Protein AF-0000000086076358 (afdb_homodimer)

Nearest PDB structures (foldseek):
  7lru-assembly1_B-2  TM=8.942E-01  e=3.822E-33  Homo sapiens
  3sde-assembly1_B  TM=8.745E-01  e=1.181E-32  Homo sapiens
  5ifm-assembly5_J  TM=8.689E-01  e=1.425E-32  Homo sapiens
  7lrq-assembly1_B  TM=8.935E-01  e=2.111E-31  Homo sapiens
  5wpa-assembly1_A  TM=8.953E-01  e=1.300E-30  Homo sapiens

Organism: Haemaphysalis longicornis (NCBI:txid44386)

Sequence (820 aa):
MAQSVDPVLEQLSYLRGPTTGLETRTVEPKKFTGRCRLFVGNLPNNFTEEQFRKLFENYGEVAEIFLNTAKGFGFVKLDTRQNAEAAKAALDFMPMQQKPLRVRFATHGAALKVKNFSQWVTNELLELAFSVFGEVERAVVIVDDRGRSVGEGIVEFSRKQAAQQALKRCSEECFILTSSAVARKAETWEQPLAAGPVNSSVPFLHPNGDSTPRPVVVEPLEQRDEDDGLPEMNFQPNNKQFQKEREAGPRLAEPGSFEYEFAMRWKKLYEDERARREQLDQDVLSCRRSLEDQMEALLYEHEANMLREKLRRMEEQSTLMAREREMRREEERRREEERRRREEALFQQQRQEEEMRSRRREEEFRSAGVPPPPPPPGLLAMGGWRYHWEWPPEQGGPGKKKEGAGEAVAMAQSVDPVLEQLSYLRGPTTGLETRTVEPKKFTGRCRLFVGNLPNNFTEEQFRKLFENYGEVAEIFLNTAKGFGFVKLDTRQNAEAAKAALDFMPMQQKPLRVRFATHGAALKVKNFSQWVTNELLELAFSVFGEVERAVVIVDDRGRSVGEGIVEFSRKQAAQQALKRCSEECFILTSSAVARKAETWEQPLAAGPVNSSVPFLHPNGDSTPRPVVVEPLEQRDEDDGLPEMNFQPNNKQFQKEREAGPRLAEPGSFEYEFAMRWKKLYEDERARREQLDQDVLSCRRSLEDQMEALLYEHEANMLREKLRRMEEQSTLMAREREMRREEERRREEERRRREEALFQQQRQEEEMRSRRREEEFRSAGVPPPPPPPGLLAMGGWRYHWEWPPEQGGPGKKKEGAGEAVA

Radius of gyration: 56.45 Å; Cα contacts (8 Å, |Δi|>4): 1031; chains: 2; bounding box: 111×238×135 Å

pLDDT: mean 79.59, std 21.57, range [21.05, 97.69]

Structure (mmCIF, N/CA/C/O backbone):
data_AF-0000000086076358-model_v1
#
loop_
_entity.id
_entity.type
_entity.pdbx_description
1 polymer 'RRM domain-containing protein'
#
loop_
_atom_site.group_PDB
_atom_site.id
_atom_site.type_symbol
_atom_site.label_atom_id
_atom_site.label_alt_id
_atom_site.label_comp_id
_atom_site.label_asym_id
_atom_site.label_entity_id
_atom_site.label_seq_id
_atom_site.pdbx_PDB_ins_code
_atom_site.Cartn_x
_atom_site.Cartn_y
_atom_site.Cartn_z
_atom_site.occupancy
_atom_site.B_iso_or_equiv
_atom_site.auth_seq_id
_atom_site.auth_comp_id
_atom_site.auth_asym_id
_atom_site.auth_atom_id
_atom_site.pdbx_PDB_model_num
ATOM 1 N N . MET A 1 1 ? -32.625 -35.938 -9.281 1 32.25 1 MET A N 1
ATOM 2 C CA . MET A 1 1 ? -32.344 -34.5 -9.086 1 32.25 1 MET A CA 1
ATOM 3 C C . MET A 1 1 ? -31.062 -34.094 -9.82 1 32.25 1 MET A C 1
ATOM 5 O O . MET A 1 1 ? -30 -34.688 -9.594 1 32.25 1 MET A O 1
ATOM 9 N N . ALA A 1 2 ? -31.078 -33.625 -10.922 1 42.53 2 ALA A N 1
ATOM 10 C CA . ALA A 1 2 ? -30.016 -33.375 -11.898 1 42.53 2 ALA A CA 1
ATOM 11 C C . ALA A 1 2 ? -28.906 -32.5 -11.312 1 42.53 2 ALA A C 1
ATOM 13 O O . ALA A 1 2 ? -29.172 -31.438 -10.758 1 42.53 2 ALA A O 1
ATOM 14 N N . GLN A 1 3 ? -27.859 -32.938 -10.703 1 45.66 3 GLN A N 1
ATOM 15 C CA . GLN A 1 3 ? -26.75 -32.25 -10.023 1 45.66 3 GLN A CA 1
ATOM 16 C C . GLN A 1 3 ? -26.344 -31 -10.773 1 45.66 3 GLN A C 1
ATOM 18 O O . GLN A 1 3 ? -25.938 -31.062 -11.938 1 45.66 3 GLN A O 1
ATOM 23 N N . SER A 1 4 ? -27.109 -29.953 -10.727 1 55.5 4 SER A N 1
ATOM 24 C CA . SER A 1 4 ? -26.891 -28.625 -11.281 1 55.5 4 SER A CA 1
ATOM 25 C C . SER A 1 4 ? -25.391 -28.312 -11.367 1 55.5 4 SER A C 1
ATOM 27 O O . SER A 1 4 ? -24.688 -28.359 -10.359 1 55.5 4 SER A O 1
ATOM 29 N N . VAL A 1 5 ? -24.797 -28.656 -12.438 1 67.44 5 VAL A N 1
ATOM 30 C CA . VAL A 1 5 ? -23.375 -28.547 -12.742 1 67.44 5 VAL A CA 1
ATOM 31 C C . VAL A 1 5 ? -22.891 -27.125 -12.453 1 67.44 5 VAL A C 1
ATOM 33 O O . VAL A 1 5 ? -23.469 -26.156 -12.945 1 67.44 5 VAL A O 1
ATOM 36 N N . ASP A 1 6 ? -22.234 -26.844 -11.383 1 82.94 6 ASP A N 1
ATOM 37 C CA . ASP A 1 6 ? -21.562 -25.594 -11.039 1 82.94 6 ASP A CA 1
ATOM 38 C C . ASP A 1 6 ? -20.703 -25.094 -12.195 1 82.94 6 ASP A C 1
ATOM 40 O O . ASP A 1 6 ? -19.75 -25.766 -12.602 1 82.94 6 ASP A O 1
ATOM 44 N N . PRO A 1 7 ? -21.219 -24.031 -12.852 1 85.75 7 PRO A N 1
ATOM 45 C CA . PRO A 1 7 ? -20.5 -23.516 -14.016 1 85.75 7 PRO A CA 1
ATOM 46 C C . PRO A 1 7 ? -19.016 -23.266 -13.719 1 85.75 7 PRO A C 1
ATOM 48 O O . PRO A 1 7 ? -18.172 -23.438 -14.602 1 85.75 7 PRO A O 1
ATOM 51 N N . VAL A 1 8 ? -18.688 -22.875 -12.609 1 87.5 8 VAL A N 1
ATOM 52 C CA . VAL A 1 8 ? -17.312 -22.594 -12.242 1 87.5 8 VAL A CA 1
ATOM 53 C C . VAL A 1 8 ? -16.484 -23.875 -12.281 1 87.5 8 VAL A C 1
ATOM 55 O O . VAL A 1 8 ? -15.383 -23.891 -12.828 1 87.5 8 VAL A O 1
ATOM 58 N N . LEU A 1 9 ? -17.031 -24.906 -11.742 1 86.88 9 LEU A N 1
ATOM 59 C CA . LEU A 1 9 ? -16.328 -26.188 -11.703 1 86.88 9 LEU A CA 1
ATOM 60 C C . LEU A 1 9 ? -16.125 -26.75 -13.109 1 86.88 9 LEU A C 1
ATOM 62 O O . LEU A 1 9 ? -15.102 -27.359 -13.406 1 86.88 9 LEU A O 1
ATOM 66 N N . GLU A 1 10 ? -17.094 -26.484 -13.891 1 84.62 10 GLU A N 1
ATOM 67 C CA . GLU A 1 10 ? -17 -26.922 -15.281 1 84.62 10 GLU A CA 1
ATOM 68 C C . GLU A 1 10 ? -15.867 -26.203 -16.016 1 84.62 10 GLU A C 1
ATOM 70 O O . GLU A 1 10 ? -15.07 -26.828 -16.703 1 84.62 10 GLU A O 1
ATOM 75 N N . GLN A 1 11 ? -15.812 -24.984 -15.836 1 86.12 11 GLN A N 1
ATOM 76 C CA . GLN A 1 11 ? -14.773 -24.203 -16.5 1 86.12 11 GLN A CA 1
ATOM 77 C C . GLN A 1 11 ? -13.391 -24.562 -15.969 1 86.12 11 GLN A C 1
ATOM 79 O O . GLN A 1 11 ? -12.422 -24.625 -16.719 1 86.12 11 GLN A O 1
ATOM 84 N N . LEU A 1 12 ? -13.344 -24.844 -14.789 1 88.25 12 LEU A N 1
ATOM 85 C CA . LEU A 1 12 ? -12.07 -25.188 -14.164 1 88.25 12 LEU A CA 1
ATOM 86 C C . LEU A 1 12 ? -11.555 -26.531 -14.672 1 88.25 12 LEU A C 1
ATOM 88 O O . LEU A 1 12 ? -10.344 -26.75 -14.734 1 88.25 12 LEU A O 1
ATOM 92 N N . SER A 1 13 ? -12.461 -27.453 -14.984 1 85.06 13 SER A N 1
ATOM 93 C CA . SER A 1 13 ? -12.078 -28.766 -15.484 1 85.06 13 SER A CA 1
ATOM 94 C C . SER A 1 13 ? -11.312 -28.641 -16.797 1 85.06 13 SER A C 1
ATOM 96 O O . SER A 1 13 ? -10.438 -29.469 -17.094 1 85.06 13 SER A O 1
ATOM 98 N N . TYR A 1 14 ? -11.602 -27.5 -17.5 1 82.69 14 TYR A N 1
ATOM 99 C CA . TYR A 1 14 ? -10.914 -27.266 -18.766 1 82.69 14 TYR A CA 1
ATOM 100 C C . TYR A 1 14 ? -9.539 -26.656 -18.531 1 82.69 14 TYR A C 1
ATOM 102 O O . TYR A 1 14 ? -8.68 -26.672 -19.422 1 82.69 14 TYR A O 1
ATOM 110 N N . LEU A 1 15 ? -9.305 -26.203 -17.375 1 82.75 15 LEU A N 1
ATOM 111 C CA . LEU A 1 15 ? -8.078 -25.469 -17.094 1 82.75 15 LEU A CA 1
ATOM 112 C C . LEU A 1 15 ? -7.109 -26.328 -16.281 1 82.75 15 LEU A C 1
ATOM 114 O O . LEU A 1 15 ? -6.051 -25.859 -15.867 1 82.75 15 LEU A O 1
ATOM 118 N N . ARG A 1 16 ? -7.363 -27.516 -16.031 1 77.44 16 ARG A N 1
ATOM 119 C CA . ARG A 1 16 ? -6.574 -28.375 -15.164 1 77.44 16 ARG A CA 1
ATOM 120 C C . ARG A 1 16 ? -5.227 -28.719 -15.797 1 77.44 16 ARG A C 1
ATOM 122 O O . ARG A 1 16 ? -4.266 -29.031 -15.094 1 77.44 16 ARG A O 1
ATOM 129 N N . GLY A 1 17 ? -5.082 -28.453 -17.078 1 78.06 17 GLY A N 1
ATOM 130 C CA . GLY A 1 17 ? -3.857 -28.781 -17.797 1 78.06 17 GLY A CA 1
ATOM 131 C C . GLY A 1 17 ? -2.77 -27.734 -17.625 1 78.06 17 GLY A C 1
ATOM 132 O O . GLY A 1 17 ? -2.9 -26.828 -16.812 1 78.06 17 GLY A O 1
ATOM 133 N N . PRO A 1 18 ? -1.634 -28 -18.219 1 79.44 18 PRO A N 1
ATOM 134 C CA . PRO A 1 18 ? -0.514 -27.062 -18.141 1 79.44 18 PRO A CA 1
ATOM 135 C C . PRO A 1 18 ? -0.871 -25.672 -18.641 1 79.44 18 PRO A C 1
ATOM 137 O O . PRO A 1 18 ? -1.595 -25.547 -19.641 1 79.44 18 PRO A O 1
ATOM 140 N N . THR A 1 19 ? -0.526 -24.719 -17.969 1 84.31 19 THR A N 1
ATOM 141 C CA . THR A 1 19 ? -0.86 -23.344 -18.328 1 84.31 19 THR A CA 1
ATOM 142 C C . THR A 1 19 ? 0.38 -22.594 -18.797 1 84.31 19 THR A C 1
ATOM 144 O O . THR A 1 19 ? 0.574 -21.422 -18.453 1 84.31 19 THR A O 1
ATOM 147 N N . THR A 1 20 ? 1.261 -23.266 -19.453 1 81.75 20 THR A N 1
ATOM 148 C CA . THR A 1 20 ? 2.426 -22.609 -20.047 1 81.75 20 THR A CA 1
ATOM 149 C C . THR A 1 20 ? 2.117 -22.094 -21.453 1 81.75 20 THR A C 1
ATOM 151 O O . THR A 1 20 ? 1.219 -22.609 -22.109 1 81.75 20 THR A O 1
ATOM 154 N N . GLY A 1 21 ? 2.734 -21.047 -21.875 1 79 21 GLY A N 1
ATOM 155 C CA . GLY A 1 21 ? 2.625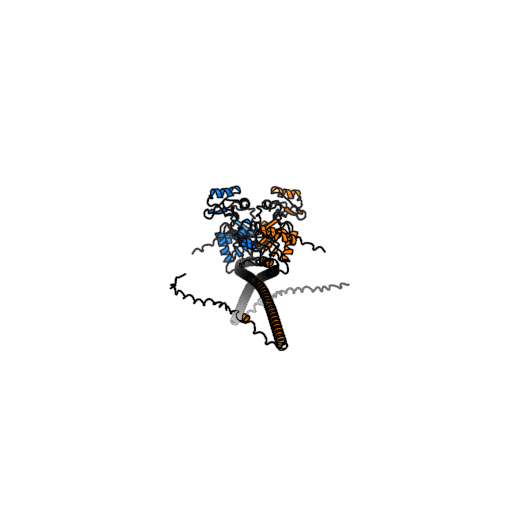 -20.547 -23.234 1 79 21 GLY A CA 1
ATOM 156 C C . GLY A 1 21 ? 1.402 -19.672 -23.453 1 79 21 GLY A C 1
ATOM 157 O O . GLY A 1 21 ? 0.792 -19.703 -24.516 1 79 21 GLY A O 1
ATOM 158 N N . LEU A 1 22 ? 0.99 -19.125 -22.375 1 81.5 22 LEU A N 1
ATOM 159 C CA . LEU A 1 22 ? -0.149 -18.219 -22.5 1 81.5 22 LEU A CA 1
ATOM 160 C C . LEU A 1 22 ? 0.22 -16.984 -23.312 1 81.5 22 LEU A C 1
ATOM 162 O O . LEU A 1 22 ? 1.326 -16.453 -23.188 1 81.5 22 LEU A O 1
ATOM 166 N N . GLU A 1 23 ? -0.474 -16.75 -24.266 1 71.75 23 GLU A N 1
ATOM 167 C CA . GLU A 1 23 ? -0.171 -15.633 -25.172 1 71.75 23 GLU A CA 1
ATOM 168 C C . GLU A 1 23 ? -0.369 -14.289 -24.469 1 71.75 23 GLU A C 1
ATOM 170 O O . GLU A 1 23 ? -1.381 -14.078 -23.797 1 71.75 23 GLU A O 1
ATOM 175 N N . THR A 1 24 ? 0.747 -13.617 -24.375 1 64.5 24 THR A N 1
ATOM 176 C CA . THR A 1 24 ? 0.686 -12.266 -23.828 1 64.5 24 THR A CA 1
ATOM 177 C C . THR A 1 24 ? -0.07 -11.336 -24.781 1 64.5 24 THR A C 1
ATOM 179 O O . THR A 1 24 ? 0.242 -11.266 -25.969 1 64.5 24 THR A O 1
ATOM 182 N N . ARG A 1 25 ? -1.309 -11.242 -24.688 1 53.06 25 ARG A N 1
ATOM 183 C CA . ARG A 1 25 ? -2.088 -10.398 -25.578 1 53.06 25 ARG A CA 1
ATOM 184 C C . ARG A 1 25 ? -1.543 -8.969 -25.609 1 53.06 25 ARG A C 1
ATOM 186 O O . ARG A 1 25 ? -1.414 -8.336 -24.547 1 53.06 25 ARG A O 1
ATOM 193 N N . THR A 1 26 ? -0.491 -8.609 -26.344 1 55.56 26 THR A N 1
ATOM 194 C CA . THR A 1 26 ? -0.33 -7.191 -26.625 1 55.56 26 THR A CA 1
ATOM 195 C C . THR A 1 26 ? -1.688 -6.508 -26.766 1 55.56 26 THR A C 1
ATOM 197 O O . THR A 1 26 ? -2.146 -6.242 -27.891 1 55.56 26 THR A O 1
ATOM 200 N N . VAL A 1 27 ? -2.695 -7.145 -26.172 1 53.31 27 VAL A N 1
ATOM 201 C CA . VAL A 1 27 ? -4.113 -6.875 -26.391 1 53.31 27 VAL A CA 1
ATOM 202 C C . VAL A 1 27 ? -4.402 -5.395 -26.156 1 53.31 27 VAL A C 1
ATOM 204 O O . VAL A 1 27 ? -3.826 -4.781 -25.25 1 53.31 27 VAL A O 1
ATOM 207 N N . GLU A 1 28 ? -4.723 -4.75 -27.203 1 61.31 28 GLU A N 1
ATOM 208 C CA . GLU A 1 28 ? -5.363 -3.443 -27.094 1 61.31 28 GLU A CA 1
ATOM 209 C C . GLU A 1 28 ? -6.145 -3.318 -25.797 1 61.31 28 GLU A C 1
ATOM 211 O O . GLU A 1 28 ? -6.895 -4.223 -25.422 1 61.31 28 GLU A O 1
ATOM 216 N N . PRO A 1 29 ? -5.613 -2.5 -25.016 1 68.81 29 PRO A N 1
ATOM 217 C CA . PRO A 1 29 ? -6.355 -2.318 -23.766 1 68.81 29 PRO A CA 1
ATOM 218 C C . PRO A 1 29 ? -7.867 -2.258 -23.984 1 68.81 29 PRO A C 1
ATOM 220 O O . PRO A 1 29 ? -8.336 -1.673 -24.969 1 68.81 29 PRO A O 1
ATOM 223 N N . LYS A 1 30 ? -8.57 -3.152 -23.297 1 81.94 30 LYS A N 1
ATOM 224 C CA . LYS A 1 30 ? -10.031 -3.121 -23.344 1 81.94 30 LYS A CA 1
ATOM 225 C C . LYS A 1 30 ? -10.555 -1.707 -23.125 1 81.94 30 LYS A C 1
ATOM 227 O O . LYS A 1 30 ? -10.023 -0.96 -22.297 1 81.94 30 LYS A O 1
ATOM 232 N N . LYS A 1 31 ? -11.492 -1.392 -23.891 1 86.81 31 LYS A N 1
ATOM 233 C CA . LYS A 1 31 ? -12.07 -0.056 -23.812 1 86.81 31 LYS A CA 1
ATOM 234 C C . LYS A 1 31 ? -13.188 -0.014 -22.766 1 86.81 31 LYS A C 1
ATOM 236 O O . LYS A 1 31 ? -13.797 -1.043 -22.453 1 86.81 31 LYS A O 1
ATOM 241 N N . PHE A 1 32 ? -13.438 1.08 -22.25 1 89.38 32 PHE A N 1
ATOM 242 C CA . PHE A 1 32 ? -14.531 1.368 -21.328 1 89.38 32 PHE A CA 1
ATOM 243 C C . PHE A 1 32 ? -14.469 0.458 -20.109 1 89.38 32 PHE A C 1
ATOM 245 O O . PHE A 1 32 ? -15.469 -0.162 -19.734 1 89.38 32 PHE A O 1
ATOM 252 N N . THR A 1 33 ? -13.336 0.467 -19.594 1 88.88 33 THR A N 1
ATOM 253 C CA . THR A 1 33 ? -13.133 -0.351 -18.406 1 88.88 33 THR A CA 1
ATOM 254 C C . THR A 1 33 ? -13.562 0.408 -17.156 1 88.88 33 THR A C 1
ATOM 256 O O . THR A 1 33 ? -13.805 1.615 -17.203 1 88.88 33 THR A O 1
ATOM 259 N N . GLY A 1 34 ? -13.758 -0.283 -16.078 1 88 34 GLY A N 1
ATOM 260 C CA . GLY A 1 34 ? -14.148 0.322 -14.82 1 88 34 GLY A CA 1
ATOM 261 C C . GLY A 1 34 ? -13.148 1.352 -14.32 1 88 34 GLY A C 1
ATOM 262 O O . GLY A 1 34 ? -13.508 2.256 -13.562 1 88 34 GLY A O 1
ATOM 263 N N . ARG A 1 35 ? -11.93 1.271 -14.766 1 88.75 35 ARG A N 1
ATOM 264 C CA . ARG A 1 35 ? -10.883 2.193 -14.352 1 88.75 35 ARG A CA 1
ATOM 265 C C . ARG A 1 35 ? -11 3.525 -15.078 1 88.75 35 ARG A C 1
ATOM 267 O O . ARG A 1 35 ? -10.344 4.504 -14.703 1 88.75 35 ARG A O 1
ATOM 274 N N . CYS A 1 36 ? -11.797 3.598 -16.062 1 92.19 36 CYS A N 1
ATOM 275 C CA . CYS A 1 36 ? -11.938 4.801 -16.875 1 92.19 36 CYS A CA 1
ATOM 276 C C . CYS A 1 36 ? -13.211 5.559 -16.516 1 92.19 36 CYS A C 1
ATOM 278 O O . CYS A 1 36 ? -13.656 6.426 -17.266 1 92.19 36 CYS A O 1
ATOM 280 N N . ARG A 1 37 ? -13.773 5.195 -15.391 1 93.38 37 ARG A N 1
ATOM 281 C CA . ARG A 1 37 ? -14.992 5.848 -14.922 1 93.38 37 ARG A CA 1
ATOM 282 C C . ARG A 1 37 ? -14.664 7.047 -14.039 1 93.38 37 ARG A C 1
ATOM 284 O O . ARG A 1 37 ? -13.867 6.938 -13.102 1 93.38 37 ARG A O 1
ATOM 291 N N . LEU A 1 38 ? -15.305 8.18 -14.344 1 94.62 38 LEU A N 1
ATOM 292 C CA . LEU A 1 38 ? -15.031 9.406 -13.609 1 94.62 38 LEU A CA 1
ATOM 293 C C . LEU A 1 38 ? -16.266 9.859 -12.82 1 94.62 38 LEU A C 1
ATOM 295 O O . LEU A 1 38 ? -17.391 9.719 -13.289 1 94.62 38 LEU A O 1
ATOM 299 N N . PHE A 1 39 ? -16.062 10.32 -11.594 1 94.31 39 PHE A N 1
ATOM 300 C CA . PHE A 1 39 ? -17.047 11 -10.766 1 94.31 39 PHE A CA 1
ATOM 301 C C . PHE A 1 39 ? -16.906 12.516 -10.891 1 94.31 39 PHE A C 1
ATOM 303 O O . PHE A 1 39 ? -15.812 13.055 -10.727 1 94.31 39 PHE A O 1
ATOM 310 N N . VAL A 1 40 ? -17.969 13.148 -11.203 1 94.12 40 VAL A N 1
ATOM 311 C CA . VAL A 1 40 ? -17.984 14.602 -11.328 1 94.12 40 VAL A CA 1
ATOM 312 C C . VAL A 1 40 ? -18.922 15.203 -10.281 1 94.12 40 VAL A C 1
ATOM 314 O O . VAL A 1 40 ? -20.109 14.883 -10.25 1 94.12 40 VAL A O 1
ATOM 317 N N . GLY A 1 41 ? -18.344 16.031 -9.438 1 91.44 41 GLY A N 1
ATOM 318 C CA . GLY A 1 41 ? -19.125 16.656 -8.391 1 91.44 41 GLY A CA 1
ATOM 319 C C . GLY A 1 41 ? -19.25 18.156 -8.578 1 91.44 41 GLY A C 1
ATOM 320 O O . GLY A 1 41 ? -18.547 18.75 -9.391 1 91.44 41 GLY A O 1
ATOM 321 N N . ASN A 1 42 ? -20.234 18.734 -7.879 1 89.75 42 ASN A N 1
ATOM 322 C CA . ASN A 1 42 ? -20.5 20.172 -7.852 1 89.75 42 ASN A CA 1
ATOM 323 C C . ASN A 1 42 ? -21.047 20.672 -9.188 1 89.75 42 ASN A C 1
ATOM 325 O O . ASN A 1 42 ? -20.625 21.703 -9.703 1 89.75 42 ASN A O 1
ATOM 329 N N . LEU A 1 43 ? -21.922 19.844 -9.664 1 90.75 43 LEU A N 1
ATOM 330 C CA . LEU A 1 43 ? -22.594 20.234 -10.891 1 90.75 43 LEU A CA 1
ATOM 331 C C . LEU A 1 43 ? -23.781 21.141 -10.594 1 90.75 43 LEU A C 1
ATOM 333 O O . LEU A 1 43 ? -24.516 20.906 -9.625 1 90.75 43 LEU A O 1
ATOM 337 N N . PRO A 1 44 ? -23.844 22.109 -11.367 1 89.25 44 PRO A N 1
ATOM 338 C CA . PRO A 1 44 ? -25.031 22.938 -11.188 1 89.25 44 PRO A CA 1
ATOM 339 C C . PRO A 1 44 ? -26.328 22.156 -11.414 1 89.25 44 PRO A C 1
ATOM 341 O O . PRO A 1 44 ? -26.344 21.203 -12.188 1 89.25 44 PRO A O 1
ATOM 344 N N . ASN A 1 45 ? -27.391 22.578 -10.75 1 87 45 ASN A N 1
ATOM 345 C CA . ASN A 1 45 ? -28.656 21.875 -10.789 1 87 45 ASN A CA 1
ATOM 346 C C . ASN A 1 45 ? -29.312 21.969 -12.164 1 87 45 ASN A C 1
ATOM 348 O O . ASN A 1 45 ? -30.203 21.188 -12.5 1 87 45 ASN A O 1
ATOM 352 N N . ASN A 1 46 ? -28.906 22.859 -12.961 1 85.56 46 ASN A N 1
ATOM 353 C CA . ASN A 1 46 ? -29.547 23.078 -14.258 1 85.56 46 ASN A CA 1
ATOM 354 C C . ASN A 1 46 ? -28.797 22.359 -15.375 1 85.56 46 ASN A C 1
ATOM 356 O O . ASN A 1 46 ? -29.141 22.484 -16.547 1 85.56 46 ASN A O 1
ATOM 360 N N . PHE A 1 47 ? -27.859 21.562 -15 1 86.94 47 PHE A N 1
ATOM 361 C CA . PHE A 1 47 ? -27.047 20.891 -16 1 86.94 47 PHE A CA 1
ATOM 362 C C . PHE A 1 47 ? -27.828 19.75 -16.641 1 86.94 47 PHE A C 1
ATOM 364 O O . PHE A 1 47 ? -28.469 18.953 -15.945 1 86.94 47 PHE A O 1
ATOM 371 N N . THR A 1 48 ? -27.891 19.703 -17.938 1 90.38 48 THR A N 1
ATOM 372 C CA . THR A 1 48 ? -28.562 18.641 -18.672 1 90.38 48 THR A CA 1
ATOM 373 C C . THR A 1 48 ? -27.578 17.531 -19.031 1 90.38 48 THR A C 1
ATOM 375 O O . THR A 1 48 ? -26.359 17.734 -19 1 90.38 48 THR A O 1
ATOM 378 N N . GLU A 1 49 ? -28.109 16.359 -19.375 1 91.06 49 GLU A N 1
ATOM 379 C CA . GLU A 1 49 ? -27.281 15.227 -19.766 1 91.06 49 GLU A CA 1
ATOM 380 C C . GLU A 1 49 ? -26.484 15.531 -21.031 1 91.06 49 GLU A C 1
ATOM 382 O O . GLU A 1 49 ? -25.344 15.102 -21.172 1 91.06 49 GLU A O 1
ATOM 387 N N . GLU A 1 50 ? -27.109 16.234 -21.922 1 91.94 50 GLU A N 1
ATOM 388 C CA . GLU A 1 50 ? -26.422 16.609 -23.172 1 91.94 50 GLU A CA 1
ATOM 389 C C . GLU A 1 50 ? -25.219 17.5 -22.906 1 91.94 50 GLU A C 1
ATOM 391 O O . GLU A 1 50 ? -24.172 17.328 -23.5 1 91.94 50 GLU A O 1
ATOM 396 N N . GLN A 1 51 ? -25.438 18.453 -22.047 1 90 51 GLN A N 1
ATOM 397 C CA . GLN A 1 51 ? -24.359 19.344 -21.672 1 90 51 GLN A CA 1
ATOM 398 C C . GLN A 1 51 ? -23.234 18.578 -20.984 1 90 51 GLN A C 1
ATOM 400 O O . GLN A 1 51 ? -22.047 18.844 -21.234 1 90 51 GLN A O 1
ATOM 405 N N . PHE A 1 52 ? -23.672 17.688 -20.172 1 91.62 52 PHE A N 1
ATOM 406 C CA . PHE A 1 52 ? -22.719 16.859 -19.453 1 91.62 52 PHE A CA 1
ATOM 407 C C . PHE A 1 52 ? -21.906 16.016 -20.422 1 91.62 52 PHE A C 1
ATOM 409 O O . PHE A 1 52 ? -20.688 15.922 -20.297 1 91.62 52 PHE A O 1
ATOM 416 N N . ARG A 1 53 ? -22.484 15.469 -21.375 1 92.94 53 ARG A N 1
ATOM 417 C CA . ARG A 1 53 ? -21.828 14.641 -22.391 1 92.94 53 ARG A CA 1
ATOM 418 C C . ARG A 1 53 ? -20.844 15.469 -23.219 1 92.94 53 ARG A C 1
ATOM 420 O O . ARG A 1 53 ? -19.75 15.008 -23.531 1 92.94 53 ARG A O 1
ATOM 427 N N . LYS A 1 54 ? -21.156 16.641 -23.531 1 92.25 54 LYS A N 1
ATOM 428 C CA . LYS A 1 54 ? -20.328 17.516 -24.359 1 92.25 54 LYS A CA 1
ATOM 429 C C . LYS A 1 54 ? -19.047 17.906 -23.656 1 92.25 54 LYS A C 1
ATOM 431 O O . LYS A 1 54 ? -18 18.109 -24.281 1 92.25 54 LYS A O 1
ATOM 436 N N . LEU A 1 55 ? -19.156 18.016 -22.359 1 90.81 55 LEU A N 1
ATOM 437 C CA . LEU A 1 55 ? -17.984 18.375 -21.562 1 90.81 55 LEU A CA 1
ATOM 438 C C . LEU A 1 55 ? -16.859 17.359 -21.75 1 90.81 55 LEU A C 1
ATOM 440 O O . LEU A 1 55 ? -15.68 17.719 -21.703 1 90.81 55 LEU A O 1
ATOM 444 N N . PHE A 1 56 ? -17.203 16.078 -22 1 94.5 56 PHE A N 1
ATOM 445 C CA . PHE A 1 56 ? -16.203 15.023 -22 1 94.5 56 PHE A CA 1
ATOM 446 C C . PHE A 1 56 ? -15.961 14.508 -23.406 1 94.5 56 PHE A C 1
ATOM 448 O O . PHE A 1 56 ? -14.977 13.805 -23.656 1 94.5 56 PHE A O 1
ATOM 455 N N . GLU A 1 57 ? -16.75 14.859 -24.328 1 93.12 57 GLU A N 1
ATOM 456 C CA . GLU A 1 57 ? -16.656 14.359 -25.703 1 93.12 57 GLU A CA 1
ATOM 457 C C . GLU A 1 57 ? -15.383 14.836 -26.375 1 93.12 57 GLU A C 1
ATOM 459 O O . GLU A 1 57 ? -14.883 14.188 -27.297 1 93.12 57 GLU A O 1
ATOM 464 N N . ASN A 1 58 ? -14.891 15.938 -25.938 1 92 58 ASN A N 1
ATOM 465 C CA . ASN A 1 58 ? -13.664 16.484 -26.516 1 92 58 ASN A CA 1
ATOM 466 C C . ASN A 1 58 ? -12.445 15.641 -26.172 1 92 58 ASN A C 1
ATOM 468 O O . ASN A 1 58 ? -11.391 15.773 -26.797 1 92 58 ASN A O 1
ATOM 472 N N . TYR A 1 59 ? -12.555 14.805 -25.266 1 91.88 59 TYR A N 1
ATOM 473 C CA . TYR A 1 59 ? -11.398 14.055 -24.797 1 91.88 59 TYR A CA 1
ATOM 474 C C . TYR A 1 59 ? -11.461 12.609 -25.25 1 91.88 59 TYR A C 1
ATOM 476 O O . TYR A 1 59 ? -10.469 11.875 -25.172 1 91.88 59 TYR A O 1
ATOM 484 N N . GLY A 1 60 ? -12.531 12.156 -25.688 1 91.88 60 GLY A N 1
ATOM 485 C CA . GLY A 1 60 ? -12.688 10.789 -26.156 1 91.88 60 GLY A CA 1
ATOM 486 C C . GLY A 1 60 ? -14.141 10.359 -26.266 1 91.88 60 GLY A C 1
ATOM 487 O O . GLY A 1 60 ? -15.047 11.18 -26.156 1 91.88 60 GLY A O 1
ATOM 488 N N . GLU A 1 61 ? -14.234 9.023 -26.469 1 94.62 61 GLU A N 1
ATOM 489 C CA . GLU A 1 61 ? -15.578 8.453 -26.531 1 94.62 61 GLU A CA 1
ATOM 490 C C . GLU A 1 61 ? -16.156 8.273 -25.125 1 94.62 61 GLU A C 1
ATOM 492 O O . GLU A 1 61 ? -15.453 7.883 -24.203 1 94.62 61 GLU A O 1
ATOM 497 N N . VAL A 1 62 ? -17.453 8.617 -25.047 1 94.19 62 VAL A N 1
ATOM 498 C CA . VAL A 1 62 ? -18.094 8.578 -23.734 1 94.19 62 VAL A CA 1
ATOM 499 C C . VAL A 1 62 ? -19.172 7.5 -23.719 1 94.19 62 VAL A C 1
ATOM 501 O O . VAL A 1 62 ? -19.906 7.328 -24.703 1 94.19 62 VAL A O 1
ATOM 504 N N . ALA A 1 63 ? -19.188 6.789 -22.625 1 92.25 63 ALA A N 1
ATOM 505 C CA . ALA A 1 63 ? -20.219 5.77 -22.438 1 92.25 63 ALA A CA 1
ATOM 506 C C . ALA A 1 63 ? -20.719 5.754 -21 1 92.25 63 ALA A C 1
ATOM 508 O O . ALA A 1 63 ? -20.094 6.316 -20.109 1 92.25 63 ALA A O 1
ATOM 509 N N . GLU A 1 64 ? -22.016 5.254 -20.766 1 91.81 64 GLU A N 1
ATOM 510 C CA . GLU A 1 64 ? -22.594 5.012 -19.453 1 91.81 64 GLU A CA 1
ATOM 511 C C . GLU A 1 64 ? -22.656 6.297 -18.641 1 91.81 64 GLU A C 1
ATOM 513 O O . GLU A 1 64 ? -22.141 6.359 -17.516 1 91.81 64 GLU A O 1
ATOM 518 N N . ILE A 1 65 ? -23.312 7.195 -19.094 1 94.25 65 ILE A N 1
ATOM 519 C CA . ILE A 1 65 ? -23.469 8.484 -18.422 1 94.25 65 ILE A CA 1
ATOM 520 C C . ILE A 1 65 ? -24.594 8.398 -17.406 1 94.25 65 ILE A C 1
ATOM 522 O O . ILE A 1 65 ? -25.656 7.844 -17.688 1 94.25 65 ILE A O 1
ATOM 526 N N . PHE A 1 66 ? -24.312 8.844 -16.234 1 95.06 66 PHE A N 1
ATOM 527 C CA . PHE A 1 66 ? -25.281 8.969 -15.156 1 95.06 66 PHE A CA 1
ATOM 528 C C . PHE A 1 66 ? -25.219 10.352 -14.531 1 95.06 66 PHE A C 1
ATOM 530 O O . PHE A 1 66 ? -24.141 10.812 -14.141 1 95.06 66 PHE A O 1
ATOM 537 N N . LEU A 1 67 ? -26.344 11 -14.516 1 94.69 67 LEU A N 1
ATOM 538 C CA . LEU A 1 67 ? -26.391 12.352 -13.953 1 94.69 67 LEU A CA 1
ATOM 539 C C . LEU A 1 67 ? -27.5 12.477 -12.922 1 94.69 67 LEU A C 1
ATOM 541 O O . LEU A 1 67 ? -28.641 12.102 -13.188 1 94.69 67 LEU A O 1
ATOM 545 N N . ASN A 1 68 ? -27.109 12.883 -11.742 1 94.56 68 ASN A N 1
ATOM 546 C CA . ASN A 1 68 ? -28.062 13.242 -10.695 1 94.56 68 ASN A CA 1
ATOM 547 C C . ASN A 1 68 ? -28.156 14.75 -10.516 1 94.56 68 ASN A C 1
ATOM 549 O O . ASN A 1 68 ? -27.344 15.344 -9.789 1 94.56 68 ASN A O 1
ATOM 553 N N . THR A 1 69 ? -29.094 15.336 -11.062 1 89.62 69 THR A N 1
ATOM 554 C CA . THR A 1 69 ? -29.219 16.781 -11.062 1 89.62 69 THR A CA 1
ATOM 555 C C . THR A 1 69 ? -29.609 17.297 -9.68 1 89.62 69 THR A C 1
ATOM 557 O O . THR A 1 69 ? -29.234 18.406 -9.289 1 89.62 69 THR A O 1
ATOM 560 N N . ALA A 1 70 ? -30.359 16.531 -8.992 1 91 70 ALA A N 1
ATOM 561 C CA . ALA A 1 70 ? -30.844 16.938 -7.676 1 91 70 ALA A CA 1
ATOM 562 C C . ALA A 1 70 ? -29.672 17.094 -6.699 1 91 70 ALA A C 1
ATOM 564 O O . ALA A 1 70 ? -29.625 18.078 -5.945 1 91 70 ALA A O 1
ATOM 565 N N . LYS A 1 71 ? -28.734 16.203 -6.719 1 91.81 71 LYS A N 1
ATOM 566 C CA . LYS A 1 71 ? -27.609 16.219 -5.797 1 91.81 71 LYS A CA 1
ATOM 567 C C . LYS A 1 71 ? -26.391 16.859 -6.434 1 91.81 71 LYS A C 1
ATOM 569 O O . LYS A 1 71 ? -25.391 17.141 -5.754 1 91.81 71 LYS A O 1
ATOM 574 N N . GLY A 1 72 ? -26.469 17.094 -7.699 1 91.5 72 GLY A N 1
ATOM 575 C CA . GLY A 1 72 ? -25.422 17.844 -8.391 1 91.5 72 GLY A CA 1
ATOM 576 C C . GLY A 1 72 ? -24.172 17.016 -8.648 1 91.5 72 GLY A C 1
ATOM 577 O O . GLY A 1 72 ? -23.062 17.484 -8.43 1 91.5 72 GLY A O 1
ATOM 578 N N . PHE A 1 73 ? -24.297 15.703 -8.891 1 94.12 73 PHE A N 1
ATOM 579 C CA . PHE A 1 73 ? -23.141 14.883 -9.242 1 94.12 73 PHE A CA 1
ATOM 580 C C . PHE A 1 73 ? -23.469 13.961 -10.414 1 94.12 73 PHE A C 1
ATOM 582 O O . PHE A 1 73 ? -24.641 13.812 -10.781 1 94.12 73 PHE A O 1
ATOM 589 N N . GLY A 1 74 ? -22.406 13.43 -11.031 1 94.75 74 GLY A N 1
ATOM 590 C CA . GLY A 1 74 ? -22.578 12.523 -12.156 1 94.75 74 GLY A CA 1
ATOM 591 C C . GLY A 1 74 ? -21.406 11.586 -12.352 1 94.75 74 GLY A C 1
ATOM 592 O O . GLY A 1 74 ? -20.359 11.75 -11.711 1 94.75 74 GLY A O 1
ATOM 593 N N . PHE A 1 75 ? -21.641 10.539 -13.227 1 95.75 75 PHE A N 1
ATOM 594 C CA . PHE A 1 75 ? -20.609 9.57 -13.617 1 95.75 75 PHE A CA 1
ATOM 595 C C . PHE A 1 75 ? -20.516 9.477 -15.133 1 95.75 75 PHE A C 1
ATOM 597 O O . PHE A 1 75 ? -21.516 9.594 -15.836 1 95.75 75 PHE A O 1
ATOM 604 N N . VAL A 1 76 ? -19.359 9.305 -15.57 1 95.38 76 VAL A N 1
ATOM 605 C CA . VAL A 1 76 ? -19.141 9.133 -17 1 95.38 76 VAL A CA 1
ATOM 606 C C . VAL A 1 76 ? -17.984 8.164 -17.234 1 95.38 76 VAL A C 1
ATOM 608 O O . VAL A 1 76 ? -17 8.18 -16.516 1 95.38 76 VAL A O 1
ATOM 611 N N . LYS A 1 77 ? -18.125 7.316 -18.172 1 94.62 77 LYS A N 1
ATOM 612 C CA . LYS A 1 77 ? -17.078 6.383 -18.562 1 94.62 77 LYS A CA 1
ATOM 613 C C . LYS A 1 77 ? -16.469 6.77 -19.906 1 94.62 77 LYS A C 1
ATOM 615 O O . LYS A 1 77 ? -17.188 7.016 -20.875 1 94.62 77 LYS A O 1
ATOM 620 N N . LEU A 1 78 ? -15.18 6.855 -19.938 1 94.75 78 LEU A N 1
ATOM 621 C CA . LEU A 1 78 ? -14.484 7.172 -21.172 1 94.75 78 LEU A CA 1
ATOM 622 C C . LEU A 1 78 ? -13.898 5.914 -21.812 1 94.75 78 LEU A C 1
ATOM 624 O O . LEU A 1 78 ? -13.867 4.855 -21.172 1 94.75 78 LEU A O 1
ATOM 628 N N . ASP A 1 79 ? -13.383 6.008 -22.984 1 92.38 79 ASP A N 1
ATOM 629 C CA . ASP A 1 79 ? -12.93 4.859 -23.766 1 92.38 79 ASP A CA 1
ATOM 630 C C . ASP A 1 79 ? -11.609 4.312 -23.234 1 92.38 79 ASP A C 1
ATOM 632 O O . ASP A 1 79 ? -11.453 3.104 -23.047 1 92.38 79 ASP A O 1
ATOM 636 N N . THR A 1 80 ? -10.656 5.223 -23 1 88.81 80 THR A N 1
ATOM 637 C CA . THR A 1 80 ? -9.359 4.758 -22.531 1 88.81 80 THR A CA 1
ATOM 638 C C . THR A 1 80 ? -8.977 5.477 -21.234 1 88.81 80 THR A C 1
ATOM 640 O O . THR A 1 80 ? -9.5 6.551 -20.938 1 88.81 80 THR A O 1
ATOM 643 N N . ARG A 1 81 ? -8.078 4.797 -20.516 1 87.06 81 ARG A N 1
ATOM 644 C CA . ARG A 1 81 ? -7.59 5.375 -19.281 1 87.06 81 ARG A CA 1
ATOM 645 C C . ARG A 1 81 ? -6.855 6.688 -19.531 1 87.06 81 ARG A C 1
ATOM 647 O O . ARG A 1 81 ? -6.969 7.633 -18.75 1 87.06 81 ARG A O 1
ATOM 654 N N . GLN A 1 82 ? -6.148 6.754 -20.578 1 84 82 GLN A N 1
ATOM 655 C CA . GLN A 1 82 ? -5.402 7.953 -20.938 1 84 82 GLN A CA 1
ATOM 656 C C . GLN A 1 82 ? -6.34 9.133 -21.188 1 84 82 GLN A C 1
ATOM 658 O O . GLN A 1 82 ? -6.094 10.242 -20.703 1 84 82 GLN A O 1
ATOM 663 N N . ASN A 1 83 ? -7.391 8.844 -21.875 1 89.75 83 ASN A N 1
ATOM 664 C CA . ASN A 1 83 ? -8.367 9.891 -22.141 1 89.75 83 ASN A CA 1
ATOM 665 C C . ASN A 1 83 ? -9.062 10.359 -20.875 1 89.75 83 ASN A C 1
ATOM 667 O O . ASN A 1 83 ? -9.328 11.555 -20.703 1 89.75 83 ASN A O 1
ATOM 671 N N . ALA A 1 84 ? -9.32 9.414 -20.062 1 91.81 84 ALA A N 1
ATOM 672 C CA . ALA A 1 84 ? -9.953 9.75 -18.781 1 91.81 84 ALA A CA 1
ATOM 673 C C . ALA A 1 84 ? -9.039 10.641 -17.938 1 91.81 84 ALA A C 1
ATOM 675 O O . ALA A 1 84 ? -9.508 11.602 -17.312 1 91.81 84 ALA A O 1
ATOM 676 N N . GLU A 1 85 ? -7.809 10.305 -17.969 1 88.56 85 GLU A N 1
ATOM 677 C CA . GLU A 1 85 ? -6.836 11.094 -17.219 1 88.56 85 GLU A CA 1
ATOM 678 C C . GLU A 1 85 ? -6.723 12.508 -17.797 1 88.56 85 GLU A C 1
ATOM 680 O O . GLU A 1 85 ? -6.637 13.484 -17.047 1 88.56 85 GLU A O 1
ATOM 685 N N . ALA A 1 86 ? -6.715 12.625 -19.062 1 87.62 86 ALA A N 1
ATOM 686 C CA . ALA A 1 86 ? -6.656 13.93 -19.719 1 87.62 86 ALA A CA 1
ATOM 687 C C . ALA A 1 86 ? -7.887 14.766 -19.391 1 87.62 86 ALA A C 1
ATOM 689 O O . ALA A 1 86 ? -7.773 15.961 -19.125 1 87.62 86 ALA A O 1
ATOM 690 N N . ALA A 1 87 ? -8.992 14.109 -19.438 1 92.31 87 ALA A N 1
ATOM 691 C CA . ALA A 1 87 ? -10.234 14.797 -19.109 1 92.31 87 ALA A CA 1
ATOM 692 C C . ALA A 1 87 ? -10.234 15.281 -17.656 1 92.31 87 ALA A C 1
ATOM 694 O O . ALA A 1 87 ? -10.617 16.422 -17.391 1 92.31 87 ALA A O 1
ATOM 695 N N . LYS A 1 88 ? -9.852 14.422 -16.797 1 91.19 88 LYS A N 1
ATOM 696 C CA . LYS A 1 88 ? -9.781 14.758 -15.383 1 91.19 88 LYS A CA 1
ATOM 697 C C . LYS A 1 88 ? -8.875 15.969 -15.156 1 91.19 88 LYS A C 1
ATOM 699 O O . LYS A 1 88 ? -9.242 16.891 -14.43 1 91.19 88 LYS A O 1
ATOM 704 N N . ALA A 1 89 ? -7.723 15.953 -15.75 1 84.94 89 ALA A N 1
ATOM 705 C CA . ALA A 1 89 ? -6.742 17.016 -15.57 1 84.94 89 ALA A CA 1
ATOM 706 C C . ALA A 1 89 ? -7.27 18.344 -16.094 1 84.94 89 ALA A C 1
ATOM 708 O O . ALA A 1 89 ? -7.031 19.406 -15.508 1 84.94 89 ALA A O 1
ATOM 709 N N . ALA A 1 90 ? -8.008 18.297 -17.141 1 87.69 90 ALA A N 1
ATOM 710 C CA . ALA A 1 90 ? -8.484 19.516 -17.812 1 87.69 90 ALA A CA 1
ATOM 711 C C . ALA A 1 90 ? -9.711 20.078 -17.109 1 87.69 90 ALA A C 1
ATOM 713 O O . ALA A 1 90 ? -9.891 21.297 -17.047 1 87.69 90 ALA A O 1
ATOM 714 N N . LEU A 1 91 ? -10.516 19.219 -16.594 1 91.25 91 LEU A N 1
ATOM 715 C CA . LEU A 1 91 ? -11.828 19.656 -16.141 1 91.25 91 LEU A CA 1
ATOM 716 C C . LEU A 1 91 ? -11.852 19.844 -14.625 1 91.25 91 LEU A C 1
ATOM 718 O O . LEU A 1 91 ? -12.734 20.516 -14.094 1 91.25 91 LEU A O 1
ATOM 722 N N . ASP A 1 92 ? -10.93 19.266 -13.977 1 88.19 92 ASP A N 1
ATOM 723 C CA . ASP A 1 92 ? -10.914 19.359 -12.523 1 88.19 92 ASP A CA 1
ATOM 724 C C . ASP A 1 92 ? -10.703 20.812 -12.078 1 88.19 92 ASP A C 1
ATOM 726 O O . ASP A 1 92 ? -9.812 21.5 -12.586 1 88.19 92 ASP A O 1
ATOM 730 N N . PHE A 1 93 ? -11.523 21.406 -11.172 1 85.81 93 PHE A N 1
ATOM 731 C CA . PHE A 1 93 ? -11.508 22.734 -10.57 1 85.81 93 PHE A CA 1
ATOM 732 C C . PHE A 1 93 ? -11.93 23.781 -11.586 1 85.81 93 PHE A C 1
ATOM 734 O O . PHE A 1 93 ? -11.672 24.969 -11.398 1 85.81 93 PHE A O 1
ATOM 741 N N . MET A 1 94 ? -12.453 23.281 -12.641 1 87.75 94 MET A N 1
ATOM 742 C CA . MET A 1 94 ? -13.016 24.234 -13.578 1 87.75 94 MET A CA 1
ATOM 743 C C . MET A 1 94 ? -14.125 25.062 -12.914 1 87.75 94 MET A C 1
ATOM 745 O O . MET A 1 94 ? -15.008 24.5 -12.273 1 87.75 94 MET A O 1
ATOM 749 N N . PRO A 1 95 ? -13.93 26.328 -12.992 1 88.25 95 PRO A N 1
ATOM 750 C CA . PRO A 1 95 ? -14.945 27.172 -12.352 1 88.25 95 PRO A CA 1
ATOM 751 C C . PRO A 1 95 ? -16.328 27 -12.961 1 88.25 95 PRO A C 1
ATOM 753 O O . PRO A 1 95 ? -16.469 26.922 -14.188 1 88.25 95 PRO A O 1
ATOM 756 N N . MET A 1 96 ? -17.234 26.766 -12.102 1 84.12 96 MET A N 1
ATOM 757 C CA . MET A 1 96 ? -18.656 26.688 -12.461 1 84.12 96 MET A CA 1
ATOM 758 C C . MET A 1 96 ? -19.469 27.703 -11.695 1 84.12 96 MET A C 1
ATOM 760 O O . MET A 1 96 ? -18.922 28.609 -11.062 1 84.12 96 MET A O 1
ATOM 764 N N . GLN A 1 97 ? -20.688 27.75 -11.734 1 79.31 97 GLN A N 1
ATOM 765 C CA . GLN A 1 97 ? -21.562 28.766 -11.172 1 79.31 97 GLN A CA 1
ATOM 766 C C . GLN A 1 97 ? -21.266 29 -9.695 1 79.31 97 GLN A C 1
ATOM 768 O O . GLN A 1 97 ? -20.891 30.109 -9.297 1 79.31 97 GLN A O 1
ATOM 773 N N . GLN A 1 98 ? -21.359 28.125 -8.797 1 76.81 98 GLN A N 1
ATOM 774 C CA . GLN A 1 98 ? -21.234 28.312 -7.355 1 76.81 98 GLN A CA 1
ATOM 775 C C . GLN A 1 98 ? -19.938 27.703 -6.828 1 76.81 98 GLN A C 1
ATOM 777 O O . GLN A 1 98 ? -19.219 28.328 -6.051 1 76.81 98 GLN A O 1
ATOM 782 N N . LYS A 1 99 ? -19.656 26.609 -7.324 1 83 99 LYS A N 1
ATOM 783 C CA . LYS A 1 99 ? -18.5 25.844 -6.863 1 83 99 LYS A CA 1
ATOM 784 C C . LYS A 1 99 ? -17.703 25.266 -8.039 1 83 99 LYS A C 1
ATOM 786 O O . LYS A 1 99 ? -18.281 24.984 -9.094 1 83 99 LYS A O 1
ATOM 791 N N . PRO A 1 100 ? -16.453 25.203 -7.809 1 87.75 100 PRO A N 1
ATOM 792 C CA . PRO A 1 100 ? -15.68 24.609 -8.891 1 87.75 100 PRO A CA 1
ATOM 793 C C . PRO A 1 100 ? -15.984 23.125 -9.094 1 87.75 100 PRO A C 1
ATOM 795 O O . PRO A 1 100 ? -16.281 22.406 -8.125 1 87.75 100 PRO A O 1
ATOM 798 N N . LEU A 1 101 ? -15.938 22.734 -10.312 1 90.06 101 LEU A N 1
ATOM 799 C CA . LEU A 1 101 ? -16.172 21.328 -10.664 1 90.06 101 LEU A CA 1
ATOM 800 C C . LEU A 1 101 ? -15.094 20.438 -10.047 1 90.06 101 LEU A C 1
ATOM 802 O O . LEU A 1 101 ? -13.922 20.812 -10.008 1 90.06 101 LEU A O 1
ATOM 806 N N . ARG A 1 102 ? -15.578 19.359 -9.578 1 87.88 102 ARG A N 1
ATOM 807 C CA . ARG A 1 102 ? -14.641 18.375 -9.055 1 87.88 102 ARG A CA 1
ATOM 808 C C . ARG A 1 102 ? -14.734 17.062 -9.836 1 87.88 102 ARG A C 1
ATOM 810 O O . ARG A 1 102 ? -15.805 16.469 -9.922 1 87.88 102 ARG A O 1
ATOM 817 N N . VAL A 1 103 ? -13.602 16.719 -10.391 1 91.06 103 VAL A N 1
ATOM 818 C CA . VAL A 1 103 ? -13.562 15.492 -11.18 1 91.06 103 VAL A CA 1
ATOM 819 C C . VAL A 1 103 ? -12.562 14.516 -10.57 1 91.06 103 VAL A C 1
ATOM 821 O O . VAL A 1 103 ? -11.398 14.867 -10.344 1 91.06 103 VAL A O 1
ATOM 824 N N . ARG A 1 104 ? -12.969 13.289 -10.258 1 89.81 104 ARG A N 1
ATOM 825 C CA . ARG A 1 104 ? -12.109 12.234 -9.727 1 89.81 104 ARG A CA 1
ATOM 826 C C . ARG A 1 104 ? -12.453 10.883 -10.359 1 89.81 104 ARG A C 1
ATOM 828 O O . ARG A 1 104 ? -13.523 10.719 -10.938 1 89.81 104 ARG A O 1
ATOM 835 N N . PHE A 1 105 ? -11.484 10.016 -10.258 1 91.31 105 PHE A N 1
ATOM 836 C CA . PHE A 1 105 ? -11.797 8.664 -10.688 1 91.31 105 PHE A CA 1
ATOM 837 C C . PHE A 1 105 ? -12.773 8 -9.727 1 91.31 105 PHE A C 1
ATOM 839 O O . PHE A 1 105 ? -12.648 8.141 -8.508 1 91.31 105 PHE A O 1
ATOM 846 N N . ALA A 1 106 ? -13.758 7.383 -10.312 1 90.94 106 ALA A N 1
ATOM 847 C CA . ALA A 1 106 ? -14.742 6.664 -9.508 1 90.94 106 ALA A CA 1
ATOM 848 C C . ALA A 1 106 ? -14.133 5.41 -8.891 1 90.94 106 ALA A C 1
ATOM 850 O O . ALA A 1 106 ? -13.227 4.805 -9.461 1 90.94 106 ALA A O 1
ATOM 851 N N . THR A 1 107 ? -14.625 5.047 -7.746 1 88.75 107 THR A N 1
ATOM 852 C CA . THR A 1 107 ? -14.195 3.805 -7.121 1 88.75 107 THR A CA 1
ATOM 853 C C . THR A 1 107 ? -14.586 2.602 -7.973 1 88.75 107 THR A C 1
ATOM 855 O O . THR A 1 107 ? -15.703 2.547 -8.5 1 88.75 107 THR A O 1
ATOM 858 N N . HIS A 1 108 ? -13.609 1.764 -8.141 1 89.75 108 HIS A N 1
ATOM 859 C CA . HIS A 1 108 ? -13.883 0.534 -8.875 1 89.75 108 HIS A CA 1
ATOM 860 C C . HIS A 1 108 ? -14.438 -0.547 -7.949 1 89.75 108 HIS A C 1
ATOM 862 O O . HIS A 1 108 ? -13.672 -1.281 -7.316 1 89.75 108 HIS A O 1
ATOM 868 N N . GLY A 1 109 ? -15.719 -0.788 -7.914 1 90.25 109 GLY A N 1
ATOM 869 C CA . GLY A 1 109 ? -16.359 -1.719 -6.996 1 90.25 109 GLY A CA 1
ATOM 870 C C . GLY A 1 109 ? -16.141 -3.172 -7.379 1 90.25 109 GLY A C 1
ATOM 871 O O . GLY A 1 109 ? -16.469 -4.074 -6.605 1 90.25 109 GLY A O 1
ATOM 872 N N . ALA A 1 110 ? -15.617 -3.451 -8.57 1 95.06 110 ALA A N 1
ATOM 873 C CA . ALA A 1 110 ? -15.406 -4.82 -9.031 1 95.06 110 ALA A CA 1
ATOM 874 C C . ALA A 1 110 ? -13.914 -5.156 -9.086 1 95.06 110 ALA A C 1
ATOM 876 O O . ALA A 1 110 ? -13.492 -6 -9.883 1 95.06 110 ALA A O 1
ATOM 877 N N . ALA A 1 111 ? -13.148 -4.434 -8.336 1 95.88 111 ALA A N 1
ATOM 878 C CA . ALA A 1 111 ? -11.711 -4.684 -8.281 1 95.88 111 ALA A CA 1
ATOM 879 C C . ALA A 1 111 ? -11.344 -5.457 -7.016 1 95.88 111 ALA A C 1
ATOM 881 O O . ALA A 1 111 ? -11.812 -5.129 -5.922 1 95.88 111 ALA A O 1
ATOM 882 N N . LEU A 1 112 ? -10.547 -6.5 -7.203 1 97.69 112 LEU A N 1
ATOM 883 C CA . LEU A 1 112 ? -10.148 -7.359 -6.094 1 97.69 112 LEU A CA 1
ATOM 884 C C . LEU A 1 112 ? -8.625 -7.402 -5.957 1 97.69 112 LEU A C 1
ATOM 886 O O . LEU A 1 112 ? -7.906 -7.23 -6.945 1 97.69 112 LEU A O 1
ATOM 890 N N . LYS A 1 113 ? -8.227 -7.574 -4.805 1 97.62 113 LYS A N 1
ATOM 891 C CA . LYS A 1 113 ? -6.82 -7.832 -4.504 1 97.62 113 LYS A CA 1
ATOM 892 C C . LYS A 1 113 ? -6.594 -9.305 -4.164 1 97.62 113 LYS A C 1
ATOM 894 O O . LYS A 1 113 ? -7.297 -9.867 -3.324 1 97.62 113 LYS A O 1
ATOM 899 N N . VAL A 1 114 ? -5.668 -9.914 -4.824 1 97.69 114 VAL A N 1
ATOM 900 C CA . VAL A 1 114 ? -5.344 -11.32 -4.625 1 97.69 114 VAL A CA 1
ATOM 901 C C . VAL A 1 114 ? -3.973 -11.445 -3.969 1 97.69 114 VAL A C 1
ATOM 903 O O . VAL A 1 114 ? -3.016 -10.789 -4.383 1 97.69 114 VAL A O 1
ATOM 906 N N . LYS A 1 115 ? -3.924 -12.344 -2.975 1 96 115 LYS A N 1
ATOM 907 C CA . LYS A 1 115 ? -2.672 -12.477 -2.238 1 96 115 LYS A CA 1
ATOM 908 C C . LYS A 1 115 ? -2.264 -13.938 -2.107 1 96 115 LYS A C 1
ATOM 910 O O . LYS A 1 115 ? -3.068 -14.836 -2.363 1 96 115 LYS A O 1
ATOM 915 N N . ASN A 1 116 ? -0.959 -14.07 -1.789 1 92.62 116 ASN A N 1
ATOM 916 C CA . ASN A 1 116 ? -0.393 -15.344 -1.36 1 92.62 116 ASN A CA 1
ATOM 917 C C . ASN A 1 116 ? -0.269 -16.328 -2.525 1 92.62 116 ASN A C 1
ATOM 919 O O . ASN A 1 116 ? -0.64 -17.484 -2.4 1 92.62 116 ASN A O 1
ATOM 923 N N . PHE A 1 117 ? 0.154 -15.852 -3.596 1 91.19 117 PHE A N 1
ATOM 924 C CA . PHE A 1 117 ? 0.479 -16.766 -4.68 1 91.19 117 PHE A CA 1
ATOM 925 C C . PHE A 1 117 ? 1.975 -16.75 -4.973 1 91.19 117 PHE A C 1
ATOM 927 O O . PHE A 1 117 ? 2.695 -15.867 -4.512 1 91.19 117 PHE A O 1
ATOM 934 N N . SER A 1 118 ? 2.381 -17.719 -5.641 1 88.19 118 SER A N 1
ATOM 935 C CA . SER A 1 118 ? 3.805 -17.938 -5.887 1 88.19 118 SER A CA 1
ATOM 936 C C . SER A 1 118 ? 4.348 -16.922 -6.887 1 88.19 118 SER A C 1
ATOM 938 O O . SER A 1 118 ? 3.58 -16.219 -7.547 1 88.19 118 SER A O 1
ATOM 940 N N . GLN A 1 119 ? 5.664 -16.906 -7.012 1 89.06 119 GLN A N 1
ATOM 941 C CA . GLN A 1 119 ? 6.352 -15.969 -7.895 1 89.06 119 GLN A CA 1
ATOM 942 C C . GLN A 1 119 ? 6.199 -16.375 -9.359 1 89.06 119 GLN A C 1
ATOM 944 O O . GLN A 1 119 ? 6.543 -15.609 -10.258 1 89.06 119 GLN A O 1
ATOM 949 N N . TRP A 1 120 ? 5.582 -17.5 -9.594 1 89.5 120 TRP A N 1
ATOM 950 C CA . TRP A 1 120 ? 5.504 -18.016 -10.945 1 89.5 120 TRP A CA 1
ATOM 951 C C . TRP A 1 120 ? 4.148 -17.719 -11.578 1 89.5 120 TRP A C 1
ATOM 953 O O . TRP A 1 120 ? 3.838 -18.188 -12.672 1 89.5 120 TRP A O 1
ATOM 963 N N . VAL A 1 121 ? 3.391 -16.984 -10.875 1 93.19 121 VAL A N 1
ATOM 964 C CA . VAL A 1 121 ? 2.102 -16.562 -11.414 1 93.19 121 VAL A CA 1
ATOM 965 C C . VAL A 1 121 ? 2.275 -15.305 -12.266 1 93.19 121 VAL A C 1
ATOM 967 O O . VAL A 1 121 ? 2.848 -14.312 -11.805 1 93.19 121 VAL A O 1
ATOM 970 N N . THR A 1 122 ? 1.833 -15.398 -13.508 1 93.94 122 THR A N 1
ATOM 971 C CA . THR A 1 122 ? 1.931 -14.273 -14.43 1 93.94 122 THR A CA 1
ATOM 972 C C . THR A 1 122 ? 0.586 -13.562 -14.562 1 93.94 122 THR A C 1
ATOM 974 O O . THR A 1 122 ? -0.422 -14.023 -14.023 1 93.94 122 THR A O 1
ATOM 977 N N . ASN A 1 123 ? 0.61 -12.406 -15.258 1 94.69 123 ASN A N 1
ATOM 978 C CA . ASN A 1 123 ? -0.627 -11.672 -15.508 1 94.69 123 ASN A CA 1
ATOM 979 C C . ASN A 1 123 ? -1.644 -12.531 -16.25 1 94.69 123 ASN A C 1
ATOM 981 O O . ASN A 1 123 ? -2.826 -12.547 -15.906 1 94.69 123 ASN A O 1
ATOM 985 N N . GLU A 1 124 ? -1.17 -13.25 -17.219 1 93.56 124 GLU A N 1
ATOM 986 C CA . GLU A 1 124 ? -2.031 -14.062 -18.062 1 93.56 124 GLU A CA 1
ATOM 987 C C . GLU A 1 124 ? -2.654 -15.219 -17.297 1 93.56 124 GLU A C 1
ATOM 989 O O . GLU A 1 124 ? -3.834 -15.523 -17.469 1 93.56 124 GLU A O 1
ATOM 994 N N . LEU A 1 125 ? -1.824 -15.797 -16.484 1 94.25 125 LEU A N 1
ATOM 995 C CA . LEU A 1 125 ? -2.359 -16.891 -15.68 1 94.25 125 LEU A CA 1
ATOM 996 C C . LEU A 1 125 ? -3.42 -16.375 -14.711 1 94.25 125 LEU A C 1
ATOM 998 O O . LEU A 1 125 ? -4.453 -17.031 -14.516 1 94.25 125 LEU A O 1
ATOM 1002 N N . LEU A 1 126 ? -3.117 -15.258 -14.102 1 95.62 126 LEU A N 1
ATOM 1003 C CA . LEU A 1 126 ? -4.078 -14.656 -13.188 1 95.62 126 LEU A CA 1
ATOM 1004 C C . LEU A 1 126 ? -5.391 -14.344 -13.898 1 95.62 126 LEU A C 1
ATOM 1006 O O . LEU A 1 126 ? -6.469 -14.602 -13.359 1 95.62 126 LEU A O 1
ATOM 1010 N N . GLU A 1 127 ? -5.273 -13.836 -15.016 1 95.12 127 GLU A N 1
ATOM 1011 C CA . GLU A 1 127 ? -6.461 -13.539 -15.812 1 95.12 127 GLU A CA 1
ATOM 1012 C C . GLU A 1 127 ? -7.23 -14.805 -16.156 1 95.12 127 GLU A C 1
ATOM 1014 O O . GLU A 1 127 ? -8.453 -14.852 -16.031 1 95.12 127 GLU A O 1
ATOM 1019 N N . LEU A 1 128 ? -6.516 -15.773 -16.609 1 94.06 128 LEU A N 1
ATOM 1020 C CA . LEU A 1 128 ? -7.129 -17.047 -16.984 1 94.06 128 LEU A CA 1
ATOM 1021 C C . LEU A 1 128 ? -7.816 -17.688 -15.789 1 94.06 128 LEU A C 1
ATOM 1023 O O . LEU A 1 128 ? -8.961 -18.141 -15.891 1 94.06 128 LEU A O 1
ATOM 1027 N N . ALA A 1 129 ? -7.18 -17.688 -14.734 1 95.06 129 ALA A N 1
ATOM 1028 C CA . ALA A 1 129 ? -7.699 -18.328 -13.523 1 95.06 129 ALA A CA 1
ATOM 1029 C C . ALA A 1 129 ? -8.977 -17.641 -13.047 1 95.06 129 ALA A C 1
ATOM 1031 O O . ALA A 1 129 ? -9.945 -18.312 -12.688 1 95.06 129 ALA A O 1
ATOM 1032 N N . PHE A 1 130 ? -9.031 -16.375 -13.039 1 96.81 130 PHE A N 1
ATOM 1033 C CA . PHE A 1 130 ? -10.156 -15.656 -12.461 1 96.81 130 PHE A CA 1
ATOM 1034 C C . PHE A 1 130 ? -11.25 -15.438 -13.5 1 96.81 130 PHE A C 1
ATOM 1036 O O . PHE A 1 130 ? -12.359 -15.008 -13.172 1 96.81 130 PHE A O 1
ATOM 1043 N N . SER A 1 131 ? -10.938 -15.727 -14.727 1 94.94 131 SER A N 1
ATOM 1044 C CA . SER A 1 131 ? -11.953 -15.625 -15.773 1 94.94 131 SER A CA 1
ATOM 1045 C C . SER A 1 131 ? -13.078 -16.641 -15.555 1 94.94 131 SER A C 1
ATOM 1047 O O . SER A 1 131 ? -14.164 -16.484 -16.125 1 94.94 131 SER A O 1
ATOM 1049 N N . VAL A 1 132 ? -12.812 -17.609 -14.797 1 94.5 132 VAL A N 1
ATOM 1050 C CA . VAL A 1 132 ? -13.797 -18.656 -14.508 1 94.5 132 VAL A CA 1
ATOM 1051 C C . VAL A 1 132 ? -14.977 -18.047 -13.742 1 94.5 132 VAL A C 1
ATOM 1053 O O . VAL A 1 132 ? -16.094 -18.562 -13.797 1 94.5 132 VAL A O 1
ATOM 1056 N N . PHE A 1 133 ? -14.766 -16.969 -13.023 1 95.69 133 PHE A N 1
ATOM 1057 C CA . PHE A 1 133 ? -15.812 -16.344 -12.203 1 95.69 133 PHE A CA 1
ATOM 1058 C C . PHE A 1 133 ? -16.594 -15.312 -13.008 1 95.69 133 PHE A C 1
ATOM 1060 O O . PHE A 1 133 ? -17.688 -14.906 -12.617 1 95.69 133 PHE A O 1
ATOM 1067 N N . GLY A 1 134 ? -15.945 -14.828 -14.008 1 94.44 134 GLY A N 1
ATOM 1068 C CA . GLY A 1 134 ? -16.547 -13.805 -14.844 1 94.44 134 GLY A CA 1
ATOM 1069 C C . GLY A 1 134 ? -15.539 -13.133 -15.773 1 94.44 134 GLY A C 1
ATOM 1070 O O . GLY A 1 134 ? -14.359 -13.492 -15.781 1 94.44 134 GLY A O 1
ATOM 1071 N N . GLU A 1 135 ? -16.078 -12.203 -16.516 1 94.56 135 GLU A N 1
ATOM 1072 C CA . GLU A 1 135 ? -15.234 -11.5 -17.469 1 94.56 135 GLU A CA 1
ATOM 1073 C C . GLU A 1 135 ? -14.273 -10.555 -16.75 1 94.56 135 GLU A C 1
ATOM 1075 O O . GLU A 1 135 ? -14.695 -9.695 -15.977 1 94.56 135 GLU A O 1
ATOM 1080 N N . VAL A 1 136 ? -13.055 -10.766 -17.016 1 95.31 136 VAL A N 1
ATOM 1081 C CA . VAL A 1 136 ? -12 -9.961 -16.406 1 95.31 136 VAL A CA 1
ATOM 1082 C C . VAL A 1 136 ? -11.57 -8.852 -17.359 1 95.31 136 VAL A C 1
ATOM 1084 O O . VAL A 1 136 ? -11.273 -9.109 -18.531 1 95.31 136 VAL A O 1
ATOM 1087 N N . GLU A 1 137 ? -11.531 -7.641 -16.844 1 93.31 137 GLU A N 1
ATOM 1088 C CA . GLU A 1 137 ? -11.07 -6.512 -17.641 1 93.31 137 GLU A CA 1
ATOM 1089 C C . GLU A 1 137 ? -9.555 -6.367 -17.578 1 93.31 137 GLU A C 1
ATOM 1091 O O . GLU A 1 137 ? -8.906 -6.078 -18.594 1 93.31 137 GLU A O 1
ATOM 1096 N N . ARG A 1 138 ? -9.07 -6.582 -16.375 1 92.81 138 ARG A N 1
ATOM 1097 C CA . ARG A 1 138 ? -7.641 -6.395 -16.156 1 92.81 138 ARG A CA 1
ATOM 1098 C C . ARG A 1 138 ? -7.152 -7.262 -15 1 92.81 138 ARG A C 1
ATOM 1100 O O . ARG A 1 138 ? -7.836 -7.398 -13.984 1 92.81 138 ARG A O 1
ATOM 1107 N N . ALA A 1 139 ? -6.055 -7.906 -15.211 1 95.81 139 ALA A N 1
ATOM 1108 C CA . ALA A 1 139 ? -5.367 -8.68 -14.18 1 95.81 139 ALA A CA 1
ATOM 1109 C C . ALA A 1 139 ? -3.869 -8.391 -14.188 1 95.81 139 ALA A C 1
ATOM 1111 O O . ALA A 1 139 ? -3.209 -8.547 -15.219 1 95.81 139 ALA A O 1
ATOM 1112 N N . VAL A 1 140 ? -3.41 -7.949 -13.023 1 95.44 140 VAL A N 1
ATOM 1113 C CA . VAL A 1 140 ? -2.002 -7.57 -12.992 1 95.44 140 VAL A CA 1
ATOM 1114 C C . VAL A 1 140 ? -1.363 -8.07 -11.695 1 95.44 140 VAL A C 1
ATOM 1116 O O . VAL A 1 140 ? -1.966 -7.984 -10.625 1 95.44 140 VAL A O 1
ATOM 1119 N N . VAL A 1 141 ? -0.169 -8.648 -11.859 1 97 141 VAL A N 1
ATOM 1120 C CA . VAL A 1 141 ? 0.63 -9.047 -10.711 1 97 141 VAL A CA 1
ATOM 1121 C C . VAL A 1 141 ? 1.537 -7.898 -10.281 1 97 141 VAL A C 1
ATOM 1123 O O . VAL A 1 141 ? 2.234 -7.309 -11.109 1 97 141 VAL A O 1
ATOM 1126 N N . ILE A 1 142 ? 1.497 -7.582 -9.086 1 96.12 142 ILE A N 1
ATOM 1127 C CA . ILE A 1 142 ? 2.301 -6.473 -8.578 1 96.12 142 ILE A CA 1
ATOM 1128 C C . ILE A 1 142 ? 3.77 -6.883 -8.516 1 96.12 142 ILE A C 1
ATOM 1130 O O . ILE A 1 142 ? 4.098 -7.957 -8.008 1 96.12 142 ILE A O 1
ATOM 1134 N N . VAL A 1 143 ? 4.648 -6.035 -9.055 1 94.25 143 VAL A N 1
ATOM 1135 C CA . VAL A 1 143 ? 6.074 -6.344 -9.078 1 94.25 143 VAL A CA 1
ATOM 1136 C C . VAL A 1 143 ? 6.852 -5.23 -8.375 1 94.25 143 VAL A C 1
ATOM 1138 O O . VAL A 1 143 ? 6.371 -4.102 -8.266 1 94.25 143 VAL A O 1
ATOM 1141 N N . ASP A 1 144 ? 7.969 -5.574 -7.867 1 89.75 144 ASP A N 1
ATOM 1142 C CA . ASP A 1 144 ? 8.828 -4.598 -7.203 1 89.75 144 ASP A CA 1
ATOM 1143 C C . ASP A 1 144 ? 9.719 -3.875 -8.211 1 89.75 144 ASP A C 1
ATOM 1145 O O . ASP A 1 144 ? 9.516 -3.988 -9.414 1 89.75 144 ASP A O 1
ATOM 1149 N N . ASP A 1 145 ? 10.664 -3.086 -7.691 1 83.94 145 ASP A N 1
ATOM 1150 C CA . ASP A 1 145 ? 11.531 -2.254 -8.516 1 83.94 145 ASP A CA 1
ATOM 1151 C C . ASP A 1 145 ? 12.484 -3.111 -9.352 1 83.94 145 ASP A C 1
ATOM 1153 O O . ASP A 1 145 ? 12.984 -2.666 -10.391 1 83.94 145 ASP A O 1
ATOM 1157 N N . ARG A 1 146 ? 12.672 -4.344 -8.938 1 81.06 146 ARG A N 1
ATOM 1158 C CA . ARG A 1 146 ? 13.562 -5.242 -9.656 1 81.06 146 ARG A CA 1
ATOM 1159 C C . ARG A 1 146 ? 12.781 -6.145 -10.609 1 81.06 146 ARG A C 1
ATOM 1161 O O . ARG A 1 146 ? 13.359 -7.016 -11.258 1 81.06 146 ARG A O 1
ATOM 1168 N N . GLY A 1 147 ? 11.492 -6 -10.57 1 83.12 147 GLY A N 1
ATOM 1169 C CA . GLY A 1 147 ? 10.664 -6.785 -11.469 1 83.12 147 GLY A CA 1
ATOM 1170 C C . GLY A 1 147 ? 10.25 -8.125 -10.883 1 83.12 147 GLY A C 1
ATOM 1171 O O . GLY A 1 147 ? 9.797 -9.008 -11.609 1 83.12 147 GLY A O 1
ATOM 1172 N N . ARG A 1 148 ? 10.461 -8.266 -9.68 1 89.19 148 ARG A N 1
ATOM 1173 C CA . ARG A 1 148 ? 10.078 -9.516 -9.023 1 89.19 148 ARG A CA 1
ATOM 1174 C C . ARG A 1 148 ? 8.664 -9.422 -8.453 1 89.19 148 ARG A C 1
ATOM 1176 O O . ARG A 1 148 ? 8.266 -8.383 -7.934 1 89.19 148 ARG A O 1
ATOM 1183 N N . SER A 1 149 ? 8.031 -10.531 -8.547 1 93.75 149 SER A N 1
ATOM 1184 C CA . SER A 1 149 ? 6.672 -10.578 -8.023 1 93.75 149 SER A CA 1
ATOM 1185 C C . SER A 1 149 ? 6.652 -10.438 -6.508 1 93.75 149 SER A C 1
ATOM 1187 O O . SER A 1 149 ? 7.492 -11.008 -5.812 1 93.75 149 SER A O 1
ATOM 1189 N N . VAL A 1 150 ? 5.727 -9.711 -5.977 1 92.56 150 VAL A N 1
ATOM 1190 C CA . VAL A 1 150 ? 5.562 -9.531 -4.539 1 92.56 150 VAL A CA 1
ATOM 1191 C C . VAL A 1 150 ? 4.551 -10.547 -4 1 92.56 150 VAL A C 1
ATOM 1193 O O . VAL A 1 150 ? 4.344 -10.641 -2.789 1 92.56 150 VAL A O 1
ATOM 1196 N N . GLY A 1 151 ? 3.951 -11.305 -4.816 1 93.44 151 GLY A N 1
ATOM 1197 C CA . GLY A 1 151 ? 2.98 -12.305 -4.402 1 93.44 151 GLY A CA 1
ATOM 1198 C C . GLY A 1 151 ? 1.579 -11.742 -4.246 1 93.44 151 GLY A C 1
ATOM 1199 O O . GLY A 1 151 ? 0.758 -12.305 -3.518 1 93.44 151 GLY A O 1
ATOM 1200 N N . GLU A 1 152 ? 1.381 -10.633 -4.754 1 96.44 152 GLU A N 1
ATOM 1201 C CA . GLU A 1 152 ? 0.071 -9.984 -4.758 1 96.44 152 GLU A CA 1
ATOM 1202 C C . GLU A 1 152 ? -0.321 -9.539 -6.164 1 96.44 152 GLU A C 1
ATOM 1204 O O . GLU A 1 152 ? 0.543 -9.32 -7.016 1 96.44 152 GLU A O 1
ATOM 1209 N N . GLY A 1 153 ? -1.605 -9.477 -6.371 1 97.38 153 GLY A N 1
ATOM 1210 C CA . GLY A 1 153 ? -2.107 -9.039 -7.664 1 97.38 153 GLY A CA 1
ATOM 1211 C C . GLY A 1 153 ? -3.447 -8.336 -7.578 1 97.38 153 GLY A C 1
ATOM 1212 O O . GLY A 1 153 ? -4.078 -8.312 -6.52 1 97.38 153 GLY A O 1
ATOM 1213 N N . ILE A 1 154 ? -3.791 -7.711 -8.656 1 97.19 154 ILE A N 1
ATOM 1214 C CA . ILE A 1 154 ? -5.062 -7.008 -8.773 1 97.19 154 ILE A CA 1
ATOM 1215 C C . ILE A 1 154 ? -5.863 -7.574 -9.945 1 97.19 154 ILE A C 1
ATOM 1217 O O . ILE A 1 154 ? -5.332 -7.742 -11.039 1 97.19 154 ILE A O 1
ATOM 1221 N N . VAL A 1 155 ? -7.066 -7.883 -9.648 1 97.62 155 VAL A N 1
ATOM 1222 C CA . VAL A 1 155 ? -7.965 -8.367 -10.688 1 97.62 155 VAL A CA 1
ATOM 1223 C C . VAL A 1 155 ? -9.203 -7.469 -10.766 1 97.62 155 VAL A C 1
ATOM 1225 O O . VAL A 1 155 ? -9.883 -7.258 -9.758 1 97.62 155 VAL A O 1
ATOM 1228 N N . GLU A 1 156 ? -9.43 -6.953 -11.891 1 96.38 156 GLU A N 1
ATOM 1229 C CA . GLU A 1 156 ? -10.586 -6.094 -12.141 1 96.38 156 GLU A CA 1
ATOM 1230 C C . GLU A 1 156 ? -11.594 -6.785 -13.055 1 96.38 156 GLU A C 1
ATOM 1232 O O . GLU A 1 156 ? -11.297 -7.074 -14.211 1 96.38 156 GLU A O 1
ATOM 1237 N N . PHE A 1 157 ? -12.812 -6.922 -12.516 1 96.88 157 PHE A N 1
ATOM 1238 C CA . PHE A 1 157 ? -13.883 -7.559 -13.281 1 96.88 157 PHE A CA 1
ATOM 1239 C C . PHE A 1 157 ? -14.742 -6.512 -13.977 1 96.88 157 PHE A C 1
ATOM 1241 O O . PHE A 1 157 ? -14.719 -5.336 -13.609 1 96.88 157 PHE A O 1
ATOM 1248 N N . SER A 1 158 ? -15.469 -6.914 -14.969 1 93.5 158 SER A N 1
ATOM 1249 C CA . SER A 1 158 ? -16.391 -6.031 -15.68 1 93.5 158 SER A CA 1
ATOM 1250 C C . SER A 1 158 ? -17.656 -5.785 -14.875 1 93.5 158 SER A C 1
ATOM 1252 O O . SER A 1 158 ? -18.234 -4.695 -14.922 1 93.5 158 SER A O 1
ATOM 1254 N N . ARG A 1 159 ? -18 -6.805 -14.094 1 94.12 159 ARG A N 1
ATOM 1255 C CA . ARG A 1 159 ? -19.25 -6.719 -13.32 1 94.12 159 ARG A CA 1
ATOM 1256 C C . ARG A 1 159 ? -19 -6.988 -11.844 1 94.12 159 ARG A C 1
ATOM 1258 O O . ARG A 1 159 ? -18.156 -7.816 -11.492 1 94.12 159 ARG A O 1
ATOM 1265 N N . LYS A 1 160 ? -19.859 -6.379 -11.047 1 94.56 160 LYS A N 1
ATOM 1266 C CA . LYS A 1 160 ? -19.719 -6.52 -9.602 1 94.56 160 LYS A CA 1
ATOM 1267 C C . LYS A 1 160 ? -20.109 -7.926 -9.148 1 94.56 160 LYS A C 1
ATOM 1269 O O . LYS A 1 160 ? -19.531 -8.445 -8.188 1 94.56 160 LYS A O 1
ATOM 1274 N N . GLN A 1 161 ? -20.984 -8.523 -9.797 1 95.94 161 GLN A N 1
ATOM 1275 C CA . GLN A 1 161 ? -21.438 -9.859 -9.445 1 95.94 161 GLN A CA 1
ATOM 1276 C C . GLN A 1 161 ? -20.312 -10.883 -9.57 1 95.94 161 GLN A C 1
ATOM 1278 O O . GLN A 1 161 ? -20.188 -11.781 -8.734 1 95.94 161 GLN A O 1
ATOM 1283 N N . ALA A 1 162 ? -19.562 -10.734 -10.602 1 96.12 162 ALA A N 1
ATOM 1284 C CA . ALA A 1 162 ? -18.422 -11.625 -10.805 1 96.12 162 ALA A CA 1
ATOM 1285 C C . ALA A 1 162 ? -17.422 -11.5 -9.672 1 96.12 162 ALA A C 1
ATOM 1287 O O . ALA A 1 162 ? -16.906 -12.508 -9.172 1 96.12 162 ALA A O 1
ATOM 1288 N N . ALA A 1 163 ? -17.172 -10.289 -9.305 1 96.81 163 ALA A N 1
ATOM 1289 C CA . ALA A 1 163 ? -16.234 -10.055 -8.203 1 96.81 163 ALA A CA 1
ATOM 1290 C C . ALA A 1 163 ? -16.766 -10.664 -6.906 1 96.81 163 ALA A C 1
ATOM 1292 O O . ALA A 1 163 ? -16 -11.266 -6.148 1 96.81 163 ALA A O 1
ATOM 1293 N N . GLN A 1 164 ? -18 -10.539 -6.66 1 96.75 164 GLN A N 1
ATOM 1294 C CA . GLN A 1 164 ? -18.609 -11.094 -5.453 1 96.75 164 GLN A CA 1
ATOM 1295 C C . GLN A 1 164 ? -18.547 -12.617 -5.457 1 96.75 164 GLN A C 1
ATOM 1297 O O . GLN A 1 164 ? -18.328 -13.234 -4.418 1 96.75 164 GLN A O 1
ATOM 1302 N N . GLN A 1 165 ? -18.781 -13.141 -6.57 1 95.94 165 GLN A N 1
ATOM 1303 C CA . GLN A 1 165 ? -18.688 -14.594 -6.703 1 95.94 165 GLN A CA 1
ATOM 1304 C C . GLN A 1 165 ? -17.281 -15.094 -6.418 1 95.94 165 GLN A C 1
ATOM 1306 O O . GLN A 1 165 ? -17.094 -16.094 -5.719 1 95.94 165 GLN A O 1
ATOM 1311 N N . ALA A 1 166 ? -16.344 -14.398 -6.996 1 96.56 166 ALA A N 1
ATOM 1312 C CA . ALA A 1 166 ? -14.953 -14.758 -6.758 1 96.56 166 ALA A CA 1
ATOM 1313 C C . ALA A 1 166 ? -14.609 -14.656 -5.277 1 96.56 166 ALA A C 1
ATOM 1315 O O . ALA A 1 166 ? -13.953 -15.547 -4.727 1 96.56 166 ALA A O 1
ATOM 1316 N N . LEU A 1 167 ? -15.047 -13.617 -4.684 1 96.69 167 LEU A N 1
ATOM 1317 C CA . LEU A 1 167 ? -14.805 -13.406 -3.262 1 96.69 167 LEU A CA 1
ATOM 1318 C C . LEU A 1 167 ? -15.414 -14.531 -2.432 1 96.69 167 LEU A C 1
ATOM 1320 O O . LEU A 1 167 ? -14.758 -15.078 -1.545 1 96.69 167 LEU A O 1
ATOM 1324 N N . LYS A 1 168 ? -16.578 -14.891 -2.715 1 95.56 168 LYS A N 1
ATOM 1325 C CA . LYS A 1 168 ? -17.297 -15.914 -1.972 1 95.56 168 LYS A CA 1
ATOM 1326 C C . LYS A 1 168 ? -16.672 -17.281 -2.172 1 95.56 168 LYS A C 1
ATOM 1328 O O . LYS A 1 168 ? -16.391 -18 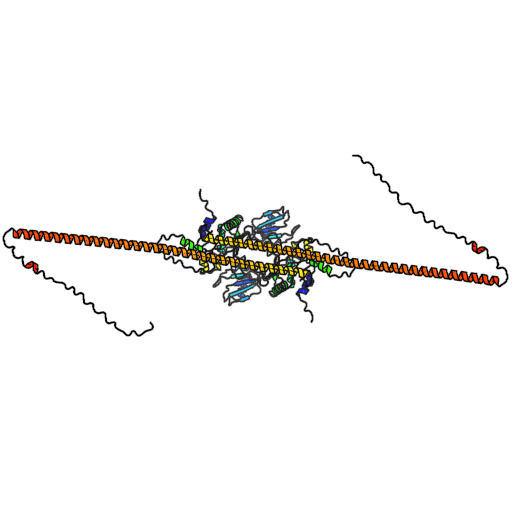-1.201 1 95.56 168 LYS A O 1
ATOM 1333 N N . ARG A 1 169 ? -16.391 -17.672 -3.375 1 94.38 169 ARG A N 1
ATOM 1334 C CA . ARG A 1 169 ? -15.844 -18.984 -3.697 1 94.38 169 ARG A CA 1
ATOM 1335 C C . ARG A 1 169 ? -14.445 -19.172 -3.107 1 94.38 169 ARG A C 1
ATOM 1337 O O . ARG A 1 169 ? -14.125 -20.234 -2.566 1 94.38 169 ARG A O 1
ATOM 1344 N N . CYS A 1 170 ? -13.664 -18.125 -3.217 1 94.31 170 CYS A N 1
ATOM 1345 C CA . CYS A 1 170 ? -12.305 -18.219 -2.709 1 94.31 170 CYS A CA 1
ATOM 1346 C C . CYS A 1 170 ? -12.289 -18.219 -1.185 1 94.31 170 CYS A C 1
ATOM 1348 O O . CYS A 1 170 ? -11.344 -18.734 -0.57 1 94.31 170 CYS A O 1
ATOM 1350 N N . SER A 1 171 ? -13.281 -17.609 -0.597 1 93.31 171 SER A N 1
ATOM 1351 C CA . SER A 1 171 ? -13.383 -17.625 0.859 1 93.31 171 SER A CA 1
ATOM 1352 C C . SER A 1 171 ? -13.867 -18.969 1.369 1 93.31 171 SER A C 1
ATOM 1354 O O . SER A 1 171 ? -13.406 -19.453 2.406 1 93.31 171 SER A O 1
ATOM 1356 N N . GLU A 1 172 ? -14.703 -19.656 0.66 1 91.75 172 GLU A N 1
ATOM 1357 C CA . GLU A 1 172 ? -15.312 -20.906 1.088 1 91.75 172 GLU A CA 1
ATOM 1358 C C . GLU A 1 172 ? -14.469 -22.109 0.645 1 91.75 172 GLU A C 1
ATOM 1360 O O . GLU A 1 172 ? -14.453 -23.141 1.314 1 91.75 172 GLU A O 1
ATOM 1365 N N . GLU A 1 173 ? -13.875 -21.922 -0.515 1 92.56 173 GLU A N 1
ATOM 1366 C CA . GLU A 1 173 ? -13.086 -23.016 -1.084 1 92.56 173 GLU A CA 1
ATOM 1367 C C . GLU A 1 173 ? -11.617 -22.609 -1.218 1 92.56 173 GLU A C 1
ATOM 1369 O O . GLU A 1 173 ? -11.25 -21.469 -0.962 1 92.56 173 GLU A O 1
ATOM 1374 N N . CYS A 1 174 ? -10.859 -23.688 -1.442 1 92.62 174 CYS A N 1
ATOM 1375 C CA . CYS A 1 174 ? -9.43 -23.453 -1.596 1 92.62 174 CYS A CA 1
ATOM 1376 C C . CYS A 1 174 ? -9.039 -23.391 -3.068 1 92.62 174 CYS A C 1
ATOM 1378 O O . CYS A 1 174 ? -8.984 -24.406 -3.744 1 92.62 174 CYS A O 1
ATOM 1380 N N . PHE A 1 175 ? -8.812 -22.141 -3.5 1 93.25 175 PHE A N 1
ATOM 1381 C CA . PHE A 1 175 ? -8.453 -21.891 -4.895 1 93.25 175 PHE A CA 1
ATOM 1382 C C . PHE A 1 175 ? -6.941 -21.875 -5.066 1 93.25 175 PHE A C 1
ATOM 1384 O O . PHE A 1 175 ? -6.254 -21.047 -4.457 1 93.25 175 PHE A O 1
ATOM 1391 N N . ILE A 1 176 ? -6.418 -22.797 -5.871 1 91.12 176 ILE A N 1
ATOM 1392 C CA . ILE A 1 176 ? -4.984 -22.938 -6.094 1 91.12 176 ILE A CA 1
ATOM 1393 C C . ILE A 1 176 ? -4.652 -22.625 -7.551 1 91.12 176 ILE A C 1
ATOM 1395 O O . ILE A 1 176 ? -5.328 -23.094 -8.469 1 91.12 176 ILE A O 1
ATOM 1399 N N . LEU A 1 177 ? -3.611 -21.891 -7.777 1 90.44 177 LEU A N 1
ATOM 1400 C CA . LEU A 1 177 ? -3.305 -21.438 -9.125 1 90.44 177 LEU A CA 1
ATOM 1401 C C . LEU A 1 177 ? -2.205 -22.281 -9.758 1 90.44 177 LEU A C 1
ATOM 1403 O O . LEU A 1 177 ? -2.172 -22.453 -10.977 1 90.44 177 LEU A O 1
ATOM 1407 N N . THR A 1 178 ? -1.266 -22.703 -8.945 1 86 178 THR A N 1
ATOM 1408 C CA . THR A 1 178 ? -0.099 -23.406 -9.484 1 86 178 THR A CA 1
ATOM 1409 C C . THR A 1 178 ? -0.067 -24.844 -9.008 1 86 178 THR A C 1
ATOM 1411 O O . THR A 1 178 ? -0.903 -25.266 -8.203 1 86 178 THR A O 1
ATOM 1414 N N . SER A 1 179 ? 0.906 -25.562 -9.719 1 77.5 179 SER A N 1
ATOM 1415 C CA . SER A 1 179 ? 1.032 -26.984 -9.406 1 77.5 179 SER A CA 1
ATOM 1416 C C . SER A 1 179 ? 1.736 -27.188 -8.07 1 77.5 179 SER A C 1
ATOM 1418 O O . SER A 1 179 ? 2.5 -26.328 -7.625 1 77.5 179 SER A O 1
ATOM 1420 N N . SER A 1 180 ? 1.141 -28.031 -7.25 1 63.16 180 SER A N 1
ATOM 1421 C CA . SER A 1 180 ? 1.807 -28.438 -6.016 1 63.16 180 SER A CA 1
ATOM 1422 C C . SER A 1 180 ? 2.375 -29.844 -6.129 1 63.16 180 SER A C 1
ATOM 1424 O O . SER A 1 180 ? 1.896 -30.656 -6.926 1 63.16 180 SER A O 1
ATOM 1426 N N . ALA A 1 181 ? 3.594 -29.875 -5.672 1 56.41 181 ALA A N 1
ATOM 1427 C CA . ALA A 1 181 ? 4.168 -31.219 -5.641 1 56.41 181 ALA A CA 1
ATOM 1428 C C . ALA A 1 181 ? 3.121 -32.25 -5.234 1 56.41 181 ALA A C 1
ATOM 1430 O O . ALA A 1 181 ? 3.131 -33.375 -5.734 1 56.41 181 ALA A O 1
ATOM 1431 N N . VAL A 1 182 ? 2.271 -31.781 -4.418 1 52.16 182 VAL A N 1
ATOM 1432 C CA . VAL A 1 182 ? 1.29 -32.719 -3.875 1 52.16 182 VAL A CA 1
ATOM 1433 C C . VAL A 1 182 ? 0.304 -33.125 -4.969 1 52.16 182 VAL A C 1
ATOM 1435 O O . VAL A 1 182 ? -0.092 -34.281 -5.055 1 52.16 182 VAL A O 1
ATOM 1438 N N . ALA A 1 183 ? -0.113 -32.156 -5.801 1 52.59 183 ALA A N 1
ATOM 1439 C CA . ALA A 1 183 ? -1.083 -32.438 -6.848 1 52.59 183 ALA A CA 1
ATOM 1440 C C . ALA A 1 183 ? -0.542 -33.5 -7.809 1 52.59 183 ALA A C 1
ATOM 1442 O O . ALA A 1 183 ? -1.276 -34.406 -8.234 1 52.59 183 ALA A O 1
ATOM 1443 N N . ARG A 1 184 ? 0.626 -33.438 -8.156 1 53.62 184 ARG A N 1
ATOM 1444 C CA . ARG A 1 184 ? 1.231 -34.375 -9.102 1 53.62 184 ARG A CA 1
ATOM 1445 C C . ARG A 1 184 ? 1.279 -35.781 -8.523 1 53.62 184 ARG A C 1
ATOM 1447 O O . ARG A 1 184 ? 1.031 -36.75 -9.234 1 53.62 184 ARG A O 1
ATOM 1454 N N . LYS A 1 185 ? 1.566 -35.812 -7.27 1 52.59 185 LYS A N 1
ATOM 1455 C CA . LYS A 1 185 ? 1.74 -37.125 -6.664 1 52.59 185 LYS A CA 1
ATOM 1456 C C . LYS A 1 185 ? 0.394 -37.781 -6.422 1 52.59 185 LYS A C 1
ATOM 1458 O O . LYS A 1 185 ? 0.277 -39 -6.535 1 52.59 185 LYS A O 1
ATOM 1463 N N . ALA A 1 186 ? -0.522 -36.969 -6.121 1 48.09 186 ALA A N 1
ATOM 1464 C CA . ALA A 1 186 ? -1.821 -37.562 -5.812 1 48.09 186 ALA A CA 1
ATOM 1465 C C . ALA A 1 186 ? -2.447 -38.188 -7.055 1 48.09 186 ALA A C 1
ATOM 1467 O O . ALA A 1 186 ? -3.113 -39.219 -6.965 1 48.09 186 ALA A O 1
ATOM 1468 N N . GLU A 1 187 ? -2.363 -37.5 -8.203 1 46.47 187 GLU A N 1
ATOM 1469 C CA . GLU A 1 187 ? -2.951 -38.125 -9.383 1 46.47 187 GLU A CA 1
ATOM 1470 C C . GLU A 1 187 ? -2.35 -39.531 -9.633 1 46.47 187 GLU A C 1
ATOM 1472 O O . GLU A 1 187 ? -3.037 -40.406 -10.117 1 46.47 187 GLU A O 1
ATOM 1477 N N . THR A 1 188 ? -1.12 -39.562 -9.32 1 45.84 188 THR A N 1
ATOM 1478 C CA . THR A 1 188 ? -0.497 -40.875 -9.555 1 45.84 188 THR A CA 1
ATOM 1479 C C . THR A 1 188 ? -1.026 -41.906 -8.578 1 45.84 188 THR A C 1
ATOM 1481 O O . THR A 1 188 ? -1.124 -43.094 -8.914 1 45.84 188 THR A O 1
ATOM 1484 N N . TRP A 1 189 ? -1.441 -41.375 -7.477 1 44.78 189 TRP A N 1
ATOM 1485 C CA . TRP A 1 189 ? -1.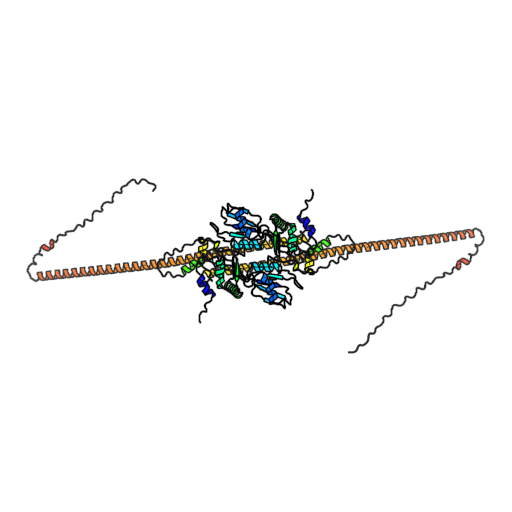87 -42.344 -6.492 1 44.78 189 TRP A CA 1
ATOM 1486 C C . TRP A 1 189 ? -3.258 -42.906 -6.828 1 44.78 189 TRP A C 1
ATOM 1488 O O . TRP A 1 189 ? -3.576 -44.031 -6.516 1 44.78 189 TRP A O 1
ATOM 1498 N N . GLU A 1 190 ? -4.051 -42 -7.379 1 43.88 190 GLU A N 1
ATOM 1499 C CA . GLU A 1 190 ? -5.418 -42.469 -7.598 1 43.88 190 GLU A CA 1
ATOM 1500 C C . GLU A 1 190 ? -5.492 -43.406 -8.797 1 43.88 190 GLU A C 1
ATOM 1502 O O . GLU A 1 190 ? -6.543 -44 -9.07 1 43.88 190 GLU A O 1
ATOM 1507 N N . GLN A 1 191 ? -4.531 -43.312 -9.758 1 39.56 191 GLN A N 1
ATOM 1508 C CA . GLN A 1 191 ? -4.727 -44.281 -10.836 1 39.56 191 GLN A CA 1
ATOM 1509 C C . GLN A 1 191 ? -4.5 -45.688 -10.352 1 39.56 191 GLN A C 1
ATOM 1511 O O . GLN A 1 191 ? -3.439 -46.031 -9.812 1 39.56 191 GLN A O 1
ATOM 1516 N N . PRO A 1 192 ? -5.5 -46.406 -10.117 1 38.03 192 PRO A N 1
ATOM 1517 C CA . PRO A 1 192 ? -5.336 -47.844 -9.852 1 38.03 192 PRO A CA 1
ATOM 1518 C C . PRO A 1 192 ? -4.301 -48.469 -10.766 1 38.03 192 PRO A C 1
ATOM 1520 O O . PRO A 1 192 ? -4.145 -48.062 -11.922 1 38.03 192 PRO A O 1
ATOM 1523 N N . LEU A 1 193 ? -3.195 -49.156 -10.242 1 37.94 193 LEU A N 1
ATOM 1524 C CA . LEU A 1 193 ? -2.27 -50.062 -10.891 1 37.94 193 LEU A CA 1
ATOM 1525 C C . LEU A 1 193 ? -2.99 -50.906 -11.93 1 37.94 193 LEU A C 1
ATOM 1527 O O . LEU A 1 193 ? -3.16 -52.125 -11.742 1 37.94 193 LEU A O 1
ATOM 1531 N N . ALA A 1 194 ? -4.082 -50.656 -12.391 1 36.44 194 ALA A N 1
ATOM 1532 C CA . ALA A 1 194 ? -4.508 -51.688 -13.32 1 36.44 194 ALA A CA 1
ATOM 1533 C C . ALA A 1 194 ? -3.398 -52.031 -14.32 1 36.44 194 ALA A C 1
ATOM 1535 O O . ALA A 1 194 ? -3.234 -53.188 -14.711 1 36.44 194 ALA A O 1
ATOM 1536 N N . ALA A 1 195 ? -3.084 -51.094 -15.344 1 36.88 195 ALA A N 1
ATOM 1537 C CA . ALA A 1 195 ? -2.334 -51.719 -16.438 1 36.88 195 ALA A CA 1
ATOM 1538 C C . ALA A 1 195 ? -0.926 -52.094 -15.984 1 36.88 195 ALA A C 1
ATOM 1540 O O . ALA A 1 195 ? -0.447 -51.625 -14.953 1 36.88 195 ALA A O 1
ATOM 1541 N N . GLY A 1 196 ? -0.051 -52.781 -16.938 1 34.53 196 GLY A N 1
ATOM 1542 C CA . GLY A 1 196 ? 1.295 -53.312 -16.891 1 34.53 196 GLY A CA 1
ATOM 1543 C C . GLY A 1 196 ? 2.287 -52.438 -16.188 1 34.53 196 GLY A C 1
ATOM 1544 O O . GLY A 1 196 ? 1.974 -51.281 -15.867 1 34.53 196 GLY A O 1
ATOM 1545 N N . PRO A 1 197 ? 3.553 -52.969 -15.859 1 32.94 197 PRO A N 1
ATOM 1546 C CA . PRO A 1 197 ? 4.695 -52.312 -15.234 1 32.94 197 PRO A CA 1
ATOM 1547 C C . PRO A 1 197 ? 4.938 -50.906 -15.789 1 32.94 197 PRO A C 1
ATOM 1549 O O . PRO A 1 197 ? 5.512 -50.75 -16.875 1 32.94 197 PRO A O 1
ATOM 1552 N N . VAL A 1 198 ? 4.023 -50.188 -16.078 1 33.34 198 VAL A N 1
ATOM 1553 C CA . VAL A 1 198 ? 4.512 -48.938 -16.609 1 33.34 198 VAL A CA 1
ATOM 1554 C C . VAL A 1 198 ? 5.566 -48.344 -15.672 1 33.34 198 VAL A C 1
ATOM 1556 O O . VAL A 1 198 ? 5.445 -48.469 -14.445 1 33.34 198 VAL A O 1
ATOM 1559 N N . ASN A 1 199 ? 6.957 -48.375 -16.062 1 31.34 199 ASN A N 1
ATOM 1560 C CA . ASN A 1 199 ? 8.117 -47.656 -15.555 1 31.34 199 ASN A CA 1
ATOM 1561 C C . ASN A 1 199 ? 7.727 -46.25 -15.078 1 31.34 199 ASN A C 1
ATOM 1563 O O . ASN A 1 199 ? 7.715 -45.312 -15.867 1 31.34 199 ASN A O 1
ATOM 1567 N N . SER A 1 200 ? 6.699 -46.156 -14.547 1 34.53 200 SER A N 1
ATOM 1568 C CA . SER A 1 200 ? 6.414 -44.781 -14.078 1 34.53 200 SER A CA 1
ATOM 1569 C C . SER A 1 200 ? 7.547 -44.25 -13.211 1 34.53 200 SER A C 1
ATOM 1571 O O . SER A 1 200 ? 7.77 -44.75 -12.102 1 34.53 200 SER A O 1
ATOM 1573 N N . SER A 1 201 ? 8.789 -44.062 -13.758 1 32.25 201 SER A N 1
ATOM 1574 C CA . SER A 1 201 ? 9.781 -43.188 -13.125 1 32.25 201 SER A CA 1
ATOM 1575 C C . SER A 1 201 ? 9.109 -42.062 -12.352 1 32.25 201 SER A C 1
ATOM 1577 O O . SER A 1 201 ? 8.516 -41.156 -12.953 1 32.25 201 SER A O 1
ATOM 1579 N N . VAL A 1 202 ? 8.531 -42.438 -11.367 1 34.94 202 VAL A N 1
ATOM 1580 C CA . VAL A 1 202 ? 8.195 -41.344 -10.438 1 34.94 202 VAL A CA 1
ATOM 1581 C C . VAL A 1 202 ? 9.391 -40.406 -10.273 1 34.94 202 VAL A C 1
ATOM 1583 O O . VAL A 1 202 ? 10.453 -40.844 -9.805 1 34.94 202 VAL A O 1
ATOM 1586 N N . PRO A 1 203 ? 9.742 -39.594 -11.219 1 31.98 203 PRO A N 1
ATOM 1587 C CA . PRO A 1 203 ? 10.844 -38.688 -10.859 1 31.98 203 PRO A CA 1
ATOM 1588 C C . PRO A 1 203 ? 10.781 -38.25 -9.406 1 31.98 203 PRO A C 1
ATOM 1590 O O . PRO A 1 203 ? 9.703 -37.906 -8.906 1 31.98 203 PRO A O 1
ATOM 1593 N N . PHE A 1 204 ? 11.539 -38.844 -8.586 1 34.31 204 PHE A N 1
ATOM 1594 C CA . PHE A 1 204 ? 11.852 -38.281 -7.273 1 34.31 204 PHE A CA 1
ATOM 1595 C C . PHE A 1 204 ? 11.992 -36.781 -7.336 1 34.31 204 PHE A C 1
ATOM 1597 O O . PHE A 1 204 ? 12.984 -36.25 -7.852 1 34.31 204 PHE A O 1
ATOM 1604 N N . LEU A 1 205 ? 11.016 -36.156 -7.68 1 37.5 205 LEU A N 1
ATOM 1605 C CA . LEU A 1 205 ? 11.133 -34.688 -7.691 1 37.5 205 LEU A CA 1
ATOM 1606 C C . LEU A 1 205 ? 11.742 -34.188 -6.387 1 37.5 205 LEU A C 1
ATOM 1608 O O . LEU A 1 205 ? 11.391 -34.688 -5.309 1 37.5 205 LEU A O 1
ATOM 1612 N N . HIS A 1 206 ? 12.961 -33.844 -6.418 1 35.69 206 HIS A N 1
ATOM 1613 C CA . HIS A 1 206 ? 13.664 -33.062 -5.418 1 35.69 206 HIS A CA 1
ATOM 1614 C C . HIS A 1 206 ? 12.75 -32 -4.785 1 35.69 206 HIS A C 1
ATOM 1616 O O . HIS A 1 206 ? 11.953 -31.375 -5.48 1 35.69 206 HIS A O 1
ATOM 1622 N N . PRO A 1 207 ? 12.445 -32.25 -3.498 1 37.53 207 PRO A N 1
ATOM 1623 C CA . PRO A 1 207 ? 11.695 -31.25 -2.713 1 37.53 207 PRO A CA 1
ATOM 1624 C C . PRO A 1 207 ? 12.18 -29.828 -2.943 1 37.53 207 PRO A C 1
ATOM 1626 O O . PRO A 1 207 ? 13.086 -29.359 -2.252 1 37.53 207 PRO A O 1
ATOM 1629 N N . ASN A 1 208 ? 12.547 -29.453 -3.965 1 36.91 208 ASN A N 1
ATOM 1630 C CA . ASN A 1 208 ? 12.875 -28.031 -3.893 1 36.91 208 ASN A CA 1
ATOM 1631 C C . ASN A 1 208 ? 11.734 -27.219 -3.27 1 36.91 208 ASN A C 1
ATOM 1633 O O . ASN A 1 208 ? 10.594 -27.688 -3.225 1 36.91 208 ASN A O 1
ATOM 1637 N N . GLY A 1 209 ? 11.914 -26 -2.572 1 43.5 209 GLY A N 1
ATOM 1638 C CA . GLY A 1 209 ? 11.25 -25.062 -1.679 1 43.5 209 GLY A CA 1
ATOM 1639 C C . GLY A 1 209 ? 9.789 -24.828 -2.018 1 43.5 209 GLY A C 1
ATOM 1640 O O . GLY A 1 209 ? 8.961 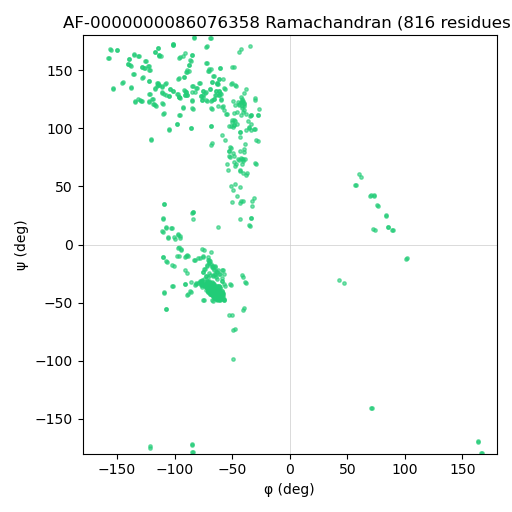-24.641 -1.126 1 43.5 209 GLY A O 1
ATOM 1641 N N . ASP A 1 210 ? 9.422 -24.422 -3.191 1 48.28 210 ASP A N 1
ATOM 1642 C CA . ASP A 1 210 ? 8.156 -23.766 -3.5 1 48.28 210 ASP A CA 1
ATOM 1643 C C . ASP A 1 210 ? 7.047 -24.797 -3.725 1 48.28 210 ASP A C 1
ATOM 1645 O O . ASP A 1 210 ? 6.051 -24.516 -4.395 1 48.28 210 ASP A O 1
ATOM 1649 N N . SER A 1 211 ? 7.07 -26 -3.146 1 56.19 211 SER A N 1
ATOM 1650 C CA . SER A 1 211 ? 6.316 -27.156 -3.611 1 56.19 211 SER A CA 1
ATOM 1651 C C . SER A 1 211 ? 4.941 -27.219 -2.953 1 56.19 211 SER A C 1
ATOM 1653 O O . SER A 1 211 ? 4.141 -28.094 -3.271 1 56.19 211 SER A O 1
ATOM 1655 N N . THR A 1 212 ? 4.594 -26.438 -1.942 1 67 212 THR A N 1
ATOM 1656 C CA . THR A 1 212 ? 3.332 -26.688 -1.253 1 67 212 THR A CA 1
ATOM 1657 C C . THR A 1 212 ? 2.207 -25.859 -1.874 1 67 212 THR A C 1
ATOM 1659 O O . THR A 1 212 ? 2.445 -24.766 -2.389 1 67 212 THR A O 1
ATOM 1662 N N . PRO A 1 213 ? 1.109 -26.547 -2.111 1 73.62 213 PRO A N 1
ATOM 1663 C CA . PRO A 1 213 ? -0.026 -25.812 -2.68 1 73.62 213 PRO A CA 1
ATOM 1664 C C . PRO A 1 213 ? -0.489 -24.656 -1.791 1 73.62 213 PRO A C 1
ATOM 1666 O O . PRO A 1 213 ? -0.871 -24.875 -0.638 1 73.62 213 PRO A O 1
ATOM 1669 N N . ARG A 1 214 ? -0.423 -23.547 -2.26 1 85.56 214 ARG A N 1
ATOM 1670 C CA . ARG A 1 214 ? -0.839 -22.359 -1.513 1 85.56 214 ARG A CA 1
ATOM 1671 C C . ARG A 1 214 ? -2.123 -21.766 -2.09 1 85.56 214 ARG A C 1
ATOM 1673 O O . ARG A 1 214 ? -2.148 -21.328 -3.24 1 85.56 214 ARG A O 1
ATOM 1680 N N . PRO A 1 215 ? -3.197 -21.859 -1.233 1 91.5 215 PRO A N 1
ATOM 1681 C CA . PRO A 1 215 ? -4.422 -21.219 -1.71 1 91.5 215 PRO A CA 1
ATOM 1682 C C . PRO A 1 215 ? -4.316 -19.703 -1.725 1 91.5 215 PRO A C 1
ATOM 1684 O O . PRO A 1 215 ? -3.6 -19.109 -0.906 1 91.5 215 PRO A O 1
ATOM 1687 N N . VAL A 1 216 ? -5.039 -19.125 -2.609 1 94.69 216 VAL A N 1
ATOM 1688 C CA . VAL A 1 216 ? -4.984 -17.672 -2.732 1 94.69 216 VAL A CA 1
ATOM 1689 C C . VAL A 1 216 ? -6.031 -17.047 -1.817 1 94.69 216 VAL A C 1
ATOM 1691 O O . VAL A 1 216 ? -7.066 -17.656 -1.534 1 94.69 216 VAL A O 1
ATOM 1694 N N . VAL A 1 217 ? -5.73 -15.914 -1.343 1 96.12 217 VAL A N 1
ATOM 1695 C CA . VAL A 1 217 ? -6.668 -15.133 -0.548 1 96.12 217 VAL A CA 1
ATOM 1696 C C . VAL A 1 217 ? -7.109 -13.898 -1.338 1 96.12 217 VAL A C 1
ATOM 1698 O O . VAL A 1 217 ? -6.277 -13.195 -1.914 1 96.12 217 VAL A O 1
ATOM 1701 N N . VAL A 1 218 ? -8.406 -13.68 -1.388 1 97.25 218 VAL A N 1
ATOM 1702 C CA . VAL A 1 218 ? -8.961 -12.586 -2.18 1 97.25 218 VAL A CA 1
ATOM 1703 C C . VAL A 1 218 ? -9.664 -11.586 -1.264 1 97.25 218 VAL A C 1
ATOM 1705 O O . VAL A 1 218 ? -10.391 -11.977 -0.348 1 97.25 218 VAL A O 1
ATOM 1708 N N . GLU A 1 219 ? -9.414 -10.297 -1.469 1 96.38 219 GLU A N 1
ATOM 1709 C CA . GLU A 1 219 ? -10.047 -9.203 -0.734 1 96.38 219 GLU A CA 1
ATOM 1710 C C . GLU A 1 219 ? -10.43 -8.062 -1.668 1 96.38 219 GLU A C 1
ATOM 1712 O O . GLU A 1 219 ? -9.852 -7.914 -2.748 1 96.38 219 GLU A O 1
ATOM 1717 N N . PRO A 1 220 ? -11.445 -7.328 -1.224 1 95.5 220 PRO A N 1
ATOM 1718 C CA . PRO A 1 220 ? -11.758 -6.156 -2.041 1 95.5 220 PRO A CA 1
ATOM 1719 C C . PRO A 1 220 ? -10.602 -5.16 -2.111 1 95.5 220 PRO A C 1
ATOM 1721 O O . PRO A 1 220 ? -9.891 -4.965 -1.122 1 95.5 220 PRO A O 1
ATOM 1724 N N . LEU A 1 221 ? -10.438 -4.582 -3.23 1 94.19 221 LEU A N 1
ATOM 1725 C CA . LEU A 1 221 ? -9.344 -3.639 -3.42 1 94.19 221 LEU A CA 1
ATOM 1726 C C . LEU A 1 221 ? -9.664 -2.301 -2.762 1 94.19 221 LEU A C 1
ATOM 1728 O O . LEU A 1 221 ? -10.711 -1.712 -3.016 1 94.19 221 LEU A O 1
ATOM 1732 N N . GLU A 1 222 ? -8.797 -1.89 -1.905 1 89.69 222 GLU A N 1
ATOM 1733 C CA . GLU A 1 222 ? -8.898 -0.542 -1.353 1 89.69 222 GLU A CA 1
ATOM 1734 C C . GLU A 1 222 ? -8.242 0.483 -2.271 1 89.69 222 GLU A C 1
ATOM 1736 O O . GLU A 1 222 ? -7.023 0.451 -2.471 1 89.69 222 GLU A O 1
ATOM 1741 N N . GLN A 1 223 ? -8.984 1.34 -2.754 1 88.38 223 GLN A N 1
ATOM 1742 C CA . GLN A 1 223 ? -8.453 2.33 -3.686 1 88.38 223 GLN A CA 1
ATOM 1743 C C . GLN A 1 223 ? -7.984 3.58 -2.951 1 88.38 223 GLN A C 1
ATOM 1745 O O . GLN A 1 223 ? -8.664 4.07 -2.049 1 88.38 223 GLN A O 1
ATOM 1750 N N . ARG A 1 224 ? -6.82 3.916 -3.252 1 90.44 224 ARG A N 1
ATOM 1751 C CA . ARG A 1 224 ? -6.234 5.141 -2.717 1 90.44 224 ARG A CA 1
ATOM 1752 C C . ARG A 1 224 ? -5.801 6.078 -3.838 1 90.44 224 ARG A C 1
ATOM 1754 O O . ARG A 1 224 ? -5.332 5.629 -4.883 1 90.44 224 ARG A O 1
ATOM 1761 N N . ASP A 1 225 ? -6.039 7.309 -3.598 1 89.31 225 ASP A N 1
ATOM 1762 C CA . ASP A 1 225 ? -5.617 8.305 -4.578 1 89.31 225 ASP A CA 1
ATOM 1763 C C . ASP A 1 225 ? -4.254 8.891 -4.211 1 89.31 225 ASP A C 1
ATOM 1765 O O . ASP A 1 225 ? -4.125 9.602 -3.209 1 89.31 225 ASP A O 1
ATOM 1769 N N . GLU A 1 226 ? -3.311 8.578 -4.992 1 89.75 226 GLU A N 1
ATOM 1770 C CA . GLU A 1 226 ? -1.95 9.055 -4.773 1 89.75 226 GLU A CA 1
ATOM 1771 C C . GLU A 1 226 ? -1.544 10.07 -5.844 1 89.75 226 GLU A C 1
ATOM 1773 O O . GLU A 1 226 ? -0.374 10.445 -5.938 1 89.75 226 GLU A O 1
ATOM 1778 N N . ASP A 1 227 ? -2.436 10.516 -6.609 1 86.88 227 ASP A N 1
ATOM 1779 C CA . ASP A 1 227 ? -2.09 11.398 -7.719 1 86.88 227 ASP A CA 1
ATOM 1780 C C . ASP A 1 227 ? -2.529 12.836 -7.438 1 86.88 227 ASP A C 1
ATOM 1782 O O . ASP A 1 227 ? -1.699 13.75 -7.387 1 86.88 227 ASP A O 1
ATOM 1786 N N . ASP A 1 228 ? -3.762 12.984 -7.156 1 84.75 228 ASP A N 1
ATOM 1787 C CA . ASP A 1 228 ? -4.27 14.328 -6.906 1 84.75 228 ASP A CA 1
ATOM 1788 C C . ASP A 1 228 ? -4.141 14.695 -5.43 1 84.75 228 ASP A C 1
ATOM 1790 O O . ASP A 1 228 ? -3.797 15.828 -5.098 1 84.75 228 ASP A O 1
ATOM 1794 N N . GLY A 1 229 ? -4.48 13.773 -4.641 1 90.38 229 GLY A N 1
ATOM 1795 C CA . GLY A 1 229 ? -4.348 13.953 -3.201 1 90.38 229 GLY A CA 1
ATOM 1796 C C . GLY A 1 229 ? -5.355 14.93 -2.629 1 90.38 229 GLY A C 1
ATOM 1797 O O . GLY A 1 229 ? -6.531 14.898 -2.992 1 90.38 229 GLY A O 1
ATOM 1798 N N . LEU A 1 230 ? -4.82 15.734 -1.655 1 91.81 230 LEU A N 1
ATOM 1799 C CA . LEU A 1 230 ? -5.691 16.641 -0.913 1 91.81 230 LEU A CA 1
ATOM 1800 C C . LEU A 1 230 ? -5.246 18.094 -1.097 1 91.81 230 LEU A C 1
ATOM 1802 O O . LEU A 1 230 ? -4.473 18.609 -0.29 1 91.81 230 LEU A O 1
ATOM 1806 N N . PRO A 1 231 ? -5.812 18.719 -2.115 1 89.31 231 PRO A N 1
ATOM 1807 C CA . PRO A 1 231 ? -5.457 20.125 -2.336 1 89.31 231 PRO A CA 1
ATOM 1808 C C . PRO A 1 231 ? -6.07 21.062 -1.295 1 89.31 231 PRO A C 1
ATOM 1810 O O . PRO A 1 231 ? -7.098 20.734 -0.695 1 89.31 231 PRO A O 1
ATOM 1813 N N . GLU A 1 232 ? -5.473 22.172 -1.108 1 89.19 232 GLU A N 1
ATOM 1814 C CA . GLU A 1 232 ? -5.906 23.156 -0.125 1 89.19 232 GLU A CA 1
ATOM 1815 C C . GLU A 1 232 ? -7.297 23.688 -0.457 1 89.19 232 GLU A C 1
ATOM 1817 O O . GLU A 1 232 ? -8.055 24.062 0.441 1 89.19 232 GLU A O 1
ATOM 1822 N N . MET A 1 233 ? -7.605 23.703 -1.67 1 83.62 233 MET A N 1
ATOM 1823 C CA . MET A 1 233 ? -8.867 24.266 -2.143 1 83.62 233 MET A CA 1
ATOM 1824 C C . MET A 1 233 ? -10.047 23.438 -1.652 1 83.62 233 MET A C 1
ATOM 1826 O O . MET A 1 233 ? -11.188 23.891 -1.674 1 83.62 233 MET A O 1
ATOM 1830 N N . ASN A 1 234 ? -9.781 22.234 -1.245 1 84 234 ASN A N 1
ATOM 1831 C CA . ASN A 1 234 ? -10.844 21.359 -0.751 1 84 234 ASN A CA 1
ATOM 1832 C C . ASN A 1 234 ? -11.344 21.812 0.62 1 84 234 ASN A C 1
ATOM 1834 O O . ASN A 1 234 ? -12.43 21.406 1.053 1 84 234 ASN A O 1
ATOM 1838 N N . PHE A 1 235 ? -10.539 22.625 1.302 1 86.69 235 PHE A N 1
ATOM 1839 C CA . PHE A 1 235 ? -10.914 23.078 2.637 1 86.69 235 PHE A CA 1
ATOM 1840 C C . PHE A 1 235 ? -11.578 24.453 2.578 1 86.69 235 PHE A C 1
ATOM 1842 O O . PHE A 1 235 ? -11.188 25.297 1.784 1 86.69 235 PHE A O 1
ATOM 1849 N N . GLN A 1 236 ? -12.555 24.531 3.467 1 83.62 236 GLN A N 1
ATOM 1850 C CA . GLN A 1 236 ? -13.164 25.844 3.631 1 83.62 236 GLN A CA 1
ATOM 1851 C C . GLN A 1 236 ? -12.273 26.766 4.457 1 83.62 236 GLN A C 1
ATOM 1853 O O . GLN A 1 236 ? -11.883 26.422 5.574 1 83.62 236 GLN A O 1
ATOM 1858 N N . PRO A 1 237 ? -12.047 27.828 3.941 1 83.38 237 PRO A N 1
ATOM 1859 C CA . PRO A 1 237 ? -11.125 28.734 4.633 1 83.38 237 PRO A CA 1
ATOM 1860 C C . PRO A 1 237 ? -11.648 29.172 5.996 1 83.38 237 PRO A C 1
ATOM 1862 O O . PRO A 1 237 ? -10.859 29.516 6.887 1 83.38 237 PRO A O 1
ATOM 1865 N N . ASN A 1 238 ? -12.93 29.125 6.18 1 85.62 238 ASN A N 1
ATOM 1866 C CA . ASN A 1 238 ? -13.5 29.656 7.418 1 85.62 238 ASN A CA 1
ATOM 1867 C C . ASN A 1 238 ? -13.711 28.547 8.445 1 85.62 238 ASN A C 1
ATOM 1869 O O . ASN A 1 238 ? -14.258 28.781 9.523 1 85.62 238 ASN A O 1
ATOM 1873 N N . ASN A 1 239 ? -13.25 27.422 8.141 1 86.94 239 ASN A N 1
ATOM 1874 C CA . ASN A 1 239 ? -13.367 26.328 9.109 1 86.94 239 ASN A CA 1
ATOM 1875 C C . ASN A 1 239 ? -12.492 26.562 10.328 1 86.94 239 ASN A C 1
ATOM 1877 O O . ASN A 1 239 ? -11.273 26.75 10.203 1 86.94 239 ASN A O 1
ATOM 1881 N N . LYS A 1 240 ? -13.109 26.562 11.5 1 84.56 240 LYS A N 1
ATOM 1882 C CA . LYS A 1 240 ? -12.414 26.891 12.742 1 84.56 240 LYS A CA 1
ATOM 1883 C C . LYS A 1 240 ? -11.32 25.875 13.047 1 84.56 240 LYS A C 1
ATOM 1885 O O . LYS A 1 240 ? -10.219 26.234 13.461 1 84.56 240 LYS A O 1
ATOM 1890 N N . GLN A 1 241 ? -11.688 24.641 12.812 1 84.88 241 GLN A N 1
ATOM 1891 C CA . GLN A 1 241 ? -10.703 23.594 13.102 1 84.88 241 GLN A CA 1
ATOM 1892 C C . GLN A 1 241 ? -9.508 23.688 12.156 1 84.88 241 GLN A C 1
ATOM 1894 O O . GLN A 1 241 ? -8.367 23.5 12.586 1 84.88 241 GLN A O 1
ATOM 1899 N N . PHE A 1 242 ? -9.805 24.031 10.992 1 87.44 242 PHE A N 1
ATOM 1900 C CA . PHE A 1 242 ? -8.758 24.188 9.992 1 87.44 242 PHE A CA 1
ATOM 1901 C C . PHE A 1 242 ? -7.832 25.344 10.359 1 87.44 242 PHE A C 1
ATOM 1903 O O . PHE A 1 242 ? -6.609 25.203 10.32 1 87.44 242 PHE A O 1
ATOM 1910 N N . GLN A 1 243 ? -8.328 26.422 10.742 1 86.69 243 GLN A N 1
ATOM 1911 C CA . GLN A 1 243 ? -7.543 27.594 11.102 1 86.69 243 GLN A CA 1
ATOM 1912 C C . GLN A 1 243 ? -6.711 27.328 12.359 1 86.69 243 GLN A C 1
ATOM 1914 O O . GLN A 1 243 ? -5.555 27.75 12.438 1 86.69 243 GLN A O 1
ATOM 1919 N N . LYS A 1 244 ? -7.344 26.625 13.242 1 83.56 244 LYS A N 1
ATOM 1920 C CA . LYS A 1 244 ? -6.66 26.328 14.5 1 83.56 244 LYS A CA 1
ATOM 1921 C C . LYS A 1 244 ? -5.449 25.438 14.273 1 83.56 244 LYS A C 1
ATOM 1923 O O . LYS A 1 244 ? -4.375 25.672 14.828 1 83.56 244 LYS A O 1
ATOM 1928 N N . GLU A 1 245 ? -5.598 24.469 13.445 1 85.44 245 GLU A N 1
ATOM 1929 C CA . GLU A 1 245 ? -4.543 23.484 13.195 1 85.44 245 GLU A CA 1
ATOM 1930 C C . GLU A 1 245 ? -3.434 24.078 12.336 1 85.44 245 GLU A C 1
ATOM 1932 O O . GLU A 1 245 ? -2.287 23.625 12.383 1 85.44 245 GLU A O 1
ATOM 1937 N N . ARG A 1 246 ? -3.762 25.109 11.633 1 87.12 246 ARG A N 1
ATOM 1938 C CA . ARG A 1 246 ? -2.799 25.703 10.703 1 87.12 246 ARG A CA 1
ATOM 1939 C C . ARG A 1 246 ? -2.273 27.031 11.227 1 87.12 246 ARG A C 1
ATOM 1941 O O . ARG A 1 246 ? -1.66 27.797 10.477 1 87.12 246 ARG A O 1
ATOM 1948 N N . GLU A 1 247 ? -2.49 27.297 12.438 1 85.12 247 GLU A N 1
ATOM 1949 C CA . GLU A 1 247 ? -2.033 28.547 13.039 1 85.12 247 GLU A CA 1
ATOM 1950 C C . GLU A 1 247 ? -0.511 28.594 13.141 1 85.12 247 GLU A C 1
ATOM 1952 O O . GLU A 1 247 ? 0.099 29.656 12.992 1 85.12 247 GLU A O 1
ATOM 1957 N N . ALA A 1 248 ? -0.011 27.438 13.438 1 84.25 248 ALA A N 1
ATOM 1958 C CA . ALA A 1 248 ? 1.445 27.328 13.484 1 84.25 248 ALA A CA 1
ATOM 1959 C C . ALA A 1 248 ? 1.982 26.547 12.289 1 84.25 248 ALA A C 1
ATOM 1961 O O . ALA A 1 248 ? 1.384 25.562 11.875 1 84.25 248 ALA A O 1
ATOM 1962 N N . GLY A 1 249 ? 3.029 27 11.773 1 85.31 249 GLY A N 1
ATOM 1963 C CA . GLY A 1 249 ? 3.643 26.344 10.625 1 85.31 249 GLY A CA 1
ATOM 1964 C C . GLY A 1 249 ? 4.562 25.203 11 1 85.31 249 GLY A C 1
ATOM 1965 O O . GLY A 1 249 ? 4.664 24.844 12.18 1 85.31 249 GLY A O 1
ATOM 1966 N N . PRO A 1 250 ? 5.121 24.656 10.016 1 89.44 250 PRO A N 1
ATOM 1967 C CA . PRO A 1 250 ? 6.07 23.562 10.266 1 89.44 250 PRO A CA 1
ATOM 1968 C C . PRO A 1 250 ? 7.293 24.016 11.055 1 89.44 250 PRO A C 1
ATOM 1970 O O . PRO A 1 250 ? 7.797 25.125 10.844 1 89.44 250 PRO A O 1
ATOM 1973 N N . ARG A 1 251 ? 7.684 23.172 11.992 1 89.25 251 ARG A N 1
ATOM 1974 C CA . ARG A 1 251 ? 8.812 23.516 12.844 1 89.25 251 ARG A CA 1
ATOM 1975 C C . ARG A 1 251 ? 9.461 22.266 13.438 1 89.25 251 ARG A C 1
ATOM 1977 O O . ARG A 1 251 ? 8.859 21.188 13.422 1 89.25 251 ARG A O 1
ATOM 1984 N N . LEU A 1 252 ? 10.633 22.5 13.836 1 89.69 252 LEU A N 1
ATOM 1985 C CA . LEU A 1 252 ? 11.32 21.469 14.609 1 89.69 252 LEU A CA 1
ATOM 1986 C C . LEU A 1 252 ? 11.172 21.734 16.109 1 89.69 252 LEU A C 1
ATOM 1988 O O . LEU A 1 252 ? 11.359 22.859 16.562 1 89.69 252 LEU A O 1
ATOM 1992 N N . ALA A 1 253 ? 10.711 20.703 16.734 1 87.5 253 ALA A N 1
ATOM 1993 C CA . ALA A 1 253 ? 10.555 20.891 18.172 1 87.5 253 ALA A CA 1
ATOM 1994 C C . ALA A 1 253 ? 11.891 21.203 18.844 1 87.5 253 ALA A C 1
ATOM 1996 O O . ALA A 1 253 ? 12.891 20.531 18.578 1 87.5 253 ALA A O 1
ATOM 1997 N N . GLU A 1 254 ? 11.859 22.219 19.609 1 85.12 254 GLU A N 1
ATOM 1998 C CA . GLU A 1 254 ? 13.078 22.641 20.297 1 85.12 254 GLU A CA 1
ATOM 1999 C C . GLU A 1 254 ? 13.32 21.797 21.547 1 85.12 254 GLU A C 1
ATOM 2001 O O . GLU A 1 254 ? 12.406 21.609 22.359 1 85.12 254 GLU A O 1
ATOM 2006 N N . PRO A 1 255 ? 14.586 21.406 21.625 1 87.06 255 PRO A N 1
ATOM 2007 C CA . PRO A 1 255 ? 14.891 20.625 22.828 1 87.06 255 PRO A CA 1
ATOM 2008 C C . PRO A 1 255 ? 14.656 21.406 24.125 1 87.06 255 PRO A C 1
ATOM 2010 O O . PRO A 1 255 ? 14.992 22.594 24.203 1 87.06 255 PRO A O 1
ATOM 2013 N N . GLY A 1 256 ? 13.992 20.828 25.047 1 80.75 256 GLY A N 1
ATOM 2014 C CA . GLY A 1 256 ? 13.703 21.484 26.312 1 80.75 256 GLY A CA 1
ATOM 2015 C C . GLY A 1 256 ? 12.289 22.016 26.391 1 80.75 256 GLY A C 1
ATOM 2016 O O . GLY A 1 256 ? 11.805 22.344 27.484 1 80.75 256 GLY A O 1
ATOM 2017 N N . SER A 1 257 ? 11.656 22.031 25.312 1 80.62 257 SER A N 1
ATOM 2018 C CA . SER A 1 257 ? 10.273 22.516 25.297 1 80.62 257 SER A CA 1
ATOM 2019 C C . SER A 1 257 ? 9.297 21.391 25.625 1 80.62 257 SER A C 1
ATOM 2021 O O . SER A 1 257 ? 9.656 20.219 25.562 1 80.62 257 SER A O 1
ATOM 2023 N N . PHE A 1 258 ? 8.164 21.828 26.047 1 77.88 258 PHE A N 1
ATOM 2024 C CA . PHE A 1 258 ? 7.098 20.875 26.297 1 77.88 258 PHE A CA 1
ATOM 2025 C C . PHE A 1 258 ? 6.727 20.109 25.031 1 77.88 258 PHE A C 1
ATOM 2027 O O . PHE A 1 258 ? 6.473 18.906 25.078 1 77.88 258 PHE A O 1
ATOM 2034 N N . GLU A 1 259 ? 6.766 20.797 24 1 83.69 259 GLU A N 1
ATOM 2035 C CA . GLU A 1 259 ? 6.453 20.188 22.719 1 83.69 259 GLU A CA 1
ATOM 2036 C C . GLU A 1 259 ? 7.461 19.094 22.359 1 83.69 259 GLU A C 1
ATOM 2038 O O . GLU A 1 259 ? 7.094 18.062 21.812 1 83.69 259 GLU A O 1
ATOM 2043 N N . TYR A 1 260 ? 8.602 19.391 22.688 1 87.06 260 TYR A N 1
ATOM 2044 C CA . TYR A 1 260 ? 9.656 18.422 22.422 1 87.06 260 TYR A CA 1
ATOM 2045 C C . TYR A 1 260 ? 9.477 17.156 23.25 1 87.06 260 TYR A C 1
ATOM 2047 O O . TYR A 1 260 ? 9.656 16.047 22.75 1 87.06 260 TYR A O 1
ATOM 2055 N N . GLU A 1 261 ? 9.148 17.297 24.438 1 86.19 261 GLU A N 1
ATOM 2056 C CA . GLU A 1 261 ? 8.93 16.141 25.297 1 86.19 261 GLU A CA 1
ATOM 2057 C C . GLU A 1 261 ? 7.793 15.266 24.766 1 86.19 261 GLU A C 1
ATOM 2059 O O . GLU A 1 261 ? 7.914 14.039 24.719 1 86.19 261 GLU A O 1
ATOM 2064 N N . PHE A 1 262 ? 6.797 15.93 24.359 1 86.06 262 PHE A N 1
ATOM 2065 C CA . PHE A 1 262 ? 5.66 15.195 23.812 1 86.06 262 PHE A CA 1
ATOM 2066 C C . PHE A 1 262 ? 6.02 14.547 22.484 1 86.06 262 PHE A C 1
ATOM 2068 O O . PHE A 1 262 ? 5.648 13.406 22.234 1 86.06 262 PHE A O 1
ATOM 2075 N N . ALA A 1 263 ? 6.684 15.242 21.672 1 89.88 263 ALA A N 1
ATOM 2076 C CA . ALA A 1 263 ? 7.105 14.719 20.375 1 89.88 263 ALA A CA 1
ATOM 2077 C C . ALA A 1 263 ? 8.023 13.508 20.547 1 89.88 263 ALA A C 1
ATOM 2079 O O . ALA A 1 263 ? 7.93 12.539 19.781 1 89.88 263 ALA A O 1
ATOM 2080 N N . MET A 1 264 ? 8.789 13.602 21.547 1 90.88 264 MET A N 1
ATOM 2081 C CA . MET A 1 264 ? 9.703 12.5 21.812 1 90.88 264 MET A CA 1
ATOM 2082 C C . MET A 1 264 ? 8.938 11.266 22.281 1 90.88 264 MET A C 1
ATOM 2084 O O . MET A 1 264 ? 9.312 10.141 21.969 1 90.88 264 MET A O 1
ATOM 2088 N N . ARG A 1 265 ? 7.973 11.469 23.031 1 91.25 265 ARG A N 1
ATOM 2089 C CA . ARG A 1 265 ? 7.141 10.352 23.469 1 91.25 265 ARG A CA 1
ATOM 2090 C C . ARG A 1 265 ? 6.438 9.703 22.281 1 91.25 265 ARG A C 1
ATOM 2092 O O . ARG A 1 265 ? 6.312 8.477 22.234 1 91.25 265 ARG A O 1
ATOM 2099 N N . TRP A 1 266 ? 5.969 10.5 21.406 1 91.5 266 TRP A N 1
ATOM 2100 C CA . TRP A 1 266 ? 5.363 9.977 20.188 1 91.5 266 TRP A CA 1
ATOM 2101 C C . TRP A 1 266 ? 6.375 9.172 19.375 1 91.5 266 TRP A C 1
ATOM 2103 O O . TRP A 1 266 ? 6.078 8.07 18.922 1 91.5 266 TRP A O 1
ATOM 2113 N N . LYS A 1 267 ? 7.5 9.711 19.188 1 92.5 267 LYS A N 1
ATOM 2114 C CA . LYS A 1 267 ? 8.539 9.047 18.406 1 92.5 267 LYS A CA 1
ATOM 2115 C C . LYS A 1 267 ? 8.891 7.688 19.016 1 92.5 267 LYS A C 1
ATOM 2117 O O . LYS A 1 267 ? 9.102 6.711 18.297 1 92.5 267 LYS A O 1
ATOM 2122 N N . LYS A 1 268 ? 8.984 7.664 20.328 1 94.06 268 LYS A N 1
ATOM 2123 C CA . LYS A 1 268 ? 9.25 6.398 21 1 94.06 268 LYS A CA 1
ATOM 2124 C C . LYS A 1 268 ? 8.133 5.395 20.75 1 94.06 268 LYS A C 1
ATOM 2126 O O . LYS A 1 268 ? 8.391 4.207 20.531 1 94.06 268 LYS A O 1
ATOM 2131 N N . LEU A 1 269 ? 6.973 5.93 20.797 1 93.94 269 LEU A N 1
ATOM 2132 C CA . LEU A 1 269 ? 5.828 5.07 20.516 1 93.94 269 LEU A CA 1
ATOM 2133 C C . LEU A 1 269 ? 5.895 4.523 19.094 1 93.94 269 LEU A C 1
ATOM 2135 O O . LEU A 1 269 ? 5.629 3.342 18.875 1 93.94 269 LEU A O 1
ATOM 2139 N N . TYR A 1 270 ? 6.27 5.348 18.125 1 94.12 270 TYR A N 1
ATOM 2140 C CA . TYR A 1 270 ? 6.387 4.914 16.734 1 94.12 270 TYR A CA 1
ATOM 2141 C C . TYR A 1 270 ? 7.449 3.83 16.594 1 94.12 270 TYR A C 1
ATOM 2143 O O . TYR A 1 270 ? 7.266 2.867 15.844 1 94.12 270 TYR A O 1
ATOM 2151 N N . GLU A 1 271 ? 8.492 3.969 17.281 1 94.5 271 GLU A N 1
ATOM 2152 C CA . GLU A 1 271 ? 9.562 2.973 17.25 1 94.5 271 GLU A CA 1
ATOM 2153 C C . GLU A 1 271 ? 9.094 1.643 17.828 1 94.5 271 GLU A C 1
ATOM 2155 O O . GLU A 1 271 ? 9.414 0.579 17.281 1 94.5 271 GLU A O 1
ATOM 2160 N N . ASP A 1 272 ? 8.375 1.763 18.891 1 95.56 272 ASP A N 1
ATOM 2161 C CA . ASP A 1 272 ? 7.832 0.554 19.5 1 95.56 272 ASP A CA 1
ATOM 2162 C C . ASP A 1 272 ? 6.844 -0.136 18.562 1 95.56 272 ASP A C 1
ATOM 2164 O O . AS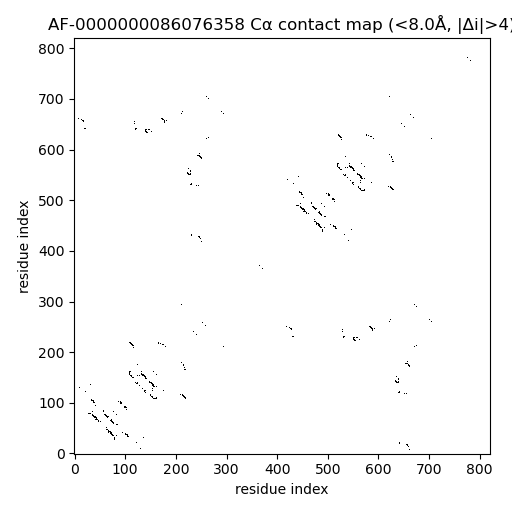P A 1 272 ? 6.832 -1.365 18.469 1 95.56 272 ASP A O 1
ATOM 2168 N N . GLU A 1 273 ? 6.02 0.644 17.984 1 94.5 273 GLU A N 1
ATOM 2169 C CA . GLU A 1 273 ? 5.078 0.107 17.016 1 94.5 273 GLU A CA 1
ATOM 2170 C C . GLU A 1 273 ? 5.809 -0.604 15.875 1 94.5 273 GLU A C 1
ATOM 2172 O O . GLU A 1 273 ? 5.418 -1.702 15.469 1 94.5 273 GLU A O 1
ATOM 2177 N N . ARG A 1 274 ? 6.773 -0.027 15.352 1 94.19 274 ARG A N 1
ATOM 2178 C CA . ARG A 1 274 ? 7.562 -0.613 14.273 1 94.19 274 ARG A CA 1
ATOM 2179 C C . ARG A 1 274 ? 8.219 -1.917 14.719 1 94.19 274 ARG A C 1
ATOM 2181 O O . ARG A 1 274 ? 8.227 -2.9 13.977 1 94.19 274 ARG A O 1
ATOM 2188 N N . ALA A 1 275 ? 8.766 -1.901 15.891 1 95.81 275 ALA A N 1
ATOM 2189 C CA . ALA A 1 275 ? 9.414 -3.094 16.422 1 95.81 275 ALA A CA 1
ATOM 2190 C C . ALA A 1 275 ? 8.414 -4.234 16.594 1 95.81 275 ALA A C 1
ATOM 2192 O O . ALA A 1 275 ? 8.719 -5.387 16.266 1 95.81 275 ALA A O 1
ATOM 2193 N N . ARG A 1 276 ? 7.285 -3.893 17.078 1 95.19 276 ARG A N 1
ATOM 2194 C CA . ARG A 1 276 ? 6.242 -4.898 17.25 1 95.19 276 ARG A CA 1
ATOM 2195 C C . ARG A 1 276 ? 5.777 -5.445 15.914 1 95.19 276 ARG A C 1
ATOM 2197 O O . ARG A 1 276 ? 5.523 -6.645 15.773 1 95.19 276 ARG A O 1
ATOM 2204 N N . ARG A 1 277 ? 5.637 -4.648 14.969 1 95.31 277 ARG A N 1
ATOM 2205 C CA . ARG A 1 277 ? 5.234 -5.074 13.633 1 95.31 277 ARG A CA 1
ATOM 2206 C C . ARG A 1 277 ? 6.293 -5.973 13 1 95.31 277 ARG A C 1
ATOM 2208 O O . ARG A 1 277 ? 5.965 -6.977 12.367 1 95.31 277 ARG A O 1
ATOM 2215 N N . GLU A 1 278 ? 7.504 -5.613 13.125 1 94.94 278 GLU A N 1
ATOM 2216 C CA . GLU A 1 278 ? 8.594 -6.434 12.602 1 94.94 278 GLU A CA 1
ATOM 2217 C C . GLU A 1 278 ? 8.633 -7.797 13.281 1 94.94 278 GLU A C 1
ATOM 2219 O O . GLU A 1 278 ? 8.875 -8.812 12.633 1 94.94 278 GLU A O 1
ATOM 2224 N N . GLN A 1 279 ? 8.398 -7.75 14.523 1 96.06 279 GLN A N 1
ATOM 2225 C CA . GLN A 1 279 ? 8.359 -9.008 15.258 1 96.06 279 GLN A CA 1
ATOM 2226 C C . GLN A 1 279 ? 7.223 -9.898 14.758 1 96.06 279 GLN A C 1
ATOM 2228 O O . GLN A 1 279 ? 7.395 -11.109 14.609 1 96.06 279 GLN A O 1
ATOM 2233 N N . LEU A 1 280 ? 6.117 -9.312 14.609 1 95.31 280 LEU A N 1
ATOM 2234 C CA . LEU A 1 280 ? 4.988 -10.07 14.078 1 95.31 280 LEU A CA 1
ATOM 2235 C C . LEU A 1 280 ? 5.316 -10.641 12.703 1 95.31 280 LEU A C 1
ATOM 2237 O O . LEU A 1 280 ? 4.996 -11.797 12.414 1 95.31 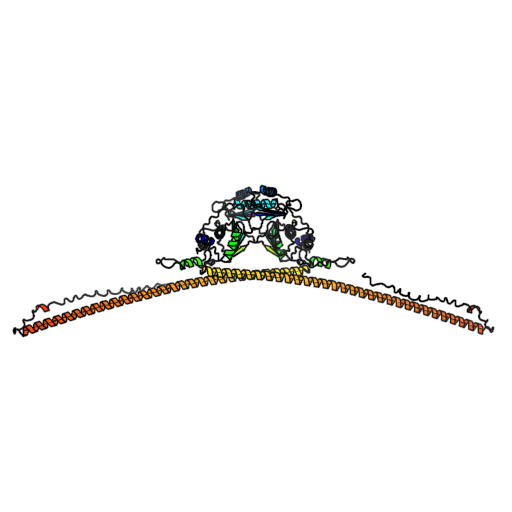280 LEU A O 1
ATOM 2241 N N . ASP A 1 281 ? 5.914 -9.875 11.844 1 94.75 281 ASP A N 1
ATOM 2242 C CA . ASP A 1 281 ? 6.293 -10.344 10.516 1 94.75 281 ASP A CA 1
ATOM 2243 C C . ASP A 1 281 ? 7.25 -11.531 10.602 1 94.75 281 ASP A C 1
ATOM 2245 O O . ASP A 1 281 ? 7.117 -12.5 9.859 1 94.75 281 ASP A O 1
ATOM 2249 N N . GLN A 1 282 ? 8.172 -11.469 11.477 1 95.38 282 GLN A N 1
ATOM 2250 C CA . GLN A 1 282 ? 9.102 -12.578 11.672 1 95.38 282 GLN A CA 1
ATOM 2251 C C . GLN A 1 282 ? 8.383 -13.82 12.188 1 95.38 282 GLN A C 1
ATOM 2253 O O . GLN A 1 282 ? 8.68 -14.938 11.758 1 95.38 282 GLN A O 1
ATOM 2258 N N . ASP A 1 283 ? 7.52 -13.57 13.062 1 95.38 283 ASP A N 1
ATOM 2259 C CA . ASP A 1 283 ? 6.73 -14.688 13.594 1 95.38 283 ASP A CA 1
ATOM 2260 C C . ASP A 1 283 ? 5.902 -15.344 12.492 1 95.38 283 ASP A C 1
ATOM 2262 O O . ASP A 1 283 ? 5.805 -16.562 12.43 1 95.38 283 ASP A O 1
ATOM 2266 N N . VAL A 1 284 ? 5.301 -14.516 11.75 1 92.81 284 VAL A N 1
ATOM 2267 C CA . VAL A 1 284 ? 4.492 -15.008 10.641 1 92.81 284 VAL A CA 1
ATOM 2268 C C . VAL A 1 284 ? 5.363 -15.82 9.688 1 92.81 284 VAL A C 1
ATOM 2270 O O . VAL A 1 284 ? 4.98 -16.922 9.266 1 92.81 284 VAL A O 1
ATOM 2273 N N . LEU A 1 285 ? 6.492 -15.406 9.383 1 93.62 285 LEU A N 1
ATOM 2274 C CA . LEU A 1 285 ? 7.406 -16.125 8.5 1 93.62 285 LEU A CA 1
ATOM 2275 C C . LEU A 1 285 ? 7.832 -17.453 9.109 1 93.62 285 LEU A C 1
ATOM 2277 O O . LEU A 1 285 ? 7.895 -18.469 8.414 1 93.62 285 LEU A O 1
ATOM 2281 N N . SER A 1 286 ? 8.078 -17.422 10.375 1 95.12 286 SER A N 1
ATOM 2282 C CA . SER A 1 286 ? 8.461 -18.641 11.078 1 95.12 286 SER A CA 1
ATOM 2283 C C . SER A 1 286 ? 7.328 -19.672 11.078 1 95.12 286 SER A C 1
ATOM 2285 O O . SER A 1 286 ? 7.566 -20.859 10.906 1 95.12 286 SER A O 1
ATOM 2287 N N . CYS A 1 287 ? 6.141 -19.172 11.25 1 93.56 287 CYS A N 1
ATOM 2288 C CA . CYS A 1 287 ? 4.98 -20.062 11.234 1 93.56 287 CYS A CA 1
ATOM 2289 C C . CYS A 1 287 ? 4.773 -20.656 9.852 1 93.56 287 CYS A C 1
ATOM 2291 O O . CYS A 1 287 ? 4.445 -21.844 9.727 1 93.56 287 CYS A O 1
ATOM 2293 N N . ARG A 1 288 ? 4.949 -19.859 8.852 1 91.81 288 ARG A N 1
ATOM 2294 C CA . ARG A 1 288 ? 4.809 -20.328 7.477 1 91.81 288 ARG A CA 1
ATOM 2295 C C . ARG A 1 288 ? 5.863 -21.391 7.16 1 91.81 288 ARG A C 1
ATOM 2297 O O . ARG A 1 288 ? 5.559 -22.422 6.562 1 91.81 288 ARG A O 1
ATOM 2304 N N . ARG A 1 289 ? 7.047 -21.172 7.613 1 91.69 289 ARG A N 1
ATOM 2305 C CA . ARG A 1 289 ? 8.125 -22.125 7.398 1 91.69 289 ARG A CA 1
ATOM 2306 C C . ARG A 1 289 ? 7.859 -23.422 8.156 1 91.69 289 ARG A C 1
ATOM 2308 O O . ARG A 1 289 ? 8.086 -24.516 7.629 1 91.69 289 ARG A O 1
ATOM 2315 N N . SER A 1 290 ? 7.453 -23.25 9.312 1 93.81 290 SER A N 1
ATOM 2316 C CA . SER A 1 290 ? 7.137 -24.422 10.125 1 93.81 290 SER A CA 1
ATOM 2317 C C . SER A 1 290 ? 6.043 -25.266 9.477 1 93.81 290 SER A C 1
ATOM 2319 O O . SER A 1 290 ? 6.121 -26.5 9.469 1 93.81 290 SER A O 1
ATOM 2321 N N . LEU A 1 291 ? 5.047 -24.641 8.984 1 91.5 291 LEU A N 1
ATOM 2322 C CA . LEU A 1 291 ? 3.967 -25.344 8.312 1 91.5 291 LEU A CA 1
ATOM 2323 C C . LEU A 1 291 ? 4.48 -26.047 7.055 1 91.5 291 LEU A C 1
ATOM 2325 O O . LEU A 1 291 ? 4.117 -27.188 6.785 1 91.5 291 LEU A O 1
ATOM 2329 N N . GLU A 1 292 ? 5.281 -25.359 6.301 1 88.5 292 GLU A N 1
ATOM 2330 C CA . GLU A 1 292 ? 5.875 -25.969 5.109 1 88.5 292 GLU A CA 1
ATOM 2331 C C . GLU A 1 292 ? 6.695 -27.203 5.469 1 88.5 292 GLU A C 1
ATOM 2333 O O . GLU A 1 292 ? 6.605 -28.234 4.789 1 88.5 292 GLU A O 1
ATOM 2338 N N . ASP A 1 293 ? 7.414 -27.141 6.547 1 89.81 293 ASP A N 1
ATOM 2339 C CA . ASP A 1 293 ? 8.211 -28.266 7.004 1 89.81 293 ASP A CA 1
ATOM 2340 C C . ASP A 1 293 ? 7.32 -29.422 7.434 1 89.81 293 ASP A C 1
ATOM 2342 O O . ASP A 1 293 ? 7.605 -30.594 7.117 1 89.81 293 ASP A O 1
ATOM 2346 N N . GLN A 1 294 ? 6.336 -29.109 8.102 1 89.06 294 GLN A N 1
ATOM 2347 C CA . GLN A 1 294 ? 5.398 -30.141 8.531 1 89.06 294 GLN A CA 1
ATOM 2348 C C . GLN A 1 294 ? 4.73 -30.812 7.34 1 89.06 294 GLN A C 1
ATOM 2350 O O . GLN A 1 294 ? 4.574 -32.031 7.32 1 89.06 294 GLN A O 1
ATOM 2355 N N . MET A 1 295 ? 4.348 -30 6.434 1 85.62 295 MET A N 1
ATOM 2356 C CA . MET A 1 295 ? 3.682 -30.531 5.25 1 85.62 295 MET A CA 1
ATOM 2357 C C . MET A 1 295 ? 4.629 -31.422 4.441 1 85.62 295 MET A C 1
ATOM 2359 O O . MET A 1 295 ? 4.23 -32.469 3.949 1 85.62 295 MET A O 1
ATOM 2363 N N . GLU A 1 296 ? 5.805 -31 4.336 1 84.31 296 GLU A N 1
ATOM 2364 C CA . GLU A 1 296 ? 6.809 -31.812 3.656 1 84.31 296 GLU A CA 1
ATOM 2365 C C . GLU A 1 296 ? 7.031 -33.125 4.387 1 84.31 296 GLU A C 1
ATOM 2367 O O . GLU A 1 296 ? 7.152 -34.188 3.756 1 84.31 296 GLU A O 1
ATOM 2372 N N . ALA A 1 297 ? 7.113 -33.125 5.645 1 86.56 297 ALA A N 1
ATOM 2373 C CA . ALA A 1 297 ? 7.281 -34.312 6.449 1 86.56 297 ALA A CA 1
ATOM 2374 C C . ALA A 1 297 ? 6.102 -35.281 6.266 1 86.56 297 ALA A C 1
ATOM 2376 O O . ALA A 1 297 ? 6.289 -36.5 6.141 1 86.56 297 ALA A O 1
ATOM 2377 N N . LEU A 1 298 ? 4.961 -34.688 6.242 1 85.5 298 LEU A N 1
ATOM 2378 C CA . LEU A 1 298 ? 3.76 -35.5 6.066 1 85.5 298 LEU A CA 1
ATOM 2379 C C . LEU A 1 298 ? 3.727 -36.125 4.676 1 85.5 298 LEU A C 1
ATOM 2381 O O . LEU A 1 298 ? 3.301 -37.25 4.52 1 85.5 298 LEU A O 1
ATOM 2385 N N . LEU A 1 299 ? 4.098 -35.375 3.719 1 81.31 299 LEU A N 1
ATOM 2386 C CA . LEU A 1 299 ? 4.164 -35.906 2.361 1 81.31 299 LEU A CA 1
ATOM 2387 C C . LEU A 1 299 ? 5.176 -37.031 2.275 1 81.31 299 LEU A C 1
ATOM 2389 O O . LEU A 1 299 ? 4.898 -38.062 1.665 1 81.31 299 LEU A O 1
ATOM 2393 N N . TYR A 1 300 ? 6.27 -36.875 2.928 1 83.25 300 TYR A N 1
ATOM 2394 C CA . TYR A 1 300 ? 7.297 -37.906 2.953 1 83.25 300 TYR A CA 1
ATOM 2395 C C . TYR A 1 300 ? 6.797 -39.156 3.676 1 83.25 300 TYR A C 1
ATOM 2397 O O . TYR A 1 300 ? 7.02 -40.281 3.217 1 83.25 300 TYR A O 1
ATOM 2405 N N . GLU A 1 301 ? 6.207 -38.906 4.691 1 85.5 301 GLU A N 1
ATOM 2406 C CA . GLU A 1 301 ? 5.652 -40.031 5.445 1 85.5 301 GLU A CA 1
ATOM 2407 C C . GLU A 1 301 ? 4.605 -40.781 4.625 1 85.5 301 GLU A C 1
ATOM 2409 O O . GLU A 1 301 ? 4.562 -42 4.641 1 85.5 301 GLU A O 1
ATOM 2414 N N . HIS A 1 302 ? 3.781 -40.062 4 1 80.88 302 HIS A N 1
ATOM 2415 C CA . HIS A 1 302 ? 2.764 -40.656 3.15 1 80.88 302 HIS A CA 1
ATOM 2416 C C . HIS A 1 302 ? 3.4 -41.469 2.018 1 80.88 302 HIS A C 1
ATOM 2418 O O . HIS A 1 302 ? 2.977 -42.594 1.727 1 80.88 302 HIS A O 1
ATOM 2424 N N . GLU A 1 303 ? 4.309 -40.938 1.4 1 80.06 303 GLU A N 1
ATOM 2425 C CA . GLU A 1 303 ? 5.031 -41.625 0.344 1 80.06 303 GLU A CA 1
ATOM 2426 C C . GLU A 1 303 ? 5.703 -42.875 0.88 1 80.06 303 GLU A C 1
ATOM 2428 O O . GLU A 1 303 ? 5.656 -43.938 0.245 1 80.06 303 GLU A O 1
ATOM 2433 N N . ALA A 1 304 ? 6.277 -42.75 2.014 1 87.62 304 ALA A N 1
ATOM 2434 C CA . ALA A 1 304 ? 6.914 -43.906 2.648 1 87.62 304 ALA A CA 1
ATOM 2435 C C . ALA A 1 304 ? 5.898 -45 2.951 1 87.62 304 ALA A C 1
ATOM 2437 O O . ALA A 1 304 ? 6.168 -46.156 2.742 1 87.62 304 ALA A O 1
ATOM 2438 N N . ASN A 1 305 ? 4.82 -44.594 3.365 1 87.88 305 ASN A N 1
ATOM 2439 C CA . ASN A 1 305 ? 3.76 -45.531 3.668 1 87.88 305 ASN A CA 1
ATOM 2440 C C . ASN A 1 305 ? 3.26 -46.25 2.41 1 87.88 305 ASN A C 1
ATOM 2442 O O . ASN A 1 305 ? 2.99 -47.438 2.43 1 87.88 305 ASN A O 1
ATOM 2446 N N . MET A 1 306 ? 3.123 -45.531 1.354 1 83.94 306 MET A N 1
ATOM 2447 C CA . MET A 1 306 ? 2.705 -46.094 0.083 1 83.94 306 MET A CA 1
ATOM 2448 C C . MET A 1 306 ? 3.73 -47.125 -0.415 1 83.94 306 MET A C 1
ATOM 2450 O O . MET A 1 306 ? 3.365 -48.188 -0.879 1 83.94 306 MET A O 1
ATOM 2454 N N . LEU A 1 307 ? 4.945 -46.75 -0.247 1 86.94 307 LEU A N 1
ATOM 2455 C CA . LEU A 1 307 ? 6.012 -47.656 -0.666 1 86.94 307 LEU A CA 1
ATOM 2456 C C . LEU A 1 307 ? 6.066 -48.906 0.231 1 86.94 307 LEU A C 1
ATOM 2458 O O . LEU A 1 307 ? 6.289 -50 -0.25 1 86.94 307 LEU A O 1
ATOM 2462 N N . ARG A 1 308 ? 5.891 -48.656 1.471 1 89.81 308 ARG A N 1
ATOM 2463 C CA . ARG A 1 308 ? 5.844 -49.781 2.402 1 89.81 308 ARG A CA 1
ATOM 2464 C C . ARG A 1 308 ? 4.699 -50.75 2.064 1 89.81 308 ARG A C 1
ATOM 2466 O O . ARG A 1 308 ? 4.859 -51.969 2.117 1 89.81 308 ARG A O 1
ATOM 2473 N N . GLU A 1 309 ? 3.596 -50.188 1.763 1 89.31 309 GLU A N 1
ATOM 2474 C CA . GLU A 1 309 ? 2.434 -50.969 1.39 1 89.31 309 GLU A CA 1
ATOM 2475 C C . GLU A 1 309 ? 2.682 -51.75 0.089 1 89.31 309 GLU A C 1
ATOM 2477 O O . GLU A 1 309 ? 2.309 -52.906 -0.035 1 89.31 309 GLU A O 1
ATOM 2482 N N . LYS A 1 310 ? 3.27 -51.062 -0.874 1 87.12 310 LYS A N 1
ATOM 2483 C CA . LYS A 1 310 ? 3.609 -51.719 -2.131 1 87.12 310 LYS A CA 1
ATOM 2484 C C . LYS A 1 310 ? 4.59 -52.875 -1.902 1 87.12 310 LYS A C 1
ATOM 2486 O O . LYS A 1 310 ? 4.426 -53.969 -2.469 1 87.12 310 LYS A O 1
ATOM 2491 N N . LEU A 1 311 ? 5.574 -52.562 -0.984 1 90.44 311 LEU A N 1
ATOM 2492 C CA . LEU A 1 311 ? 6.543 -53.594 -0.637 1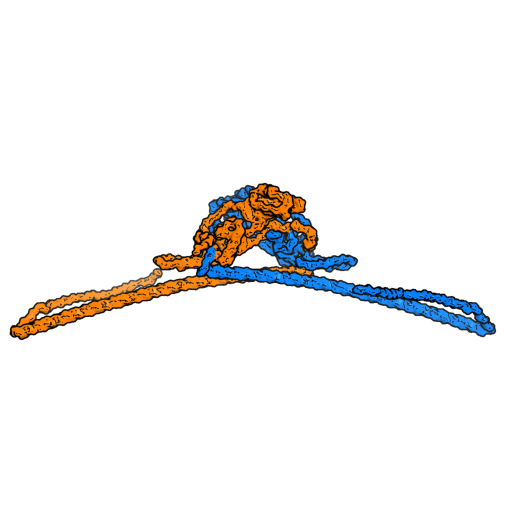 90.44 311 LEU A CA 1
ATOM 2493 C C . LEU A 1 311 ? 5.863 -54.781 0.051 1 90.44 311 LEU A C 1
ATOM 2495 O O . LEU A 1 311 ? 6.168 -55.938 -0.244 1 90.44 311 LEU A O 1
ATOM 2499 N N . ARG A 1 312 ? 4.941 -54.562 0.87 1 93.19 312 ARG A N 1
ATOM 2500 C CA . ARG A 1 312 ? 4.199 -55.594 1.577 1 93.19 312 ARG A CA 1
ATOM 2501 C C . ARG A 1 312 ? 3.387 -56.438 0.607 1 93.19 312 ARG A C 1
ATOM 2503 O O . ARG A 1 312 ? 3.385 -57.656 0.701 1 93.19 312 ARG A O 1
ATOM 2510 N N . ARG A 1 313 ? 2.762 -55.812 -0.342 1 91.62 313 ARG A N 1
ATOM 2511 C CA . ARG A 1 313 ? 1.975 -56.531 -1.349 1 91.62 313 ARG A CA 1
ATOM 2512 C C . ARG A 1 313 ? 2.863 -57.406 -2.223 1 91.62 313 ARG A C 1
ATOM 2514 O O . ARG A 1 313 ? 2.516 -58.531 -2.52 1 91.62 313 ARG A O 1
ATOM 2521 N N . MET A 1 314 ? 4.012 -56.906 -2.553 1 92.94 314 MET A N 1
ATOM 2522 C CA . MET A 1 314 ? 4.961 -57.656 -3.365 1 92.94 314 MET A CA 1
ATOM 2523 C C . MET A 1 314 ? 5.492 -58.875 -2.598 1 92.94 314 MET A C 1
ATOM 2525 O O . MET A 1 314 ? 5.637 -59.938 -3.162 1 92.94 314 MET A O 1
ATOM 2529 N N . GLU A 1 315 ? 5.766 -58.531 -1.344 1 92.31 315 GLU A N 1
ATOM 2530 C CA . GLU A 1 315 ? 6.238 -59.625 -0.486 1 92.31 315 GLU A CA 1
ATOM 2531 C C . GLU A 1 315 ? 5.164 -60.688 -0.314 1 92.31 315 GLU A C 1
ATOM 2533 O O . GLU A 1 315 ? 5.457 -61.875 -0.367 1 92.31 315 GLU A O 1
ATOM 2538 N N . GLU A 1 316 ? 3.916 -60.312 -0.135 1 92.69 316 GLU A N 1
ATOM 2539 C CA . GLU A 1 316 ? 2.799 -61.25 -0.024 1 92.69 316 GLU A CA 1
ATOM 2540 C C . GLU A 1 316 ? 2.617 -62.062 -1.312 1 92.69 316 GLU A C 1
ATOM 2542 O O . GLU A 1 316 ? 2.4 -63.281 -1.27 1 92.69 316 GLU A O 1
ATOM 2547 N N . GLN A 1 317 ? 2.779 -61.406 -2.461 1 92.25 317 GLN A N 1
ATOM 2548 C CA . GLN A 1 317 ? 2.691 -62.062 -3.752 1 92.25 317 GLN A CA 1
ATOM 2549 C C . GLN A 1 317 ? 3.84 -63.062 -3.938 1 92.25 317 GLN A C 1
ATOM 2551 O O . GLN A 1 317 ? 3.635 -64.188 -4.434 1 92.25 317 GLN A O 1
ATOM 2556 N N . SER A 1 318 ? 5.02 -62.688 -3.463 1 93.19 318 SER A N 1
ATOM 2557 C CA . SER A 1 318 ? 6.191 -63.562 -3.531 1 93.19 318 SER A CA 1
ATOM 2558 C C . SER A 1 318 ? 6.008 -64.812 -2.662 1 93.19 318 SER A C 1
ATOM 2560 O O . SER A 1 318 ? 6.332 -65.938 -3.084 1 93.19 318 SER A O 1
ATOM 2562 N N . THR A 1 319 ? 5.402 -64.625 -1.491 1 93.5 319 THR A N 1
ATOM 2563 C CA . THR A 1 319 ? 5.137 -65.688 -0.579 1 93.5 319 THR A CA 1
ATOM 2564 C C . THR A 1 319 ? 4.086 -66.625 -1.161 1 93.5 319 THR A C 1
ATOM 2566 O O . THR A 1 319 ? 4.219 -67.875 -1.065 1 93.5 319 THR A O 1
ATOM 2569 N N . LEU A 1 320 ? 3.08 -66.188 -1.859 1 93.75 320 LEU A N 1
ATOM 2570 C CA . LEU A 1 320 ? 2.041 -67 -2.504 1 93.75 320 LEU A CA 1
ATOM 2571 C C . LEU A 1 320 ? 2.613 -67.812 -3.672 1 93.75 320 LEU A C 1
ATOM 2573 O O . LEU A 1 320 ? 2.324 -69 -3.82 1 93.75 320 LEU A O 1
ATOM 2577 N N . MET A 1 321 ? 3.514 -67.25 -4.426 1 94.44 321 MET A N 1
ATOM 2578 C CA . MET A 1 321 ? 4.164 -67.875 -5.547 1 94.44 321 MET A CA 1
ATOM 2579 C C . MET A 1 321 ? 5.082 -69 -5.051 1 94.44 321 MET A C 1
ATOM 2581 O O . MET A 1 321 ? 5.137 -70.062 -5.645 1 94.44 321 MET A O 1
ATOM 2585 N N . ALA A 1 322 ? 5.734 -68.75 -3.938 1 92.88 322 ALA A N 1
ATOM 2586 C CA . ALA A 1 322 ? 6.609 -69.75 -3.332 1 92.88 322 ALA A CA 1
ATOM 2587 C C . ALA A 1 322 ? 5.801 -70.938 -2.809 1 92.88 322 ALA A C 1
ATOM 2589 O O . ALA A 1 322 ? 6.191 -72.062 -2.996 1 92.88 322 ALA A O 1
ATOM 2590 N N . ARG A 1 323 ? 4.609 -70.625 -2.309 1 92.75 323 ARG A N 1
ATOM 2591 C CA . ARG A 1 323 ? 3.723 -71.688 -1.808 1 92.75 323 ARG A CA 1
ATOM 2592 C C . ARG A 1 323 ? 3.16 -72.5 -2.953 1 92.75 323 ARG A C 1
ATOM 2594 O O . ARG A 1 323 ? 3.117 -73.75 -2.869 1 92.75 323 ARG A O 1
ATOM 2601 N N . GLU A 1 324 ? 2.832 -71.875 -4.066 1 92.44 324 GLU A N 1
ATOM 2602 C CA . GLU A 1 324 ? 2.336 -72.562 -5.254 1 92.44 324 GLU A CA 1
ATOM 2603 C C . GLU A 1 324 ? 3.418 -73.438 -5.867 1 92.44 324 GLU A C 1
ATOM 2605 O O . GLU A 1 324 ? 3.146 -74.562 -6.281 1 92.44 324 GLU A O 1
ATOM 2610 N N . ARG A 1 325 ? 4.637 -73 -5.859 1 92.25 325 ARG A N 1
ATOM 2611 C CA . ARG A 1 325 ? 5.77 -73.75 -6.367 1 92.25 325 ARG A CA 1
ATOM 2612 C C . ARG A 1 325 ? 6.039 -75 -5.492 1 92.25 325 ARG A C 1
ATOM 2614 O O . ARG A 1 325 ? 6.289 -76.062 -6 1 92.25 325 ARG A O 1
ATOM 2621 N N . GLU A 1 326 ? 5.906 -74.75 -4.191 1 92.81 326 GLU A N 1
ATOM 2622 C CA . GLU A 1 326 ? 6.094 -75.812 -3.244 1 92.81 326 GLU A CA 1
ATOM 2623 C C . GLU A 1 326 ? 4.992 -76.875 -3.389 1 92.81 326 GLU A C 1
ATOM 2625 O O . GLU A 1 326 ? 5.266 -78.062 -3.377 1 92.81 326 GLU A O 1
ATOM 2630 N N . MET A 1 327 ? 3.691 -76.5 -3.721 1 93.5 327 MET A N 1
ATOM 2631 C CA . MET A 1 327 ? 2.568 -77.438 -3.926 1 93.5 327 MET A CA 1
ATOM 2632 C C . MET A 1 327 ? 2.73 -78.188 -5.227 1 93.5 327 MET A C 1
ATOM 2634 O O . MET A 1 327 ? 2.482 -79.375 -5.266 1 93.5 327 MET A O 1
ATOM 2638 N N . ARG A 1 328 ? 3.275 -77.562 -6.289 1 92.19 328 ARG A N 1
ATOM 2639 C CA . ARG A 1 328 ? 3.533 -78.188 -7.566 1 92.19 328 ARG A CA 1
ATOM 2640 C C . ARG A 1 328 ? 4.641 -79.25 -7.434 1 92.19 328 ARG A C 1
ATOM 2642 O O . ARG A 1 328 ? 4.52 -80.375 -7.949 1 92.19 328 ARG A O 1
ATOM 2649 N N . ARG A 1 329 ? 5.684 -78.875 -6.633 1 92.56 329 ARG A N 1
ATOM 2650 C CA . ARG A 1 329 ? 6.793 -79.812 -6.395 1 92.56 329 ARG A CA 1
ATOM 2651 C C . ARG A 1 329 ? 6.336 -81 -5.586 1 92.56 329 ARG A C 1
ATOM 2653 O O . ARG A 1 329 ? 6.711 -82.125 -5.895 1 92.56 329 ARG A O 1
ATOM 2660 N N . GLU A 1 330 ? 5.418 -80.75 -4.637 1 92.88 330 GLU A N 1
ATOM 2661 C CA . GLU A 1 330 ? 4.883 -81.812 -3.814 1 92.88 330 GLU A CA 1
ATOM 2662 C C . GLU A 1 330 ? 3.965 -82.75 -4.625 1 92.88 330 GLU A C 1
ATOM 2664 O O . GLU A 1 330 ? 4.008 -83.938 -4.484 1 92.88 330 GLU A O 1
ATOM 2669 N N . GLU A 1 331 ? 3.166 -82.188 -5.531 1 93.06 331 GLU A N 1
ATOM 2670 C CA . GLU A 1 331 ? 2.295 -83 -6.41 1 93.06 331 GLU A CA 1
ATOM 2671 C C . GLU A 1 331 ? 3.109 -83.812 -7.395 1 93.06 331 GLU A C 1
ATOM 2673 O O . GLU A 1 331 ? 2.781 -85 -7.645 1 93.06 331 GLU A O 1
ATOM 2678 N N . GLU A 1 332 ? 4.211 -83.188 -7.902 1 92.5 332 GLU A N 1
ATOM 2679 C CA . GLU A 1 332 ? 5.109 -83.938 -8.789 1 92.5 332 GLU A CA 1
ATOM 2680 C C . GLU A 1 332 ? 5.789 -85.062 -8.062 1 92.5 332 GLU A C 1
ATOM 2682 O O . GLU A 1 332 ? 5.887 -86.188 -8.594 1 92.5 332 GLU A O 1
ATOM 2687 N N . ARG A 1 333 ? 6.137 -84.812 -6.773 1 92.69 333 ARG A N 1
ATOM 2688 C CA . ARG A 1 333 ? 6.742 -85.875 -5.949 1 92.69 333 ARG A CA 1
ATOM 2689 C C . ARG A 1 333 ? 5.746 -86.938 -5.656 1 92.69 333 ARG A C 1
ATOM 2691 O O . ARG A 1 333 ? 6.086 -88.125 -5.746 1 92.69 333 ARG A O 1
ATOM 2698 N N . ARG A 1 334 ? 4.438 -86.688 -5.461 1 92.44 334 ARG A N 1
ATOM 2699 C CA . ARG A 1 334 ? 3.387 -87.688 -5.203 1 92.44 334 ARG A CA 1
ATOM 2700 C C . ARG A 1 334 ? 3.082 -88.5 -6.457 1 92.44 334 ARG A C 1
ATOM 2702 O O . ARG A 1 334 ? 2.949 -89.688 -6.387 1 92.44 334 ARG A O 1
ATOM 2709 N N . ARG A 1 335 ? 3.105 -87.875 -7.656 1 92.88 335 ARG A N 1
ATOM 2710 C CA . ARG A 1 335 ? 2.877 -88.562 -8.93 1 92.88 335 ARG A CA 1
ATOM 2711 C C . ARG A 1 335 ? 4.02 -89.5 -9.25 1 92.88 335 ARG A C 1
ATOM 2713 O O . ARG A 1 335 ? 3.789 -90.625 -9.688 1 92.88 335 ARG A O 1
ATOM 2720 N N . GLU A 1 336 ? 5.238 -89.062 -8.953 1 92.56 336 GLU A N 1
ATOM 2721 C CA . GLU A 1 336 ? 6.414 -89.875 -9.172 1 92.56 336 GLU A CA 1
ATOM 2722 C C . GLU A 1 336 ? 6.426 -91.062 -8.211 1 92.56 336 GLU A C 1
ATOM 2724 O O . GLU A 1 336 ? 6.734 -92.188 -8.617 1 92.56 336 GLU A O 1
ATOM 2729 N N . GLU A 1 337 ? 5.984 -90.812 -6.984 1 93.12 337 GLU A N 1
ATOM 2730 C CA . GLU A 1 337 ? 5.887 -91.875 -6.004 1 93.12 337 GLU A CA 1
ATOM 2731 C C . GLU A 1 337 ? 4.781 -92.875 -6.371 1 93.12 337 GLU A C 1
ATOM 2733 O O . GLU A 1 337 ? 4.965 -94.062 -6.27 1 93.12 337 GLU A O 1
ATOM 2738 N N . GLU A 1 338 ? 3.68 -92.438 -6.906 1 92.69 338 GLU A N 1
ATOM 2739 C CA . GLU A 1 338 ? 2.588 -93.25 -7.367 1 92.69 338 GLU A CA 1
ATOM 2740 C C . GLU A 1 338 ? 3.002 -94.062 -8.594 1 92.69 338 GLU A C 1
ATOM 2742 O O . GLU A 1 338 ? 2.689 -95.25 -8.688 1 92.69 338 GLU A O 1
ATOM 2747 N N . ARG A 1 339 ? 3.787 -93.438 -9.484 1 92.06 339 ARG A N 1
ATOM 2748 C CA . ARG A 1 339 ? 4.309 -94.125 -10.656 1 92.06 339 ARG A CA 1
ATOM 2749 C C . ARG A 1 339 ? 5.301 -95.25 -10.25 1 92.06 339 ARG A C 1
ATOM 2751 O O . ARG A 1 339 ? 5.215 -96.375 -10.734 1 92.06 339 ARG A O 1
ATOM 2758 N N . ARG A 1 340 ? 6.148 -95.062 -9.297 1 91.94 340 ARG A N 1
ATOM 2759 C CA . ARG A 1 340 ? 7.113 -96 -8.789 1 91.94 340 ARG A CA 1
ATOM 2760 C C . ARG A 1 340 ? 6.414 -97.188 -8.086 1 91.94 340 ARG A C 1
ATOM 2762 O O . ARG A 1 340 ? 6.754 -98.312 -8.305 1 91.94 340 ARG A O 1
ATOM 2769 N N . ARG A 1 341 ? 5.348 -96.812 -7.355 1 91.88 341 ARG A N 1
ATOM 2770 C CA . ARG A 1 341 ? 4.578 -97.812 -6.664 1 91.88 341 ARG A CA 1
ATOM 2771 C C . ARG A 1 341 ? 3.834 -98.688 -7.656 1 91.88 341 ARG A C 1
ATOM 2773 O O . ARG A 1 341 ? 3.799 -99.938 -7.5 1 91.88 341 ARG A O 1
ATOM 2780 N N . ARG A 1 342 ? 3.344 -98.188 -8.75 1 91.56 342 ARG A N 1
ATOM 2781 C CA . ARG A 1 342 ? 2.654 -98.938 -9.797 1 91.56 342 ARG A CA 1
ATOM 2782 C C . ARG A 1 342 ? 3.627 -99.812 -10.57 1 91.56 342 ARG A C 1
ATOM 2784 O O . ARG A 1 342 ? 3.334 -101 -10.852 1 91.56 342 ARG A O 1
ATOM 2791 N N . GLU A 1 343 ? 4.785 -99.25 -10.797 1 92.06 343 GLU A N 1
ATOM 2792 C CA . GLU A 1 343 ? 5.824 -100 -11.484 1 92.06 343 GLU A CA 1
ATOM 2793 C C . GLU A 1 343 ? 6.34 -101.188 -10.609 1 92.06 343 GLU A C 1
ATOM 2795 O O . GLU A 1 343 ? 6.496 -102.312 -11.086 1 92.06 343 GLU A O 1
ATOM 2800 N N . GLU A 1 344 ? 6.461 -100.938 -9.383 1 92.25 344 GLU A N 1
ATOM 2801 C CA . GLU A 1 344 ? 6.863 -101.938 -8.438 1 92.25 344 GLU A CA 1
ATOM 2802 C C . GLU A 1 344 ? 5.781 -103 -8.281 1 92.25 344 GLU A C 1
ATOM 2804 O O . GLU A 1 344 ? 6.078 -104.188 -8.234 1 92.25 344 GLU A O 1
ATOM 2809 N N . ALA A 1 345 ? 4.551 -102.625 -8.32 1 92.94 345 ALA A N 1
ATOM 2810 C CA . ALA A 1 345 ? 3.428 -103.562 -8.242 1 92.94 345 ALA A CA 1
ATOM 2811 C C . ALA A 1 345 ? 3.326 -104.438 -9.508 1 92.94 345 ALA A C 1
ATOM 2813 O O . ALA A 1 345 ? 3.111 -105.625 -9.438 1 92.94 345 ALA A O 1
ATOM 2814 N N . LEU A 1 346 ? 3.566 -103.812 -10.609 1 91.94 346 LEU A N 1
ATOM 2815 C CA . LEU A 1 346 ? 3.576 -104.562 -11.883 1 91.94 346 LEU A CA 1
ATOM 2816 C C . LEU A 1 346 ? 4.738 -105.5 -11.945 1 91.94 346 LEU A C 1
ATOM 2818 O O . LEU A 1 346 ? 4.566 -106.688 -12.375 1 91.94 346 LEU A O 1
ATOM 2822 N N . PHE A 1 347 ? 5.852 -105.188 -11.43 1 90.88 347 PHE A N 1
ATOM 2823 C CA . PHE A 1 347 ? 7.023 -106 -11.375 1 90.88 347 PHE A CA 1
ATOM 2824 C C . PHE A 1 347 ? 6.789 -107.188 -10.43 1 90.88 347 PHE A C 1
ATOM 2826 O O . PHE A 1 347 ? 7.09 -108.375 -10.773 1 90.88 347 PHE A O 1
ATOM 2833 N N . GLN A 1 348 ? 6.148 -106.938 -9.383 1 91.31 348 GLN A N 1
ATOM 2834 C CA . GLN A 1 348 ? 5.82 -108 -8.422 1 91.31 348 GLN A CA 1
ATOM 2835 C C . GLN A 1 348 ? 4.773 -108.938 -8.984 1 91.31 348 GLN A C 1
ATOM 2837 O O . GLN A 1 348 ? 4.887 -110.125 -8.828 1 91.31 348 GLN A O 1
ATOM 2842 N N . GLN A 1 349 ? 3.846 -108.438 -9.758 1 90.25 349 GLN A N 1
ATOM 2843 C CA . GLN A 1 349 ? 2.83 -109.25 -10.422 1 90.25 349 GLN A CA 1
ATOM 2844 C C . GLN A 1 349 ? 3.449 -110.125 -11.508 1 90.25 349 GLN A C 1
ATOM 2846 O O . GLN A 1 349 ? 3.15 -111.312 -11.602 1 90.25 349 GLN A O 1
ATOM 2851 N N . GLN A 1 350 ? 4.363 -109.625 -12.25 1 89.75 350 GLN A N 1
ATOM 2852 C CA . GLN A 1 350 ? 5.07 -110.375 -13.289 1 89.75 350 GLN A CA 1
ATOM 2853 C C . GLN A 1 350 ? 5.953 -111.438 -12.695 1 89.75 350 GLN A C 1
ATOM 2855 O O . GLN A 1 350 ? 5.969 -112.562 -13.188 1 89.75 350 GLN A O 1
ATOM 2860 N N . ARG A 1 351 ? 6.539 -111.188 -11.594 1 88.25 351 ARG A N 1
ATOM 2861 C CA . ARG A 1 351 ? 7.363 -112.188 -10.883 1 88.25 351 ARG A CA 1
ATOM 2862 C C . ARG A 1 351 ? 6.512 -113.312 -10.305 1 88.25 351 ARG A C 1
ATOM 2864 O O . ARG A 1 351 ? 6.863 -114.5 -10.414 1 88.25 351 ARG A O 1
ATOM 2871 N N . GLN A 1 352 ? 5.336 -112.875 -9.82 1 89.5 352 GLN A N 1
ATOM 2872 C CA . GLN A 1 352 ? 4.406 -113.875 -9.273 1 89.5 352 GLN A CA 1
ATOM 2873 C C . GLN A 1 352 ? 3.826 -114.75 -10.375 1 89.5 352 GLN A C 1
ATOM 2875 O O . GLN A 1 352 ? 3.723 -115.938 -10.211 1 89.5 352 GLN A O 1
ATOM 2880 N N . GLU A 1 353 ? 3.611 -114.25 -11.523 1 89.31 353 GLU A N 1
ATOM 2881 C CA . GLU A 1 353 ? 3.115 -115 -12.68 1 89.31 353 GLU A CA 1
ATOM 2882 C C . GLU A 1 353 ? 4.191 -115.875 -13.242 1 89.31 353 GLU A C 1
ATOM 2884 O O . GLU A 1 353 ? 3.902 -117.062 -13.609 1 89.31 353 GLU A O 1
ATOM 2889 N N . GLU A 1 354 ? 5.375 -115.5 -13.219 1 88.12 354 GLU A N 1
ATOM 2890 C CA . GLU A 1 354 ? 6.5 -116.312 -13.664 1 88.12 354 GLU A CA 1
ATOM 2891 C C . GLU A 1 354 ? 6.773 -117.438 -12.695 1 88.12 354 GLU A C 1
ATOM 2893 O O . GLU A 1 354 ? 7.043 -118.562 -13.117 1 88.12 354 GLU A O 1
ATOM 2898 N N . GLU A 1 355 ? 6.594 -117.125 -11.508 1 88.31 355 GLU A N 1
ATOM 2899 C CA . GLU A 1 355 ? 6.754 -118.125 -10.484 1 88.31 355 GLU A CA 1
ATOM 2900 C C . GLU A 1 355 ? 5.629 -119.188 -10.562 1 88.31 355 GLU A C 1
ATOM 2902 O O . GLU A 1 355 ? 5.871 -120.375 -10.438 1 88.31 355 GLU A O 1
ATOM 2907 N N . MET A 1 356 ? 4.441 -118.75 -10.891 1 86.94 356 MET A N 1
ATOM 2908 C CA . MET A 1 356 ? 3.295 -119.625 -11.031 1 86.94 356 MET A CA 1
ATOM 2909 C C . MET A 1 356 ? 3.42 -120.5 -12.297 1 86.94 356 MET A C 1
ATOM 2911 O O . MET A 1 356 ? 3.131 -121.688 -12.281 1 86.94 356 MET A O 1
ATOM 2915 N N . ARG A 1 357 ? 3.953 -120 -13.383 1 86.5 357 ARG A N 1
ATOM 2916 C CA . ARG A 1 357 ? 4.18 -120.75 -14.625 1 86.5 357 ARG A CA 1
ATOM 2917 C C . ARG A 1 357 ? 5.281 -121.75 -14.453 1 86.5 357 ARG A C 1
ATOM 2919 O O . ARG A 1 357 ? 5.168 -122.875 -14.961 1 86.5 357 ARG A O 1
ATOM 2926 N N . SER A 1 358 ? 6.215 -121.375 -13.703 1 86.06 358 SER A N 1
ATOM 2927 C CA . SER A 1 358 ? 7.312 -122.312 -13.414 1 86.06 358 SER A CA 1
ATOM 2928 C C . SER A 1 358 ? 6.855 -123.438 -12.523 1 86.06 358 SER A C 1
ATOM 2930 O O . SER A 1 358 ? 7.195 -124.625 -12.773 1 86.06 358 SER A O 1
ATOM 2932 N N . ARG A 1 359 ? 5.945 -123.25 -11.672 1 85.19 359 ARG A N 1
ATOM 2933 C CA . ARG A 1 359 ? 5.406 -124.25 -10.781 1 85.19 359 ARG A CA 1
ATOM 2934 C C . ARG A 1 359 ? 4.465 -125.188 -11.539 1 85.19 359 ARG A C 1
ATOM 2936 O O . ARG A 1 359 ? 4.492 -126.375 -11.336 1 85.19 359 ARG A O 1
ATOM 2943 N N . ARG A 1 360 ? 3.746 -124.688 -12.453 1 84.56 360 ARG A N 1
ATOM 2944 C CA . ARG A 1 360 ? 2.842 -125.5 -13.273 1 84.56 360 ARG A CA 1
ATOM 2945 C C . ARG A 1 360 ? 3.619 -126.375 -14.227 1 84.56 360 ARG A C 1
ATOM 2947 O O . ARG A 1 360 ? 3.275 -127.562 -14.398 1 84.56 360 ARG A O 1
ATOM 2954 N N . ARG A 1 361 ? 4.711 -125.875 -14.734 1 82 361 ARG A N 1
ATOM 2955 C CA . ARG A 1 361 ? 5.578 -126.688 -15.602 1 82 361 ARG A CA 1
ATOM 2956 C C . ARG A 1 361 ? 6.273 -127.812 -14.828 1 82 361 ARG A C 1
ATOM 2958 O O . ARG A 1 361 ? 6.367 -128.875 -15.297 1 82 361 ARG A O 1
ATOM 2965 N N . GLU A 1 362 ? 6.562 -127.5 -13.633 1 82.5 362 GLU A N 1
ATOM 2966 C CA . GLU A 1 362 ? 7.195 -128.5 -12.766 1 82.5 362 GLU A CA 1
ATOM 2967 C C . GLU A 1 362 ? 6.199 -129.5 -12.344 1 82.5 362 GLU A C 1
ATOM 2969 O O . GLU A 1 362 ? 6.539 -130.75 -12.305 1 82.5 362 GLU A O 1
ATOM 2974 N N . GLU A 1 363 ? 4.984 -129.25 -12.203 1 83.75 363 GLU A N 1
ATOM 2975 C CA . GLU A 1 363 ? 3.938 -130.25 -11.836 1 83.75 363 GLU A CA 1
ATOM 2976 C C . GLU A 1 363 ? 3.525 -131.125 -13.031 1 83.75 363 GLU A C 1
ATOM 2978 O O . GLU A 1 363 ? 3.281 -132.25 -12.883 1 83.75 363 GLU A O 1
ATOM 2983 N N . GLU A 1 364 ? 3.506 -130.75 -14.164 1 81.88 364 GLU A N 1
ATOM 2984 C CA . GLU A 1 364 ? 3.203 -131.375 -15.391 1 81.88 364 GLU A CA 1
ATOM 2985 C C . GLU A 1 364 ? 4.309 -132.375 -15.727 1 81.88 364 GLU A C 1
ATOM 2987 O O . GLU A 1 364 ? 4.031 -133.5 -16.156 1 81.88 364 GLU A O 1
ATOM 2992 N N . PHE A 1 365 ? 5.508 -132.125 -15.414 1 76.44 365 PHE A N 1
ATOM 2993 C CA . PHE A 1 365 ? 6.637 -133 -15.633 1 76.44 365 PHE A CA 1
ATOM 2994 C C . PHE A 1 365 ? 6.645 -134.125 -14.609 1 76.44 365 PHE A C 1
ATOM 2996 O O . PHE A 1 365 ? 6.914 -135.25 -14.945 1 76.44 365 PHE A O 1
ATOM 3003 N N . ARG A 1 366 ? 6.227 -134 -13.5 1 78.75 366 ARG A N 1
ATOM 3004 C CA . ARG A 1 366 ? 6.164 -135 -12.445 1 78.75 366 ARG A CA 1
ATOM 3005 C C . ARG A 1 366 ? 5.035 -136 -12.688 1 78.75 366 ARG A C 1
ATOM 3007 O O . ARG A 1 366 ? 5.18 -137.125 -12.43 1 78.75 366 ARG A O 1
ATOM 3014 N N . SER A 1 367 ? 3.986 -135.625 -13.203 1 76.94 367 SER A N 1
ATOM 3015 C CA . SER A 1 367 ? 2.852 -136.5 -13.461 1 76.94 367 SER A CA 1
ATOM 3016 C C . SER A 1 367 ? 3.061 -137.25 -14.734 1 76.94 367 SER A C 1
ATOM 3018 O O . SER A 1 367 ? 2.574 -138.375 -14.836 1 76.94 367 SER A O 1
ATOM 3020 N N . ALA A 1 368 ? 3.645 -136.875 -15.844 1 72.75 368 ALA A N 1
ATOM 3021 C CA . ALA A 1 368 ? 3.826 -137.625 -17.109 1 72.75 368 ALA A CA 1
ATOM 3022 C C . ALA A 1 368 ? 5.027 -138.5 -17.047 1 72.75 368 ALA A C 1
ATOM 3024 O O . ALA A 1 368 ? 5.266 -139.25 -17.969 1 72.75 368 ALA A O 1
ATOM 3025 N N . GLY A 1 369 ? 5.488 -139 -15.875 1 65.81 369 GLY A N 1
ATOM 3026 C CA . GLY A 1 369 ? 6.539 -139.875 -15.609 1 65.81 369 GLY A CA 1
ATOM 3027 C C . GLY A 1 369 ? 7.824 -139.625 -16.375 1 65.81 369 GLY A C 1
ATOM 3028 O O . GLY A 1 369 ? 8.703 -140.5 -16.453 1 65.81 369 GLY A O 1
ATOM 3029 N N . VAL A 1 370 ? 7.902 -139.125 -17.562 1 58.91 370 VAL A N 1
ATOM 3030 C CA . VAL A 1 370 ? 9.07 -138.75 -18.391 1 58.91 370 VAL A CA 1
ATOM 3031 C C . VAL A 1 370 ? 9.977 -137.75 -17.703 1 58.91 370 VAL A C 1
ATOM 3033 O O . VAL A 1 370 ? 9.484 -136.875 -17 1 58.91 370 VAL A O 1
ATOM 3036 N N . PRO A 1 371 ? 11.211 -138.125 -17.406 1 57.97 371 PRO A N 1
ATOM 3037 C CA . PRO A 1 371 ? 12.156 -137.25 -16.781 1 57.97 371 PRO A CA 1
ATOM 3038 C C . PRO A 1 371 ? 12.133 -135.875 -17.406 1 57.97 371 PRO A C 1
ATOM 3040 O O . PRO A 1 371 ? 11.867 -135.75 -18.609 1 57.97 371 PRO A O 1
ATOM 3043 N N . PRO A 1 372 ? 11.844 -134.75 -16.734 1 57.22 372 PRO A N 1
ATOM 3044 C CA . PRO A 1 372 ? 11.719 -133.5 -17.344 1 57.22 372 PRO A CA 1
ATOM 3045 C C . PRO A 1 372 ? 12.867 -133.125 -18.297 1 57.22 372 PRO A C 1
ATOM 3047 O O . PRO A 1 372 ? 13.984 -133.625 -18.094 1 57.22 372 PRO A O 1
ATOM 3050 N N . PRO A 1 373 ? 12.664 -133 -19.656 1 56.12 373 PRO A N 1
ATOM 3051 C CA . PRO A 1 373 ? 13.805 -132.625 -20.531 1 56.12 373 PRO A CA 1
ATOM 3052 C C . PRO A 1 373 ? 14.727 -131.625 -19.938 1 56.12 373 PRO A C 1
ATOM 3054 O O . PRO A 1 373 ? 14.297 -130.75 -19.109 1 56.12 373 PRO A O 1
ATOM 3057 N N . PRO A 1 374 ? 16.062 -131.75 -19.969 1 51.59 374 PRO A N 1
ATOM 3058 C CA . PRO A 1 374 ? 16.984 -130.75 -19.406 1 51.59 374 PRO A CA 1
ATOM 3059 C C . PRO A 1 374 ? 16.672 -129.375 -19.859 1 51.59 374 PRO A C 1
ATOM 3061 O O . PRO A 1 374 ? 16.109 -129.125 -20.938 1 51.59 374 PRO A O 1
ATOM 3064 N N . PRO A 1 375 ? 16.422 -128.375 -19.047 1 51.16 375 PRO A N 1
ATOM 3065 C CA . PRO A 1 375 ? 16.094 -127.062 -19.469 1 51.16 375 PRO A CA 1
ATOM 3066 C C . PRO A 1 375 ? 16.906 -126.625 -20.656 1 51.16 375 PRO A C 1
ATOM 3068 O O . PRO A 1 375 ? 18.031 -127.062 -20.859 1 51.16 375 PRO A O 1
ATOM 3071 N N . PRO A 1 376 ? 16.312 -126.312 -21.812 1 48.38 376 PRO A N 1
ATOM 3072 C CA . PRO A 1 376 ? 17.125 -125.875 -22.953 1 48.38 376 PRO A CA 1
ATOM 3073 C C . PRO A 1 376 ? 18.266 -124.938 -22.562 1 48.38 376 PRO A C 1
ATOM 3075 O O . PRO A 1 376 ? 18.141 -124.188 -21.578 1 48.38 376 PRO A O 1
ATOM 3078 N N . PRO A 1 377 ? 19.562 -125.312 -22.703 1 41.56 377 PRO A N 1
ATOM 3079 C CA . PRO A 1 377 ? 20.719 -124.5 -22.266 1 41.56 377 PRO A CA 1
ATOM 3080 C C . PRO A 1 377 ? 20.547 -123 -22.594 1 41.56 377 PRO A C 1
ATOM 3082 O O . PRO A 1 377 ? 21.469 -122.25 -22.344 1 41.56 377 PRO A O 1
ATOM 3085 N N . GLY A 1 378 ? 19.688 -122.75 -23.719 1 40.06 378 GLY A N 1
ATOM 3086 C CA . GLY A 1 378 ? 19.922 -121.375 -24.25 1 40.06 378 GLY A CA 1
ATOM 3087 C C . GLY A 1 378 ? 19.688 -120.312 -23.234 1 40.06 378 GLY A C 1
ATOM 3088 O O . GLY A 1 378 ? 19.75 -119.125 -23.562 1 40.06 378 GLY A O 1
ATOM 3089 N N . LEU A 1 379 ? 18.828 -120.562 -22.312 1 38.06 379 LEU A N 1
ATOM 3090 C CA . LEU A 1 379 ? 18.391 -119.312 -21.672 1 38.06 379 LEU A CA 1
ATOM 3091 C C . LEU A 1 379 ? 19.562 -118.625 -21 1 38.06 379 LEU A C 1
ATOM 3093 O O . LEU A 1 379 ? 19.391 -117.688 -20.281 1 38.06 379 LEU A O 1
ATOM 3097 N N . LEU A 1 380 ? 20.609 -119.5 -20.719 1 34.09 380 LEU A N 1
ATOM 3098 C CA . LEU A 1 380 ? 21.484 -118.812 -19.797 1 34.09 380 LEU A CA 1
ATOM 3099 C C . LEU A 1 380 ? 22.156 -117.625 -20.484 1 34.09 380 LEU A C 1
ATOM 3101 O O . LEU A 1 380 ? 22.859 -116.812 -19.844 1 34.09 380 LEU A O 1
ATOM 3105 N N . ALA A 1 381 ? 22.438 -117.812 -21.812 1 33.69 381 ALA A N 1
ATOM 3106 C CA . ALA A 1 381 ? 23.562 -116.938 -22.188 1 33.69 381 ALA A CA 1
ATOM 3107 C C . ALA A 1 381 ? 23.172 -115.5 -22.219 1 33.69 381 ALA A C 1
ATOM 3109 O O . ALA A 1 381 ? 23.828 -114.688 -22.891 1 33.69 381 ALA A O 1
ATOM 3110 N N . MET A 1 382 ? 21.922 -115.125 -22.141 1 33.91 382 MET A N 1
ATOM 3111 C CA . MET A 1 382 ? 21.875 -113.688 -22.422 1 33.91 382 MET A CA 1
ATOM 3112 C C . MET A 1 382 ? 22.859 -112.938 -21.531 1 33.91 382 MET A C 1
ATOM 3114 O O . MET A 1 382 ? 22.734 -112.938 -20.312 1 33.91 382 MET A O 1
ATOM 3118 N N . GLY A 1 383 ? 24.156 -112.875 -21.938 1 32.25 383 GLY A N 1
ATOM 3119 C CA . GLY A 1 383 ? 25.266 -112.125 -21.391 1 32.25 383 GLY A CA 1
ATOM 3120 C C . GLY A 1 383 ? 24.906 -110.688 -21.078 1 32.25 383 GLY A C 1
ATOM 3121 O O . GLY A 1 383 ? 24.141 -110.062 -21.812 1 32.25 383 GLY A O 1
ATOM 3122 N N . GLY A 1 384 ? 24.719 -110.375 -19.828 1 32.28 384 GLY A N 1
ATOM 3123 C CA . GLY A 1 384 ? 24.562 -109.062 -19.203 1 32.28 384 GLY A CA 1
ATOM 3124 C C . GLY A 1 384 ? 25.516 -108 -19.781 1 32.28 384 GLY A C 1
ATOM 3125 O O . GLY A 1 384 ? 26.719 -108.062 -19.547 1 32.28 384 GLY A O 1
ATOM 3126 N N . TRP A 1 385 ? 25.469 -107.625 -21.156 1 32.84 385 TRP A N 1
ATOM 3127 C CA . TRP A 1 385 ? 26.234 -106.5 -21.547 1 32.84 385 TRP A CA 1
ATOM 3128 C C . TRP A 1 385 ? 26.016 -105.312 -20.547 1 32.84 385 TRP A C 1
ATOM 3130 O O . TRP A 1 385 ? 24.906 -104.812 -20.406 1 32.84 385 TRP A O 1
ATOM 3140 N N . ARG A 1 386 ? 26.531 -105.5 -19.344 1 33.09 386 ARG A N 1
ATOM 3141 C CA . ARG A 1 386 ? 26.625 -104.375 -18.453 1 33.09 386 ARG A CA 1
ATOM 3142 C C . ARG A 1 386 ? 27.25 -103.125 -19.156 1 33.09 386 ARG A C 1
ATOM 3144 O O . ARG A 1 386 ? 28.422 -103.188 -19.547 1 33.09 386 ARG A O 1
ATOM 3151 N N . TYR A 1 387 ? 26.5 -102.438 -20.125 1 31.66 387 TYR A N 1
ATOM 3152 C CA . TYR A 1 387 ? 26.969 -101.125 -20.578 1 31.66 387 TYR A CA 1
ATOM 3153 C C . TYR A 1 387 ? 27.516 -100.312 -19.406 1 31.66 387 TYR A C 1
ATOM 3155 O O . TYR A 1 387 ? 26.828 -100.062 -18.422 1 31.66 387 TYR A O 1
ATOM 3163 N N . HIS A 1 388 ? 28.75 -100.625 -19.016 1 31.84 388 HIS A N 1
ATOM 3164 C CA . HIS A 1 388 ? 29.5 -99.75 -18.156 1 31.84 388 HIS A CA 1
ATOM 3165 C C . HIS A 1 388 ? 29.422 -98.312 -18.672 1 31.84 388 HIS A C 1
ATOM 3167 O O . HIS A 1 388 ? 29.953 -98 -19.734 1 31.84 388 HIS A O 1
ATOM 3173 N N . TRP A 1 389 ? 28.203 -97.625 -18.641 1 31.33 389 TRP A N 1
ATOM 3174 C CA . TRP A 1 389 ? 28.188 -96.188 -18.828 1 31.33 389 TRP A CA 1
ATOM 3175 C C . TRP A 1 389 ? 29.328 -95.5 -18.047 1 31.33 389 TRP A C 1
ATOM 3177 O O . TRP A 1 389 ? 29.391 -95.625 -16.828 1 31.33 389 TRP A O 1
ATOM 3187 N N . GLU A 1 390 ? 30.562 -95.625 -18.531 1 32.31 390 GLU A N 1
ATOM 3188 C CA . GLU A 1 390 ? 31.703 -94.875 -18.031 1 32.31 390 GLU A CA 1
ATOM 3189 C C . GLU A 1 390 ? 31.344 -93.438 -17.797 1 32.31 390 GLU A C 1
ATOM 3191 O O . GLU A 1 390 ? 30.859 -92.75 -18.688 1 32.31 390 GLU A O 1
ATOM 3196 N N . TRP A 1 391 ? 30.922 -93.062 -16.562 1 33.31 391 TRP A N 1
ATOM 3197 C CA . TRP A 1 391 ? 30.797 -91.688 -16.109 1 33.31 391 TRP A CA 1
ATOM 3198 C C . TRP A 1 391 ? 31.984 -90.875 -16.547 1 33.31 391 TRP A C 1
ATOM 3200 O O . TRP A 1 391 ? 33.125 -91.25 -16.359 1 33.31 391 TRP A O 1
ATOM 3210 N N . PRO A 1 392 ? 31.891 -90.125 -17.672 1 36.84 392 PRO A N 1
ATOM 3211 C CA . PRO A 1 392 ? 33.062 -89.312 -18.078 1 36.84 392 PRO A CA 1
ATOM 3212 C C . PRO A 1 392 ? 33.75 -88.625 -16.891 1 36.84 392 PRO A C 1
ATOM 3214 O O . PRO A 1 392 ? 33.125 -88.375 -15.859 1 36.84 392 PRO A O 1
ATOM 3217 N N . PRO A 1 393 ? 35 -88.938 -16.672 1 32.81 393 PRO A N 1
ATOM 3218 C CA . PRO A 1 393 ? 35.781 -88.438 -15.547 1 32.81 393 PRO A CA 1
ATOM 3219 C C . PRO A 1 393 ? 35.531 -86.938 -15.305 1 32.81 393 PRO A C 1
ATOM 3221 O O . PRO A 1 393 ? 35.125 -86.25 -16.219 1 32.81 393 PRO A O 1
ATOM 3224 N N . GLU A 1 394 ? 35.188 -86.562 -14.094 1 30.8 394 GLU A N 1
ATOM 3225 C CA . GLU A 1 394 ? 35.062 -85.188 -13.562 1 30.8 394 GLU A CA 1
ATOM 3226 C C . GLU A 1 394 ? 36.219 -84.312 -14.008 1 30.8 394 GLU A C 1
ATOM 3228 O O . GLU A 1 394 ? 37.375 -84.625 -13.773 1 30.8 394 GLU A O 1
ATOM 3233 N N . GLN A 1 395 ? 36.125 -83.812 -15.242 1 29.33 395 GLN A N 1
ATOM 3234 C CA . GLN A 1 395 ? 37.125 -82.812 -15.656 1 29.33 395 GLN A CA 1
ATOM 3235 C C . GLN A 1 395 ? 37.531 -81.875 -14.5 1 29.33 395 GLN A C 1
ATOM 3237 O O . GLN A 1 395 ? 36.656 -81.375 -13.781 1 29.33 395 GLN A O 1
ATOM 3242 N N . GLY A 1 396 ? 38.719 -82.062 -13.961 1 28.84 396 GLY A N 1
ATOM 3243 C CA . GLY A 1 396 ? 39.5 -81.438 -12.938 1 28.84 396 GLY A CA 1
ATOM 3244 C C . GLY A 1 396 ? 39.375 -79.875 -12.992 1 28.84 396 GLY A C 1
ATOM 3245 O O . GLY A 1 396 ? 39 -79.312 -14.016 1 28.84 396 GLY A O 1
ATOM 3246 N N . GLY A 1 397 ? 38.906 -79.25 -11.875 1 27.42 397 GLY A N 1
ATOM 3247 C CA . GLY A 1 397 ? 38.812 -77.875 -11.555 1 27.42 397 GLY A CA 1
ATOM 3248 C C . GLY A 1 397 ? 40.031 -77.062 -11.961 1 27.42 397 GLY A C 1
ATOM 3249 O O . GLY A 1 397 ? 41.125 -77.625 -12.148 1 27.42 397 GLY A O 1
ATOM 3250 N N . PRO A 1 398 ? 39.812 -76 -12.742 1 29.73 398 PRO A N 1
ATOM 3251 C CA . PRO A 1 398 ? 40.844 -75.062 -13.188 1 29.73 398 PRO A CA 1
ATOM 3252 C C . PRO A 1 398 ? 41.844 -74.688 -12.078 1 29.73 398 PRO A C 1
ATOM 3254 O O . PRO A 1 398 ? 41.5 -74.812 -10.898 1 29.73 398 PRO A O 1
ATOM 3257 N N . GLY A 1 399 ? 43.125 -75.125 -12.18 1 25.88 399 GLY A N 1
ATOM 3258 C CA . GLY A 1 399 ? 44.312 -74.812 -11.406 1 25.88 399 GLY A CA 1
ATOM 3259 C C . GLY A 1 399 ? 44.438 -73.375 -11.016 1 25.88 399 GLY A C 1
ATOM 3260 O O . GLY A 1 399 ? 43.906 -72.5 -11.719 1 25.88 399 GLY A O 1
ATOM 3261 N N . LYS A 1 400 ? 44.5 -73.125 -9.703 1 28.39 400 LYS A N 1
ATOM 3262 C CA . LYS A 1 400 ? 44.75 -71.875 -8.969 1 28.39 400 LYS A CA 1
ATOM 3263 C C . LYS A 1 400 ? 46.031 -71.188 -9.461 1 28.39 400 LYS A C 1
ATOM 3265 O O . LYS A 1 400 ? 47.125 -71.75 -9.305 1 28.39 400 LYS A O 1
ATOM 3270 N N . LYS A 1 401 ? 45.969 -70.562 -10.633 1 24.38 401 LYS A N 1
ATOM 3271 C CA . LYS A 1 401 ? 47.188 -69.875 -10.969 1 24.38 401 LYS A CA 1
ATOM 3272 C C . LYS A 1 401 ? 47.688 -69 -9.789 1 24.38 401 LYS A C 1
ATOM 3274 O O . LYS A 1 401 ? 46.938 -68.25 -9.219 1 24.38 401 LYS A O 1
ATOM 3279 N N . LYS A 1 402 ? 48.688 -69.562 -9.086 1 25.56 402 LYS A N 1
ATOM 3280 C CA . LYS A 1 402 ? 49.594 -68.938 -8.109 1 25.56 402 LYS A CA 1
ATOM 3281 C C . LYS A 1 402 ? 50.219 -67.688 -8.68 1 25.56 402 LYS A C 1
ATOM 3283 O O . LYS A 1 402 ? 51.125 -67.75 -9.5 1 25.56 402 LYS A O 1
ATOM 3288 N N . GLU A 1 403 ? 49.281 -66.75 -9.258 1 21.88 403 GLU A N 1
ATOM 3289 C CA . GLU A 1 403 ? 50.062 -65.625 -9.742 1 21.88 403 GLU A CA 1
ATOM 3290 C C . GLU A 1 403 ? 50.969 -65.062 -8.648 1 21.88 403 GLU A C 1
ATOM 3292 O O . GLU A 1 403 ? 50.5 -64.688 -7.57 1 21.88 403 GLU A O 1
ATOM 3297 N N . GLY A 1 404 ? 52.125 -65.688 -8.406 1 22.44 404 GLY A N 1
ATOM 3298 C CA . GLY A 1 404 ? 53.188 -65.125 -7.602 1 22.44 404 GLY A CA 1
ATOM 3299 C C . GLY A 1 404 ? 53.562 -63.688 -7.984 1 22.44 404 GLY A C 1
ATOM 3300 O O . GLY A 1 404 ? 54.406 -63.469 -8.844 1 22.44 404 GLY A O 1
ATOM 3301 N N . ALA A 1 405 ? 52.5 -62.812 -8.156 1 23.39 405 ALA A N 1
ATOM 3302 C CA . ALA A 1 405 ? 53 -61.469 -8.523 1 23.39 405 ALA A CA 1
ATOM 3303 C C . ALA A 1 405 ? 54.125 -61.062 -7.594 1 23.39 405 ALA A C 1
ATOM 3305 O O . ALA A 1 405 ? 54.062 -61.25 -6.379 1 23.39 405 ALA A O 1
ATOM 3306 N N . GLY A 1 406 ? 55.344 -60.812 -8.203 1 22.48 406 GLY A N 1
ATOM 3307 C CA . GLY A 1 406 ? 56.688 -60.312 -7.984 1 22.48 406 GLY A CA 1
ATOM 3308 C C . GLY A 1 406 ? 56.75 -59.188 -6.98 1 22.48 406 GLY A C 1
ATOM 3309 O O . GLY A 1 406 ? 55.719 -58.594 -6.629 1 22.48 406 GLY A O 1
ATOM 3310 N N . GLU A 1 407 ? 58.062 -58.875 -6.652 1 24.14 407 GLU A N 1
ATOM 3311 C CA . GLU A 1 407 ? 59.094 -58.156 -5.941 1 24.14 407 GLU A CA 1
ATOM 3312 C C . GLU A 1 407 ? 59.062 -56.656 -6.258 1 24.14 407 GLU A C 1
ATOM 3314 O O . GLU A 1 407 ? 59.938 -55.906 -5.891 1 24.14 407 GLU A O 1
ATOM 3319 N N . ALA A 1 408 ? 58.031 -56.062 -6.836 1 25.69 408 ALA A N 1
ATOM 3320 C CA . ALA A 1 408 ? 58.594 -54.75 -7.18 1 25.69 408 ALA A CA 1
ATOM 3321 C C . ALA A 1 408 ? 59.281 -54.125 -5.984 1 25.69 408 ALA A C 1
ATOM 3323 O O . ALA A 1 408 ? 58.844 -54.281 -4.844 1 25.69 408 ALA A O 1
ATOM 3324 N N . VAL A 1 409 ? 60.594 -53.406 -6.234 1 24.97 409 VAL A N 1
ATOM 3325 C CA . VAL A 1 409 ? 61.781 -52.719 -5.742 1 24.97 409 VAL A CA 1
ATOM 3326 C C . VAL A 1 409 ? 61.406 -51.656 -4.738 1 24.97 409 VAL A C 1
ATOM 3328 O O . VAL A 1 409 ? 61.906 -51.594 -3.627 1 24.97 409 VAL A O 1
ATOM 3331 N N . ALA A 1 410 ? 61.312 -50.25 -5.188 1 25.17 410 ALA A N 1
ATOM 3332 C CA . ALA A 1 410 ? 61.781 -49.188 -4.301 1 25.17 410 ALA A CA 1
ATOM 3333 C C . ALA A 1 410 ? 60.812 -48.969 -3.139 1 25.17 410 ALA A C 1
ATOM 3335 O O . ALA A 1 410 ? 59.594 -49.094 -3.309 1 25.17 410 ALA A O 1
ATOM 3336 N N . MET B 1 1 ? 33.625 31.703 17.281 1 32.59 1 MET B N 1
ATOM 3337 C CA . MET B 1 1 ? 33.281 30.656 16.312 1 32.59 1 MET B CA 1
ATOM 3338 C C . MET B 1 1 ? 31.875 30.828 15.781 1 32.59 1 MET B C 1
ATOM 3340 O O . MET B 1 1 ? 30.922 30.891 16.547 1 32.59 1 MET B O 1
ATOM 3344 N N . ALA B 1 2 ? 31.672 31.359 14.727 1 43.03 2 ALA B N 1
ATOM 3345 C CA . ALA B 1 2 ? 30.438 31.891 14.141 1 43.03 2 ALA B CA 1
ATOM 3346 C C . ALA B 1 2 ? 29.375 30.812 14.031 1 43.03 2 ALA B C 1
ATOM 3348 O O . ALA B 1 2 ? 29.625 29.719 13.508 1 43.03 2 ALA B O 1
ATOM 3349 N N . GLN B 1 3 ? 28.453 30.562 14.867 1 46.12 3 GLN B N 1
ATOM 3350 C CA . GLN B 1 3 ? 27.422 29.516 14.938 1 46.12 3 GLN B CA 1
ATOM 3351 C C . GLN B 1 3 ? 26.812 29.25 13.562 1 46.12 3 GLN B C 1
ATOM 3353 O O . GLN B 1 3 ? 26.25 30.156 12.945 1 46.12 3 GLN B O 1
ATOM 3358 N N . SER B 1 4 ? 27.5 28.609 12.688 1 55.72 4 SER B N 1
ATOM 3359 C CA . SER B 1 4 ? 27.109 28.188 11.352 1 55.72 4 SER B CA 1
ATOM 3360 C C . SER B 1 4 ? 25.609 27.938 11.273 1 55.72 4 SER B C 1
ATOM 3362 O O . SER B 1 4 ? 25.062 27.141 12.031 1 55.72 4 SER B O 1
ATOM 3364 N N . VAL B 1 5 ? 24.875 28.922 10.945 1 67.69 5 VAL B N 1
ATOM 3365 C CA . VAL B 1 5 ? 23.422 28.984 10.883 1 67.69 5 VAL B CA 1
ATOM 3366 C C . VAL B 1 5 ? 22.891 27.844 10.023 1 67.69 5 VAL B C 1
ATOM 3368 O O . VAL B 1 5 ? 23.312 27.688 8.875 1 67.69 5 VAL B O 1
ATOM 3371 N N . ASP B 1 6 ? 22.375 26.766 10.555 1 83.31 6 ASP B N 1
ATOM 3372 C CA . ASP B 1 6 ? 21.688 25.672 9.883 1 83.31 6 ASP B CA 1
ATOM 3373 C C . ASP B 1 6 ? 20.625 26.203 8.922 1 83.31 6 ASP B C 1
ATOM 3375 O O . ASP B 1 6 ? 19.672 26.859 9.344 1 83.31 6 ASP B O 1
ATOM 3379 N N . PRO B 1 7 ? 20.953 26.094 7.617 1 85.69 7 PRO B N 1
ATOM 3380 C CA . PRO B 1 7 ? 20.016 26.641 6.629 1 85.69 7 PRO B CA 1
ATOM 3381 C C . PRO B 1 7 ? 18.594 26.141 6.828 1 85.69 7 PRO B C 1
ATOM 3383 O O . PRO B 1 7 ? 17.625 26.875 6.562 1 85.69 7 PRO B O 1
ATOM 3386 N N . VAL B 1 8 ? 18.406 25 7.234 1 87.69 8 VAL B N 1
ATOM 3387 C CA . VAL B 1 8 ? 17.078 24.438 7.445 1 87.69 8 VAL B CA 1
ATOM 3388 C C . VAL B 1 8 ? 16.359 25.203 8.547 1 87.69 8 VAL B C 1
ATOM 3390 O O . VAL B 1 8 ? 15.188 25.562 8.398 1 87.69 8 VAL B O 1
ATOM 3393 N N . LEU B 1 9 ? 17.047 25.453 9.609 1 86.94 9 LEU B N 1
ATOM 3394 C CA . LEU B 1 9 ? 16.453 26.156 10.734 1 86.94 9 LEU B CA 1
ATOM 3395 C C . LEU B 1 9 ? 16.094 27.594 10.352 1 86.94 9 LEU B C 1
ATOM 3397 O O . LEU B 1 9 ? 15.07 28.125 10.805 1 86.94 9 LEU B O 1
ATOM 3401 N N . GLU B 1 10 ? 16.891 28.125 9.523 1 84.62 10 GLU B N 1
ATOM 3402 C CA . GLU B 1 10 ? 16.625 29.469 9.047 1 84.62 10 GLU B CA 1
ATOM 3403 C C . GLU B 1 10 ? 15.352 29.516 8.211 1 84.62 10 GLU B C 1
ATOM 3405 O O . GLU B 1 10 ? 14.5 30.391 8.398 1 84.62 10 GLU B O 1
ATOM 3410 N N . GLN B 1 11 ? 15.234 28.625 7.375 1 86.19 11 GLN B N 1
ATOM 3411 C CA . GLN B 1 11 ? 14.047 28.578 6.52 1 86.19 11 GLN B CA 1
ATOM 3412 C C . GLN B 1 11 ? 12.797 28.281 7.332 1 86.19 11 GLN B C 1
ATOM 3414 O O . GLN B 1 11 ? 11.727 28.828 7.062 1 86.19 11 GLN B O 1
ATOM 3419 N N . LEU B 1 12 ? 12.945 27.516 8.258 1 88.31 12 LEU B N 1
ATOM 3420 C CA . LEU B 1 12 ? 11.812 27.141 9.094 1 88.31 12 LEU B CA 1
ATOM 3421 C C . LEU B 1 12 ? 11.328 28.328 9.914 1 88.31 12 LEU B C 1
ATOM 3423 O O . LEU B 1 12 ? 10.141 28.438 10.234 1 88.31 12 LEU B O 1
ATOM 3427 N N . SER B 1 13 ? 12.234 29.219 10.32 1 85.06 13 SER B N 1
ATOM 3428 C CA . SER B 1 13 ? 11.875 30.391 11.102 1 85.06 13 SER B CA 1
ATOM 3429 C C . SER B 1 13 ? 10.914 31.281 10.336 1 85.06 13 SER B C 1
ATOM 3431 O O . SER B 1 13 ? 10.062 31.953 10.93 1 85.06 13 SER B O 1
ATOM 3433 N N . TYR B 1 14 ? 11.008 31.156 8.969 1 82.69 14 TYR B N 1
ATOM 3434 C CA . TYR B 1 14 ? 10.125 31.953 8.133 1 82.69 14 TYR B CA 1
ATOM 3435 C C . TYR B 1 14 ? 8.758 31.281 7.996 1 82.69 14 TYR B C 1
ATOM 3437 O O . TYR B 1 14 ? 7.781 31.938 7.609 1 82.69 14 TYR B O 1
ATOM 3445 N N . LEU B 1 15 ? 8.688 30.078 8.375 1 82.75 15 LEU B N 1
ATOM 3446 C CA . LEU B 1 15 ? 7.461 29.312 8.156 1 82.75 15 LEU B CA 1
ATOM 3447 C C . LEU B 1 15 ? 6.691 29.141 9.461 1 82.75 15 LEU B C 1
ATOM 3449 O O . LEU B 1 15 ? 5.68 28.438 9.5 1 82.75 15 LEU B O 1
ATOM 3453 N N . ARG B 1 16 ? 7.07 29.719 10.492 1 77.62 16 ARG B N 1
ATOM 3454 C CA . ARG B 1 16 ? 6.488 29.5 11.812 1 77.62 16 ARG B CA 1
ATOM 3455 C C . ARG B 1 16 ? 5.09 30.094 11.898 1 77.62 16 ARG B C 1
ATOM 3457 O O . ARG B 1 16 ? 4.277 29.672 12.727 1 77.62 16 ARG B O 1
ATOM 3464 N N . GLY B 1 17 ? 4.73 30.922 10.938 1 78.19 17 GLY B N 1
ATOM 3465 C CA . GLY B 1 17 ? 3.438 31.594 10.953 1 78.19 17 GLY B CA 1
ATOM 3466 C C . GLY B 1 17 ? 2.316 30.734 10.398 1 78.19 17 GLY B C 1
ATOM 3467 O O . GLY B 1 17 ? 2.504 29.531 10.164 1 78.19 17 GLY B O 1
ATOM 3468 N N . PRO B 1 18 ? 1.133 31.297 10.422 1 79.56 18 PRO B N 1
ATOM 3469 C CA . PRO B 1 18 ? -0.026 30.562 9.906 1 79.56 18 PRO B CA 1
ATOM 3470 C C . PRO B 1 18 ? 0.144 30.125 8.453 1 79.56 18 PRO B C 1
ATOM 3472 O O . PRO B 1 18 ? 0.702 30.875 7.645 1 79.56 18 PRO B O 1
ATOM 3475 N N . THR B 1 19 ? -0.171 28.984 8.172 1 84.06 19 THR B N 1
ATOM 3476 C CA . THR B 1 19 ? 0.002 28.422 6.832 1 84.06 19 THR B CA 1
ATOM 3477 C C . THR B 1 19 ? -1.349 28.234 6.148 1 84.06 19 THR B C 1
ATOM 3479 O O . THR B 1 19 ? -1.572 27.234 5.473 1 84.06 19 THR B O 1
ATOM 3482 N N . THR B 1 20 ? -2.264 29.109 6.406 1 81.88 20 THR B N 1
ATOM 3483 C CA . THR B 1 20 ? -3.549 29.062 5.719 1 81.88 20 THR B CA 1
ATOM 3484 C C . THR B 1 20 ? -3.496 29.875 4.422 1 81.88 20 THR B C 1
ATOM 3486 O O . THR B 1 20 ? -2.67 30.781 4.285 1 81.88 20 THR B O 1
ATOM 3489 N N . GLY B 1 21 ? -4.242 29.516 3.428 1 78.88 21 GLY B N 1
ATOM 3490 C CA . GLY B 1 21 ? -4.379 30.281 2.191 1 78.88 21 GLY B CA 1
ATOM 3491 C C . GLY B 1 21 ? -3.271 30 1.193 1 78.88 21 GLY B C 1
ATOM 3492 O O . GLY B 1 21 ? -2.832 30.891 0.474 1 78.88 21 GLY B O 1
ATOM 3493 N N . LEU B 1 22 ? -2.742 28.844 1.352 1 81.44 22 LEU B N 1
ATOM 3494 C CA . LEU B 1 22 ? -1.706 28.453 0.397 1 81.44 22 LEU B CA 1
ATOM 3495 C C . LEU B 1 22 ? -2.289 28.297 -1.004 1 81.44 22 LEU B C 1
ATOM 3497 O O . LEU B 1 22 ? -3.4 27.797 -1.166 1 81.44 22 LEU B O 1
ATOM 3501 N N . GLU B 1 23 ? -1.758 28.938 -1.875 1 71.88 23 GLU B N 1
ATOM 3502 C CA . GLU B 1 23 ? -2.275 28.938 -3.24 1 71.88 23 GLU B CA 1
ATOM 3503 C C . GLU B 1 23 ? -2.076 27.562 -3.895 1 71.88 23 GLU B C 1
ATOM 3505 O O . GLU B 1 23 ? -0.993 26.984 -3.809 1 71.88 23 GLU B O 1
ATOM 3510 N N . THR B 1 24 ? -3.207 27 -4.199 1 65.06 24 THR B N 1
ATOM 3511 C CA . THR B 1 24 ? -3.164 25.734 -4.934 1 65.06 24 THR B CA 1
ATOM 3512 C C . THR B 1 24 ? -2.646 25.953 -6.352 1 65.06 24 THR B C 1
ATOM 3514 O O . THR B 1 24 ? -3.158 26.812 -7.082 1 65.06 24 THR B O 1
ATOM 3517 N N . ARG B 1 25 ? -1.416 25.953 -6.551 1 52.78 25 ARG B N 1
ATOM 3518 C CA . ARG B 1 25 ? -0.857 26.188 -7.879 1 52.78 25 ARG B CA 1
ATOM 3519 C C . ARG B 1 25 ? -1.504 25.281 -8.914 1 52.78 25 ARG B C 1
ATOM 3521 O O . ARG B 1 25 ? -1.521 24.062 -8.758 1 52.78 25 ARG B O 1
ATOM 3528 N N . THR B 1 26 ? -2.67 25.562 -9.5 1 55.78 26 THR B N 1
ATOM 3529 C CA . THR B 1 26 ? -2.98 24.891 -10.766 1 55.78 26 THR B CA 1
ATOM 3530 C C . THR B 1 26 ? -1.713 24.672 -11.586 1 55.78 26 THR B C 1
ATOM 3532 O O . THR B 1 26 ? -1.45 25.406 -12.539 1 55.78 26 THR B O 1
ATOM 3535 N N . VAL B 1 27 ? -0.583 24.656 -10.891 1 53.25 27 VAL B N 1
ATOM 3536 C CA . VAL B 1 27 ? 0.763 24.766 -11.438 1 53.25 27 VAL B CA 1
ATOM 3537 C C . VAL B 1 27 ? 0.973 23.688 -12.5 1 53.25 27 VAL B C 1
ATOM 3539 O O . VAL B 1 27 ? 0.5 22.562 -12.344 1 53.25 27 VAL B O 1
ATOM 3542 N N . GLU B 1 28 ? 1.088 24.141 -13.68 1 61.22 28 GLU B N 1
ATOM 3543 C CA . GLU B 1 28 ? 1.64 23.297 -14.734 1 61.22 28 GLU B CA 1
ATOM 3544 C C . GLU B 1 28 ? 2.598 22.25 -14.164 1 61.22 28 GLU B C 1
ATOM 3546 O O . GLU B 1 28 ? 3.457 22.578 -13.336 1 61.22 28 GLU B O 1
ATOM 3551 N N . PRO B 1 29 ? 2.143 21.094 -14.258 1 68.62 29 PRO B N 1
ATOM 3552 C CA . PRO B 1 29 ? 3.045 20.062 -13.758 1 68.62 29 PRO B CA 1
ATOM 3553 C C . PRO B 1 29 ? 4.5 20.297 -14.156 1 68.62 29 PRO B C 1
ATOM 3555 O O . PRO B 1 29 ? 4.773 20.75 -15.273 1 68.62 29 PRO B O 1
ATOM 3558 N N . LYS B 1 30 ? 5.363 20.375 -13.133 1 81.75 30 LYS B N 1
ATOM 3559 C CA . LYS B 1 30 ? 6.793 20.5 -13.398 1 81.75 30 LYS B CA 1
ATOM 3560 C C . LYS B 1 30 ? 7.246 19.5 -14.445 1 81.75 30 LYS B C 1
ATOM 3562 O O . LYS B 1 30 ? 6.789 18.344 -14.453 1 81.75 30 LYS B O 1
ATOM 3567 N N . LYS B 1 31 ? 8.031 19.984 -15.305 1 86.69 31 LYS B N 1
ATOM 3568 C CA . LYS B 1 31 ? 8.523 19.125 -16.375 1 86.69 31 LYS B CA 1
ATOM 3569 C C . LYS B 1 31 ? 9.781 18.375 -15.953 1 86.69 31 LYS B C 1
ATOM 3571 O O . LYS B 1 31 ? 10.5 18.812 -15.047 1 86.69 31 LYS B O 1
ATOM 3576 N N . PHE B 1 32 ? 10.016 17.312 -16.516 1 89.25 32 PHE B N 1
ATOM 3577 C CA . PHE B 1 32 ? 11.219 16.484 -16.359 1 89.25 32 PHE B CA 1
ATOM 3578 C C . PHE B 1 32 ? 11.406 16.094 -14.898 1 89.25 32 PHE B C 1
ATOM 3580 O O . PHE B 1 32 ? 12.492 16.281 -14.336 1 89.25 32 PHE B O 1
ATOM 3587 N N . THR B 1 33 ? 10.375 15.609 -14.43 1 88.88 33 THR B N 1
ATOM 3588 C CA . THR B 1 33 ? 10.422 15.164 -13.039 1 88.88 33 THR B CA 1
ATOM 3589 C C . THR B 1 33 ? 10.977 13.75 -12.938 1 88.88 33 THR B C 1
ATOM 3591 O O . THR B 1 33 ? 11.117 13.062 -13.953 1 88.88 33 THR B O 1
ATOM 3594 N N . GLY B 1 34 ? 11.383 13.367 -11.773 1 88 34 GLY B N 1
ATOM 3595 C CA . GLY B 1 34 ? 11.914 12.031 -11.539 1 88 34 GLY B CA 1
ATOM 3596 C C . GLY B 1 34 ? 10.93 10.93 -11.898 1 88 34 GLY B C 1
ATOM 3597 O O . GLY B 1 34 ? 11.336 9.805 -12.195 1 88 34 GLY B O 1
ATOM 3598 N N . ARG B 1 35 ? 9.672 11.242 -11.938 1 88.69 35 ARG B N 1
ATOM 3599 C CA . ARG B 1 35 ? 8.633 10.266 -12.25 1 88.69 35 ARG B CA 1
ATOM 3600 C C . ARG B 1 35 ? 8.539 10.023 -13.75 1 88.69 35 ARG B C 1
ATOM 3602 O O . ARG B 1 35 ? 7.895 9.07 -14.188 1 88.69 35 ARG B O 1
ATOM 3609 N N . CYS B 1 36 ? 9.164 10.812 -14.516 1 92.19 36 CYS B N 1
ATOM 3610 C CA . CYS B 1 36 ? 9.094 10.711 -15.969 1 92.19 36 CYS B CA 1
ATOM 3611 C C . CYS B 1 36 ? 10.344 10.047 -16.531 1 92.19 36 CYS B C 1
ATOM 3613 O O . CYS B 1 36 ? 10.609 10.125 -17.734 1 92.19 36 CYS B O 1
ATOM 3615 N N . ARG B 1 37 ? 11.094 9.438 -15.648 1 93.44 37 ARG B N 1
ATOM 3616 C CA . ARG B 1 37 ? 12.312 8.758 -16.062 1 93.44 37 ARG B CA 1
ATOM 3617 C C . ARG B 1 37 ? 12.039 7.301 -16.422 1 93.44 37 ARG B C 1
ATOM 3619 O O . ARG B 1 37 ? 11.398 6.578 -15.648 1 93.44 37 ARG B O 1
ATOM 3626 N N . LEU B 1 38 ? 12.547 6.883 -17.578 1 94.69 38 LEU B N 1
ATOM 3627 C CA . LEU B 1 38 ? 12.297 5.527 -18.062 1 94.69 38 LEU B CA 1
ATOM 3628 C C . LEU B 1 38 ? 13.594 4.727 -18.125 1 94.69 38 LEU B C 1
ATOM 3630 O O . LEU B 1 38 ? 14.648 5.266 -18.469 1 94.69 38 LEU B O 1
ATOM 3634 N N . PHE B 1 39 ? 13.547 3.469 -17.719 1 94.44 39 PHE B N 1
ATOM 3635 C CA . PHE B 1 39 ? 14.594 2.475 -17.906 1 94.44 39 PHE B CA 1
ATOM 3636 C C . PHE B 1 39 ? 14.328 1.629 -19.141 1 94.44 39 PHE B C 1
ATOM 3638 O O . PHE B 1 39 ? 13.234 1.09 -19.312 1 94.44 39 PHE B O 1
ATOM 3645 N N . VAL B 1 40 ? 15.289 1.557 -19.984 1 94.19 40 VAL B N 1
ATOM 3646 C CA . VAL B 1 40 ? 15.188 0.759 -21.203 1 94.19 40 VAL B CA 1
ATOM 3647 C C . VAL B 1 40 ? 16.219 -0.364 -21.172 1 94.19 40 VAL B C 1
ATOM 3649 O O . VAL B 1 40 ? 17.422 -0.107 -21.078 1 94.19 40 VAL B O 1
ATOM 3652 N N . GLY B 1 41 ? 15.703 -1.574 -21.219 1 91.44 41 GLY B N 1
ATOM 3653 C CA . GLY B 1 41 ? 16.578 -2.73 -21.203 1 91.44 41 GLY B CA 1
ATOM 3654 C C . GLY B 1 41 ? 16.578 -3.504 -22.516 1 91.44 41 GLY B C 1
ATOM 3655 O O . GLY B 1 41 ? 15.711 -3.287 -23.359 1 91.44 41 GLY B O 1
ATOM 3656 N N . ASN B 1 42 ? 17.609 -4.328 -22.703 1 89.75 42 ASN B N 1
ATOM 3657 C CA . ASN B 1 42 ? 17.766 -5.215 -23.844 1 89.75 42 ASN B CA 1
ATOM 3658 C C . ASN B 1 42 ? 18.062 -4.438 -25.125 1 89.75 42 ASN B C 1
ATOM 3660 O O . ASN B 1 42 ? 17.484 -4.711 -26.172 1 89.75 42 ASN B O 1
ATOM 3664 N N . LEU B 1 43 ? 18.922 -3.494 -24.891 1 90.75 43 LEU B N 1
ATOM 3665 C CA . LEU B 1 43 ? 19.359 -2.723 -26.031 1 90.75 43 LEU B CA 1
ATOM 3666 C C . LEU B 1 43 ? 20.516 -3.426 -26.734 1 90.75 43 LEU B C 1
ATOM 3668 O O . LEU B 1 43 ? 21.406 -3.984 -26.094 1 90.75 43 LEU B O 1
ATOM 3672 N N . PRO B 1 44 ? 20.391 -3.408 -27.984 1 89.31 44 PRO B N 1
ATOM 3673 C CA . PRO B 1 44 ? 21.531 -3.963 -28.703 1 89.31 44 PRO B CA 1
ATOM 3674 C C . PRO B 1 44 ? 22.828 -3.209 -28.422 1 89.31 44 PRO B C 1
ATOM 3676 O O . PRO B 1 44 ? 22.797 -2.008 -28.141 1 89.31 44 PRO B O 1
ATOM 3679 N N . ASN B 1 45 ? 23.938 -3.918 -28.531 1 86.94 45 ASN B N 1
ATOM 3680 C CA . ASN B 1 45 ? 25.234 -3.355 -28.188 1 86.94 45 ASN B CA 1
ATOM 3681 C C . ASN B 1 45 ? 25.672 -2.291 -29.203 1 86.94 45 ASN B C 1
ATOM 3683 O O . ASN B 1 45 ? 26.547 -1.481 -28.906 1 86.94 45 ASN B O 1
ATOM 3687 N N . ASN B 1 46 ? 25.094 -2.242 -30.297 1 85.56 46 ASN B N 1
ATOM 3688 C CA . ASN B 1 46 ? 25.5 -1.312 -31.344 1 85.56 46 ASN B CA 1
ATOM 3689 C C . ASN B 1 46 ? 24.641 -0.049 -31.344 1 85.56 46 ASN B C 1
ATOM 3691 O O . ASN B 1 46 ? 24.797 0.811 -32.219 1 85.56 46 ASN B O 1
ATOM 3695 N N . PHE B 1 47 ? 23.844 0.066 -30.344 1 86.88 47 PHE B N 1
ATOM 3696 C CA . PHE B 1 47 ? 22.938 1.206 -30.297 1 86.88 47 PHE B CA 1
ATOM 3697 C C . PHE B 1 47 ? 23.688 2.477 -29.906 1 86.88 47 PHE B C 1
ATOM 3699 O O . PHE B 1 47 ? 24.469 2.473 -28.953 1 86.88 47 PHE B O 1
ATOM 3706 N N . THR B 1 48 ? 23.578 3.525 -30.688 1 90.31 48 THR B N 1
ATOM 3707 C CA . THR B 1 48 ? 24.203 4.805 -30.375 1 90.31 48 THR B CA 1
ATOM 3708 C C . THR B 1 48 ? 23.25 5.699 -29.578 1 90.31 48 THR B C 1
ATOM 3710 O O . THR B 1 48 ? 22.047 5.449 -29.531 1 90.31 48 THR B O 1
ATOM 3713 N N . GLU B 1 49 ? 23.781 6.73 -28.969 1 91 49 GLU B N 1
ATOM 3714 C CA . GLU B 1 49 ? 23 7.68 -28.188 1 91 49 GLU B CA 1
ATOM 3715 C C . GLU B 1 49 ? 22 8.422 -29.062 1 91 49 GLU B C 1
ATOM 3717 O O . GLU B 1 49 ? 20.875 8.711 -28.625 1 91 49 GLU B O 1
ATOM 3722 N N . GLU B 1 50 ? 22.406 8.734 -30.266 1 91.81 50 GLU B N 1
ATOM 3723 C CA . GLU B 1 50 ? 21.531 9.438 -31.188 1 91.81 50 GLU B CA 1
ATOM 3724 C C . GLU B 1 50 ? 20.312 8.578 -31.547 1 91.81 50 GLU B C 1
ATOM 3726 O O . GLU B 1 50 ? 19.188 9.07 -31.609 1 91.81 50 GLU B O 1
ATOM 3731 N N . GLN B 1 51 ? 20.609 7.328 -31.797 1 89.81 51 GLN B N 1
ATOM 3732 C CA . GLN B 1 51 ? 19.516 6.402 -32.094 1 89.81 51 GLN B CA 1
ATOM 3733 C C . GLN B 1 51 ? 18.578 6.242 -30.922 1 89.81 51 GLN B C 1
ATOM 3735 O O . GLN B 1 51 ? 17.359 6.188 -31.094 1 89.81 51 GLN B O 1
ATOM 3740 N N . PHE B 1 52 ? 19.219 6.168 -29.797 1 91.94 52 PHE B N 1
ATOM 3741 C CA . PHE B 1 52 ? 18.438 6.051 -28.562 1 91.94 52 PHE B CA 1
ATOM 3742 C C . PHE B 1 52 ? 17.547 7.273 -28.359 1 91.94 52 PHE B C 1
ATOM 3744 O O . PHE B 1 52 ? 16.375 7.145 -28.031 1 91.94 52 PHE B O 1
ATOM 3751 N N . ARG B 1 53 ? 18 8.414 -28.641 1 92.88 53 ARG B N 1
ATOM 3752 C CA . ARG B 1 53 ? 17.25 9.656 -28.5 1 92.88 53 ARG B CA 1
ATOM 3753 C C . ARG B 1 53 ? 16.094 9.719 -29.484 1 92.88 53 ARG B C 1
ATOM 3755 O O . ARG B 1 53 ? 15 10.156 -29.156 1 92.88 53 ARG B O 1
ATOM 3762 N N . LYS B 1 54 ? 16.281 9.273 -30.641 1 92.31 54 LYS B N 1
ATOM 3763 C CA . LYS B 1 54 ? 15.273 9.312 -31.719 1 92.31 54 LYS B CA 1
ATOM 3764 C C . LYS B 1 54 ? 14.086 8.414 -31.391 1 92.31 54 LYS B C 1
ATOM 3766 O O . LYS B 1 54 ? 12.953 8.719 -31.766 1 92.31 54 LYS B O 1
ATOM 3771 N N . LEU B 1 55 ? 14.375 7.348 -30.703 1 90.88 55 LEU B N 1
ATOM 3772 C CA . LEU B 1 55 ? 13.32 6.422 -30.312 1 90.88 55 LEU B CA 1
ATOM 3773 C C . LEU B 1 55 ? 12.258 7.125 -29.469 1 90.88 55 LEU B C 1
ATOM 3775 O O . LEU B 1 55 ? 11.078 6.773 -29.531 1 90.88 55 LEU B O 1
ATOM 3779 N N . PHE B 1 56 ? 12.664 8.141 -28.688 1 94.56 56 PHE B N 1
ATOM 3780 C CA . PHE B 1 56 ? 11.758 8.727 -27.703 1 94.56 56 PHE B CA 1
ATOM 3781 C C . PHE B 1 56 ? 11.336 10.125 -28.109 1 94.56 56 PHE B C 1
ATOM 3783 O O . PHE B 1 56 ? 10.383 10.68 -27.562 1 94.56 56 PHE B O 1
ATOM 3790 N N . GLU B 1 57 ? 11.953 10.68 -29.078 1 93.19 57 GLU B N 1
ATOM 3791 C CA . GLU B 1 57 ? 11.695 12.055 -29.5 1 93.19 57 GLU B CA 1
ATOM 3792 C C . GLU B 1 57 ? 10.297 12.195 -30.078 1 93.19 57 GLU B C 1
ATOM 3794 O O . GLU B 1 57 ? 9.719 13.289 -30.047 1 93.19 57 GLU B O 1
ATOM 3799 N N . ASN B 1 58 ? 9.789 11.141 -30.594 1 92.12 58 ASN B N 1
ATOM 3800 C CA . ASN B 1 58 ? 8.461 11.172 -31.188 1 92.12 58 ASN B CA 1
ATOM 3801 C C . ASN B 1 58 ? 7.371 11.328 -30.125 1 92.12 58 ASN B C 1
ATOM 3803 O O . ASN B 1 58 ? 6.23 11.664 -30.453 1 92.12 58 ASN B O 1
ATOM 3807 N N . TYR B 1 59 ? 7.676 11.133 -28.953 1 92 59 TYR B N 1
ATOM 3808 C CA . TYR B 1 59 ? 6.664 11.141 -27.891 1 92 59 TYR B CA 1
ATOM 3809 C C . TYR B 1 59 ? 6.766 12.406 -27.047 1 92 59 TYR B C 1
ATOM 3811 O O . TYR B 1 59 ? 5.855 12.719 -26.281 1 92 59 TYR B O 1
ATOM 3819 N N . GLY B 1 60 ? 7.793 13.102 -27.125 1 91.81 60 GLY B N 1
ATOM 3820 C CA . GLY B 1 60 ? 7.977 14.328 -26.359 1 91.81 60 GLY B CA 1
ATOM 3821 C C . GLY B 1 60 ? 9.422 14.789 -26.297 1 91.81 60 GLY B C 1
ATOM 3822 O O . GLY B 1 60 ? 10.273 14.25 -27.016 1 91.81 60 GLY B O 1
ATOM 3823 N N . GLU B 1 61 ? 9.586 15.781 -25.406 1 94.62 61 GLU B N 1
ATOM 3824 C CA . GLU B 1 61 ? 10.945 16.266 -25.188 1 94.62 61 GLU B CA 1
ATOM 3825 C C . GLU B 1 61 ? 11.742 15.328 -24.297 1 94.62 61 GLU B C 1
ATOM 3827 O O . GLU B 1 61 ? 11.211 14.797 -23.312 1 94.62 61 GLU B O 1
ATOM 3832 N N . VAL B 1 62 ? 13.016 15.156 -24.719 1 94.19 62 VAL B N 1
ATOM 3833 C CA . VAL B 1 62 ? 13.844 14.203 -23.984 1 94.19 62 VAL B CA 1
ATOM 3834 C C . VAL B 1 62 ? 14.992 14.938 -23.297 1 94.19 62 VAL B C 1
ATOM 3836 O O . VAL B 1 62 ? 15.57 15.867 -23.875 1 94.19 62 VAL B O 1
ATOM 3839 N N . ALA B 1 63 ? 15.211 14.508 -22.078 1 92.31 63 ALA B N 1
ATOM 3840 C CA . ALA B 1 63 ? 16.328 15.07 -21.328 1 92.31 63 ALA B CA 1
ATOM 3841 C C . ALA B 1 63 ? 17.047 13.992 -20.516 1 92.31 63 ALA B C 1
ATOM 3843 O O . ALA B 1 63 ? 16.516 12.898 -20.328 1 92.31 63 ALA B O 1
ATOM 3844 N N . GLU B 1 64 ? 18.391 14.219 -20.188 1 91.81 64 GLU B N 1
ATOM 3845 C CA . GLU B 1 64 ? 19.172 13.383 -19.281 1 91.81 64 GLU B CA 1
ATOM 3846 C C . GLU B 1 64 ? 19.281 11.953 -19.812 1 91.81 64 GLU B C 1
ATOM 3848 O O . GLU B 1 64 ? 18.922 11 -19.109 1 91.81 64 GLU B O 1
ATOM 3853 N N . ILE B 1 65 ? 19.766 11.82 -20.891 1 94.19 65 ILE B N 1
ATOM 3854 C CA . ILE B 1 65 ? 19.938 10.516 -21.516 1 94.19 65 ILE B CA 1
ATOM 3855 C C . ILE B 1 65 ? 21.203 9.844 -21 1 94.19 65 ILE B C 1
ATOM 3857 O O . ILE B 1 65 ? 22.25 10.492 -20.891 1 94.19 65 ILE B O 1
ATOM 3861 N N . PHE B 1 66 ? 21.078 8.633 -20.609 1 95.06 66 PHE B N 1
ATOM 3862 C CA . PHE B 1 66 ? 22.203 7.789 -20.203 1 95.06 66 PHE B CA 1
ATOM 3863 C C . PHE B 1 66 ? 22.125 6.434 -20.891 1 95.06 66 PHE B C 1
ATOM 3865 O O . PHE B 1 66 ? 21.094 5.762 -20.859 1 95.06 66 PHE B O 1
ATOM 3872 N N . LEU B 1 67 ? 23.203 6.098 -21.562 1 94.62 67 LEU B N 1
ATOM 3873 C CA . LEU B 1 67 ? 23.219 4.832 -22.297 1 94.62 67 LEU B CA 1
ATOM 3874 C C . LEU B 1 67 ? 24.469 4.027 -21.938 1 94.62 67 LEU B C 1
ATOM 3876 O O . LEU B 1 67 ? 25.578 4.555 -21.969 1 94.62 67 LEU B O 1
ATOM 3880 N N . ASN B 1 68 ? 24.234 2.842 -21.484 1 94.56 68 ASN B N 1
ATOM 3881 C CA . ASN B 1 68 ? 25.312 1.875 -21.281 1 94.56 68 ASN B CA 1
ATOM 3882 C C . ASN B 1 68 ? 25.312 0.803 -22.375 1 94.56 68 ASN B C 1
ATOM 3884 O O . ASN B 1 68 ? 24.578 -0.186 -22.266 1 94.56 68 ASN B O 1
ATOM 3888 N N . THR B 1 69 ? 26.109 0.93 -23.297 1 89.44 69 THR B N 1
ATOM 3889 C CA . THR B 1 69 ? 26.141 0.048 -24.453 1 89.44 69 THR B CA 1
ATOM 3890 C C . THR B 1 69 ? 26.688 -1.322 -24.078 1 89.44 69 THR B C 1
ATOM 3892 O O . THR B 1 69 ? 26.297 -2.338 -24.656 1 89.44 69 THR B O 1
ATOM 3895 N N . ALA B 1 70 ? 27.578 -1.333 -23.188 1 90.88 70 ALA B N 1
ATOM 3896 C CA . ALA B 1 70 ? 28.219 -2.586 -22.781 1 90.88 70 ALA B CA 1
ATOM 3897 C C . ALA B 1 70 ? 27.203 -3.533 -22.141 1 90.88 70 ALA B C 1
ATOM 3899 O O . ALA B 1 70 ? 27.188 -4.73 -22.453 1 90.88 70 ALA B O 1
ATOM 3900 N N . LYS B 1 71 ? 26.359 -3.033 -21.312 1 91.75 71 LYS B N 1
ATOM 3901 C CA . LYS B 1 71 ? 25.375 -3.848 -20.594 1 91.75 71 LYS B CA 1
ATOM 3902 C C . LYS B 1 71 ? 24.031 -3.836 -21.297 1 91.75 71 LYS B C 1
ATOM 3904 O O . LYS B 1 71 ? 23.141 -4.613 -20.953 1 91.75 71 LYS B O 1
ATOM 3909 N N . GLY B 1 72 ? 23.891 -2.998 -22.25 1 91.5 72 GLY B N 1
ATOM 3910 C CA . GLY B 1 72 ? 22.703 -2.984 -23.094 1 91.5 72 GLY B CA 1
ATOM 3911 C C . GLY B 1 72 ? 21.5 -2.367 -22.406 1 91.5 72 GLY B C 1
ATOM 3912 O O . GLY B 1 72 ? 20.406 -2.916 -22.469 1 91.5 72 GLY B O 1
ATOM 3913 N N . PHE B 1 73 ? 21.688 -1.357 -21.547 1 94.12 73 PHE B N 1
ATOM 3914 C CA . PHE B 1 73 ? 20.562 -0.666 -20.938 1 94.12 73 PHE B CA 1
ATOM 3915 C C . PHE B 1 73 ? 20.766 0.844 -20.969 1 94.12 73 PHE B C 1
ATOM 3917 O O . PHE B 1 73 ? 21.875 1.317 -21.266 1 94.12 73 PHE B O 1
ATOM 3924 N N . GLY B 1 74 ? 19.672 1.583 -20.75 1 94.69 74 GLY B N 1
ATOM 3925 C CA . GLY B 1 74 ? 19.734 3.035 -20.75 1 94.69 74 GLY B CA 1
ATOM 3926 C C . GLY B 1 74 ? 18.609 3.682 -19.953 1 94.69 74 GLY B C 1
ATOM 3927 O O . GLY B 1 74 ? 17.672 3.004 -19.547 1 94.69 74 GLY B O 1
ATOM 3928 N N . PHE B 1 75 ? 18.781 5.027 -19.719 1 95.75 75 PHE B N 1
ATOM 3929 C CA . PHE B 1 75 ? 17.781 5.852 -19.047 1 95.75 75 PHE B CA 1
ATOM 3930 C C . PHE B 1 75 ? 17.469 7.094 -19.859 1 95.75 75 PHE B C 1
ATOM 3932 O O . PHE B 1 75 ? 18.344 7.645 -20.531 1 95.75 75 PHE B O 1
ATOM 3939 N N . VAL B 1 76 ? 16.266 7.445 -19.812 1 95.38 76 VAL B N 1
ATOM 3940 C CA . VAL B 1 76 ? 15.852 8.656 -20.516 1 95.38 76 VAL B CA 1
ATOM 3941 C C . VAL B 1 76 ? 14.75 9.359 -19.719 1 95.38 76 VAL B C 1
ATOM 3943 O O . VAL B 1 76 ? 13.883 8.703 -19.141 1 95.38 76 VAL B O 1
ATOM 3946 N N . LYS B 1 77 ? 14.805 10.625 -19.656 1 94.62 77 LYS B N 1
ATOM 3947 C CA . LYS B 1 77 ? 13.773 11.422 -19 1 94.62 77 LYS B CA 1
ATOM 3948 C C . LYS B 1 77 ? 12.945 12.195 -20.031 1 94.62 77 LYS B C 1
ATOM 3950 O O . LYS B 1 77 ? 13.492 12.859 -20.906 1 94.62 77 LYS B O 1
ATOM 3955 N N . LEU B 1 78 ? 11.672 12.062 -19.906 1 94.75 78 LEU B N 1
ATOM 3956 C CA . LEU B 1 78 ? 10.773 12.789 -20.797 1 94.75 78 LEU B CA 1
ATOM 3957 C C . LEU B 1 78 ? 10.195 14.016 -20.109 1 94.75 78 LEU B C 1
ATOM 3959 O O . LEU B 1 78 ? 10.344 14.18 -18.891 1 94.75 78 LEU B O 1
ATOM 3963 N N . ASP B 1 79 ? 9.5 14.844 -20.828 1 92.44 79 ASP B N 1
ATOM 3964 C CA . ASP B 1 79 ? 9.023 16.125 -20.328 1 92.44 79 ASP B CA 1
ATOM 3965 C C . ASP B 1 79 ? 7.84 15.953 -19.375 1 92.44 79 ASP B C 1
ATOM 3967 O O . ASP B 1 79 ? 7.801 16.562 -18.312 1 92.44 79 ASP B O 1
ATOM 3971 N N . THR B 1 80 ? 6.871 15.141 -19.812 1 88.75 80 THR B N 1
ATOM 3972 C CA . THR B 1 80 ? 5.699 14.953 -18.953 1 88.75 80 THR B CA 1
ATOM 3973 C C . THR B 1 80 ? 5.461 13.477 -18.672 1 88.75 80 THR B C 1
ATOM 3975 O O . THR B 1 80 ? 5.941 12.617 -19.422 1 88.75 80 THR B O 1
ATOM 3978 N N . ARG B 1 81 ? 4.746 13.273 -17.578 1 87.12 81 ARG B N 1
ATOM 3979 C CA . ARG B 1 81 ? 4.402 11.906 -17.203 1 87.12 81 ARG B CA 1
ATOM 3980 C C . ARG B 1 81 ? 3.541 11.242 -18.266 1 87.12 81 ARG B C 1
ATOM 3982 O O . ARG B 1 81 ? 3.703 10.055 -18.562 1 87.12 81 ARG B O 1
ATOM 3989 N N . GLN B 1 82 ? 2.68 11.961 -18.844 1 84.06 82 GLN B N 1
ATOM 3990 C CA . GLN B 1 82 ? 1.799 11.445 -19.891 1 84.06 82 GLN B CA 1
ATOM 3991 C C . GLN B 1 82 ? 2.598 10.984 -21.109 1 84.06 82 GLN B C 1
ATOM 3993 O O . GLN B 1 82 ? 2.344 9.906 -21.641 1 84.06 82 GLN B O 1
ATOM 3998 N N . ASN B 1 83 ? 3.551 11.773 -21.453 1 89.81 83 ASN B N 1
ATOM 3999 C CA . ASN B 1 83 ? 4.398 11.414 -22.594 1 89.81 83 ASN B CA 1
ATOM 4000 C C . ASN B 1 83 ? 5.238 10.18 -22.297 1 89.81 83 ASN B C 1
ATOM 4002 O O . ASN B 1 83 ? 5.434 9.328 -23.172 1 89.81 83 ASN B O 1
ATOM 4006 N N . ALA B 1 84 ? 5.688 10.148 -21.094 1 91.81 84 ALA B N 1
ATOM 4007 C CA . ALA B 1 84 ? 6.477 8.992 -20.688 1 91.81 84 ALA B CA 1
ATOM 4008 C C . ALA B 1 84 ? 5.645 7.711 -20.734 1 91.81 84 ALA B C 1
ATOM 4010 O O . ALA B 1 84 ? 6.121 6.668 -21.188 1 91.81 84 ALA B O 1
ATOM 4011 N N . GLU B 1 85 ? 4.457 7.844 -20.297 1 88.62 85 GLU B N 1
ATOM 4012 C CA . GLU B 1 85 ? 3.553 6.699 -20.312 1 88.62 85 GLU B CA 1
ATOM 4013 C C . GLU B 1 85 ? 3.25 6.266 -21.75 1 88.62 85 GLU B C 1
ATOM 4015 O O . GLU B 1 85 ? 3.205 5.07 -22.047 1 88.62 85 GLU B O 1
ATOM 4020 N N . ALA B 1 86 ? 3.039 7.195 -22.609 1 87.62 86 ALA B N 1
ATOM 4021 C CA . ALA B 1 86 ? 2.785 6.902 -24.016 1 87.62 86 ALA B CA 1
ATOM 4022 C C . ALA B 1 86 ? 3.986 6.215 -24.656 1 87.62 86 ALA B C 1
ATOM 4024 O O . ALA B 1 86 ? 3.826 5.254 -25.422 1 87.62 86 ALA B O 1
ATOM 4025 N N . ALA B 1 87 ? 5.109 6.73 -24.344 1 92.38 87 ALA B N 1
ATOM 4026 C CA . ALA B 1 87 ? 6.336 6.141 -24.875 1 92.38 87 ALA B CA 1
ATOM 4027 C C . ALA B 1 87 ? 6.52 4.707 -24.375 1 92.38 87 ALA B C 1
ATOM 4029 O O . ALA B 1 87 ? 6.852 3.814 -25.156 1 92.38 87 ALA B O 1
ATOM 4030 N N . LYS B 1 88 ? 6.332 4.539 -23.125 1 91.12 88 LYS B N 1
ATOM 4031 C CA . LYS B 1 88 ? 6.449 3.213 -22.531 1 91.12 88 LYS B CA 1
ATOM 4032 C C . LYS B 1 88 ? 5.504 2.221 -23.203 1 91.12 88 LYS B C 1
ATOM 4034 O O . LYS B 1 88 ? 5.902 1.105 -23.547 1 91.12 88 LYS B O 1
ATOM 4039 N N . ALA B 1 89 ? 4.289 2.602 -23.375 1 84.94 89 ALA B N 1
ATOM 4040 C CA . ALA B 1 89 ? 3.266 1.732 -23.953 1 84.94 89 ALA B CA 1
ATOM 4041 C C . ALA B 1 89 ? 3.607 1.365 -25.391 1 84.94 89 ALA B C 1
ATOM 4043 O O . ALA B 1 89 ? 3.389 0.229 -25.828 1 84.94 89 ALA B O 1
ATOM 4044 N N . ALA B 1 90 ? 4.18 2.271 -26.094 1 87.75 90 ALA B N 1
ATOM 4045 C CA . ALA B 1 90 ? 4.453 2.078 -27.516 1 87.75 90 ALA B CA 1
ATOM 4046 C C . ALA B 1 90 ? 5.73 1.271 -27.734 1 87.75 90 ALA B C 1
ATOM 4048 O O . ALA B 1 90 ? 5.824 0.474 -28.672 1 87.75 90 ALA B O 1
ATOM 4049 N N . LEU B 1 91 ? 6.656 1.455 -26.844 1 91.19 91 LEU B N 1
ATOM 4050 C CA . LEU B 1 91 ? 7.988 0.922 -27.125 1 91.19 91 LEU B CA 1
ATOM 4051 C C . LEU B 1 91 ? 8.227 -0.373 -26.344 1 91.19 91 LEU B C 1
ATOM 4053 O O . LEU B 1 91 ? 9.125 -1.142 -26.688 1 91.19 91 LEU B O 1
ATOM 4057 N N . ASP B 1 92 ? 7.461 -0.591 -25.375 1 88.12 92 ASP B N 1
ATOM 4058 C CA . ASP B 1 92 ? 7.66 -1.796 -24.578 1 88.12 92 ASP B CA 1
ATOM 4059 C C . ASP B 1 92 ? 7.406 -3.053 -25.406 1 88.12 92 ASP B C 1
ATOM 4061 O O . ASP B 1 92 ? 6.395 -3.15 -26.094 1 88.12 92 ASP B O 1
ATOM 4065 N N . PHE B 1 93 ? 8.32 -4.062 -25.453 1 85.69 93 PHE B N 1
ATOM 4066 C CA . PHE B 1 93 ? 8.289 -5.355 -26.125 1 85.69 93 PHE B CA 1
ATOM 4067 C C . PHE B 1 93 ? 8.477 -5.184 -27.625 1 85.69 93 PHE B C 1
ATOM 4069 O O . PHE B 1 93 ? 8.156 -6.086 -28.406 1 85.69 93 PHE B O 1
ATOM 4076 N N . MET B 1 94 ? 8.867 -4.008 -27.938 1 87.62 94 MET B N 1
ATOM 4077 C CA . MET B 1 94 ? 9.211 -3.832 -29.344 1 87.62 94 MET B CA 1
ATOM 4078 C C . MET B 1 94 ? 10.344 -4.77 -29.75 1 87.62 94 MET B C 1
ATOM 4080 O O . MET B 1 94 ? 11.367 -4.852 -29.062 1 87.62 94 MET B O 1
ATOM 4084 N N . PRO B 1 95 ? 10.055 -5.508 -30.75 1 88.25 95 PRO B N 1
ATOM 4085 C CA . PRO B 1 95 ? 11.086 -6.453 -31.172 1 88.25 95 PRO B CA 1
ATOM 4086 C C . PRO B 1 95 ? 12.375 -5.762 -31.625 1 88.25 95 PRO B C 1
ATOM 4088 O O . PRO B 1 95 ? 12.32 -4.75 -32.312 1 88.25 95 PRO B O 1
ATOM 4091 N N . MET B 1 96 ? 13.414 -6.227 -31.062 1 84.25 96 MET B N 1
ATOM 4092 C CA . MET B 1 96 ? 14.758 -5.781 -31.422 1 84.25 96 MET B CA 1
ATOM 4093 C C . MET B 1 96 ? 15.617 -6.957 -31.891 1 84.25 96 MET B C 1
ATOM 4095 O O . MET B 1 96 ? 15.102 -8.055 -32.125 1 84.25 96 MET B O 1
ATOM 4099 N N . GLN B 1 97 ? 16.797 -6.855 -32.156 1 79.56 97 GLN B N 1
ATOM 4100 C CA . GLN B 1 97 ? 17.672 -7.863 -32.719 1 79.56 97 GLN B CA 1
ATOM 4101 C C . GLN B 1 97 ? 17.594 -9.18 -31.969 1 79.56 97 GLN B C 1
ATOM 4103 O O . GLN B 1 97 ? 17.203 -10.203 -32.531 1 79.56 97 GLN B O 1
ATOM 4108 N N . GLN B 1 98 ? 17.875 -9.32 -30.766 1 76.88 98 GLN B N 1
ATOM 4109 C CA . GLN B 1 98 ? 17.953 -10.578 -30.016 1 76.88 98 GLN B CA 1
ATOM 4110 C C . GLN B 1 98 ? 16.797 -10.711 -29.031 1 76.88 98 GLN B C 1
ATOM 4112 O O . GLN B 1 98 ? 16.156 -11.766 -28.953 1 76.88 98 GLN B O 1
ATOM 4117 N N . LYS B 1 99 ? 16.531 -9.672 -28.422 1 83 99 LYS B N 1
ATOM 4118 C CA . LYS B 1 99 ? 15.516 -9.648 -27.375 1 83 99 LYS B CA 1
ATOM 4119 C C . LYS B 1 99 ? 14.609 -8.43 -27.516 1 83 99 LYS B C 1
ATOM 4121 O O . LYS B 1 99 ? 15.031 -7.387 -28.016 1 83 99 LYS B O 1
ATOM 4126 N N . PRO B 1 100 ? 13.414 -8.656 -27.141 1 87.69 100 PRO B N 1
ATOM 4127 C CA . PRO B 1 100 ? 12.523 -7.5 -27.203 1 87.69 100 PRO B CA 1
ATOM 4128 C C . PRO B 1 100 ? 12.906 -6.402 -26.219 1 87.69 100 PRO B C 1
ATOM 4130 O O . PRO B 1 100 ? 13.398 -6.699 -25.125 1 87.69 100 PRO B O 1
ATOM 4133 N N . LEU B 1 101 ? 12.703 -5.207 -26.641 1 90.06 101 LEU B N 1
ATOM 4134 C CA . LEU B 1 101 ? 12.984 -4.055 -25.781 1 90.06 101 LEU B CA 1
ATOM 4135 C C . LEU B 1 101 ? 12.086 -4.066 -24.547 1 90.06 101 LEU B C 1
ATOM 4137 O O . LEU B 1 101 ? 10.906 -4.406 -24.641 1 90.06 101 LEU B O 1
ATOM 4141 N N . ARG B 1 102 ? 12.711 -3.738 -23.5 1 87.88 102 ARG B N 1
ATOM 4142 C CA . ARG B 1 102 ? 11.945 -3.609 -22.266 1 87.88 102 ARG B CA 1
ATOM 4143 C C . ARG B 1 102 ? 12.008 -2.184 -21.734 1 87.88 102 ARG B C 1
ATOM 4145 O O . ARG B 1 102 ? 13.094 -1.661 -21.469 1 87.88 102 ARG B O 1
ATOM 4152 N N . VAL B 1 103 ? 10.836 -1.614 -21.625 1 91.12 103 VAL B N 1
ATOM 4153 C CA . VAL B 1 103 ? 10.766 -0.24 -21.141 1 91.12 103 VAL B CA 1
ATOM 4154 C C . VAL B 1 103 ? 9.945 -0.188 -19.844 1 91.12 103 VAL B C 1
ATOM 4156 O O . VAL B 1 103 ? 8.812 -0.667 -19.812 1 91.12 103 VAL B O 1
ATOM 4159 N N . ARG B 1 104 ? 10.484 0.36 -18.766 1 89.81 104 ARG B N 1
ATOM 4160 C CA . ARG B 1 104 ? 9.797 0.532 -17.484 1 89.81 104 ARG B CA 1
ATOM 4161 C C . ARG B 1 104 ? 10.133 1.881 -16.859 1 89.81 104 ARG B C 1
ATOM 4163 O O . ARG B 1 104 ? 11.117 2.52 -17.25 1 89.81 104 ARG B O 1
ATOM 4170 N N . PHE B 1 105 ? 9.266 2.262 -15.984 1 91.25 105 PHE B N 1
ATOM 4171 C CA . PHE B 1 105 ? 9.609 3.463 -15.234 1 91.25 105 PHE B CA 1
ATOM 4172 C C . PHE B 1 105 ? 10.773 3.193 -14.281 1 91.25 105 PHE B C 1
ATOM 4174 O O . PHE B 1 105 ? 10.82 2.145 -13.633 1 91.25 105 PHE B O 1
ATOM 4181 N N . ALA B 1 106 ? 11.695 4.113 -14.305 1 90.88 106 ALA B N 1
ATOM 4182 C CA . ALA B 1 106 ? 12.836 3.996 -13.406 1 90.88 106 ALA B CA 1
ATOM 4183 C C . ALA B 1 106 ? 12.43 4.246 -11.961 1 90.88 106 ALA B C 1
ATOM 4185 O O . ALA B 1 106 ? 11.5 5.008 -11.695 1 90.88 106 ALA B O 1
ATOM 4186 N N . THR B 1 107 ? 13.125 3.607 -11.055 1 88.69 107 THR B N 1
ATOM 4187 C CA . THR B 1 107 ? 12.883 3.855 -9.641 1 88.69 107 THR B CA 1
ATOM 4188 C C . THR B 1 107 ? 13.227 5.297 -9.273 1 88.69 107 THR B C 1
ATOM 4190 O O . THR B 1 107 ? 14.25 5.828 -9.719 1 88.69 107 THR B O 1
ATOM 4193 N N . HIS B 1 108 ? 12.297 5.879 -8.57 1 89.62 108 HIS B N 1
ATOM 4194 C CA . HIS B 1 108 ? 12.547 7.234 -8.094 1 89.62 108 HIS B CA 1
ATOM 4195 C C . HIS B 1 108 ? 13.305 7.227 -6.773 1 89.62 108 HIS B C 1
ATOM 4197 O O . HIS B 1 108 ? 12.703 7.133 -5.703 1 89.62 108 HIS B O 1
ATOM 4203 N N . GLY B 1 109 ? 14.586 7.438 -6.758 1 90.25 109 GLY B N 1
ATOM 4204 C CA . GLY B 1 109 ? 15.422 7.344 -5.57 1 90.25 109 GLY B CA 1
ATOM 4205 C C . GLY B 1 109 ? 15.266 8.523 -4.633 1 90.25 109 GLY B C 1
ATOM 4206 O O . GLY B 1 109 ? 15.773 8.508 -3.512 1 90.25 109 GLY B O 1
ATOM 4207 N N . ALA B 1 110 ? 14.578 9.594 -5.059 1 95.12 110 ALA B N 1
ATOM 4208 C CA . ALA B 1 110 ? 14.398 10.789 -4.242 1 95.12 110 ALA B CA 1
ATOM 4209 C C . ALA B 1 110 ? 12.953 10.93 -3.781 1 95.12 110 ALA B C 1
ATOM 4211 O O . ALA B 1 110 ? 12.477 12.047 -3.537 1 95.12 110 ALA B O 1
ATOM 4212 N N . ALA B 1 111 ? 12.258 9.828 -3.775 1 95.81 111 ALA B N 1
ATOM 4213 C CA . ALA B 1 111 ? 10.867 9.836 -3.324 1 95.81 111 ALA B CA 1
ATOM 4214 C C . ALA B 1 111 ? 10.75 9.297 -1.901 1 95.81 111 ALA B C 1
ATOM 4216 O O . ALA B 1 111 ? 11.359 8.273 -1.566 1 95.81 111 ALA B O 1
ATOM 4217 N N . LEU B 1 112 ? 10.016 10.031 -1.075 1 97.69 112 LEU B N 1
ATOM 4218 C CA . LEU B 1 112 ? 9.859 9.664 0.327 1 97.69 112 LEU B CA 1
ATOM 4219 C C . LEU B 1 112 ? 8.383 9.469 0.671 1 97.69 112 LEU B C 1
ATOM 4221 O O . LEU B 1 112 ? 7.512 10.086 0.051 1 97.69 112 LEU B O 1
ATOM 4225 N N . LYS B 1 113 ? 8.172 8.648 1.562 1 97.62 113 LYS B N 1
ATOM 4226 C CA . LYS B 1 113 ? 6.848 8.469 2.158 1 97.62 113 LYS B CA 1
ATOM 4227 C C . LYS B 1 113 ? 6.781 9.094 3.547 1 97.62 113 LYS B C 1
ATOM 4229 O O . LYS B 1 113 ? 7.645 8.836 4.391 1 97.62 113 LYS B O 1
ATOM 4234 N N . VAL B 1 114 ? 5.812 9.914 3.764 1 97.69 114 VAL B N 1
ATOM 4235 C CA . VAL B 1 114 ? 5.629 10.609 5.035 1 97.69 114 VAL B CA 1
ATOM 4236 C C . VAL B 1 114 ? 4.383 10.078 5.738 1 97.69 114 VAL B C 1
ATOM 4238 O O . VAL B 1 114 ? 3.328 9.922 5.113 1 97.69 114 VAL B O 1
ATOM 4241 N N . LYS B 1 115 ? 4.543 9.836 7.043 1 95.94 115 LYS B N 1
ATOM 4242 C CA . LYS B 1 115 ? 3.428 9.25 7.785 1 95.94 115 LYS B CA 1
ATOM 4243 C C . LYS B 1 115 ? 3.152 10.023 9.07 1 95.94 115 LYS B C 1
ATOM 4245 O O . LYS B 1 115 ? 3.971 10.836 9.492 1 95.94 115 LYS B O 1
ATOM 4250 N N . ASN B 1 116 ? 1.922 9.758 9.555 1 92.5 116 ASN B N 1
ATOM 4251 C CA . ASN B 1 116 ? 1.521 10.164 10.898 1 92.5 116 ASN B CA 1
ATOM 4252 C C . ASN B 1 116 ? 1.294 11.672 10.984 1 92.5 116 ASN B C 1
ATOM 4254 O O . ASN B 1 116 ? 1.753 12.32 11.922 1 92.5 116 ASN B O 1
ATOM 4258 N N . PHE B 1 117 ? 0.691 12.18 10.023 1 91.12 117 PHE B N 1
ATOM 4259 C CA . PHE B 1 117 ? 0.274 13.57 10.141 1 91.12 117 PHE B CA 1
ATOM 4260 C C . PHE B 1 117 ? -1.245 13.68 10.18 1 91.12 117 PHE B C 1
ATOM 4262 O O . PHE B 1 117 ? -1.95 12.719 9.875 1 91.12 117 PHE B O 1
ATOM 4269 N N . SER B 1 118 ? -1.668 14.773 10.602 1 88.25 118 SER B N 1
ATOM 4270 C CA . SER B 1 118 ? -3.092 14.992 10.836 1 88.25 118 SER B CA 1
ATOM 4271 C C . SER B 1 118 ? -3.857 15.102 9.516 1 88.25 118 SER B C 1
ATOM 4273 O O . SER B 1 118 ? -3.254 15.242 8.453 1 88.25 118 SER B O 1
ATOM 4275 N N . GLN B 1 119 ? -5.176 15.102 9.633 1 89.12 119 GLN B N 1
ATOM 4276 C CA . GLN B 1 119 ? -6.055 15.156 8.469 1 89.12 119 GLN B CA 1
ATOM 4277 C C . GLN B 1 119 ? -6.105 16.562 7.879 1 89.12 119 GLN B C 1
ATOM 4279 O O . GLN B 1 119 ? -6.637 16.766 6.785 1 89.12 119 GLN B O 1
ATOM 4284 N N . TRP B 1 120 ? -5.453 17.484 8.523 1 89.44 120 TRP B N 1
ATOM 4285 C CA . TRP B 1 120 ? -5.547 18.875 8.102 1 89.44 120 TRP B CA 1
ATOM 4286 C C . TRP B 1 120 ? -4.332 19.281 7.273 1 89.44 120 TRP B C 1
ATOM 4288 O O . TRP B 1 120 ? -4.156 20.453 6.938 1 89.44 120 TRP B O 1
ATOM 4298 N N . VAL B 1 121 ? -3.52 18.344 7.008 1 93.19 121 VAL B N 1
ATOM 4299 C CA . VAL B 1 121 ? -2.359 18.594 6.164 1 93.19 121 VAL B CA 1
ATOM 4300 C C . VAL B 1 121 ? -2.752 18.469 4.691 1 93.19 121 VAL B C 1
ATOM 4302 O O . VAL B 1 121 ? -3.316 17.453 4.281 1 93.19 121 VAL B O 1
ATOM 4305 N N . THR B 1 122 ? -2.5 19.531 3.943 1 94.06 122 THR B N 1
ATOM 4306 C CA . THR B 1 122 ? -2.816 19.547 2.52 1 94.06 122 THR B CA 1
ATOM 4307 C C . THR B 1 122 ? -1.562 19.312 1.685 1 94.06 122 THR B C 1
ATOM 4309 O O . THR B 1 122 ? -0.453 19.266 2.221 1 94.06 122 THR B O 1
ATOM 4312 N N . ASN B 1 123 ? -1.776 19.141 0.358 1 94.75 123 ASN B N 1
ATOM 4313 C CA . ASN B 1 123 ? -0.648 18.984 -0.551 1 94.75 123 ASN B CA 1
ATOM 4314 C C . ASN B 1 123 ? 0.301 20.172 -0.491 1 94.75 123 ASN B C 1
ATOM 4316 O O . ASN B 1 123 ? 1.521 20 -0.447 1 94.75 123 ASN B O 1
ATOM 4320 N N . GLU B 1 124 ? -0.258 21.344 -0.424 1 93.62 124 GLU B N 1
ATOM 4321 C CA . GLU B 1 124 ? 0.519 22.578 -0.437 1 93.62 124 GLU B CA 1
ATOM 4322 C C . GLU B 1 124 ? 1.335 22.719 0.843 1 93.62 124 GLU B C 1
ATOM 4324 O O . GLU B 1 124 ? 2.492 23.141 0.801 1 93.62 124 GLU B O 1
ATOM 4329 N N . LEU B 1 125 ? 0.683 22.391 1.911 1 94.19 125 LEU B N 1
ATOM 4330 C CA . LEU B 1 125 ? 1.411 22.469 3.174 1 94.19 125 LEU B CA 1
ATOM 4331 C C . LEU B 1 125 ? 2.566 21.469 3.201 1 94.19 125 LEU B C 1
ATOM 4333 O O . LEU B 1 125 ? 3.66 21.797 3.67 1 94.19 125 LEU B O 1
ATOM 4337 N N . LEU B 1 126 ? 2.279 20.297 2.727 1 95.69 126 LEU B N 1
ATOM 4338 C CA . LEU B 1 126 ? 3.32 19.266 2.666 1 95.69 126 LEU B CA 1
ATOM 4339 C C . LEU B 1 126 ? 4.484 19.734 1.793 1 95.69 126 LEU B C 1
ATOM 4341 O O . LEU B 1 126 ? 5.648 19.547 2.156 1 95.69 126 LEU B O 1
ATOM 4345 N N . GLU B 1 127 ? 4.168 20.297 0.741 1 95.12 127 GLU B N 1
ATOM 4346 C CA . GLU B 1 127 ? 5.195 20.812 -0.156 1 95.12 127 GLU B CA 1
ATOM 4347 C C . GLU B 1 127 ? 5.992 21.938 0.51 1 95.12 127 GLU B C 1
ATOM 4349 O O . GLU B 1 127 ? 7.223 21.953 0.447 1 95.12 127 GLU B O 1
ATOM 4354 N N . LEU B 1 128 ? 5.293 22.828 1.104 1 94.06 128 LEU B N 1
ATOM 4355 C CA . LEU B 1 128 ? 5.934 23.953 1.776 1 94.06 128 LEU B CA 1
ATOM 4356 C C . LEU B 1 128 ? 6.844 23.469 2.902 1 94.06 128 LEU B C 1
ATOM 4358 O O . LEU B 1 128 ? 7.984 23.906 3.021 1 94.06 128 LEU B O 1
ATOM 4362 N N . ALA B 1 129 ? 6.371 22.578 3.629 1 95.12 129 ALA B N 1
ATOM 4363 C CA . ALA B 1 129 ? 7.109 22.078 4.781 1 95.12 129 ALA B CA 1
ATOM 4364 C C . ALA B 1 129 ? 8.398 21.375 4.344 1 95.12 129 ALA B C 1
ATOM 4366 O O . ALA B 1 129 ? 9.453 21.578 4.941 1 95.12 129 ALA B O 1
ATOM 4367 N N . PHE B 1 130 ? 8.352 20.594 3.344 1 96.81 130 PHE B N 1
ATOM 4368 C CA . PHE B 1 130 ? 9.5 19.781 2.961 1 96.81 130 PHE B CA 1
ATOM 4369 C C . PHE B 1 130 ? 10.398 20.547 1.992 1 96.81 130 PHE B C 1
ATOM 4371 O O . PHE B 1 130 ? 11.516 20.109 1.695 1 96.81 130 PHE B O 1
ATOM 4378 N N . SER B 1 131 ? 9.938 21.656 1.529 1 94.94 131 SER B N 1
ATOM 4379 C CA . SER B 1 131 ? 10.766 22.5 0.666 1 94.94 131 SER B CA 1
ATOM 4380 C C . SER B 1 131 ? 11.977 23.031 1.415 1 94.94 131 SER B C 1
ATOM 4382 O O . SER B 1 131 ? 12.953 23.469 0.798 1 94.94 131 SER B O 1
ATOM 4384 N N . VAL B 1 132 ? 11.906 23.016 2.678 1 94.5 132 VAL B N 1
ATOM 4385 C CA . VAL B 1 132 ? 13 23.5 3.516 1 94.5 132 VAL B CA 1
ATOM 4386 C C . VAL B 1 132 ? 14.227 22.609 3.332 1 94.5 132 VAL B C 1
ATOM 4388 O O . VAL B 1 132 ? 15.359 23.062 3.535 1 94.5 132 VAL B O 1
ATOM 4391 N N . PHE B 1 133 ? 14.055 21.375 2.939 1 95.69 133 PHE B N 1
ATOM 4392 C CA . PHE B 1 133 ? 15.164 20.438 2.799 1 95.69 133 PHE B CA 1
ATOM 4393 C C . PHE B 1 133 ? 15.734 20.469 1.384 1 95.69 133 PHE B C 1
ATOM 4395 O O . PHE B 1 133 ? 16.844 19.984 1.139 1 95.69 133 PHE B O 1
ATOM 4402 N N . GLY B 1 134 ? 14.914 20.922 0.508 1 94.44 134 GLY B N 1
ATOM 4403 C CA . GLY B 1 134 ? 15.297 20.984 -0.893 1 94.44 134 GLY B CA 1
ATOM 4404 C C . GLY B 1 134 ? 14.117 21.219 -1.824 1 94.44 134 GLY B C 1
ATOM 4405 O O . GLY B 1 134 ? 12.977 21.359 -1.373 1 94.44 134 GLY B O 1
ATOM 4406 N N . GLU B 1 135 ? 14.477 21.25 -3.082 1 94.56 135 GLU B N 1
ATOM 4407 C CA . GLU B 1 135 ? 13.438 21.5 -4.078 1 94.56 135 GLU B CA 1
ATOM 4408 C C . GLU B 1 135 ? 12.523 20.281 -4.238 1 94.56 135 GLU B C 1
ATOM 4410 O O . GLU B 1 135 ? 13 19.188 -4.508 1 94.56 135 GLU B O 1
ATOM 4415 N N . VAL B 1 136 ? 11.305 20.531 -4.055 1 95.31 136 VAL B N 1
ATOM 4416 C CA . VAL B 1 136 ? 10.305 19.484 -4.148 1 95.31 136 VAL B CA 1
ATOM 4417 C C . VAL B 1 136 ? 9.648 19.5 -5.527 1 95.31 136 VAL B C 1
ATOM 4419 O O . VAL B 1 136 ? 9.203 20.562 -5.988 1 95.31 136 VAL B O 1
ATOM 4422 N N . GLU B 1 137 ? 9.602 18.359 -6.16 1 93.31 137 GLU B N 1
ATOM 4423 C CA . GLU B 1 137 ? 8.945 18.25 -7.457 1 93.31 137 GLU B CA 1
ATOM 4424 C C . GLU B 1 137 ? 7.445 18 -7.301 1 93.31 137 GLU B C 1
ATOM 4426 O O . GLU B 1 137 ? 6.633 18.562 -8.039 1 93.31 137 GLU B O 1
ATOM 4431 N N . ARG B 1 138 ? 7.176 17.156 -6.336 1 92.81 138 ARG B N 1
ATOM 4432 C CA . ARG B 1 138 ? 5.785 16.75 -6.129 1 92.81 138 ARG B CA 1
ATOM 4433 C C . ARG B 1 138 ? 5.543 16.344 -4.676 1 92.81 138 ARG B C 1
ATOM 4435 O O . ARG B 1 138 ? 6.387 15.703 -4.059 1 92.81 138 ARG B O 1
ATOM 4442 N N . ALA B 1 139 ? 4.477 16.828 -4.129 1 95.75 139 ALA B N 1
ATOM 4443 C CA . ALA B 1 139 ? 4.012 16.438 -2.801 1 95.75 139 ALA B CA 1
ATOM 4444 C C . ALA B 1 139 ? 2.512 16.156 -2.805 1 95.75 139 ALA B C 1
ATOM 4446 O O . ALA B 1 139 ? 1.716 17.016 -3.207 1 95.75 139 ALA B O 1
ATOM 4447 N N . VAL B 1 140 ? 2.199 14.945 -2.383 1 95.5 140 VAL B N 1
ATOM 4448 C CA . VAL B 1 140 ? 0.79 14.578 -2.445 1 95.5 140 VAL B CA 1
ATOM 4449 C C . VAL B 1 140 ? 0.391 13.836 -1.176 1 95.5 140 VAL B C 1
ATOM 4451 O O . VAL B 1 140 ? 1.141 12.984 -0.686 1 95.5 140 VAL B O 1
ATOM 4454 N N . VAL B 1 141 ? -0.758 14.242 -0.643 1 97 141 VAL B N 1
ATOM 4455 C CA . VAL B 1 141 ? -1.343 13.523 0.487 1 97 141 VAL B CA 1
ATOM 4456 C C . VAL B 1 141 ? -2.258 12.414 -0.022 1 97 141 VAL B C 1
ATOM 4458 O O . VAL B 1 141 ? -3.109 12.648 -0.882 1 97 141 VAL B O 1
ATOM 4461 N N . ILE B 1 142 ? -2.066 11.273 0.452 1 96.12 142 ILE B N 1
ATOM 4462 C CA . ILE B 1 142 ? -2.863 10.133 0.009 1 96.12 142 ILE B CA 1
ATOM 4463 C C . ILE B 1 142 ? -4.273 10.234 0.592 1 96.12 142 ILE B C 1
ATOM 4465 O O . ILE B 1 142 ? -4.438 10.469 1.79 1 96.12 142 ILE B O 1
ATOM 4469 N N . VAL B 1 143 ? -5.281 10.078 -0.268 1 94.25 143 VAL B N 1
ATOM 4470 C CA . VAL B 1 143 ? -6.668 10.172 0.177 1 94.25 143 VAL B CA 1
ATOM 4471 C C . VAL B 1 143 ? -7.41 8.883 -0.15 1 94.25 143 VAL B C 1
ATOM 4473 O O . VAL B 1 143 ? -7.004 8.133 -1.045 1 94.25 143 VAL B O 1
ATOM 4476 N N . ASP B 1 144 ? -8.406 8.609 0.606 1 89.75 144 ASP B N 1
ATOM 4477 C CA . ASP B 1 144 ? -9.227 7.426 0.375 1 89.75 144 ASP B CA 1
ATOM 4478 C C . ASP B 1 144 ? -10.312 7.699 -0.662 1 89.75 144 ASP B C 1
ATOM 4480 O O . ASP B 1 144 ? -10.289 8.734 -1.329 1 89.75 144 ASP B O 1
ATOM 4484 N N . ASP B 1 145 ? -11.219 6.73 -0.838 1 84 145 ASP B N 1
ATOM 4485 C CA . ASP B 1 145 ? -12.266 6.801 -1.854 1 84 145 ASP B CA 1
ATOM 4486 C C . ASP B 1 145 ? -13.266 7.914 -1.541 1 84 145 ASP B C 1
ATOM 4488 O O . ASP B 1 145 ? -13.945 8.414 -2.438 1 84 145 ASP B O 1
ATOM 4492 N N . ARG B 1 146 ? -13.305 8.328 -0.283 1 81.12 146 ARG B N 1
ATOM 4493 C CA . ARG B 1 146 ? -14.227 9.383 0.122 1 81.12 146 ARG B CA 1
ATOM 4494 C C . ARG B 1 146 ? -13.539 10.742 0.136 1 81.12 146 ARG B C 1
ATOM 4496 O O . ARG B 1 146 ? -14.141 11.742 0.513 1 81.12 146 ARG B O 1
ATOM 4503 N N . GLY B 1 147 ? -12.273 10.727 -0.164 1 83.12 147 GLY B N 1
ATOM 4504 C CA . GLY B 1 147 ? -11.539 11.977 -0.22 1 83.12 147 GLY B CA 1
ATOM 4505 C C . GLY B 1 147 ? -10.938 12.383 1.116 1 83.12 147 GLY B C 1
ATOM 4506 O O . GLY B 1 147 ? -10.531 13.531 1.301 1 83.12 147 GLY B O 1
ATOM 4507 N N . ARG B 1 148 ? -10.945 11.508 1.987 1 89.06 148 ARG B N 1
ATOM 4508 C CA . ARG B 1 148 ? -10.375 11.797 3.299 1 89.06 148 ARG B CA 1
ATOM 4509 C C . ARG B 1 148 ? -8.898 11.398 3.359 1 89.06 148 ARG B C 1
ATOM 4511 O O . ARG B 1 148 ? -8.508 10.375 2.793 1 89.06 148 ARG B O 1
ATOM 4518 N N . SER B 1 149 ? -8.203 12.188 4.066 1 93.69 149 SER B N 1
ATOM 4519 C CA . SER B 1 149 ? -6.781 11.914 4.215 1 93.69 149 SER B CA 1
ATOM 4520 C C . SER B 1 149 ? -6.543 10.633 5.016 1 93.69 149 SER B C 1
ATOM 4522 O O . SER B 1 149 ? -7.223 10.391 6.012 1 93.69 149 SER B O 1
ATOM 4524 N N . VAL B 1 150 ? -5.605 9.852 4.629 1 92.69 150 VAL B N 1
ATOM 4525 C CA . VAL B 1 150 ? -5.242 8.625 5.336 1 92.69 150 VAL B CA 1
ATOM 4526 C C . VAL B 1 150 ? -4.09 8.906 6.297 1 92.69 150 VAL B C 1
ATOM 4528 O O . VAL B 1 150 ? -3.697 8.031 7.074 1 92.69 150 VAL B O 1
ATOM 4531 N N . GLY B 1 151 ? -3.57 10.047 6.312 1 93.5 151 GLY B N 1
ATOM 4532 C CA . GLY B 1 151 ? -2.477 10.414 7.199 1 93.5 151 GLY B CA 1
ATOM 4533 C C . GLY B 1 151 ? -1.112 10.047 6.645 1 93.5 151 GLY B C 1
ATOM 4534 O O . GLY B 1 151 ? -0.154 9.883 7.402 1 93.5 151 GLY B O 1
ATOM 4535 N N . GLU B 1 152 ? -1.076 9.773 5.426 1 96.44 152 GLU B N 1
ATOM 4536 C CA . GLU B 1 152 ? 0.168 9.477 4.723 1 96.44 152 GLU B CA 1
ATOM 4537 C C . GLU B 1 152 ? 0.308 10.328 3.463 1 96.44 152 GLU B C 1
ATOM 4539 O O . GLU B 1 152 ? -0.689 10.797 2.91 1 96.44 152 GLU B O 1
ATOM 4544 N N . GLY B 1 153 ? 1.537 10.547 3.104 1 97.44 153 GLY B N 1
ATOM 4545 C CA . GLY B 1 153 ? 1.804 11.328 1.904 1 97.44 153 GLY B CA 1
ATOM 4546 C C . GLY B 1 153 ? 3.088 10.93 1.204 1 97.44 153 GLY B C 1
ATOM 4547 O O . GLY B 1 153 ? 3.863 10.125 1.731 1 97.44 153 GLY B O 1
ATOM 4548 N N . ILE B 1 154 ? 3.23 11.406 0.011 1 97.19 154 ILE B N 1
ATOM 4549 C CA . ILE B 1 154 ? 4.418 11.156 -0.799 1 97.19 154 ILE B CA 1
ATOM 4550 C C . ILE B 1 154 ? 5.066 12.484 -1.184 1 97.19 154 ILE B C 1
ATOM 4552 O O . ILE B 1 154 ? 4.391 13.406 -1.638 1 97.19 154 ILE B O 1
ATOM 4556 N N . VAL B 1 155 ? 6.316 12.539 -0.939 1 97.62 155 VAL B N 1
ATOM 4557 C CA . VAL B 1 155 ? 7.078 13.719 -1.327 1 97.62 155 VAL B CA 1
ATOM 4558 C C . VAL B 1 155 ? 8.219 13.32 -2.262 1 97.62 155 VAL B C 1
ATOM 4560 O O . VAL B 1 155 ? 9.031 12.453 -1.923 1 97.62 155 VAL B O 1
ATOM 4563 N N . GLU B 1 156 ? 8.234 13.891 -3.393 1 96.38 156 GLU B N 1
ATOM 4564 C CA . GLU B 1 156 ? 9.273 13.641 -4.391 1 96.38 156 GLU B CA 1
ATOM 4565 C C . GLU B 1 156 ? 10.18 14.859 -4.555 1 96.38 156 GLU B C 1
ATOM 4567 O O . GLU B 1 156 ? 9.734 15.922 -4.984 1 96.38 156 GLU B O 1
ATOM 4572 N N . PHE B 1 157 ? 11.477 14.617 -4.301 1 96.88 157 PHE B N 1
ATOM 4573 C CA . PHE B 1 157 ? 12.461 15.688 -4.426 1 96.88 157 PHE B CA 1
ATOM 4574 C C . PHE B 1 157 ? 13.117 15.656 -5.801 1 96.88 157 PHE B C 1
ATOM 4576 O O . PHE B 1 157 ? 13.07 14.641 -6.496 1 96.88 157 PHE B O 1
ATOM 4583 N N . SER B 1 158 ? 13.719 16.734 -6.188 1 93.5 158 SER B N 1
ATOM 4584 C CA . SER B 1 158 ? 14.453 16.812 -7.449 1 93.5 158 SER B CA 1
ATOM 4585 C C . SER B 1 158 ? 15.805 16.125 -7.348 1 93.5 158 SER B C 1
ATOM 4587 O O . SER B 1 158 ? 16.281 15.531 -8.32 1 93.5 158 SER B O 1
ATOM 4589 N N . ARG B 1 159 ? 16.344 16.188 -6.121 1 94.12 159 ARG B N 1
ATOM 4590 C CA . ARG B 1 159 ? 17.672 15.617 -5.914 1 94.12 159 ARG B CA 1
ATOM 4591 C C . ARG B 1 159 ? 17.672 14.609 -4.773 1 94.12 159 ARG B C 1
ATOM 4593 O O . ARG B 1 159 ? 16.953 14.781 -3.787 1 94.12 159 ARG B O 1
ATOM 4600 N N . LYS B 1 160 ? 18.594 13.672 -4.906 1 94.56 160 LYS B N 1
ATOM 4601 C CA . LYS B 1 160 ? 18.703 12.617 -3.902 1 94.56 160 LYS B CA 1
ATOM 4602 C C . LYS B 1 160 ? 19.25 13.164 -2.584 1 94.56 160 LYS B C 1
ATOM 4604 O O . LYS B 1 160 ? 18.859 12.695 -1.509 1 94.56 160 LYS B O 1
ATOM 4609 N N . GLN B 1 161 ? 20.062 14.102 -2.645 1 95.94 161 GLN B N 1
ATOM 4610 C CA . GLN B 1 161 ? 20.672 14.68 -1.449 1 95.94 161 GLN B CA 1
ATOM 4611 C C . GLN B 1 161 ? 19.609 15.32 -0.558 1 95.94 161 GLN B C 1
ATOM 4613 O O . GLN B 1 161 ? 19.672 15.211 0.668 1 95.94 161 GLN B O 1
ATOM 4618 N N . ALA B 1 162 ? 18.688 15.984 -1.179 1 96.12 162 ALA B N 1
ATOM 4619 C CA . ALA B 1 162 ? 17.609 16.609 -0.433 1 96.12 162 ALA B CA 1
ATOM 4620 C C . ALA B 1 162 ? 16.781 15.562 0.31 1 96.12 162 ALA B C 1
ATOM 4622 O O . ALA B 1 162 ? 16.422 15.766 1.474 1 96.12 162 ALA B O 1
ATOM 4623 N N . ALA B 1 163 ? 16.5 14.516 -0.382 1 96.81 163 ALA B N 1
ATOM 4624 C CA . ALA B 1 163 ? 15.734 13.438 0.237 1 96.81 163 ALA B CA 1
ATOM 4625 C C . ALA B 1 163 ? 16.484 12.836 1.421 1 96.81 163 ALA B C 1
ATOM 4627 O O . ALA B 1 163 ? 15.898 12.562 2.467 1 96.81 163 ALA B O 1
ATOM 4628 N N . GLN B 1 164 ? 17.734 12.664 1.29 1 96.75 164 GLN B N 1
ATOM 4629 C CA . GLN B 1 164 ? 18.547 12.102 2.357 1 96.75 164 GLN B CA 1
ATOM 4630 C C . GLN B 1 164 ? 18.609 13.047 3.557 1 96.75 164 GLN B C 1
ATOM 4632 O O . GLN B 1 164 ? 18.594 12.602 4.707 1 96.75 164 GLN B O 1
ATOM 4637 N N . GLN B 1 165 ? 18.703 14.258 3.26 1 95.88 165 GLN B N 1
ATOM 4638 C CA . GLN B 1 165 ? 18.703 15.25 4.328 1 95.88 165 GLN B CA 1
ATOM 4639 C C . GLN B 1 165 ? 17.391 15.234 5.105 1 95.88 165 GLN B C 1
ATOM 4641 O O . GLN B 1 165 ? 17.406 15.297 6.34 1 95.88 165 GLN B O 1
ATOM 4646 N N . ALA B 1 166 ? 16.328 15.188 4.359 1 96.56 166 ALA B N 1
ATOM 4647 C CA . ALA B 1 166 ? 15.023 15.125 5 1 96.56 166 ALA B CA 1
ATOM 4648 C C . ALA B 1 166 ? 14.898 13.875 5.867 1 96.56 166 ALA B C 1
ATOM 4650 O O . ALA B 1 166 ? 14.406 13.945 6.996 1 96.56 166 ALA B O 1
ATOM 4651 N N . LEU B 1 167 ? 15.352 12.805 5.336 1 96.69 167 LEU B N 1
ATOM 4652 C CA . LEU B 1 167 ? 15.312 11.539 6.066 1 96.69 167 LEU B CA 1
ATOM 4653 C C . LEU B 1 167 ? 16.125 11.633 7.355 1 96.69 167 LEU B C 1
ATOM 4655 O O . LEU B 1 167 ? 15.656 11.227 8.422 1 96.69 167 LEU B O 1
ATOM 4659 N N . LYS B 1 168 ? 17.25 12.156 7.289 1 95.56 168 LYS B N 1
ATOM 4660 C CA . LYS B 1 168 ? 18.156 12.273 8.43 1 95.56 168 LYS B CA 1
ATOM 4661 C C . LYS B 1 168 ? 17.594 13.227 9.484 1 95.56 168 LYS B C 1
ATOM 4663 O O . LYS B 1 168 ? 17.531 12.883 10.664 1 95.56 168 LYS B O 1
ATOM 4668 N N . ARG B 1 169 ? 17.156 14.391 9.102 1 94.31 169 ARG B N 1
ATOM 4669 C CA . ARG B 1 169 ? 16.672 15.414 10.016 1 94.31 169 ARG B CA 1
ATOM 4670 C C . ARG B 1 169 ? 15.406 14.961 10.727 1 94.31 169 ARG B C 1
ATOM 4672 O O . ARG B 1 169 ? 15.25 15.164 11.93 1 94.31 169 ARG B O 1
ATOM 4679 N N . CYS B 1 170 ? 14.539 14.336 9.953 1 94.31 170 CYS B N 1
ATOM 4680 C CA . CYS B 1 170 ? 13.281 13.898 10.547 1 94.31 170 CYS B CA 1
ATOM 4681 C C . CYS B 1 170 ? 13.5 12.703 11.469 1 94.31 170 CYS B C 1
ATOM 4683 O O . CYS B 1 170 ? 12.703 12.469 12.383 1 94.31 170 CYS B O 1
ATOM 4685 N N . SER B 1 171 ? 14.516 11.945 11.195 1 93.31 171 SER B N 1
ATOM 4686 C CA . SER B 1 171 ? 14.836 10.82 12.07 1 93.31 171 SER B CA 1
ATOM 4687 C C . SER B 1 171 ? 15.484 11.297 13.367 1 93.31 171 SER B C 1
ATOM 4689 O O . SER B 1 171 ? 15.227 10.742 14.438 1 93.31 171 SER B O 1
ATOM 4691 N N . GLU B 1 172 ? 16.25 12.336 13.344 1 91.69 172 GLU B N 1
ATOM 4692 C CA . GLU B 1 172 ? 17 12.82 14.492 1 91.69 172 GLU B CA 1
ATOM 4693 C C . GLU B 1 172 ? 16.188 13.844 15.289 1 91.69 172 GLU B C 1
ATOM 4695 O O . GLU B 1 172 ? 16.344 13.961 16.5 1 91.69 172 GLU B O 1
ATOM 4700 N N . GLU B 1 173 ? 15.422 14.586 14.539 1 92.56 173 GLU B N 1
ATOM 4701 C CA . GLU B 1 173 ? 14.633 15.648 15.164 1 92.56 173 GLU B CA 1
ATOM 4702 C C . GLU B 1 173 ? 13.133 15.391 14.992 1 92.56 173 GLU B C 1
ATOM 4704 O O . GLU B 1 173 ? 12.734 14.453 14.305 1 92.56 173 GLU B O 1
ATOM 4709 N N . CYS B 1 174 ? 12.438 16.172 15.805 1 92.69 174 CYS B N 1
ATOM 4710 C CA . CYS B 1 174 ? 10.984 16.031 15.75 1 92.69 174 CYS B CA 1
ATOM 4711 C C . CYS B 1 174 ? 10.375 17.125 14.867 1 92.69 174 CYS B C 1
ATOM 4713 O O . CYS B 1 174 ? 10.281 18.281 15.273 1 92.69 174 CYS B O 1
ATOM 4715 N N . PHE B 1 175 ? 10 16.672 13.656 1 93.38 175 PHE B N 1
ATOM 4716 C CA . PHE B 1 175 ? 9.422 17.578 12.68 1 93.38 175 PHE B CA 1
ATOM 4717 C C . PHE B 1 175 ? 7.898 17.594 12.781 1 93.38 175 PHE B C 1
ATOM 4719 O O . PHE B 1 175 ? 7.254 16.562 12.609 1 93.38 175 PHE B O 1
ATOM 4726 N N . ILE B 1 176 ? 7.34 18.766 13.109 1 91.19 176 ILE B N 1
ATOM 4727 C CA . ILE B 1 176 ? 5.902 18.922 13.297 1 91.19 176 ILE B CA 1
ATOM 4728 C C . ILE B 1 176 ? 5.332 19.828 12.219 1 91.19 176 ILE B C 1
ATOM 4730 O O . ILE B 1 176 ? 5.898 20.891 11.93 1 91.19 176 ILE B O 1
ATOM 4734 N N . LEU B 1 177 ? 4.211 19.484 11.672 1 90.56 177 LEU B N 1
ATOM 4735 C CA . LEU B 1 177 ? 3.668 20.234 10.539 1 90.56 177 LEU B CA 1
ATOM 4736 C C . LEU B 1 177 ? 2.551 21.156 10.992 1 90.56 177 LEU B C 1
ATOM 4738 O O . LEU B 1 177 ? 2.342 22.219 10.398 1 90.56 177 LEU B O 1
ATOM 4742 N N . THR B 1 178 ? 1.774 20.719 11.953 1 86.06 178 THR B N 1
ATOM 4743 C CA . THR B 1 178 ? 0.594 21.484 12.352 1 86.06 178 THR B CA 1
ATOM 4744 C C . THR B 1 178 ? 0.743 22 13.773 1 86.06 178 THR B C 1
ATOM 4746 O O . THR B 1 178 ? 1.719 21.688 14.461 1 86.06 178 THR B O 1
ATOM 4749 N N . SER B 1 179 ? -0.28 22.922 14.047 1 77.44 179 SER B N 1
ATOM 4750 C CA . SER B 1 179 ? -0.252 23.547 15.367 1 77.44 179 SER B CA 1
ATOM 4751 C C . SER B 1 179 ? -0.722 22.578 16.453 1 77.44 179 SER B C 1
ATOM 4753 O O . SER B 1 179 ? -1.468 21.641 16.172 1 77.44 179 SER B O 1
ATOM 4755 N N . SER B 1 180 ? 0.046 22.516 17.5 1 63.19 180 SER B N 1
ATOM 4756 C CA . SER B 1 180 ? -0.39 21.75 18.672 1 63.19 180 SER B CA 1
ATOM 4757 C C . SER B 1 180 ? -0.864 22.672 19.781 1 63.19 180 SER B C 1
ATOM 4759 O O . SER B 1 180 ? -0.45 23.828 19.859 1 63.19 180 SER B O 1
ATOM 4761 N N . ALA B 1 181 ? -1.983 22.25 20.281 1 56.25 181 ALA B N 1
ATOM 4762 C CA . ALA B 1 181 ? -2.445 23.016 21.438 1 56.25 181 ALA B CA 1
ATOM 4763 C C . ALA B 1 181 ? -1.277 23.406 22.328 1 56.25 181 ALA B C 1
ATOM 4765 O O . ALA B 1 181 ? -1.281 24.5 22.922 1 56.25 181 ALA B O 1
ATOM 4766 N N . VAL B 1 182 ? -0.364 22.562 22.328 1 52.09 182 VAL B N 1
ATOM 4767 C CA . VAL B 1 182 ? 0.758 22.797 23.234 1 52.09 182 VAL B CA 1
ATOM 4768 C C . VAL B 1 182 ? 1.59 23.969 22.719 1 52.09 182 VAL B C 1
ATOM 4770 O O . VAL B 1 182 ? 2.053 24.797 23.516 1 52.09 182 VAL B O 1
ATOM 4773 N N . ALA B 1 183 ? 1.805 24.047 21.391 1 52.16 183 ALA B N 1
ATOM 4774 C CA . ALA B 1 183 ? 2.613 25.125 20.844 1 52.16 183 ALA B CA 1
ATOM 4775 C C . ALA B 1 183 ? 2.004 26.484 21.156 1 52.16 183 ALA B C 1
ATOM 4777 O O . ALA B 1 183 ? 2.725 27.438 21.469 1 52.16 183 ALA B O 1
ATOM 4778 N N . ARG B 1 184 ? 0.799 26.609 21.078 1 53.41 184 ARG B N 1
ATOM 4779 C CA . ARG B 1 184 ? 0.119 27.875 21.328 1 53.41 184 ARG B CA 1
ATOM 4780 C C . ARG B 1 184 ? 0.269 28.312 22.781 1 53.41 184 ARG B C 1
ATOM 4782 O O . ARG B 1 184 ? 0.466 29.484 23.062 1 53.41 184 ARG B O 1
ATOM 4789 N N . LYS B 1 185 ? 0.192 27.344 23.609 1 52.41 185 LYS B N 1
ATOM 4790 C CA . LYS B 1 185 ? 0.214 27.672 25.031 1 52.41 185 LYS B CA 1
ATOM 4791 C C . LYS B 1 185 ? 1.628 28.016 25.5 1 52.41 185 LYS B C 1
ATOM 4793 O O . LYS B 1 185 ? 1.814 28.875 26.359 1 52.41 185 LYS B O 1
ATOM 4798 N N . ALA B 1 186 ? 2.516 27.344 24.906 1 47.72 186 ALA B N 1
ATOM 4799 C CA . ALA B 1 186 ? 3.887 27.594 25.344 1 47.72 186 ALA B CA 1
ATOM 4800 C C . ALA B 1 186 ? 4.348 29 24.984 1 47.72 186 ALA B C 1
ATOM 4802 O O . ALA B 1 186 ? 5.094 29.625 25.734 1 47.72 186 ALA B O 1
ATOM 4803 N N . GLU B 1 187 ? 4.027 29.469 23.766 1 46.31 187 GLU B N 1
ATOM 4804 C CA . GLU B 1 187 ? 4.461 30.828 23.453 1 46.31 187 GLU B CA 1
ATOM 4805 C C . GLU B 1 187 ? 3.92 31.828 24.453 1 46.31 187 GLU B C 1
ATOM 4807 O O . GLU B 1 187 ? 4.578 32.812 24.766 1 46.31 187 GLU B O 1
ATOM 4812 N N . THR B 1 188 ? 2.764 31.531 24.891 1 45.53 188 THR B N 1
ATOM 4813 C CA . THR B 1 188 ? 2.201 32.469 25.844 1 45.53 188 THR B CA 1
ATOM 4814 C C . THR B 1 188 ? 2.959 32.406 27.172 1 45.53 188 THR B C 1
ATOM 4816 O O . THR B 1 188 ? 3.068 33.406 27.875 1 45.53 188 THR B O 1
ATOM 4819 N N . TRP B 1 189 ? 3.533 31.266 27.344 1 44.25 189 TRP B N 1
ATOM 4820 C CA . TRP B 1 189 ? 4.184 31.172 28.656 1 44.25 189 TRP B CA 1
ATOM 4821 C C . TRP B 1 189 ? 5.527 31.891 28.641 1 44.25 189 TRP B C 1
ATOM 4823 O O . TRP B 1 189 ? 5.969 32.406 29.688 1 44.25 189 TRP B O 1
ATOM 4833 N N . GLU B 1 190 ? 6.152 31.828 27.484 1 43.25 190 GLU B N 1
ATOM 4834 C CA . GLU B 1 190 ? 7.484 32.406 27.516 1 43.25 190 GLU B CA 1
ATOM 4835 C C . GLU B 1 190 ? 7.414 33.938 27.531 1 43.25 190 GLU B C 1
ATOM 4837 O O . GLU B 1 190 ? 8.438 34.625 27.672 1 43.25 190 GLU B O 1
ATOM 4842 N N . GLN B 1 191 ? 6.309 34.562 27.047 1 39.5 191 GLN B N 1
ATOM 4843 C CA . GLN B 1 191 ? 6.383 36 27.141 1 39.5 191 GLN B CA 1
ATOM 4844 C C . GLN B 1 191 ? 6.324 36.469 28.578 1 39.5 191 GLN B C 1
ATOM 4846 O O . GLN B 1 191 ? 5.379 36.156 29.312 1 39.5 191 GLN B O 1
ATOM 4851 N N . PRO B 1 192 ? 7.383 36.812 29.125 1 37.91 192 PRO B N 1
ATOM 4852 C CA . PRO B 1 192 ? 7.355 37.438 30.438 1 37.91 192 PRO B CA 1
ATOM 4853 C C . PRO B 1 192 ? 6.23 38.469 30.578 1 37.91 192 PRO B C 1
ATOM 4855 O O . PRO B 1 192 ? 5.867 39.125 29.594 1 37.91 192 PRO B O 1
ATOM 4858 N N . LEU B 1 193 ? 5.273 38.344 31.578 1 37.78 193 LEU B N 1
ATOM 4859 C CA . LEU B 1 193 ? 4.332 39.344 32.062 1 37.78 193 LEU B CA 1
ATOM 4860 C C . LEU B 1 193 ? 4.949 40.75 32.031 1 37.78 193 LEU B C 1
ATOM 4862 O O . LEU B 1 193 ? 5.207 41.344 33.062 1 37.78 193 LEU B O 1
ATOM 4866 N N . ALA B 1 194 ? 5.938 41.031 31.406 1 36.03 194 ALA B N 1
ATOM 4867 C CA . ALA B 1 194 ? 6.293 42.438 31.609 1 36.03 194 ALA B CA 1
ATOM 4868 C C . ALA B 1 194 ? 5.082 43.344 31.406 1 36.03 194 ALA B C 1
ATOM 4870 O O . ALA B 1 194 ? 4.938 44.375 32.094 1 36.03 194 ALA B O 1
ATOM 4871 N N . ALA B 1 195 ? 4.574 43.594 30.125 1 35.81 195 ALA B N 1
ATOM 4872 C CA . ALA B 1 195 ? 3.701 44.75 30.094 1 35.81 195 ALA B CA 1
ATOM 4873 C C . ALA B 1 195 ? 2.41 44.5 30.859 1 35.81 195 ALA B C 1
ATOM 4875 O O . ALA B 1 195 ? 2.072 43.344 31.141 1 35.81 195 ALA B O 1
ATOM 4876 N N . GLY B 1 196 ? 1.414 45.594 30.969 1 34.38 196 GLY B N 1
ATOM 4877 C CA . GLY B 1 196 ? 0.134 45.75 31.641 1 34.38 196 GLY B CA 1
ATOM 4878 C C . GLY B 1 196 ? -0.777 44.562 31.484 1 34.38 196 GLY B C 1
ATOM 4879 O O . GLY B 1 196 ? -0.497 43.656 30.688 1 34.38 196 GLY B O 1
ATOM 4880 N N . PRO B 1 197 ? -1.928 44.469 32.344 1 32.91 197 PRO B N 1
ATOM 4881 C CA . PRO B 1 197 ? -2.988 43.469 32.344 1 32.91 197 PRO B CA 1
ATOM 4882 C C . PRO B 1 197 ? -3.426 43.062 30.938 1 32.91 197 PRO B C 1
ATOM 4884 O O . PRO B 1 197 ? -4.184 43.781 30.297 1 32.91 197 PRO B O 1
ATOM 4887 N N . VAL B 1 198 ? -2.635 42.969 30.062 1 33.09 198 VAL B N 1
ATOM 4888 C CA . VAL B 1 198 ? -3.307 42.594 28.828 1 33.09 198 VAL B CA 1
ATOM 4889 C C . VAL B 1 198 ? -4.211 41.375 29.078 1 33.09 198 VAL B C 1
ATOM 4891 O O . VAL B 1 198 ? -3.852 40.469 29.828 1 33.09 198 VAL B O 1
ATOM 4894 N N . ASN B 1 199 ? -5.637 41.562 29.141 1 31.08 199 ASN B N 1
ATOM 4895 C CA . ASN B 1 199 ? -6.75 40.625 29.047 1 31.08 199 ASN B CA 1
ATOM 4896 C C . ASN B 1 199 ? -6.426 39.469 28.109 1 31.08 199 ASN B C 1
ATOM 4898 O O . ASN B 1 199 ? -6.703 39.562 26.922 1 31.08 199 ASN B O 1
ATOM 4902 N N . SER B 1 200 ? -5.316 39.125 28.078 1 34.16 200 SER B N 1
ATOM 4903 C CA . SER B 1 200 ? -5.129 38 27.156 1 34.16 200 SER B CA 1
ATOM 4904 C C . SER B 1 200 ? -6.07 36.844 27.5 1 34.16 200 SER B C 1
ATOM 4906 O O . SER B 1 200 ? -5.949 36.25 28.562 1 34.16 200 SER B O 1
ATOM 4908 N N . SER B 1 201 ? -7.418 37 27.297 1 32.16 201 SER B N 1
ATOM 4909 C CA . SER B 1 201 ? -8.344 35.875 27.203 1 32.16 201 SER B CA 1
ATOM 4910 C C . SER B 1 201 ? -7.664 34.656 26.625 1 32.16 201 SER B C 1
ATOM 4912 O O . SER B 1 201 ? -7.297 34.625 25.438 1 32.16 201 SER B O 1
ATOM 4914 N N . VAL B 1 202 ? -6.875 34.156 27.344 1 34.75 202 VAL B N 1
ATOM 4915 C CA . VAL B 1 202 ? -6.473 32.812 26.969 1 34.75 202 VAL B CA 1
ATOM 4916 C C . VAL B 1 202 ? -7.707 31.984 26.594 1 34.75 202 VAL B C 1
ATOM 4918 O O . VAL B 1 202 ? -8.594 31.781 27.422 1 34.75 202 VAL B O 1
ATOM 4921 N N . PRO B 1 203 ? -8.336 32.188 25.469 1 31.81 203 PRO B N 1
ATOM 4922 C CA . PRO B 1 203 ? -9.43 31.25 25.203 1 31.81 203 PRO B CA 1
ATOM 4923 C C . PRO B 1 203 ? -9.117 29.844 25.703 1 31.81 203 PRO B C 1
ATOM 4925 O O . PRO B 1 203 ? -8.008 29.328 25.484 1 31.81 203 PRO B O 1
ATOM 4928 N N . PHE B 1 204 ? -9.648 29.5 26.797 1 34.16 204 PHE B N 1
ATOM 4929 C CA . PHE B 1 204 ? -9.75 28.094 27.188 1 34.16 204 PHE B CA 1
ATOM 4930 C C . PHE B 1 204 ? -10.062 27.219 25.984 1 34.16 204 PHE B C 1
ATOM 4932 O O . PHE B 1 204 ? -11.188 27.188 25.5 1 34.16 204 PHE B O 1
ATOM 4939 N N . LEU B 1 205 ? -9.273 27.219 25.062 1 36.91 205 LEU B N 1
ATOM 4940 C CA . LEU B 1 205 ? -9.547 26.328 23.953 1 36.91 205 LEU B CA 1
ATOM 4941 C C . LEU B 1 205 ? -9.883 24.922 24.453 1 36.91 205 LEU B C 1
ATOM 4943 O O . LEU B 1 205 ? -9.227 24.422 25.359 1 36.91 205 LEU B O 1
ATOM 4947 N N . HIS B 1 206 ? -11.109 24.609 24.438 1 35.53 206 HIS B N 1
ATOM 4948 C CA . HIS B 1 206 ? -11.648 23.25 24.562 1 35.53 206 HIS B CA 1
ATOM 4949 C C . HIS B 1 206 ? -10.719 22.234 23.906 1 35.53 206 HIS B C 1
ATOM 4951 O O . HIS B 1 206 ? -10.203 22.484 22.812 1 35.53 206 HIS B O 1
ATOM 4957 N N . PRO B 1 207 ? -10.117 21.406 24.766 1 37.62 207 PRO B N 1
ATOM 4958 C CA . PRO B 1 207 ? -9.305 20.297 24.266 1 37.62 207 PRO B CA 1
ATOM 4959 C C . PRO B 1 207 ? -9.977 19.531 23.141 1 37.62 207 PRO B C 1
ATOM 4961 O O . PRO B 1 207 ? -10.82 18.656 23.375 1 37.62 207 PRO B O 1
ATOM 4964 N N . ASN B 1 208 ? -10.539 20.016 22.297 1 36.72 208 ASN B N 1
ATOM 4965 C CA . ASN B 1 208 ? -10.969 19.047 21.297 1 36.72 208 ASN B CA 1
ATOM 4966 C C . ASN B 1 208 ? -9.828 18.125 20.875 1 36.72 208 ASN B C 1
ATOM 4968 O O . ASN B 1 208 ? -8.656 18.453 21.078 1 36.72 208 ASN B O 1
ATOM 4972 N N . GLY B 1 209 ? -9.992 16.797 20.391 1 43.25 209 GLY B N 1
ATOM 4973 C CA . GLY B 1 209 ? -9.281 15.562 20.109 1 43.25 209 GLY B CA 1
ATOM 4974 C C . GLY B 1 209 ? -7.914 15.789 19.484 1 43.25 209 GLY B C 1
ATOM 4975 O O . GLY B 1 209 ? -6.988 15.008 19.719 1 43.25 209 GLY B O 1
ATOM 4976 N N . ASP B 1 210 ? -7.762 16.5 18.406 1 48.03 210 ASP B N 1
ATOM 4977 C CA . ASP B 1 210 ? -6.621 16.438 17.484 1 48.03 210 ASP B CA 1
ATOM 4978 C C . ASP B 1 210 ? -5.48 17.328 17.969 1 48.03 210 ASP B C 1
ATOM 4980 O O . ASP B 1 210 ? -4.633 17.75 17.188 1 48.03 210 ASP B O 1
ATOM 4984 N N . SER B 1 211 ? -5.316 17.609 19.281 1 56.25 211 SER B N 1
ATOM 4985 C CA . SER B 1 211 ? -4.551 18.734 19.781 1 56.25 211 SER B CA 1
ATOM 4986 C C . SER B 1 211 ? -3.092 18.359 20.016 1 56.25 211 SER B C 1
ATOM 4988 O O . SER B 1 211 ? -2.279 19.219 20.375 1 56.25 211 SER B O 1
ATOM 4990 N N . THR B 1 212 ? -2.648 17.125 19.984 1 67.06 212 THR B N 1
ATOM 4991 C CA . THR B 1 212 ? -1.281 16.828 20.391 1 67.06 212 THR B CA 1
ATOM 4992 C C . THR B 1 212 ? -0.33 16.891 19.203 1 67.06 212 THR B C 1
ATOM 4994 O O . THR B 1 212 ? -0.724 16.594 18.078 1 67.06 212 THR B O 1
ATOM 4997 N N . PRO B 1 213 ? 0.757 17.594 19.438 1 73.56 213 PRO B N 1
ATOM 4998 C CA . PRO B 1 213 ? 1.737 17.656 18.344 1 73.56 213 PRO B CA 1
ATOM 4999 C C . PRO B 1 213 ? 2.24 16.281 17.906 1 73.56 213 PRO B C 1
ATOM 5001 O O . PRO B 1 213 ? 2.799 15.539 18.719 1 73.56 213 PRO B O 1
ATOM 5004 N N . ARG B 1 214 ? 2.031 15.953 16.766 1 85.56 214 ARG B N 1
ATOM 5005 C CA . ARG B 1 214 ? 2.465 14.664 16.219 1 85.56 214 ARG B CA 1
ATOM 5006 C C . ARG B 1 214 ? 3.6 14.844 15.219 1 85.56 214 ARG B C 1
ATOM 5008 O O . ARG B 1 214 ? 3.416 15.469 14.172 1 85.56 214 ARG B O 1
ATOM 5015 N N . PRO B 1 215 ? 4.801 14.328 15.656 1 91.44 215 PRO B N 1
ATOM 5016 C CA . PRO B 1 215 ? 5.887 14.383 14.672 1 91.44 215 PRO B CA 1
ATOM 5017 C C . PRO B 1 215 ? 5.668 13.445 13.492 1 91.44 215 PRO B C 1
ATOM 5019 O O . PRO B 1 215 ? 5.047 12.391 13.641 1 91.44 215 PRO B O 1
ATOM 5022 N N . VAL B 1 216 ? 6.195 13.844 12.406 1 94.69 216 VAL B N 1
ATOM 5023 C CA . VAL B 1 216 ? 6.02 13.039 11.211 1 94.69 216 VAL B CA 1
ATOM 5024 C C . VAL B 1 216 ? 7.141 12.008 11.109 1 94.69 216 VAL B C 1
ATOM 5026 O O . VAL B 1 216 ? 8.25 12.242 11.594 1 94.69 216 VAL B O 1
ATOM 5029 N N . VAL B 1 217 ? 6.84 10.922 10.555 1 96.06 217 VAL B N 1
ATOM 5030 C CA . VAL B 1 217 ? 7.824 9.875 10.273 1 96.06 217 VAL B CA 1
ATOM 5031 C C . VAL B 1 217 ? 8.047 9.766 8.766 1 96.06 217 VAL B C 1
ATOM 5033 O O . VAL B 1 217 ? 7.09 9.719 7.992 1 96.06 217 VAL B O 1
ATOM 5036 N N . VAL B 1 218 ? 9.305 9.766 8.375 1 97.19 218 VAL B N 1
ATOM 5037 C CA . VAL B 1 218 ? 9.648 9.75 6.957 1 97.19 218 VAL B CA 1
ATOM 5038 C C . VAL B 1 218 ? 10.406 8.461 6.625 1 97.19 218 VAL B C 1
ATOM 5040 O O . VAL B 1 218 ? 11.289 8.047 7.379 1 97.19 218 VAL B O 1
ATOM 5043 N N . GLU B 1 219 ? 10.047 7.816 5.531 1 96.38 219 GLU B N 1
ATOM 5044 C CA . GLU B 1 219 ? 10.703 6.613 5.027 1 96.38 219 GLU B CA 1
ATOM 5045 C C . GLU B 1 219 ? 10.852 6.66 3.508 1 96.38 219 GLU B C 1
ATOM 5047 O O . GLU B 1 219 ? 10.102 7.371 2.83 1 96.38 219 GLU B O 1
ATOM 5052 N N . PRO B 1 220 ? 11.867 5.93 3.043 1 95.5 220 PRO B N 1
ATOM 5053 C CA . PRO B 1 220 ? 11.969 5.863 1.583 1 95.5 220 PRO B CA 1
ATOM 5054 C C . PRO B 1 220 ? 10.742 5.219 0.938 1 95.5 220 PRO B C 1
ATOM 5056 O O . PRO B 1 220 ? 10.172 4.273 1.491 1 95.5 220 PRO B O 1
ATOM 5059 N N . LEU B 1 221 ? 10.375 5.727 -0.158 1 94.19 221 LEU B N 1
ATOM 5060 C CA . LEU B 1 221 ? 9.195 5.207 -0.845 1 94.19 221 LEU B CA 1
ATOM 5061 C C . LEU B 1 221 ? 9.516 3.889 -1.541 1 94.19 221 LEU B C 1
ATOM 5063 O O . LEU B 1 221 ? 10.469 3.803 -2.316 1 94.19 221 LEU B O 1
ATOM 5067 N N . GLU B 1 222 ? 8.766 2.906 -1.21 1 89.75 222 GLU B N 1
ATOM 5068 C CA . GLU B 1 222 ? 8.852 1.648 -1.944 1 89.75 222 GLU B CA 1
ATOM 5069 C C . GLU B 1 222 ? 7.984 1.681 -3.199 1 89.75 222 GLU B C 1
ATOM 5071 O O . GLU B 1 222 ? 6.758 1.762 -3.109 1 89.75 222 GLU B O 1
ATOM 5076 N N . GLN B 1 223 ? 8.578 1.575 -4.277 1 88.25 223 GLN B N 1
ATOM 5077 C CA . GLN B 1 223 ? 7.84 1.653 -5.535 1 88.25 223 GLN B CA 1
ATOM 5078 C C . GLN B 1 223 ? 7.391 0.27 -5.996 1 88.25 223 GLN B C 1
ATOM 5080 O O . GLN B 1 223 ? 8.156 -0.695 -5.922 1 88.25 223 GLN B O 1
ATOM 5085 N N . ARG B 1 224 ? 6.176 0.224 -6.273 1 90.56 224 ARG B N 1
ATOM 5086 C CA . ARG B 1 224 ? 5.582 -0.995 -6.816 1 90.56 224 ARG B CA 1
ATOM 5087 C C . ARG B 1 224 ? 4.918 -0.728 -8.164 1 90.56 224 ARG B C 1
ATOM 5089 O O . ARG B 1 224 ? 4.324 0.334 -8.367 1 90.56 224 ARG B O 1
ATOM 5096 N N . ASP B 1 225 ? 5.09 -1.665 -9.016 1 89.31 225 ASP B N 1
ATOM 5097 C CA . ASP B 1 225 ? 4.449 -1.546 -10.32 1 89.31 225 ASP B CA 1
ATOM 5098 C C . ASP B 1 225 ? 3.119 -2.299 -10.352 1 89.31 225 ASP B C 1
ATOM 5100 O O . ASP B 1 225 ? 3.096 -3.529 -10.273 1 89.31 225 ASP B O 1
ATOM 5104 N N . GLU B 1 226 ? 2.094 -1.565 -10.438 1 89.88 226 GLU B N 1
ATOM 5105 C CA . GLU B 1 226 ? 0.752 -2.139 -10.477 1 89.88 226 GLU B CA 1
ATOM 5106 C C . GLU B 1 226 ? 0.112 -1.958 -11.852 1 89.88 226 GLU B C 1
ATOM 5108 O O . GLU B 1 226 ? -1.086 -2.195 -12.023 1 89.88 226 GLU B O 1
ATOM 5113 N N . ASP B 1 227 ? 0.839 -1.571 -12.805 1 87.06 227 ASP B N 1
ATOM 5114 C CA . ASP B 1 227 ? 0.262 -1.276 -14.109 1 87.06 227 ASP B CA 1
ATOM 5115 C C . ASP B 1 227 ? 0.633 -2.352 -15.133 1 87.06 227 ASP B C 1
ATOM 5117 O O . ASP B 1 227 ? -0.244 -3.02 -15.688 1 87.06 227 ASP B O 1
ATOM 5121 N N . ASP B 1 228 ? 1.884 -2.561 -15.273 1 85 228 ASP B N 1
ATOM 5122 C CA . ASP B 1 228 ? 2.322 -3.551 -16.25 1 85 228 ASP B CA 1
ATOM 5123 C C . ASP B 1 228 ? 2.395 -4.941 -15.633 1 85 228 ASP B C 1
ATOM 5125 O O . ASP B 1 228 ? 2.025 -5.934 -16.266 1 85 228 ASP B O 1
ATOM 5129 N N . GLY B 1 229 ? 2.91 -4.965 -14.484 1 90.44 229 GLY B N 1
ATOM 5130 C CA . GLY B 1 229 ? 2.984 -6.211 -13.734 1 90.44 229 GLY B CA 1
ATOM 5131 C C . GLY B 1 229 ? 3.992 -7.191 -14.312 1 90.44 229 GLY B C 1
ATOM 5132 O O . GLY B 1 229 ? 5.098 -6.801 -14.688 1 90.44 229 GLY B O 1
ATOM 5133 N N . LEU B 1 230 ? 3.561 -8.492 -14.273 1 91.81 230 LEU B N 1
ATOM 5134 C CA . LEU B 1 230 ? 4.465 -9.57 -14.664 1 91.81 230 LEU B CA 1
ATOM 5135 C C . LEU B 1 230 ? 3.891 -10.352 -15.836 1 91.81 230 LEU B C 1
ATOM 5137 O O . LEU B 1 230 ? 3.223 -11.367 -15.641 1 91.81 230 LEU B O 1
ATOM 5141 N N . PRO B 1 231 ? 4.23 -9.906 -17.031 1 89.31 231 PRO B N 1
ATOM 5142 C CA . PRO B 1 231 ? 3.744 -10.633 -18.203 1 89.31 231 PRO B CA 1
ATOM 5143 C C . PRO B 1 231 ? 4.438 -11.977 -18.406 1 89.31 231 PRO B C 1
ATOM 5145 O O . PRO B 1 231 ? 5.566 -12.164 -17.938 1 89.31 231 PRO B O 1
ATOM 5148 N N . GLU B 1 232 ? 3.789 -12.852 -19.078 1 89.12 232 GLU B N 1
ATOM 5149 C CA . GLU B 1 232 ? 4.293 -14.203 -19.312 1 89.12 232 GLU B CA 1
ATOM 5150 C C . GLU B 1 232 ? 5.57 -14.172 -20.156 1 89.12 232 GLU B C 1
ATOM 5152 O O . GLU B 1 232 ? 6.43 -15.047 -20.016 1 89.12 232 GLU B O 1
ATOM 5157 N N . MET B 1 233 ? 5.688 -13.211 -20.922 1 83.62 233 MET B N 1
ATOM 5158 C CA . MET B 1 233 ? 6.816 -13.094 -21.844 1 83.62 233 MET B CA 1
ATOM 5159 C C . MET B 1 233 ? 8.125 -12.883 -21.078 1 83.62 233 MET B C 1
ATOM 5161 O O . MET B 1 233 ? 9.203 -13.062 -21.625 1 83.62 233 MET B O 1
ATOM 5165 N N . ASN B 1 234 ? 8.016 -12.477 -19.859 1 84.06 234 ASN B N 1
ATOM 5166 C CA . ASN B 1 234 ? 9.203 -12.258 -19.047 1 84.06 234 ASN B CA 1
ATOM 5167 C C . ASN B 1 234 ? 9.867 -13.57 -18.641 1 84.06 234 ASN B C 1
ATOM 5169 O O . ASN B 1 234 ? 11.031 -13.586 -18.234 1 84.06 234 ASN B O 1
ATOM 5173 N N . PHE B 1 235 ? 9.117 -14.664 -18.75 1 86.75 235 PHE B N 1
ATOM 5174 C CA . PHE B 1 235 ? 9.648 -15.961 -18.344 1 86.75 235 PHE B CA 1
ATOM 5175 C C . PHE B 1 235 ? 10.195 -16.719 -19.547 1 86.75 235 PHE B C 1
ATOM 5177 O O . PHE B 1 235 ? 9.617 -16.656 -20.641 1 86.75 235 PHE B O 1
ATOM 5184 N N . GLN B 1 236 ? 11.273 -17.391 -19.234 1 83.62 236 GLN B N 1
ATOM 5185 C CA . GLN B 1 236 ? 11.812 -18.281 -20.25 1 83.62 236 GLN B CA 1
ATOM 5186 C C . GLN B 1 236 ? 10.992 -19.562 -20.344 1 83.62 236 GLN B C 1
ATOM 5188 O O . GLN B 1 236 ? 10.805 -20.25 -19.344 1 83.62 236 GLN B O 1
ATOM 5193 N N . PRO B 1 237 ? 10.625 -19.828 -21.453 1 83.38 237 PRO B N 1
ATOM 5194 C CA . PRO B 1 237 ? 9.75 -21 -21.594 1 83.38 237 PRO B CA 1
ATOM 5195 C C . PRO B 1 237 ? 10.445 -22.312 -21.203 1 83.38 237 PRO B C 1
ATOM 5197 O O . PRO B 1 237 ? 9.781 -23.266 -20.797 1 83.38 237 PRO B O 1
ATOM 5200 N N . ASN B 1 238 ? 11.734 -22.328 -21.25 1 85.62 238 ASN B N 1
ATOM 5201 C CA . ASN B 1 238 ? 12.453 -23.562 -21 1 85.62 238 ASN B CA 1
ATOM 5202 C C . ASN B 1 238 ? 12.891 -23.672 -19.547 1 85.62 238 ASN B C 1
ATOM 5204 O O . ASN B 1 238 ? 13.578 -24.625 -19.156 1 85.62 238 ASN B O 1
ATOM 5208 N N . ASN B 1 239 ? 12.492 -22.766 -18.766 1 86.94 239 ASN B N 1
ATOM 5209 C CA . ASN B 1 239 ? 12.836 -22.844 -17.359 1 86.94 239 ASN B CA 1
ATOM 5210 C C . ASN B 1 239 ? 12.133 -24.016 -16.672 1 86.94 239 ASN B C 1
ATOM 5212 O O . ASN B 1 239 ? 10.906 -24.109 -16.703 1 86.94 239 ASN B O 1
ATOM 5216 N N . LYS B 1 240 ? 12.906 -24.875 -16.062 1 84.56 240 LYS B N 1
ATOM 5217 C CA . LYS B 1 240 ? 12.383 -26.109 -15.461 1 84.56 240 LYS B CA 1
ATOM 5218 C C . LYS B 1 240 ? 11.43 -25.797 -14.312 1 84.56 240 LYS B C 1
ATOM 5220 O O . LYS B 1 240 ? 10.383 -26.438 -14.18 1 84.56 240 LYS B O 1
ATOM 5225 N N . GLN B 1 241 ? 11.852 -24.828 -13.539 1 84.81 241 GLN B N 1
ATOM 5226 C CA . GLN B 1 241 ? 11.008 -24.469 -12.398 1 84.81 241 GLN B CA 1
ATOM 5227 C C . GLN B 1 241 ? 9.672 -23.891 -12.859 1 84.81 241 GLN B C 1
ATOM 5229 O O . GLN B 1 241 ? 8.625 -24.188 -12.281 1 84.81 241 GLN B O 1
ATOM 5234 N N . PHE B 1 242 ? 9.766 -23.172 -13.875 1 87.44 242 PHE B N 1
ATOM 5235 C CA . PHE B 1 242 ? 8.57 -22.562 -14.445 1 87.44 242 PHE B CA 1
ATOM 5236 C C . PHE B 1 242 ? 7.629 -23.625 -14.992 1 87.44 242 PHE B C 1
ATOM 5238 O O . PHE B 1 242 ? 6.426 -23.609 -14.719 1 87.44 242 PHE B O 1
ATOM 5245 N N . GLN B 1 243 ? 8.102 -24.547 -15.672 1 86.69 243 GLN B N 1
ATOM 5246 C CA . GLN B 1 243 ? 7.289 -25.625 -16.25 1 86.69 243 GLN B CA 1
ATOM 5247 C C . GLN B 1 243 ? 6.68 -26.5 -15.164 1 86.69 243 GLN B C 1
ATOM 5249 O O . GLN B 1 243 ? 5.516 -26.891 -15.258 1 86.69 243 GLN B O 1
ATOM 5254 N N . LYS B 1 244 ? 7.484 -26.703 -14.188 1 83.44 244 LYS B N 1
ATOM 5255 C CA . LYS B 1 244 ? 7.027 -27.562 -13.086 1 83.44 244 LYS B CA 1
ATOM 5256 C C . LYS B 1 244 ? 5.863 -26.906 -12.344 1 83.44 244 LYS B C 1
ATOM 5258 O O . LYS B 1 244 ? 4.871 -27.578 -12.031 1 83.44 244 LYS B O 1
ATOM 5263 N N . GLU B 1 245 ? 5.961 -25.672 -12.086 1 85.5 245 GLU B N 1
ATOM 5264 C CA . GLU B 1 245 ? 4.953 -24.953 -11.312 1 85.5 245 GLU B CA 1
ATOM 5265 C C . GLU B 1 245 ? 3.688 -24.719 -12.133 1 85.5 245 GLU B C 1
ATOM 5267 O O . GLU B 1 245 ? 2.6 -24.562 -11.57 1 85.5 245 GLU B O 1
ATOM 5272 N N . ARG B 1 246 ? 3.83 -24.781 -13.406 1 87.19 246 ARG B N 1
ATOM 5273 C CA . ARG B 1 246 ? 2.697 -24.484 -14.273 1 87.19 246 ARG B CA 1
ATOM 5274 C C . ARG B 1 246 ? 2.156 -25.75 -14.93 1 87.19 246 ARG B C 1
ATOM 5276 O O . ARG B 1 246 ? 1.382 -25.688 -15.883 1 87.19 246 ARG B O 1
ATOM 5283 N N . GLU B 1 247 ? 2.529 -26.844 -14.445 1 84.94 247 GLU B N 1
ATOM 5284 C CA . GLU B 1 247 ? 2.08 -28.125 -14.992 1 84.94 247 GLU B CA 1
ATOM 5285 C C . GLU B 1 247 ? 0.59 -28.344 -14.734 1 84.94 247 GLU B C 1
ATOM 5287 O O . GLU B 1 247 ? -0.109 -28.922 -15.562 1 84.94 247 GLU B O 1
ATOM 5292 N N . ALA B 1 248 ? 0.219 -27.906 -13.586 1 84.25 248 ALA B N 1
ATOM 5293 C CA . ALA B 1 248 ? -1.203 -28 -13.258 1 84.25 248 ALA B CA 1
ATOM 5294 C C . ALA B 1 248 ? -1.854 -26.609 -13.281 1 84.25 248 ALA B C 1
ATOM 5296 O O . ALA B 1 248 ? -1.257 -25.641 -12.836 1 84.25 248 ALA B O 1
ATOM 5297 N N . GLY B 1 249 ? -2.986 -26.547 -13.805 1 85.31 249 GLY B N 1
ATOM 5298 C CA . GLY B 1 249 ? -3.713 -25.281 -13.891 1 85.31 249 GLY B CA 1
ATOM 5299 C C . GLY B 1 249 ? -4.48 -24.953 -12.633 1 85.31 249 GLY B C 1
ATOM 5300 O O . GLY B 1 249 ? -4.383 -25.656 -11.625 1 85.31 249 GLY B O 1
ATOM 5301 N N . PRO B 1 250 ? -5.137 -23.875 -12.688 1 89.5 250 PRO B N 1
ATOM 5302 C CA . PRO B 1 250 ? -5.953 -23.469 -11.547 1 89.5 250 PRO B CA 1
ATOM 5303 C C . PRO B 1 250 ? -7.078 -24.453 -11.242 1 89.5 250 PRO B C 1
ATOM 5305 O O . PRO B 1 250 ? -7.684 -25.016 -12.156 1 89.5 250 PRO B O 1
ATOM 5308 N N . ARG B 1 251 ? -7.262 -24.688 -9.961 1 89.31 251 ARG B N 1
ATOM 5309 C CA . ARG B 1 251 ? -8.273 -25.641 -9.547 1 89.31 251 ARG B CA 1
ATOM 5310 C C . ARG B 1 251 ? -8.727 -25.391 -8.109 1 89.31 251 ARG B C 1
ATOM 5312 O O . ARG B 1 251 ? -8.062 -24.672 -7.367 1 89.31 251 ARG B O 1
ATOM 5319 N N . LEU B 1 252 ? -9.844 -25.922 -7.867 1 89.62 252 LEU B N 1
ATOM 5320 C CA . LEU B 1 252 ? -10.328 -25.953 -6.488 1 89.62 252 LEU B CA 1
ATOM 5321 C C . LEU B 1 252 ? -9.977 -27.281 -5.812 1 89.62 252 LEU B C 1
ATOM 5323 O O . LEU B 1 252 ? -10.18 -28.344 -6.391 1 89.62 252 LEU B O 1
ATOM 5327 N N . ALA B 1 253 ? -9.344 -27.094 -4.695 1 87.5 253 ALA B N 1
ATOM 5328 C CA . ALA B 1 253 ? -8.984 -28.312 -3.988 1 87.5 253 ALA B CA 1
ATOM 5329 C C . ALA B 1 253 ? -10.227 -29.125 -3.635 1 87.5 253 ALA B C 1
ATOM 5331 O O . ALA B 1 253 ? -11.203 -28.594 -3.107 1 87.5 253 ALA B O 1
ATOM 5332 N N . GLU B 1 254 ? -10.164 -30.344 -3.969 1 85.12 254 GLU B N 1
ATOM 5333 C CA . GLU B 1 254 ? -11.297 -31.234 -3.691 1 85.12 254 GLU B CA 1
ATOM 5334 C C . GLU B 1 254 ? -11.281 -31.719 -2.242 1 85.12 254 GLU B C 1
ATOM 5336 O O . GLU B 1 254 ? -10.25 -32.156 -1.743 1 85.12 254 GLU B O 1
ATOM 5341 N N . PRO B 1 255 ? -12.492 -31.625 -1.697 1 87.12 255 PRO B N 1
ATOM 5342 C CA . PRO B 1 255 ? -12.555 -32.094 -0.312 1 87.12 255 PRO B CA 1
ATOM 5343 C C . PRO B 1 255 ? -12.188 -33.594 -0.175 1 87.12 255 PRO B C 1
ATOM 5345 O O . PRO B 1 255 ? -12.594 -34.406 -1.001 1 87.12 255 PRO B O 1
ATOM 5348 N N . GLY B 1 256 ? -11.352 -33.875 0.742 1 80.69 256 GLY B N 1
ATOM 5349 C CA . GLY B 1 256 ? -10.922 -35.25 0.964 1 80.69 256 GLY B CA 1
ATOM 5350 C C . GLY B 1 256 ? -9.555 -35.562 0.38 1 80.69 256 GLY B C 1
ATOM 5351 O O . GLY B 1 256 ? -8.938 -36.562 0.717 1 80.69 256 GLY B O 1
ATOM 5352 N N . SER B 1 257 ? -9.109 -34.688 -0.404 1 80.38 257 SER B N 1
ATOM 5353 C CA . SER B 1 257 ? -7.785 -34.875 -0.999 1 80.38 257 SER B CA 1
ATOM 5354 C C . SER B 1 257 ? -6.688 -34.344 -0.074 1 80.38 257 SER B C 1
ATOM 5356 O O . SER B 1 257 ? -6.957 -33.625 0.87 1 80.38 257 SER B O 1
ATOM 5358 N N . PHE B 1 258 ? -5.531 -34.875 -0.329 1 77.81 258 PHE B N 1
ATOM 5359 C CA . PHE B 1 258 ? -4.367 -34.406 0.417 1 77.81 258 PHE B CA 1
ATOM 5360 C C . PHE B 1 258 ? -4.133 -32.938 0.183 1 77.81 258 PHE B C 1
ATOM 5362 O O . PHE B 1 258 ? -3.789 -32.188 1.112 1 77.81 258 PHE B O 1
ATOM 5369 N N . GLU B 1 259 ? -4.371 -32.531 -0.975 1 83.62 259 GLU B N 1
ATOM 5370 C CA . GLU B 1 259 ? -4.215 -31.141 -1.322 1 83.62 259 GLU B CA 1
ATOM 5371 C C . GLU B 1 259 ? -5.18 -30.25 -0.532 1 83.62 259 GLU B C 1
ATOM 5373 O O . GLU B 1 259 ? -4.824 -29.156 -0.111 1 83.62 259 GLU B O 1
ATOM 5378 N N . TYR B 1 260 ? -6.27 -30.797 -0.376 1 87 260 TYR B N 1
ATOM 5379 C CA . TYR B 1 260 ? -7.281 -30.047 0.373 1 87 260 TYR B CA 1
ATOM 5380 C C . TYR B 1 260 ? -6.879 -29.906 1.836 1 87 260 TYR B C 1
ATOM 5382 O O . TYR B 1 260 ? -7.051 -28.844 2.432 1 87 260 TYR B O 1
ATOM 5390 N N . GLU B 1 261 ? -6.391 -30.875 2.395 1 86.19 261 GLU B N 1
ATOM 5391 C CA . GLU B 1 261 ? -5.957 -30.828 3.787 1 86.19 261 GLU B CA 1
ATOM 5392 C C . GLU B 1 261 ? -4.855 -29.781 3.979 1 86.19 261 GLU B C 1
ATOM 5394 O O . 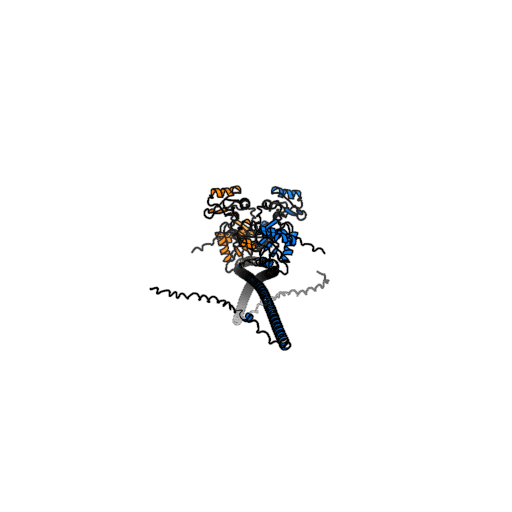GLU B 1 261 ? -4.895 -29 4.93 1 86.19 261 GLU B O 1
ATOM 5399 N N . PHE B 1 262 ? -3.98 -29.812 3.066 1 85.88 262 PHE B N 1
ATOM 5400 C CA . PHE B 1 262 ? -2.889 -28.844 3.148 1 85.88 262 PHE B CA 1
ATOM 5401 C C . PHE B 1 262 ? -3.393 -27.438 2.898 1 85.88 262 PHE B C 1
ATOM 5403 O O . PHE B 1 262 ? -2.979 -26.5 3.578 1 85.88 262 PHE B O 1
ATOM 5410 N N . ALA B 1 263 ? -4.223 -27.281 1.957 1 89.81 263 ALA B N 1
ATOM 5411 C CA . ALA B 1 263 ? -4.793 -25.969 1.646 1 89.81 263 ALA B CA 1
ATOM 5412 C C . ALA B 1 263 ? -5.586 -25.422 2.83 1 89.81 263 ALA B C 1
ATOM 5414 O O . ALA B 1 263 ? -5.539 -24.219 3.115 1 89.81 263 ALA B O 1
ATOM 5415 N N . MET B 1 264 ? -6.195 -26.312 3.473 1 91 264 MET B N 1
ATOM 5416 C CA . MET B 1 264 ? -6.977 -25.906 4.641 1 91 264 MET B CA 1
ATOM 5417 C C . MET B 1 264 ? -6.062 -25.453 5.773 1 91 264 MET B C 1
ATOM 5419 O O . MET B 1 264 ? -6.395 -24.531 6.512 1 91 264 MET B O 1
ATOM 5423 N N . ARG B 1 265 ? -5.004 -26.094 5.926 1 91.31 265 ARG B N 1
ATOM 5424 C CA . ARG B 1 265 ? -4.039 -25.688 6.941 1 91.31 265 ARG B CA 1
ATOM 5425 C C . ARG B 1 265 ? -3.475 -24.297 6.629 1 91.31 265 ARG B C 1
ATOM 5427 O O . ARG B 1 265 ? -3.27 -23.484 7.531 1 91.31 265 ARG B O 1
ATOM 5434 N N . TRP B 1 266 ? -3.203 -24.078 5.391 1 91.56 266 TRP B N 1
ATOM 5435 C CA . TRP B 1 266 ? -2.754 -22.75 4.965 1 91.56 266 TRP B CA 1
ATOM 5436 C C . TRP B 1 266 ? -3.814 -21.688 5.262 1 91.56 266 TRP B C 1
ATOM 5438 O O . TRP B 1 266 ? -3.506 -20.625 5.805 1 91.56 266 TRP B O 1
ATOM 5448 N N . LYS B 1 267 ? -4.992 -21.969 4.898 1 92.69 267 LYS B N 1
ATOM 5449 C CA . LYS B 1 267 ? -6.086 -21.016 5.109 1 92.69 267 LYS B CA 1
ATOM 5450 C C . LYS B 1 267 ? -6.242 -20.672 6.586 1 92.69 267 LYS B C 1
ATOM 5452 O O . LYS B 1 267 ? -6.484 -19.531 6.941 1 92.69 267 LYS B O 1
ATOM 5457 N N . LYS B 1 268 ? -6.137 -21.703 7.41 1 94.19 268 LYS B N 1
ATOM 5458 C CA . LYS B 1 268 ? -6.207 -21.469 8.852 1 94.19 268 LYS B CA 1
ATOM 5459 C C . LYS B 1 268 ? -5.066 -20.562 9.32 1 94.19 268 LYS B C 1
ATOM 5461 O O . LYS B 1 268 ? -5.266 -19.672 10.148 1 94.19 268 LYS B O 1
ATOM 5466 N N . LEU B 1 269 ? -3.941 -20.844 8.758 1 94 269 LEU B N 1
ATOM 5467 C CA . LEU B 1 269 ? -2.791 -20.016 9.086 1 94 269 LEU B CA 1
ATOM 5468 C C . LEU B 1 269 ? -3.031 -18.562 8.664 1 94 269 LEU B C 1
ATOM 5470 O O . LEU B 1 269 ? -2.719 -17.641 9.414 1 94 269 LEU B O 1
ATOM 5474 N N . TYR B 1 270 ? -3.611 -18.344 7.484 1 94.19 270 TYR B N 1
ATOM 5475 C CA . TYR B 1 270 ? -3.906 -17 7 1 94.19 270 TYR B CA 1
ATOM 5476 C C . TYR B 1 270 ? -4.895 -16.297 7.918 1 94.19 270 TYR B C 1
ATOM 5478 O O . TYR B 1 270 ? -4.754 -15.094 8.195 1 94.19 270 TYR B O 1
ATOM 5486 N N . GLU B 1 271 ? -5.832 -16.984 8.383 1 94.56 271 GLU B N 1
ATOM 5487 C CA . GLU B 1 271 ? -6.816 -16.422 9.297 1 94.56 271 GLU B CA 1
ATOM 5488 C C . GLU B 1 271 ? -6.176 -16.016 10.625 1 94.56 271 GLU B C 1
ATOM 5490 O O . GLU B 1 271 ? -6.488 -14.969 11.18 1 94.56 271 GLU B O 1
ATOM 5495 N N . ASP B 1 272 ? -5.316 -16.875 11.062 1 95.69 272 ASP B N 1
ATOM 5496 C CA . ASP B 1 272 ? -4.602 -16.562 12.297 1 95.69 272 ASP B CA 1
ATOM 5497 C C . ASP B 1 272 ? -3.717 -15.336 12.125 1 95.69 272 ASP B C 1
ATOM 5499 O O . ASP B 1 272 ? -3.629 -14.5 13.023 1 95.69 272 ASP B O 1
ATOM 5503 N N . GLU B 1 273 ? -3.049 -15.32 11.039 1 94.56 273 GLU B N 1
ATOM 5504 C CA . GLU B 1 273 ? -2.229 -14.148 10.727 1 94.56 273 GLU B CA 1
ATOM 5505 C C . GLU B 1 273 ? -3.064 -12.875 10.703 1 94.56 273 GLU B C 1
ATOM 5507 O O . GLU B 1 273 ? -2.66 -11.852 11.258 1 94.56 273 GLU B O 1
ATOM 5512 N N . ARG B 1 274 ? -4.129 -12.883 10.094 1 94.38 274 ARG B N 1
ATOM 5513 C CA . ARG B 1 274 ? -5.027 -11.734 10.016 1 94.38 274 ARG B CA 1
ATOM 5514 C C . ARG B 1 274 ? -5.512 -11.32 11.406 1 94.38 274 ARG B C 1
ATOM 5516 O O . ARG B 1 274 ? -5.559 -10.133 11.719 1 94.38 274 ARG B O 1
ATOM 5523 N N . ALA B 1 275 ? -5.879 -12.289 12.188 1 95.88 275 ALA B N 1
ATOM 5524 C CA . ALA B 1 275 ? -6.352 -12.016 13.539 1 95.88 275 ALA B CA 1
ATOM 5525 C C . ALA B 1 275 ? -5.262 -11.367 14.383 1 95.88 275 ALA B C 1
ATOM 5527 O O . ALA B 1 275 ? -5.527 -10.422 15.133 1 95.88 275 ALA B O 1
ATOM 5528 N N . ARG B 1 276 ? -4.098 -11.883 14.242 1 95.19 276 ARG B N 1
ATOM 5529 C CA . ARG B 1 276 ? -2.973 -11.32 14.984 1 95.19 276 ARG B CA 1
ATOM 5530 C C . ARG B 1 276 ? -2.672 -9.891 14.531 1 95.19 276 ARG B C 1
ATOM 5532 O O . ARG B 1 276 ? -2.359 -9.031 15.344 1 95.19 276 ARG B O 1
ATOM 5539 N N . ARG B 1 277 ? -2.734 -9.648 13.305 1 95.25 277 ARG B N 1
ATOM 5540 C CA . ARG B 1 277 ? -2.5 -8.305 12.773 1 95.25 277 ARG B CA 1
ATOM 5541 C C . ARG B 1 277 ? -3.574 -7.336 13.25 1 95.25 277 ARG B C 1
ATOM 5543 O O . ARG B 1 277 ? -3.273 -6.191 13.609 1 95.25 277 ARG B O 1
ATOM 5550 N N . GLU B 1 278 ? -4.777 -7.73 13.234 1 95 278 GLU B N 1
ATOM 5551 C CA . GLU B 1 278 ? -5.867 -6.895 13.719 1 95 278 GLU B CA 1
ATOM 5552 C C . GLU B 1 278 ? -5.707 -6.586 15.203 1 95 278 GLU B C 1
ATOM 5554 O O . GLU B 1 278 ? -5.973 -5.469 15.648 1 95 278 GLU B O 1
ATOM 5559 N N . GLN B 1 279 ? -5.297 -7.562 15.883 1 96.06 279 GLN B N 1
ATOM 5560 C CA . GLN B 1 279 ? -5.059 -7.355 17.312 1 96.06 279 GLN B CA 1
ATOM 5561 C C . GLN B 1 279 ? -3.945 -6.336 17.531 1 96.06 279 GLN B C 1
ATOM 5563 O O . GLN B 1 279 ? -4.051 -5.484 18.422 1 96.06 279 GLN B O 1
ATOM 5568 N N . LEU B 1 280 ? -2.926 -6.508 16.812 1 95.31 280 LEU B N 1
ATOM 5569 C CA . LEU B 1 280 ? -1.835 -5.547 16.906 1 95.31 280 LEU B CA 1
ATOM 5570 C C . LEU B 1 280 ? -2.318 -4.137 16.578 1 95.31 280 LEU B C 1
ATOM 5572 O O . LEU B 1 280 ? -1.96 -3.176 17.266 1 95.31 280 LEU B O 1
ATOM 5576 N N . ASP B 1 281 ? -3.096 -3.986 15.555 1 94.75 281 ASP B N 1
ATOM 5577 C CA . ASP B 1 281 ? -3.631 -2.684 15.172 1 94.75 281 ASP B CA 1
ATOM 5578 C C . ASP B 1 281 ? -4.477 -2.088 16.297 1 94.75 281 ASP B C 1
ATOM 5580 O O . ASP B 1 281 ? -4.383 -0.893 16.594 1 94.75 281 ASP B O 1
ATOM 5584 N N . GLN B 1 282 ? -5.258 -2.861 16.922 1 95.38 282 GLN B N 1
ATOM 5585 C CA . GLN B 1 282 ? -6.066 -2.396 18.047 1 95.38 282 GLN B CA 1
ATOM 5586 C C . GLN B 1 282 ? -5.191 -1.98 19.219 1 95.38 282 GLN B C 1
ATOM 5588 O O . GLN B 1 282 ? -5.465 -0.976 19.875 1 95.38 282 GLN B O 1
ATOM 5593 N N . ASP B 1 283 ? -4.223 -2.762 19.422 1 95.5 283 ASP B N 1
ATOM 5594 C CA . ASP B 1 283 ? -3.291 -2.434 20.5 1 95.5 283 ASP B CA 1
ATOM 5595 C C . ASP B 1 283 ? -2.586 -1.106 20.234 1 95.5 283 ASP B C 1
ATOM 5597 O O . ASP B 1 283 ? -2.406 -0.294 21.141 1 95.5 283 ASP B O 1
ATOM 5601 N N . VAL B 1 284 ? -2.16 -1 19.047 1 92.88 284 VAL B N 1
ATOM 5602 C CA . VAL B 1 284 ? -1.486 0.231 18.641 1 92.88 284 VAL B CA 1
ATOM 5603 C C . VAL B 1 284 ? -2.426 1.42 18.828 1 92.88 284 VAL B C 1
ATOM 5605 O O . VAL B 1 284 ? -2.031 2.451 19.375 1 92.88 284 VAL B O 1
ATOM 5608 N N . LEU B 1 285 ? -3.615 1.317 18.5 1 93.62 285 LEU B N 1
ATOM 5609 C CA . LEU B 1 285 ? -4.594 2.387 18.641 1 93.62 285 LEU B CA 1
ATOM 5610 C C . LEU B 1 285 ? -4.828 2.701 20.125 1 93.62 285 LEU B C 1
ATOM 5612 O O . LEU B 1 285 ? -4.922 3.869 20.5 1 93.62 285 LEU B O 1
ATOM 5616 N N . SER B 1 286 ? -4.887 1.683 20.906 1 95.12 286 SER B N 1
ATOM 5617 C CA . SER B 1 286 ? -5.074 1.861 22.344 1 95.12 286 SER B CA 1
ATOM 5618 C C . SER B 1 286 ? -3.881 2.576 22.969 1 95.12 286 SER B C 1
ATOM 5620 O O . SER B 1 286 ? -4.051 3.432 23.844 1 95.12 286 SER B O 1
ATOM 5622 N N . CYS B 1 287 ? -2.725 2.219 22.516 1 93.62 287 CYS B N 1
ATOM 5623 C CA . CYS B 1 287 ? -1.517 2.863 23.031 1 93.62 287 CYS B CA 1
ATOM 5624 C C . CYS B 1 287 ? -1.476 4.332 22.625 1 93.62 287 CYS B C 1
ATOM 5626 O O . CYS B 1 287 ? -1.082 5.188 23.422 1 93.62 287 CYS B O 1
ATOM 5628 N N . ARG B 1 288 ? -1.857 4.605 21.422 1 91.88 288 ARG B N 1
ATOM 5629 C CA . ARG B 1 288 ? -1.892 5.984 20.953 1 91.88 288 ARG B CA 1
ATOM 5630 C C . ARG B 1 288 ? -2.904 6.809 21.734 1 91.88 288 ARG B C 1
ATOM 5632 O O . ARG B 1 288 ? -2.613 7.938 22.141 1 91.88 288 ARG B O 1
ATOM 5639 N N . ARG B 1 289 ? -4.016 6.234 22.016 1 91.75 289 ARG B N 1
ATOM 5640 C CA . ARG B 1 289 ? -5.043 6.918 22.797 1 91.75 289 ARG B CA 1
ATOM 5641 C C . ARG B 1 289 ? -4.578 7.145 24.234 1 91.75 289 ARG B C 1
ATOM 5643 O O . ARG B 1 289 ? -4.805 8.219 24.797 1 91.75 289 ARG B O 1
ATOM 5650 N N . SER B 1 290 ? -4.012 6.164 24.734 1 93.75 290 SER B N 1
ATOM 5651 C CA . SER B 1 290 ? -3.492 6.281 26.094 1 93.75 290 SER B CA 1
ATOM 5652 C C . SER B 1 290 ? -2.453 7.391 26.188 1 93.75 290 SER B C 1
ATOM 5654 O O . SER B 1 290 ? -2.439 8.148 27.156 1 93.75 290 SER B O 1
ATOM 5656 N N . LEU B 1 291 ? -1.593 7.441 25.234 1 91.44 291 LEU B N 1
ATOM 5657 C CA . LEU B 1 291 ? -0.578 8.492 25.219 1 91.44 291 LEU B CA 1
ATOM 5658 C C . LEU B 1 291 ? -1.221 9.867 25.094 1 91.44 291 LEU B C 1
ATOM 5660 O O . LEU B 1 291 ? -0.819 10.812 25.766 1 91.44 291 LEU B O 1
ATOM 5664 N N . GLU B 1 292 ? -2.176 9.984 24.234 1 88.44 292 GLU B N 1
ATOM 5665 C CA . GLU B 1 292 ? -2.896 11.242 24.078 1 88.44 292 GLU B CA 1
ATOM 5666 C C . GLU B 1 292 ? -3.561 11.672 25.391 1 88.44 292 GLU B C 1
ATOM 5668 O O . GLU B 1 292 ? -3.5 12.844 25.766 1 88.44 292 GLU B O 1
ATOM 5673 N N . ASP B 1 293 ? -4.113 10.742 26.094 1 89.94 293 ASP B N 1
ATOM 5674 C CA . ASP B 1 293 ? -4.754 11.023 27.375 1 89.94 293 ASP B CA 1
ATOM 5675 C C . ASP B 1 293 ? -3.727 11.477 28.406 1 89.94 293 ASP B C 1
ATOM 5677 O O . ASP B 1 293 ? -3.971 12.414 29.172 1 89.94 293 ASP B O 1
ATOM 5681 N N . GLN B 1 294 ? -2.68 10.82 28.406 1 89 294 GLN B N 1
ATOM 5682 C CA . GLN B 1 294 ? -1.612 11.18 29.344 1 89 294 GLN B CA 1
ATOM 5683 C C . GLN B 1 294 ? -1.083 12.578 29.047 1 89 294 GLN B C 1
ATOM 5685 O O . GLN B 1 294 ? -0.836 13.359 29.969 1 89 294 GLN B O 1
ATOM 5690 N N . MET B 1 295 ? -0.899 12.82 27.812 1 85.75 295 MET B N 1
ATOM 5691 C CA . MET B 1 295 ? -0.382 14.125 27.406 1 85.75 295 MET B CA 1
ATOM 5692 C C . MET B 1 295 ? -1.372 15.227 27.75 1 85.75 295 MET B C 1
ATOM 5694 O O . MET B 1 295 ? -0.978 16.297 28.219 1 85.75 295 MET B O 1
ATOM 5698 N N . GLU B 1 296 ? -2.58 14.977 27.547 1 84.25 296 GLU B N 1
ATOM 5699 C CA . GLU B 1 296 ? -3.607 15.938 27.922 1 84.25 296 GLU B CA 1
ATOM 5700 C C . GLU B 1 296 ? -3.619 16.172 29.438 1 84.25 296 GLU B C 1
ATOM 5702 O O . GLU B 1 296 ? -3.756 17.297 29.891 1 84.25 296 GLU B O 1
ATOM 5707 N N . ALA B 1 297 ? -3.523 15.156 30.188 1 86.75 297 ALA B N 1
ATOM 5708 C CA . ALA B 1 297 ? -3.479 15.266 31.641 1 86.75 297 ALA B CA 1
ATOM 5709 C C . ALA B 1 297 ? -2.275 16.078 32.094 1 86.75 297 ALA B C 1
ATOM 5711 O O . ALA B 1 297 ? -2.387 16.906 33 1 86.75 297 ALA B O 1
ATOM 5712 N N . LEU B 1 298 ? -1.199 15.82 31.438 1 85.5 298 LEU B N 1
ATOM 5713 C CA . LEU B 1 298 ? 0.018 16.547 31.781 1 85.5 298 LEU B CA 1
ATOM 5714 C C . LEU B 1 298 ? -0.116 18.031 31.438 1 85.5 298 LEU B C 1
ATOM 5716 O O . LEU B 1 298 ? 0.372 18.891 32.156 1 85.5 298 LEU B O 1
ATOM 5720 N N . LEU B 1 299 ? -0.678 18.297 30.328 1 81.38 299 LEU B N 1
ATOM 5721 C CA . LEU B 1 299 ? -0.915 19.672 29.938 1 81.38 299 LEU B CA 1
ATOM 5722 C C . LEU B 1 299 ? -1.841 20.375 30.922 1 81.38 299 LEU B C 1
ATOM 5724 O O . LEU B 1 299 ? -1.585 21.5 31.328 1 81.38 299 LEU B O 1
ATOM 5728 N N . TYR B 1 300 ? -2.828 19.672 31.359 1 83.5 300 TYR B N 1
ATOM 5729 C CA . TYR B 1 300 ? -3.762 20.219 32.344 1 83.5 300 TYR B CA 1
ATOM 5730 C C . TYR B 1 300 ? -3.068 20.453 33.688 1 83.5 300 TYR B C 1
ATOM 5732 O O . TYR B 1 300 ? -3.287 21.484 34.312 1 83.5 300 TYR B O 1
ATOM 5740 N N . GLU B 1 301 ? -2.344 19.547 34 1 85.62 301 GLU B N 1
ATOM 5741 C CA . GLU B 1 301 ? -1.602 19.688 35.25 1 85.62 301 GLU B CA 1
ATOM 5742 C C . GLU B 1 301 ? -0.639 20.875 35.188 1 85.62 301 GLU B C 1
ATOM 5744 O O . GLU B 1 301 ? -0.503 21.625 36.156 1 85.62 301 GLU B O 1
ATOM 5749 N N . HIS B 1 302 ? 0.022 20.984 34.125 1 80.94 302 HIS B N 1
ATOM 5750 C CA . HIS B 1 302 ? 0.937 22.109 33.938 1 80.94 302 HIS B CA 1
ATOM 5751 C C . HIS B 1 302 ? 0.193 23.438 34 1 80.94 302 HIS B C 1
ATOM 5753 O O . HIS B 1 302 ? 0.653 24.391 34.625 1 80.94 302 HIS B O 1
ATOM 5759 N N . GLU B 1 303 ? -0.845 23.516 33.344 1 80.38 303 GLU B N 1
ATOM 5760 C CA . GLU B 1 303 ? -1.667 24.719 33.375 1 80.38 303 GLU B CA 1
ATOM 5761 C C . GLU B 1 303 ? -2.162 25.031 34.781 1 80.38 303 GLU B C 1
ATOM 5763 O O . GLU B 1 303 ? -2.139 26.172 35.219 1 80.38 303 GLU B O 1
ATOM 5768 N N . ALA B 1 304 ? -2.564 24 35.406 1 87.88 304 ALA B N 1
ATOM 5769 C CA . ALA B 1 304 ? -3.014 24.156 36.781 1 87.88 304 ALA B CA 1
ATOM 5770 C C . ALA B 1 304 ? -1.885 24.672 37.688 1 87.88 304 ALA B C 1
ATOM 5772 O O . ALA B 1 304 ? -2.102 25.547 38.531 1 87.88 304 ALA B O 1
ATOM 5773 N N . ASN B 1 305 ? -0.791 24.188 37.438 1 88 305 ASN B N 1
ATOM 5774 C CA . ASN B 1 305 ? 0.368 24.625 38.219 1 88 305 ASN B CA 1
ATOM 5775 C C . ASN B 1 305 ? 0.719 26.078 37.938 1 88 305 ASN B C 1
ATOM 5777 O O . ASN B 1 305 ? 1.079 26.828 38.844 1 88 305 ASN B O 1
ATOM 5781 N N . MET B 1 306 ? 0.643 26.469 36.719 1 84.06 306 MET B N 1
ATOM 5782 C CA . MET B 1 306 ? 0.901 27.859 36.344 1 84.06 306 MET B CA 1
ATOM 5783 C C . MET B 1 306 ? -0.112 28.797 37 1 84.06 306 MET B C 1
ATOM 5785 O O . MET B 1 306 ? 0.252 29.859 37.5 1 84.06 306 MET B O 1
ATOM 5789 N N . LEU B 1 307 ? -1.315 28.359 37.031 1 87.19 307 LEU B N 1
ATOM 5790 C CA . LEU B 1 307 ? -2.367 29.156 37.625 1 87.19 307 LEU B CA 1
ATOM 5791 C C . LEU B 1 307 ? -2.189 29.203 39.156 1 87.19 307 LEU B C 1
ATOM 5793 O O . LEU B 1 307 ? -2.402 30.25 39.781 1 87.19 307 LEU B O 1
ATOM 5797 N N . ARG B 1 308 ? -1.837 28.109 39.688 1 90 308 ARG B N 1
ATOM 5798 C CA . ARG B 1 308 ? -1.568 28.078 41.125 1 90 308 ARG B CA 1
ATOM 5799 C C . ARG B 1 308 ? -0.424 29.016 41.5 1 90 308 ARG B C 1
ATOM 5801 O O . ARG B 1 308 ? -0.488 29.703 42.5 1 90 308 ARG B O 1
ATOM 5808 N N . GLU B 1 309 ? 0.575 29 40.688 1 89.38 309 GLU B N 1
ATOM 5809 C CA . GLU B 1 309 ? 1.72 29.875 40.938 1 89.38 309 GLU B CA 1
ATOM 5810 C C . GLU B 1 309 ? 1.328 31.344 40.781 1 89.38 309 GLU B C 1
ATOM 5812 O O . GLU B 1 309 ? 1.758 32.188 41.562 1 89.38 309 GLU B O 1
ATOM 5817 N N . LYS B 1 310 ? 0.541 31.625 39.781 1 87.31 310 LYS B N 1
ATOM 5818 C CA . LYS B 1 310 ? 0.058 33 39.594 1 87.31 310 LYS B CA 1
ATOM 5819 C C . LYS B 1 310 ? -0.789 33.438 40.781 1 87.31 310 LYS B C 1
ATOM 5821 O O . LYS B 1 310 ? -0.644 34.562 41.25 1 87.31 310 LYS B O 1
ATOM 5826 N N . LEU B 1 311 ? -1.641 32.438 41.219 1 90.5 311 LEU B N 1
ATOM 5827 C CA . LEU B 1 311 ? -2.471 32.75 42.406 1 90.5 311 LEU B CA 1
ATOM 5828 C C . LEU B 1 311 ? -1.609 32.969 43.625 1 90.5 311 LEU B C 1
ATOM 5830 O O . LEU B 1 311 ? -1.878 33.875 44.406 1 90.5 311 LEU B O 1
ATOM 5834 N N . ARG B 1 312 ? -0.581 32.281 43.781 1 93.31 312 ARG B N 1
ATOM 5835 C CA . ARG B 1 312 ? 0.331 32.406 44.938 1 93.31 312 ARG B CA 1
ATOM 5836 C C . ARG B 1 312 ? 1.044 33.75 44.875 1 93.31 312 ARG B C 1
ATOM 5838 O O . ARG B 1 312 ? 1.157 34.438 45.906 1 93.31 312 ARG B O 1
ATOM 5845 N N . ARG B 1 313 ? 1.464 34.188 43.75 1 91.69 313 ARG B N 1
ATOM 5846 C CA . ARG B 1 313 ? 2.135 35.469 43.594 1 91.69 313 ARG B CA 1
ATOM 5847 C C . ARG B 1 313 ? 1.188 36.625 43.875 1 91.69 313 ARG B C 1
ATOM 5849 O O . ARG B 1 313 ? 1.568 37.594 44.531 1 91.69 313 ARG B O 1
ATOM 5856 N N . MET B 1 314 ? -0.04 36.469 43.469 1 93 314 MET B N 1
ATOM 5857 C CA . MET B 1 314 ? -1.045 37.5 43.719 1 93 314 MET B CA 1
ATOM 5858 C C . MET B 1 314 ? -1.364 37.594 45.188 1 93 314 MET B C 1
ATOM 5860 O O . MET B 1 314 ? -1.525 38.688 45.719 1 93 314 MET B O 1
ATOM 5864 N N . GLU B 1 315 ? -1.465 36.406 45.75 1 92.38 315 GLU B N 1
ATOM 5865 C CA . GLU B 1 315 ? -1.72 36.375 47.188 1 92.38 315 GLU B CA 1
ATOM 5866 C C . GLU B 1 315 ? -0.562 36.969 47.969 1 92.38 315 GLU B C 1
ATOM 5868 O O . GLU B 1 315 ? -0.777 37.719 48.906 1 92.38 315 GLU B O 1
ATOM 5873 N N . GLU B 1 316 ? 0.663 36.688 47.594 1 92.69 316 GLU B N 1
ATOM 5874 C CA . GLU B 1 316 ? 1.847 37.281 48.25 1 92.69 316 GLU B CA 1
ATOM 5875 C C . GLU B 1 316 ? 1.887 38.781 48.062 1 92.69 316 GLU B C 1
ATOM 5877 O O . GLU B 1 316 ? 2.199 39.531 49 1 92.69 316 GLU B O 1
ATOM 5882 N N . GLN B 1 317 ? 1.496 39.281 46.875 1 92.25 317 GLN B N 1
ATOM 5883 C CA . GLN B 1 317 ? 1.432 40.719 46.625 1 92.25 317 GLN B CA 1
ATOM 5884 C C . GLN B 1 317 ? 0.34 41.375 47.469 1 92.25 317 GLN B C 1
ATOM 5886 O O . GLN B 1 317 ? 0.541 42.469 48 1 92.25 317 GLN B O 1
ATOM 5891 N N . SER B 1 318 ? -0.78 40.656 47.625 1 93.38 318 SER B N 1
ATOM 5892 C CA . SER B 1 318 ? -1.884 41.156 48.438 1 93.38 318 SER B CA 1
ATOM 5893 C C . SER B 1 318 ? -1.487 41.25 49.906 1 93.38 318 SER B C 1
ATOM 5895 O O . SER B 1 318 ? -1.801 42.25 50.594 1 93.38 318 SER B O 1
ATOM 5897 N N . THR B 1 319 ? -0.73 40.25 50.375 1 93.44 319 THR B N 1
ATOM 5898 C CA . THR B 1 319 ? -0.254 40.25 51.75 1 93.44 319 THR B CA 1
ATOM 5899 C C . THR B 1 319 ? 0.759 41.344 52 1 93.44 319 THR B C 1
ATOM 5901 O O . THR B 1 319 ? 0.732 42.031 53.031 1 93.44 319 THR B O 1
ATOM 5904 N N . LEU B 1 320 ? 1.623 41.719 51.062 1 93.81 320 LEU B N 1
ATOM 5905 C CA . LEU B 1 320 ? 2.604 42.781 51.156 1 93.81 320 LEU B CA 1
ATOM 5906 C C . LEU B 1 320 ? 1.918 44.156 51.156 1 93.81 320 LEU B C 1
ATOM 5908 O O . LEU B 1 320 ? 2.268 45.031 51.969 1 93.81 320 LEU B O 1
ATOM 5912 N N . MET B 1 321 ? 0.857 44.312 50.375 1 94.56 321 MET B N 1
ATOM 5913 C CA . MET B 1 321 ? 0.092 45.562 50.344 1 94.56 321 MET B CA 1
ATOM 5914 C C . MET B 1 321 ? -0.664 45.781 51.656 1 94.56 321 MET B C 1
ATOM 5916 O O . MET B 1 321 ? -0.734 46.906 52.156 1 94.56 321 MET B O 1
ATOM 5920 N N . ALA B 1 322 ? -1.162 44.688 52.188 1 92.88 322 ALA B N 1
ATOM 5921 C CA . ALA B 1 322 ? -1.864 44.75 53.469 1 92.88 322 ALA B CA 1
ATOM 5922 C C . ALA B 1 322 ? -0.91 45.125 54.594 1 92.88 322 ALA B C 1
ATOM 5924 O O . ALA B 1 322 ? -1.244 45.938 55.469 1 92.88 322 ALA B O 1
ATOM 5925 N N . ARG B 1 323 ? 0.316 44.656 54.5 1 92.88 323 ARG B N 1
ATOM 5926 C CA . ARG B 1 323 ? 1.336 44.969 55.5 1 92.88 323 ARG B CA 1
ATOM 5927 C C . ARG B 1 323 ? 1.774 46.438 55.406 1 92.88 323 ARG B C 1
ATOM 5929 O O . ARG B 1 323 ? 1.915 47.125 56.406 1 92.88 323 ARG B O 1
ATOM 5936 N N . GLU B 1 324 ? 1.886 46.938 54.156 1 92.56 324 GLU B N 1
ATOM 5937 C CA . GLU B 1 324 ? 2.242 48.312 53.938 1 92.56 324 GLU B CA 1
ATOM 5938 C C . GLU B 1 324 ? 1.141 49.281 54.406 1 92.56 324 GLU B C 1
ATOM 5940 O O . GLU B 1 324 ? 1.424 50.312 55 1 92.56 324 GLU B O 1
ATOM 5945 N N . ARG B 1 325 ? -0.102 48.875 54.25 1 92.38 325 ARG B N 1
ATOM 5946 C CA . ARG B 1 325 ? -1.242 49.656 54.719 1 92.38 325 ARG B CA 1
ATOM 5947 C C . ARG B 1 325 ? -1.296 49.719 56.219 1 92.38 325 ARG B C 1
ATOM 5949 O O . ARG B 1 325 ? -1.553 50.75 56.812 1 92.38 325 ARG B O 1
ATOM 5956 N N . GLU B 1 326 ? -0.985 48.562 56.781 1 92.88 326 GLU B N 1
ATOM 5957 C CA . GLU B 1 326 ? -0.953 48.469 58.25 1 92.88 326 GLU B CA 1
ATOM 5958 C C . GLU B 1 326 ? 0.182 49.312 58.812 1 92.88 326 GLU B C 1
ATOM 5960 O O . GLU B 1 326 ? -0.004 50 59.812 1 92.88 326 GLU B O 1
ATOM 5965 N N . MET B 1 327 ? 1.369 49.438 58.156 1 93.62 327 MET B N 1
ATOM 5966 C CA . MET B 1 327 ? 2.506 50.25 58.594 1 93.62 327 MET B CA 1
ATOM 5967 C C . MET B 1 327 ? 2.205 51.719 58.438 1 93.62 327 MET B C 1
ATOM 5969 O O . MET B 1 327 ? 2.527 52.531 59.312 1 93.62 327 MET B O 1
ATOM 5973 N N . ARG B 1 328 ? 1.468 52.125 57.375 1 92.44 328 ARG B N 1
ATOM 5974 C CA . ARG B 1 328 ? 1.064 53.531 57.156 1 92.44 328 ARG B CA 1
ATOM 5975 C C . ARG B 1 328 ? 0.061 53.969 58.219 1 92.44 328 ARG B C 1
ATOM 5977 O O . ARG B 1 328 ? 0.174 55.062 58.781 1 92.44 328 ARG B O 1
ATOM 5984 N N . ARG B 1 329 ? -0.871 53.031 58.562 1 92.62 329 ARG B N 1
ATOM 5985 C CA . ARG B 1 329 ? -1.871 53.312 59.594 1 92.62 329 ARG B CA 1
ATOM 5986 C C . ARG B 1 329 ? -1.223 53.469 60.969 1 92.62 329 ARG B C 1
ATOM 5988 O O . ARG B 1 329 ? -1.56 54.375 61.719 1 92.62 329 ARG B O 1
ATOM 5995 N N . GLU B 1 330 ? -0.219 52.625 61.219 1 92.94 330 GLU B N 1
ATOM 5996 C CA . GLU B 1 330 ? 0.502 52.688 62.469 1 92.94 330 GLU B CA 1
ATOM 5997 C C . GLU B 1 330 ? 1.349 53.969 62.562 1 92.94 330 GLU B C 1
ATOM 5999 O O . GLU B 1 330 ? 1.412 54.594 63.625 1 92.94 330 GLU B O 1
ATOM 6004 N N . GLU B 1 331 ? 1.962 54.406 61.469 1 93.25 331 GLU B N 1
ATOM 6005 C CA . GLU B 1 331 ? 2.738 55.625 61.438 1 93.25 331 GLU B CA 1
ATOM 6006 C C . GLU B 1 331 ? 1.843 56.875 61.625 1 93.25 331 GLU B C 1
ATOM 6008 O O . GLU B 1 331 ? 2.205 57.781 62.344 1 93.25 331 GLU B O 1
ATOM 6013 N N . GLU B 1 332 ? 0.639 56.812 61 1 92.81 332 GLU B N 1
ATOM 6014 C CA . GLU B 1 332 ? -0.332 57.875 61.188 1 92.81 332 GLU B CA 1
ATOM 6015 C C . GLU B 1 332 ? -0.823 57.969 62.625 1 92.81 332 GLU B C 1
ATOM 6017 O O . GLU B 1 332 ? -0.924 59.031 63.188 1 92.81 332 GLU B O 1
ATOM 6022 N N . ARG B 1 333 ? -1 56.781 63.25 1 92.75 333 ARG B N 1
ATOM 6023 C CA . ARG B 1 333 ? -1.412 56.719 64.625 1 92.75 333 ARG B CA 1
ATOM 6024 C C . ARG B 1 333 ? -0.312 57.25 65.562 1 92.75 333 ARG B C 1
ATOM 6026 O O . ARG B 1 333 ? -0.584 58 66.5 1 92.75 333 ARG B O 1
ATOM 6033 N N . ARG B 1 334 ? 0.982 57 65.25 1 92.56 334 ARG B N 1
ATOM 6034 C CA . ARG B 1 334 ? 2.121 57.5 66.062 1 92.56 334 ARG B CA 1
ATOM 6035 C C . ARG B 1 334 ? 2.291 59 65.938 1 92.56 334 ARG B C 1
ATOM 6037 O O . ARG B 1 334 ? 2.508 59.719 66.875 1 92.56 334 ARG B O 1
ATOM 6044 N N . ARG B 1 335 ? 2.043 59.562 64.688 1 93.12 335 ARG B N 1
ATOM 6045 C CA . ARG B 1 335 ? 2.121 61 64.438 1 93.12 335 ARG B CA 1
ATOM 6046 C C . ARG B 1 335 ? 1.003 61.75 65.188 1 93.12 335 ARG B C 1
ATOM 6048 O O . ARG B 1 335 ? 1.237 62.812 65.75 1 93.12 335 ARG B O 1
ATOM 6055 N N . GLU B 1 336 ? -0.197 61.156 65.125 1 92.69 336 GLU B N 1
ATOM 6056 C CA . GLU B 1 336 ? -1.335 61.75 65.875 1 92.69 336 GLU B CA 1
ATOM 6057 C C . GLU B 1 336 ? -1.127 61.719 67.375 1 92.69 336 GLU B C 1
ATOM 6059 O O . GLU B 1 336 ? -1.415 62.688 68.062 1 92.69 336 GLU B O 1
ATOM 6064 N N . GLU B 1 337 ? -0.52 60.625 67.875 1 93.25 337 GLU B N 1
ATOM 6065 C CA . GLU B 1 337 ? -0.206 60.531 69.25 1 93.25 337 GLU B CA 1
ATOM 6066 C C . GLU B 1 337 ? 0.892 61.5 69.688 1 93.25 337 GLU B C 1
ATOM 6068 O O . GLU B 1 337 ? 0.803 62.156 70.688 1 93.25 337 GLU B O 1
ATOM 6073 N N . GLU B 1 338 ? 1.855 61.719 68.812 1 92.81 338 GLU B N 1
ATOM 6074 C CA . GLU B 1 338 ? 2.918 62.688 69.062 1 92.81 338 GLU B CA 1
ATOM 6075 C C . GLU B 1 338 ? 2.377 64.125 69.062 1 92.81 338 GLU B C 1
ATOM 6077 O O . GLU B 1 338 ? 2.742 64.938 69.875 1 92.81 338 GLU B O 1
ATOM 6082 N N . ARG B 1 339 ? 1.404 64.375 68.125 1 92.19 339 ARG B N 1
ATOM 6083 C CA . ARG B 1 339 ? 0.754 65.688 68.062 1 92.19 339 ARG B CA 1
ATOM 6084 C C . ARG B 1 339 ? -0.094 65.938 69.312 1 92.19 339 ARG B C 1
ATOM 6086 O O . ARG B 1 339 ? -0.009 67.062 69.875 1 92.19 339 ARG B O 1
ATOM 6093 N N . ARG B 1 340 ? -0.799 65 69.812 1 91.88 340 ARG B N 1
ATOM 6094 C CA . ARG B 1 340 ? -1.616 65.125 71 1 91.88 340 ARG B CA 1
ATOM 6095 C C . ARG B 1 340 ? -0.746 65.312 72.25 1 91.88 340 ARG B C 1
ATOM 6097 O O . ARG B 1 340 ? -1.038 66.188 73.062 1 91.88 340 ARG B O 1
ATOM 6104 N N . ARG B 1 341 ? 0.393 64.625 72.25 1 91.88 341 ARG B N 1
ATOM 6105 C CA . ARG B 1 341 ? 1.323 64.75 73.375 1 91.88 341 ARG B CA 1
ATOM 6106 C C . ARG B 1 341 ? 1.965 66.125 73.375 1 91.88 341 ARG B C 1
ATOM 6108 O O . ARG B 1 341 ? 2.094 66.75 74.438 1 91.88 341 ARG B O 1
ATOM 6115 N N . ARG B 1 342 ? 2.24 66.75 72.25 1 91.81 342 ARG B N 1
ATOM 6116 C CA . ARG B 1 342 ? 2.809 68.062 72.125 1 91.81 342 ARG B CA 1
ATOM 6117 C C . ARG B 1 342 ? 1.786 69.125 72.5 1 91.81 342 ARG B C 1
ATOM 6119 O O . ARG B 1 342 ? 2.104 70.125 73.188 1 91.81 342 ARG B O 1
ATOM 6126 N N . GLU B 1 343 ? 0.557 68.938 72.125 1 92.31 343 GLU B N 1
ATOM 6127 C CA . GLU B 1 343 ? -0.528 69.812 72.438 1 92.31 343 GLU B CA 1
ATOM 6128 C C . GLU B 1 343 ? -0.833 69.812 73.938 1 92.31 343 GLU B C 1
ATOM 6130 O O . GLU B 1 343 ? -0.987 70.812 74.562 1 92.31 343 GLU B O 1
ATOM 6135 N N . GLU B 1 344 ? -0.775 68.625 74.5 1 92.44 344 GLU B N 1
ATOM 6136 C CA . GLU B 1 344 ? -0.966 68.5 75.938 1 92.44 344 GLU B CA 1
ATOM 6137 C C . GLU B 1 344 ? 0.191 69.125 76.688 1 92.44 344 GLU B C 1
ATOM 6139 O O . GLU B 1 344 ? -0.022 69.812 77.75 1 92.44 344 GLU B O 1
ATOM 6144 N N . ALA B 1 345 ? 1.344 69 76.25 1 93 345 ALA B N 1
ATOM 6145 C CA . ALA B 1 345 ? 2.521 69.625 76.812 1 93 345 ALA B CA 1
ATOM 6146 C C . ALA B 1 345 ? 2.479 71.125 76.75 1 93 345 ALA B C 1
ATOM 6148 O O . ALA B 1 345 ? 2.766 71.875 77.75 1 93 345 ALA B O 1
ATOM 6149 N N . LEU B 1 346 ? 2.021 71.625 75.688 1 92.19 346 LEU B N 1
ATOM 6150 C CA . LEU B 1 346 ? 1.856 73.062 75.438 1 92.19 346 LEU B CA 1
ATOM 6151 C C . LEU B 1 346 ? 0.758 73.625 76.375 1 92.19 346 LEU B C 1
ATOM 6153 O O . LEU B 1 346 ? 0.931 74.688 77 1 92.19 346 LEU B O 1
ATOM 6157 N N . PHE B 1 347 ? -0.29 72.875 76.562 1 90.69 347 PHE B N 1
ATOM 6158 C CA . PHE B 1 347 ? -1.388 73.25 77.438 1 90.69 347 PHE B CA 1
ATOM 6159 C C . PHE B 1 347 ? -0.942 73.25 78.875 1 90.69 347 PHE B C 1
ATOM 6161 O O . PHE B 1 347 ? -1.221 74.188 79.625 1 90.69 347 PHE B O 1
ATOM 6168 N N . GLN B 1 348 ? -0.17 72.312 79.188 1 91.38 348 GLN B N 1
ATOM 6169 C CA . GLN B 1 348 ? 0.366 72.25 80.562 1 91.38 348 GLN B CA 1
ATOM 6170 C C . GLN B 1 348 ? 1.368 73.375 80.875 1 91.38 348 GLN B C 1
ATOM 6172 O O . GLN B 1 348 ? 1.348 73.938 81.938 1 91.38 348 GLN B O 1
ATOM 6177 N N . GLN B 1 349 ? 2.121 73.75 79.875 1 90.56 349 GLN B N 1
ATOM 6178 C CA . GLN B 1 349 ? 3.064 74.875 79.938 1 90.56 349 GLN B CA 1
ATOM 6179 C C . GLN B 1 349 ? 2.334 76.188 80.062 1 90.56 349 GLN B C 1
ATOM 6181 O O . GLN B 1 349 ? 2.674 77 80.938 1 90.56 349 GLN B O 1
ATOM 6186 N N . GLN B 1 350 ? 1.283 76.375 79.375 1 90 350 GLN B N 1
ATOM 6187 C CA . GLN B 1 350 ? 0.464 77.562 79.438 1 90 350 GLN B CA 1
ATOM 6188 C C . GLN B 1 350 ? -0.253 77.688 80.812 1 90 350 GLN B C 1
ATOM 6190 O O . GLN B 1 350 ? -0.28 78.75 81.438 1 90 350 GLN B O 1
ATOM 6195 N N . ARG B 1 351 ? -0.699 76.625 81.312 1 88.5 351 ARG B N 1
ATOM 6196 C CA . ARG B 1 351 ? -1.35 76.562 82.625 1 88.5 351 ARG B CA 1
ATOM 6197 C C . ARG B 1 351 ? -0.356 76.875 83.75 1 88.5 351 ARG B C 1
ATOM 6199 O O . ARG B 1 351 ? -0.655 77.688 84.688 1 88.5 351 ARG B O 1
ATOM 6206 N N . GLN B 1 352 ? 0.851 76.375 83.562 1 89.56 352 GLN B N 1
ATOM 6207 C CA . GLN B 1 352 ? 1.906 76.625 84.562 1 89.56 352 GLN B CA 1
ATOM 6208 C C . GLN B 1 352 ? 2.352 78.062 84.5 1 89.56 352 GLN B C 1
ATOM 6210 O O . GLN B 1 352 ? 2.541 78.688 85.562 1 89.56 352 GLN B O 1
ATOM 6215 N N . GLU B 1 353 ? 2.346 78.688 83.375 1 89.62 353 GLU B N 1
ATOM 6216 C CA . GLU B 1 353 ? 2.689 80.125 83.188 1 89.62 353 GLU B CA 1
ATOM 6217 C C . GLU B 1 353 ? 1.588 81 83.75 1 89.62 353 GLU B C 1
ATOM 6219 O O . GLU B 1 353 ? 1.872 82 84.438 1 89.62 353 GLU B O 1
ATOM 6224 N N . GLU B 1 354 ? 0.392 80.625 83.625 1 88.38 354 GLU B N 1
ATOM 6225 C CA . GLU B 1 354 ? -0.745 81.375 84.125 1 88.38 354 GLU B CA 1
ATOM 6226 C C . GLU B 1 354 ? -0.806 81.25 85.688 1 88.38 354 GLU B C 1
ATOM 6228 O O . GLU B 1 354 ? -1.082 82.25 86.312 1 88.38 354 GLU B O 1
ATOM 6233 N N . GLU B 1 355 ? -0.462 80.188 86.125 1 88.44 355 GLU B N 1
ATOM 6234 C CA . GLU B 1 355 ? -0.408 80 87.562 1 88.44 355 GLU B CA 1
ATOM 6235 C C . GLU B 1 355 ? 0.743 80.75 88.188 1 88.44 355 GLU B C 1
ATOM 6237 O O . GLU B 1 355 ? 0.586 81.375 89.25 1 88.44 355 GLU B O 1
ATOM 6242 N N . MET B 1 356 ? 1.793 80.875 87.5 1 87.31 356 MET B N 1
ATOM 6243 C CA . MET B 1 356 ? 2.945 81.625 87.938 1 87.31 356 MET B CA 1
ATOM 6244 C C . MET B 1 356 ? 2.662 83.125 87.875 1 87.31 356 MET B C 1
ATOM 6246 O O . MET B 1 356 ? 3.002 83.875 88.812 1 87.31 356 MET B O 1
ATOM 6250 N N . ARG B 1 357 ? 1.932 83.688 86.938 1 86.25 357 ARG B N 1
ATOM 6251 C CA . ARG B 1 357 ? 1.537 85.062 86.812 1 86.25 357 ARG B CA 1
ATOM 6252 C C . ARG B 1 357 ? 0.53 85.438 87.875 1 86.25 357 ARG B C 1
ATOM 6254 O O . ARG B 1 357 ? 0.621 86.562 88.5 1 86.25 357 ARG B O 1
ATOM 6261 N N . SER B 1 358 ? -0.314 84.5 88.125 1 86.19 358 SER B N 1
ATOM 6262 C CA . SER B 1 358 ? -1.31 84.688 89.188 1 86.19 358 SER B CA 1
ATOM 6263 C C . SER B 1 358 ? -0.663 84.75 90.562 1 86.19 358 SER B C 1
ATOM 6265 O O . SER B 1 358 ? -0.98 85.625 91.375 1 86.19 358 SER B O 1
ATOM 6267 N N . ARG B 1 359 ? 0.364 84.062 90.812 1 85.25 359 ARG B N 1
ATOM 6268 C CA . ARG B 1 359 ? 1.081 84 92.062 1 85.25 359 ARG B CA 1
ATOM 6269 C C . ARG B 1 359 ? 1.935 85.25 92.25 1 85.25 359 ARG B C 1
ATOM 6271 O O . ARG B 1 359 ? 1.993 85.875 93.312 1 85.25 359 ARG B O 1
ATOM 6278 N N . ARG B 1 360 ? 2.438 85.75 91.188 1 84.69 360 ARG B N 1
ATOM 6279 C CA . ARG B 1 360 ? 3.232 87 91.188 1 84.69 360 ARG B CA 1
ATOM 6280 C C . ARG B 1 360 ? 2.352 88.188 91.5 1 84.69 360 ARG B C 1
ATOM 6282 O O . ARG B 1 360 ? 2.713 89.062 92.25 1 84.69 360 ARG B O 1
ATOM 6289 N N . ARG B 1 361 ? 1.162 88.188 90.938 1 82.31 361 ARG B N 1
ATOM 6290 C CA . ARG B 1 361 ? 0.202 89.25 91.188 1 82.31 361 ARG B CA 1
ATOM 6291 C C . ARG B 1 361 ? -0.305 89.25 92.625 1 82.31 361 ARG B C 1
ATOM 6293 O O . ARG B 1 361 ? -0.423 90.312 93.25 1 82.31 361 ARG B O 1
ATOM 6300 N N . GLU B 1 362 ? -0.436 88.062 93.125 1 83.25 362 GLU B N 1
ATOM 6301 C CA . GLU B 1 362 ? -0.877 87.938 94.5 1 83.25 362 GLU B CA 1
ATOM 6302 C C . GLU B 1 362 ? 0.22 88.375 95.438 1 83.25 362 GLU B C 1
ATOM 6304 O O . GLU B 1 362 ? -0.054 89 96.438 1 83.25 362 GLU B O 1
ATOM 6309 N N . GLU B 1 363 ? 1.404 88.25 95.188 1 84.06 363 GLU B N 1
ATOM 6310 C CA . GLU B 1 363 ? 2.537 88.625 96 1 84.06 363 GLU B CA 1
ATOM 6311 C C . GLU B 1 363 ? 2.789 90.125 95.938 1 84.06 363 GLU B C 1
ATOM 6313 O O . GLU B 1 363 ? 3.105 90.75 96.938 1 84.06 363 GLU B O 1
ATOM 6318 N N . GLU B 1 364 ? 2.555 90.812 95 1 81.88 364 GLU B N 1
ATOM 6319 C CA . GLU B 1 364 ? 2.682 92.25 94.812 1 81.88 364 GLU B CA 1
ATOM 6320 C C . GLU B 1 364 ? 1.582 93 95.562 1 81.88 364 GLU B C 1
ATOM 6322 O O . GLU B 1 364 ? 1.836 94.062 96.125 1 81.88 364 GLU B O 1
ATOM 6327 N N . PHE B 1 365 ? 0.409 92.438 95.625 1 76.69 365 PHE B N 1
ATOM 6328 C CA . PHE B 1 365 ? -0.703 93.062 96.375 1 76.69 365 PHE B CA 1
ATOM 6329 C C . PHE B 1 365 ? -0.498 92.938 97.875 1 76.69 365 PHE B C 1
ATOM 6331 O O . PHE B 1 365 ? -0.763 93.875 98.625 1 76.69 365 PHE B O 1
ATOM 6338 N N . ARG B 1 366 ? 0.029 91.938 98.375 1 79 366 ARG B N 1
ATOM 6339 C CA . ARG B 1 366 ? 0.3 91.75 99.812 1 79 366 ARG B CA 1
ATOM 6340 C C . ARG B 1 366 ? 1.411 92.625 100.312 1 79 366 ARG B C 1
ATOM 6342 O O . ARG B 1 366 ? 1.354 93.125 101.438 1 79 366 ARG B O 1
ATOM 6349 N N . SER B 1 367 ? 2.322 93 99.562 1 76.81 367 SER B N 1
ATOM 6350 C CA . SER B 1 367 ? 3.432 93.812 100 1 76.81 367 SER B CA 1
ATOM 6351 C C . SER B 1 367 ? 3.047 95.312 99.938 1 76.81 367 SER B C 1
ATOM 6353 O O . SER B 1 367 ? 3.557 96.125 100.688 1 76.81 367 SER B O 1
ATOM 6355 N N . ALA B 1 368 ? 2.23 95.875 99.062 1 71.19 368 ALA B N 1
ATOM 6356 C CA . ALA B 1 368 ? 1.874 97.25 98.875 1 71.19 368 ALA B CA 1
ATOM 6357 C C . ALA B 1 368 ? 0.748 97.688 99.812 1 71.19 368 ALA B C 1
ATOM 6359 O O . ALA B 1 368 ? 0.398 98.812 99.938 1 71.19 368 ALA B O 1
ATOM 6360 N N . GLY B 1 369 ? 0.479 97 101 1 65.38 369 GLY B N 1
ATOM 6361 C CA . GLY B 1 369 ? -0.456 97.25 102.062 1 65.38 369 GLY B CA 1
ATOM 6362 C C . GLY B 1 369 ? -1.86 97.562 101.625 1 65.38 369 GLY B C 1
ATOM 6363 O O . GLY B 1 369 ? -2.695 98 102.375 1 65.38 369 GLY B O 1
ATOM 6364 N N . VAL B 1 370 ? -2.248 98.188 100.562 1 58.12 370 VAL B N 1
ATOM 6365 C CA . VAL B 1 370 ? -3.547 98.625 100 1 58.12 370 VAL B CA 1
ATOM 6366 C C . VAL B 1 370 ? -4.375 97.375 99.75 1 58.12 370 VAL B C 1
ATOM 6368 O O . VAL B 1 370 ? -3.828 96.312 99.375 1 58.12 370 VAL B O 1
ATOM 6371 N N . PRO B 1 371 ? -5.555 97.188 100.375 1 57.16 371 PRO B N 1
ATOM 6372 C CA . PRO B 1 371 ? -6.418 96.062 100.125 1 57.16 371 PRO B CA 1
ATOM 6373 C C . PRO B 1 371 ? -6.555 95.75 98.625 1 57.16 371 PRO B C 1
ATOM 6375 O O . PRO B 1 371 ? -6.492 96.688 97.812 1 57.16 371 PRO B O 1
ATOM 6378 N N . PRO B 1 372 ? -6.219 94.625 98.188 1 56.47 372 PRO B N 1
ATOM 6379 C CA . PRO B 1 372 ? -6.262 94.375 96.688 1 56.47 372 PRO B CA 1
ATOM 6380 C C . PRO B 1 372 ? -7.555 94.875 96.062 1 56.47 372 PRO B C 1
ATOM 6382 O O . PRO B 1 372 ? -8.602 94.875 96.688 1 56.47 372 PRO B O 1
ATOM 6385 N N . PRO B 1 373 ? -7.621 95.875 95.188 1 55.47 373 PRO B N 1
ATOM 6386 C CA . PRO B 1 373 ? -8.891 96.312 94.562 1 55.47 373 PRO B CA 1
ATOM 6387 C C . PRO B 1 373 ? -9.781 95.125 94.188 1 55.47 373 PRO B C 1
ATOM 6389 O O . PRO B 1 373 ? -9.281 94 94 1 55.47 373 PRO B O 1
ATOM 6392 N N . PRO B 1 374 ? -11.109 95.125 94.562 1 50.22 374 PRO B N 1
ATOM 6393 C CA . PRO B 1 374 ? -11.984 94 94.188 1 50.22 374 PRO B CA 1
ATOM 6394 C C . PRO B 1 374 ? -11.812 93.562 92.75 1 50.22 374 PRO B C 1
ATOM 6396 O O . PRO B 1 374 ? -11.43 94.375 91.875 1 50.22 374 PRO B O 1
ATOM 6399 N N . PRO B 1 375 ? -11.5 92.375 92.438 1 50.09 375 PRO B N 1
ATOM 6400 C CA . PRO B 1 375 ? -11.312 91.938 91.062 1 50.09 375 PRO B CA 1
ATOM 6401 C C . PRO B 1 375 ? -12.344 92.562 90.125 1 50.09 375 PRO B C 1
ATOM 6403 O O . PRO B 1 375 ? -13.453 92.875 90.562 1 50.09 375 PRO B O 1
ATOM 6406 N N . PRO B 1 376 ? -11.984 93.375 89.188 1 47.72 376 PRO B N 1
ATOM 6407 C CA . PRO B 1 376 ? -13.008 94 88.375 1 47.72 376 PRO B CA 1
ATOM 6408 C C . PRO B 1 376 ? -14.125 93 88 1 47.72 376 PRO B C 1
ATOM 6410 O O . PRO B 1 376 ? -13.891 91.75 87.938 1 47.72 376 PRO B O 1
ATOM 6413 N N . PRO B 1 377 ? -15.406 93.25 88.438 1 40.81 377 PRO B N 1
ATOM 6414 C CA . PRO B 1 377 ? -16.5 92.312 88.188 1 40.81 377 PRO B CA 1
ATOM 6415 C C . PRO B 1 377 ? -16.484 91.688 86.812 1 40.81 377 PRO B C 1
ATOM 6417 O O . PRO B 1 377 ? -17.391 90.938 86.438 1 40.81 377 PRO B O 1
ATOM 6420 N N . GLY B 1 378 ? -15.875 92.5 85.812 1 39.66 378 GLY B N 1
ATOM 6421 C CA . GLY B 1 378 ? -16.219 92.125 84.438 1 39.66 378 GLY B CA 1
ATOM 6422 C C . GLY B 1 378 ? -15.883 90.688 84.125 1 39.66 378 GLY B C 1
ATOM 6423 O O . GLY B 1 378 ? -16.016 90.25 83 1 39.66 378 GLY B O 1
ATOM 6424 N N . LEU B 1 379 ? -14.906 90.188 84.875 1 37.16 379 LEU B N 1
ATOM 6425 C CA . LEU B 1 379 ? -14.484 89 84.188 1 37.16 379 LEU B CA 1
ATOM 6426 C C . LEU B 1 379 ? -15.609 87.938 84.188 1 37.16 379 LEU B C 1
ATOM 6428 O O . LEU B 1 379 ? -15.406 86.812 83.812 1 37.16 379 LEU B O 1
ATOM 6432 N N . LEU B 1 380 ? -16.516 88.188 85.25 1 33.59 380 LEU B N 1
ATOM 6433 C CA . LEU B 1 380 ? -17.328 87 85.312 1 33.59 380 LEU B CA 1
ATOM 6434 C C . LEU B 1 380 ? -18.203 86.812 84.062 1 33.59 380 LEU B C 1
ATOM 6436 O O . LEU B 1 380 ? -18.859 85.812 83.875 1 33.59 380 LEU B O 1
ATOM 6440 N N . ALA B 1 381 ? -18.703 88 83.562 1 33.47 381 ALA B N 1
ATOM 6441 C CA . ALA B 1 381 ? -19.922 87.75 82.812 1 33.47 381 ALA B CA 1
ATOM 6442 C C . ALA B 1 381 ? -19.625 87 81.562 1 33.47 381 ALA B C 1
ATOM 6444 O O . ALA B 1 381 ? -20.328 87.188 80.562 1 33.47 381 ALA B O 1
ATOM 6445 N N . MET B 1 382 ? -18.422 86.75 81.188 1 32.72 382 MET B N 1
ATOM 6446 C CA . MET B 1 382 ? -18.5 86.125 79.875 1 32.72 382 MET B CA 1
ATOM 6447 C C . MET B 1 382 ? -19.438 84.938 79.875 1 32.72 382 MET B C 1
ATOM 6449 O O . MET B 1 382 ? -19.203 84 80.625 1 32.72 382 MET B O 1
ATOM 6453 N N . GLY B 1 383 ? -20.781 85.25 79.875 1 31.72 383 GLY B N 1
ATOM 6454 C CA . GLY B 1 383 ? -21.922 84.375 79.688 1 31.72 383 GLY B CA 1
ATOM 6455 C C . GLY B 1 383 ? -21.641 83.25 78.75 1 31.72 383 GLY B C 1
ATOM 6456 O O . GLY B 1 383 ? -20.906 83.375 77.75 1 31.72 383 GLY B O 1
ATOM 6457 N N . GLY B 1 384 ? -21.594 82 79.25 1 31.48 384 GLY B N 1
ATOM 6458 C CA . GLY B 1 384 ? -21.578 80.688 78.688 1 31.48 384 GLY B CA 1
ATOM 6459 C C . GLY B 1 384 ? -22.547 80.5 77.562 1 31.48 384 GLY B C 1
ATOM 6460 O O . GLY B 1 384 ? -23.75 80.438 77.75 1 31.48 384 GLY B O 1
ATOM 6461 N N . TRP B 1 385 ? -22.578 81.438 76.5 1 31.97 385 TRP B N 1
ATOM 6462 C CA . TRP B 1 385 ? -23.406 81 75.375 1 31.97 385 TRP B CA 1
ATOM 6463 C C . TRP B 1 385 ? -23.156 79.5 75.062 1 31.97 385 TRP B C 1
ATOM 6465 O O . TRP B 1 385 ? -22.062 79.125 74.625 1 31.97 385 TRP B O 1
ATOM 6475 N N . ARG B 1 386 ? -23.5 78.688 76.062 1 31.48 386 ARG B N 1
ATOM 6476 C CA . ARG B 1 386 ? -23.562 77.312 75.688 1 31.48 386 ARG B CA 1
ATOM 6477 C C . ARG B 1 386 ? -24.344 77.062 74.438 1 31.48 386 ARG B C 1
ATOM 6479 O O . ARG B 1 386 ? -25.531 77.375 74.375 1 31.48 386 ARG B O 1
ATOM 6486 N N . TYR B 1 387 ? -23.719 77.375 73.188 1 30.52 387 TYR B N 1
ATOM 6487 C CA . TYR B 1 387 ? -24.312 76.875 72 1 30.52 387 TYR B CA 1
ATOM 6488 C C . TYR B 1 387 ? -24.812 75.438 72.188 1 30.52 387 TYR B C 1
ATOM 6490 O O . TYR B 1 387 ? -24.047 74.562 72.562 1 30.52 387 TYR B O 1
ATOM 6498 N N . HIS B 1 388 ? -25.922 75.312 72.938 1 31.06 388 HIS B N 1
ATOM 6499 C CA . HIS B 1 388 ? -26.656 74.062 72.875 1 31.06 388 HIS B CA 1
ATOM 6500 C C . HIS B 1 388 ? -26.734 73.562 71.438 1 31.06 388 HIS B C 1
ATOM 6502 O O . HIS B 1 388 ? -27.391 74.125 70.625 1 31.06 388 HIS B O 1
ATOM 6508 N N . TRP B 1 389 ? -25.547 73.125 70.875 1 29.72 389 TRP B N 1
ATOM 6509 C CA . TRP B 1 389 ? -25.656 72.312 69.688 1 29.72 389 TRP B CA 1
ATOM 6510 C C . TRP B 1 389 ? -26.766 71.25 69.812 1 29.72 389 TRP B C 1
ATOM 6512 O O . TRP B 1 389 ? -26.656 70.375 70.688 1 29.72 389 TRP B O 1
ATOM 6522 N N . GLU B 1 390 ? -28.016 71.75 69.938 1 31.42 390 GLU B N 1
ATOM 6523 C CA . GLU B 1 390 ? -29.156 70.812 69.875 1 31.42 390 GLU B CA 1
ATOM 6524 C C . GLU B 1 390 ? -28.938 69.75 68.812 1 31.42 390 GLU B C 1
ATOM 6526 O O . GLU B 1 390 ? -28.719 70.062 67.625 1 31.42 390 GLU B O 1
ATOM 6531 N N . TRP B 1 391 ? -28.156 68.688 69.188 1 31 391 TRP B N 1
ATOM 6532 C CA . TRP B 1 391 ? -28.188 67.5 68.375 1 31 391 TRP B CA 1
ATOM 6533 C C . TRP B 1 391 ? -29.594 67.25 67.875 1 31 391 TRP B C 1
ATOM 6535 O O . TRP B 1 391 ? -30.547 67.25 68.625 1 31 391 TRP B O 1
ATOM 6545 N N . PRO B 1 392 ? -29.859 67.688 66.562 1 35.75 392 PRO B N 1
ATOM 6546 C CA . PRO B 1 392 ? -31.203 67.438 66.062 1 35.75 392 PRO B CA 1
ATOM 6547 C C . PRO B 1 392 ? -31.781 66.125 66.5 1 35.75 392 PRO B C 1
ATOM 6549 O O . PRO B 1 392 ? -31.031 65.188 66.812 1 35.75 392 PRO B O 1
ATOM 6552 N N . PRO B 1 393 ? -32.844 66.25 67.375 1 31.31 393 PRO B N 1
ATOM 6553 C CA . PRO B 1 393 ? -33.469 65 67.812 1 31.31 393 PRO B CA 1
ATOM 6554 C C . PRO B 1 393 ? -33.406 63.875 66.812 1 31.31 393 PRO B C 1
ATOM 6556 O O . PRO B 1 393 ? -33.312 64.125 65.562 1 31.31 393 PRO B O 1
ATOM 6559 N N . GLU B 1 394 ? -32.906 62.781 67.25 1 29.48 394 GLU B N 1
ATOM 6560 C CA . GLU B 1 394 ? -32.938 61.5 66.5 1 29.48 394 GLU B CA 1
ATOM 6561 C C . GLU B 1 394 ? -34.312 61.312 65.812 1 29.48 394 GLU B C 1
ATOM 6563 O O . GLU B 1 394 ? -35.344 61.25 66.5 1 29.48 394 GLU B O 1
ATOM 6568 N N . GLN B 1 395 ? -34.438 62.188 64.75 1 27.78 395 GLN B N 1
ATOM 6569 C CA . GLN B 1 395 ? -35.656 61.906 64 1 27.78 395 GLN B CA 1
ATOM 6570 C C . GLN B 1 395 ? -36 60.438 63.969 1 27.78 395 GLN B C 1
ATOM 6572 O O . GLN B 1 395 ? -35.094 59.594 63.812 1 27.78 395 GLN B O 1
ATOM 6577 N N . GLY B 1 396 ? -36.938 60.094 64.875 1 27.8 396 GLY B N 1
ATOM 6578 C CA . GLY B 1 396 ? -37.688 58.844 64.875 1 27.8 396 GLY B CA 1
ATOM 6579 C C . GLY B 1 396 ? -37.844 58.219 63.531 1 27.8 396 GLY B C 1
ATOM 6580 O O . GLY B 1 396 ? -37.719 58.938 62.5 1 27.8 396 GLY B O 1
ATOM 6581 N N . GLY B 1 397 ? -37.25 57.031 63.469 1 26.34 397 GLY B N 1
ATOM 6582 C CA . GLY B 1 397 ? -37.281 56.031 62.406 1 26.34 397 GLY B CA 1
ATOM 6583 C C . GLY B 1 397 ? -38.625 56 61.688 1 26.34 397 GLY B C 1
ATOM 6584 O O . GLY B 1 397 ? -39.656 56.281 62.281 1 26.34 397 GLY B O 1
ATOM 6585 N N . PRO B 1 398 ? -38.625 56.594 60.469 1 28.33 398 PRO B N 1
ATOM 6586 C CA . PRO B 1 398 ? -39.781 56.5 59.562 1 28.33 398 PRO B CA 1
ATOM 6587 C C . PRO B 1 398 ? -40.531 55.188 59.75 1 28.33 398 PRO B C 1
ATOM 6589 O O . PRO B 1 398 ? -39.938 54.156 60.156 1 28.33 398 PRO B O 1
ATOM 6592 N N . GLY B 1 399 ? -41.688 55.25 60.531 1 25.98 399 GLY B N 1
ATOM 6593 C CA . GLY B 1 399 ? -42.688 54.188 60.469 1 25.98 399 GLY B CA 1
ATOM 6594 C C . GLY B 1 399 ? -42.781 53.5 59.125 1 25.98 399 GLY B C 1
ATOM 6595 O O . GLY B 1 399 ? -42.812 54.188 58.094 1 25.98 399 GLY B O 1
ATOM 6596 N N . LYS B 1 400 ? -42.125 52.375 59.125 1 25.97 400 LYS B N 1
ATOM 6597 C CA . LYS B 1 400 ? -42.156 51.5 57.938 1 25.97 400 LYS B CA 1
ATOM 6598 C C . LYS B 1 400 ? -43.562 51.406 57.375 1 25.97 400 LYS B C 1
ATOM 6600 O O . LYS B 1 400 ? -44.531 51.188 58.094 1 25.97 400 LYS B O 1
ATOM 6605 N N . LYS B 1 401 ? -43.75 52.281 56.344 1 23.56 401 LYS B N 1
ATOM 6606 C CA . LYS B 1 401 ? -44.906 51.969 55.5 1 23.56 401 LYS B CA 1
ATOM 6607 C C . LYS B 1 401 ? -45.062 50.469 55.281 1 23.56 401 LYS B C 1
ATOM 6609 O O . LYS B 1 401 ? -44.125 49.812 54.812 1 23.56 401 LYS B O 1
ATOM 6614 N N . LYS B 1 402 ? -45.75 49.812 56.188 1 24.91 402 LYS B N 1
ATOM 6615 C CA . LYS B 1 402 ? -46.188 48.438 56 1 24.91 402 LYS B CA 1
ATOM 6616 C C . LYS B 1 402 ? -46.75 48.219 54.594 1 24.91 402 LYS B C 1
ATOM 6618 O O . LYS B 1 402 ? -47.438 47.219 54.344 1 24.91 402 LYS B O 1
ATOM 6623 N N . GLU B 1 403 ? -46.281 49.219 53.625 1 22.72 403 GLU B N 1
ATOM 6624 C CA . GLU B 1 403 ? -47.125 48.844 52.5 1 22.72 403 GLU B CA 1
ATOM 6625 C C . GLU B 1 403 ? -47.031 47.375 52.219 1 22.72 403 GLU B C 1
ATOM 6627 O O . GLU B 1 403 ? -46.031 46.719 52.531 1 22.72 403 GLU B O 1
ATOM 6632 N N . GLY B 1 404 ? -48.188 46.812 51.938 1 22.66 404 GLY B N 1
ATOM 6633 C CA . GLY B 1 404 ? -48.812 45.594 51.5 1 22.66 404 GLY B CA 1
ATOM 6634 C C . GLY B 1 404 ? -48.188 45 50.25 1 22.66 404 GLY B C 1
ATOM 6635 O O . GLY B 1 404 ? -48.875 44.344 49.438 1 22.66 404 GLY B O 1
ATOM 6636 N N . ALA B 1 405 ? -46.75 45.125 50.125 1 21.69 405 ALA B N 1
ATOM 6637 C CA . ALA B 1 405 ? -46.344 44.438 48.906 1 21.69 405 ALA B CA 1
ATOM 6638 C C . ALA B 1 405 ? -46.938 43.031 48.812 1 21.69 405 ALA B C 1
ATOM 6640 O O . ALA B 1 405 ? -46.75 42.219 49.719 1 21.69 405 ALA B O 1
ATOM 6641 N N . GLY B 1 406 ? -48.156 42.938 48.438 1 23.3 406 GLY B N 1
ATOM 6642 C CA . GLY B 1 406 ? -48.531 41.719 47.781 1 23.3 406 GLY B CA 1
ATOM 6643 C C . GLY B 1 406 ? -47.375 41.062 47 1 23.3 406 GLY B C 1
ATOM 6644 O O . GLY B 1 406 ? -46.406 41.75 46.688 1 23.3 406 GLY B O 1
ATOM 6645 N N . GLU B 1 407 ? -47.031 39.812 47.25 1 21.05 407 GLU B N 1
ATOM 6646 C CA . GLU B 1 407 ? -46.188 38.812 46.625 1 21.05 407 GLU B CA 1
ATOM 6647 C C . GLU B 1 407 ? -46.156 38.969 45.125 1 21.05 407 GLU B C 1
ATOM 6649 O O . GLU B 1 407 ? -47.031 38.531 44.406 1 21.05 407 GLU B O 1
ATOM 6654 N N . ALA B 1 408 ? -46.094 40.25 44.5 1 21.83 408 ALA B N 1
ATOM 6655 C CA . ALA B 1 408 ? -46.031 39.969 43.062 1 21.83 408 ALA B CA 1
ATOM 6656 C C . ALA B 1 408 ? -44.812 39.094 42.75 1 21.83 408 ALA B C 1
ATOM 6658 O O . ALA B 1 408 ? -43.781 39.188 43.406 1 21.83 408 ALA B O 1
ATOM 6659 N N . VAL B 1 409 ? -44.906 38.156 41.844 1 22.55 409 VAL B N 1
ATOM 6660 C CA . VAL B 1 409 ? -44.125 37.312 40.938 1 22.55 409 VAL B CA 1
ATOM 6661 C C . VAL B 1 409 ? -43.125 38.188 40.188 1 22.55 409 VAL B C 1
ATOM 6663 O O . VAL B 1 409 ? -43.5 39 39.344 1 22.55 409 VAL B O 1
ATOM 6666 N N . ALA B 1 410 ? -42.344 38.969 40.844 1 21.53 410 ALA B N 1
ATOM 6667 C CA . ALA B 1 410 ? -41.344 39.594 40 1 21.53 410 ALA B CA 1
ATOM 6668 C C . ALA B 1 410 ? -40.469 38.562 39.312 1 21.53 410 ALA B C 1
ATOM 6670 O O . ALA B 1 410 ? -40.062 37.594 39.906 1 21.53 410 ALA B O 1
#

Secondary structure (DSSP, 8-state):
------HHHHHHHHT-S---S---------SS-GGGEEEEE---TT--HHHHHHHHHTTS-EEEEEEETTTTEEEEEESSHHHHHHHHHHHTT---SSS--EEEEPP-TTEEEEE---TT--HHHHHHHHTTTS-EEEEEEEE-TTS-EEEEEEEEESSHHHHHHHHHHHHHS-EE-S--HHHHHHHHHHS-TTSS------------TT-S--B-EEEEPPP-B-SS---GGGS-TT-HHHHHHTSS--EEPPTTSHHHHHHHHHHHHHHHHHHHHHHHHHHHHHHHHHHHHHHHHHHHHHHHHHHHHHHHHHHHHHHHHHHHHHHHHHHHHHHHHHHHHHHHHHHHHHHHHHHHHHHHHHHHHHHS-S------GGGG------------------------------/------HHHHHHHHT-S---S---------SS-GGGEEEEES--TT--HHHHHHHHHTTS-EEEEEEETTTTEEEEEESSHHHHHHHHHHHTT---SSS--EEEEPP-TTEEEEE---TT--HHHHHHHHTTTS-EEEEEEEE-TTS-EEEEEEEEESSHHHHHHHHHHHHHS-EE-S--HHHHHHHHHHS-TTSS------------TT-S--B-EEEEPPP-B-SS---GGGS-TT-HHHHHHTSS--EEPPTTSHHHHHHHHHHHHHHHHHHHHHHHHHHHHHHHHHHHHHHHHHHHHHHHHHHHHHHHHHHHHHHHHHHHHHHHHHHHHHHHHHHHHHHHHHHHHHHHHHHHHHHHHHHHHHHS-S------GGGS------------------------------

Foldseek 3Di:
DPPPPDLLVVLVVVVPDDPPPQDPPCPDQFWQALQQKKKKADAALPDDQVNVCVLLVVLADKDDKADDSPRGMIMITGTDNVSSVVSQVVQAQPDDDPGGMHMDRDDQLQKKKKFDADQPDAQRLQLSQLCSLHAWNGKHFDADPVRTGPRMIMTGHRDNNSSVSVQVCLVVDFAFRDAAPVNVVVVVVPPPPPDDPPPPPPPPPDPDDPRHTIGMHMGHDDDDDPDPPDDPSVDDPPDPVVCVVPVDDDDDDDPPDPVVVVVVVVVVVVVVVVVVVVVVVVVVVVVVVVVSVVVVVVVVVVVVVVVVVVVVVVVVVVVVVVVVVVVVVVVVVVVVVVVVVVVVVVVVVVVVVVVVVVVVLVVVCVVVVPNPPDPDVPVPPPPPPVPPPPPPPPPDDPDPPPPVPDDDDD/DPPPPDLLVVLVVVVVDDPPPQDPPCPDQFWQALQQKKKKADAALPDDQVNVCVLLVVLADKDDKADDSVRGMIMITGTDNVSSVVSQVVQAQCDDDPGGMHMDRDDQLQKKKKFDADQPDAQRLQLSQLCSLHAWNGKHFDADPVRTGPRMIMTGHRDNNSSVSVQVCLVVDFAFRDAAPVNVVVVVVPPPPPDDPPPPCPPPPDPDDPHHTIGMHMGHDDDDDPDPPDDPSVDDPPDPVVCVVPVDDDDDDDPPDPVVVVVVVVVVVVVVVVVVVVVVVVVVVVVVVVVSVVVVVVVVVVVVVVVVVVVVVVVVVVVVVVVVVVVVVVVVVVVVVVVVVVVVVVVVVVVVVVVVVVVVVVVVCVVVVPNPPDDPVPVPPPPCPVPPPVPPPPPPDPPPPPPPPDPPPD

Solvent-accessible surface area (backbone atoms only — not comparable to full-atom values): 45484 Å² total; per-residue (Å²): 132,79,76,76,74,54,66,48,60,55,49,32,66,72,37,44,46,60,62,70,83,60,72,67,66,87,54,72,75,69,62,57,41,62,82,14,23,34,32,36,36,54,42,60,64,82,60,47,72,69,61,55,50,56,73,50,47,83,49,42,54,76,45,78,72,42,78,40,41,90,80,12,34,33,37,40,24,21,37,39,57,67,34,32,49,52,41,35,67,68,46,38,60,36,81,48,94,88,40,49,24,39,47,44,74,39,82,51,84,19,30,32,29,36,33,55,45,62,74,82,62,26,17,53,52,51,38,57,53,52,38,54,51,32,64,61,66,44,41,26,23,30,15,39,85,85,66,44,59,73,27,36,30,40,39,29,31,77,40,53,65,30,36,51,48,44,43,50,50,38,70,77,40,43,36,27,59,50,31,15,59,55,56,62,51,48,58,59,63,67,51,72,81,69,72,74,87,66,82,67,72,67,70,76,69,73,81,57,88,80,33,68,55,47,39,39,46,66,43,77,48,81,62,65,37,73,74,75,36,36,52,45,78,78,53,61,84,81,36,65,69,57,48,56,37,28,44,28,21,32,41,64,50,48,88,88,38,71,59,25,55,49,24,49,53,50,52,52,49,52,51,50,51,50,52,52,52,53,48,49,52,51,49,50,51,51,52,53,49,50,50,52,50,50,50,51,51,50,50,50,51,50,52,49,49,52,50,49,50,51,49,50,52,50,50,52,51,51,52,51,51,52,50,50,51,52,52,53,51,50,51,50,50,51,52,52,50,51,50,51,51,51,51,50,50,51,50,52,50,52,50,51,50,51,52,52,53,52,50,52,53,54,52,53,33,63,70,66,71,51,76,65,75,74,74,74,74,69,75,68,61,76,69,78,77,70,76,73,76,71,72,74,74,79,79,76,75,84,76,78,76,75,74,73,78,78,71,90,80,135,130,79,77,76,73,54,65,49,60,56,49,32,66,74,36,43,45,59,62,70,84,60,74,67,66,88,53,73,75,68,63,57,42,62,83,14,23,33,32,38,35,54,39,60,65,82,59,49,71,67,59,56,49,58,73,50,48,83,50,40,56,75,44,78,72,44,76,40,40,90,80,11,34,33,38,40,22,22,37,39,56,68,35,32,51,52,42,35,67,68,46,37,60,35,80,49,94,89,41,47,23,39,48,44,74,41,83,51,84,20,30,31,30,37,32,56,43,64,74,82,63,25,16,54,54,50,38,60,55,52,38,54,51,32,63,64,68,43,40,26,23,28,15,39,84,86,66,44,59,72,27,34,31,41,40,28,31,75,41,53,66,28,37,50,48,44,43,51,48,36,70,76,40,43,38,27,59,50,31,15,59,55,57,61,52,48,59,61,63,69,52,70,80,70,73,75,87,67,81,68,73,67,72,77,68,73,81,58,90,81,34,68,56,48,39,38,46,64,42,77,50,81,63,66,38,73,73,75,36,36,50,48,80,79,53,62,84,81,37,64,68,56,49,56,36,26,44,27,21,30,41,65,51,48,88,89,38,72,58,26,55,50,26,48,53,48,51,52,50,51,52,50,52,50,51,52,50,52,49,50,52,52,48,51,52,50,51,53,50,49,50,52,50,49,50,51,51,48,51,49,50,50,50,49,49,53,49,50,51,53,51,49,52,52,50,53,50,51,52,51,51,51,49,52,48,52,52,52,52,51,50,51,50,49,52,52,49,51,51,51,52,51,50,51,50,50,51,52,50,52,52,52,51,50,51,50,52,51,50,52,53,54,54,55,39,66,70,67,71,53,74,68,73,75,71,71,73,71,73,65,61,73,69,76,76,65,76,71,75,67,67,71,70,78,72,71,74,76,74,74,73,70,70,71,76,64,84,69,88,118

InterPro domains:
  IPR000504 RNA recognition motif domain [PF00076] (38-101)
  IPR000504 RNA recognition motif domain [PF00076] (113-173)
  IPR000504 RNA recognition motif domain [PS50102] (36-108)
  IPR000504 RNA recognition motif domain [PS50102] (110-185)
  IPR000504 RNA recognition motif domain [SM00360] (37-104)
  IPR000504 RNA recognition motif domain [SM00360] (111-185)
  IPR012677 Nucleotide-binding alpha-beta plait domain superfamily [G3DSA:3.30.70.330] (21-110)
  IPR012677 Nucleotide-binding alpha-beta plait domain superfamily [G3DSA:3.30.70.330] (112-231)
  IPR012975 NOPS [PF08075] (215-267)
  IPR035979 RNA-binding domain superfamily [SSF54928] (36-169)